Protein AF-A0A1Y2ADW0-F1 (afdb_monomer)

Sequence (781 aa):
MFQDDDEIIFNIFNNNKSLNLVKVFYVLSRLDDSLINTESDFWYNLDEFKSSTMIDDNGNFTFLQRYNKTIKNTIEYINEQNFIEIFPGYNFTELLPELPIQENGHPNIDFRNYLISEDEYYNIGMKYDKFECLLFDIFNKNEYLNLVKVLNTLSKLDDINIDNHDYSYFSGILKIFGDDYVSLNENNEYYQELSFNKITFSLGGQNSRSYSKPGFNLKIRGGKELFGRRQFKLRSDASEPSYMRTKLMCDIHNKLGLPSISANYIIFYINDEFMGLYILTDAYKESWIEYVYGEKDTTNLYKCEECNLLYGTRNGFKNENKEATDNQKLYGFLQAMTKAKSSVDVESIFDLDQFYKEIAIEYLSFSWDHINNQHNYYVYKNPINNKWIYLIHDFDLDMCSHFDQFSECTKYDFKNILYLPIVKKLIYNNIEHFKEILKEIVIKVFNPATLFPRIDEIKSFIRPYVQLDKTLNDNGEYPGRMNKNDDTFYTMEQWEASTEFEESLNGLKKFILLRYRYVCKEFSIECDPMYLDENMNMNLTITETESLYPTETETSSFLIPTSTFDFINIEATTTTIEDTILPIYASIFDSNIDKTITSSVLDFSNTEITTSIEDTILSTTISIIPTTNSILPTSISILPTTNSILPTSISVLPSTNSILPTSNSQFDEATGTLPPISQTTVTFKCLSEFLGYPCCSSELTTIYAKDEYGEWSYDFTKNEWCGLTKFEDSSNQDHSGECWSEILGYPCCKGCKIYETDSDGSWGYEFNQWCGIISSRCQKE

Solvent-accessible surface area (backbone atoms only — not comparable to full-atom values): 48250 Å² total; per-residue (Å²): 145,82,59,66,65,59,52,52,50,49,52,54,30,53,67,33,87,90,58,44,46,50,62,51,47,48,56,61,60,68,53,68,69,93,77,60,68,86,87,39,71,66,59,56,52,34,49,56,47,45,56,29,44,45,70,51,100,88,70,50,79,43,82,40,56,74,70,44,22,50,53,37,53,54,39,52,55,54,29,72,39,42,49,47,76,66,43,68,92,62,59,54,71,77,78,40,66,83,58,54,63,44,96,85,28,26,41,66,67,68,44,75,81,71,58,68,52,72,68,54,43,52,69,48,45,72,51,38,88,42,71,67,56,44,50,48,54,54,28,55,70,32,87,89,54,43,46,42,60,53,34,29,56,60,52,68,55,95,64,78,73,47,86,41,82,91,37,53,65,60,44,50,53,26,51,64,34,9,80,88,35,34,44,71,48,99,84,73,47,79,43,72,72,85,87,74,99,43,70,50,77,46,80,19,83,70,72,51,52,60,33,10,34,47,25,29,32,42,32,52,42,93,91,47,67,58,62,58,31,36,45,36,34,38,37,44,56,53,88,41,58,58,85,42,49,42,41,52,54,28,50,54,33,54,75,69,72,43,88,63,52,54,53,50,75,41,83,40,66,59,94,85,39,63,35,25,61,28,39,37,25,52,51,97,40,47,46,41,42,26,61,78,69,67,41,68,84,40,69,44,42,28,38,40,51,75,24,56,78,33,49,91,32,54,82,22,46,40,58,71,34,85,84,56,83,76,54,63,69,60,52,52,50,19,45,48,53,56,69,41,76,38,38,81,73,40,55,83,46,32,43,56,70,62,41,44,50,52,53,37,48,34,62,70,35,42,38,55,64,28,82,79,62,25,29,44,34,31,41,34,56,41,78,90,80,54,25,32,43,73,40,68,53,86,38,59,50,27,56,40,38,97,50,91,55,54,75,52,56,35,59,59,58,68,69,61,64,50,66,42,68,67,52,28,33,48,37,63,88,44,43,68,62,47,48,51,52,40,50,49,44,35,76,76,49,61,33,59,90,53,45,46,61,52,49,52,52,51,47,64,69,44,44,69,50,50,51,54,31,72,36,65,47,100,86,71,42,49,36,43,54,74,36,84,92,31,81,65,72,68,53,71,68,50,26,59,38,17,53,32,67,35,67,96,61,45,3,47,49,37,43,49,45,48,26,37,45,44,49,28,61,75,68,69,48,96,63,68,64,78,71,59,46,88,79,53,63,84,60,76,85,62,77,82,73,83,79,86,68,82,74,92,82,75,92,73,79,80,72,79,82,76,85,77,78,83,78,79,84,76,84,81,82,85,78,91,79,85,88,83,89,86,87,82,90,82,83,83,86,86,84,88,84,88,83,89,86,82,88,82,90,79,89,84,80,89,84,88,82,89,85,87,83,87,87,85,91,85,89,82,89,82,89,84,82,86,86,85,87,86,86,87,90,89,83,88,89,87,90,88,86,88,81,81,90,81,78,90,79,78,89,76,84,81,87,75,91,74,89,77,84,91,77,91,80,82,92,81,92,79,91,77,82,84,78,81,84,79,80,78,79,83,80,63,72,15,42,25,48,78,79,75,26,51,59,48,57,92,86,65,80,66,72,78,48,74,59,99,65,35,38,25,28,69,42,80,92,76,74,43,63,20,14,67,33,67,45,78,79,72,90,78,69,93,74,99,66,86,56,72,29,50,84,77,74,24,53,63,39,92,66,72,64,71,75,44,71,62,96,89,47,40,28,19,77,55,95,95,40,64,15,25,38,55,66,86,79,55,76,79,130

Structure (mmCIF, N/CA/C/O backbone):
data_AF-A0A1Y2ADW0-F1
#
_entry.id   AF-A0A1Y2ADW0-F1
#
loop_
_atom_site.group_PDB
_atom_site.id
_atom_site.type_symbol
_atom_site.label_atom_id
_atom_site.label_alt_id
_atom_site.label_comp_id
_atom_site.label_asym_id
_atom_site.label_entity_id
_atom_site.label_seq_id
_atom_site.pdbx_PDB_ins_code
_atom_site.Cartn_x
_atom_site.Cartn_y
_atom_site.Cartn_z
_atom_site.occupancy
_atom_site.B_iso_or_equiv
_atom_site.auth_seq_id
_atom_site.auth_comp_id
_atom_site.auth_asym_id
_atom_site.auth_atom_id
_atom_site.pdbx_PDB_model_num
ATOM 1 N N . MET A 1 1 ? -9.405 -22.760 -1.612 1.00 29.00 1 MET A N 1
ATOM 2 C CA . MET A 1 1 ? -10.190 -23.366 -0.510 1.00 29.00 1 MET A CA 1
ATOM 3 C C . MET A 1 1 ? -10.395 -24.887 -0.688 1.00 29.00 1 MET A C 1
ATOM 5 O O . MET A 1 1 ? -11.404 -25.407 -0.246 1.00 29.00 1 MET A O 1
ATOM 9 N N . PHE A 1 2 ? -9.432 -25.600 -1.291 1.00 34.53 2 PHE A N 1
ATOM 10 C CA . PHE A 1 2 ? -9.342 -27.075 -1.359 1.00 34.53 2 PHE A CA 1
ATOM 11 C C . PHE A 1 2 ? -7.853 -27.456 -1.531 1.00 34.53 2 PHE A C 1
ATOM 13 O O . PHE A 1 2 ? -7.486 -28.059 -2.526 1.00 34.53 2 PHE A O 1
ATOM 20 N N . GLN A 1 3 ? -6.970 -26.945 -0.666 1.00 50.94 3 GLN A N 1
ATOM 21 C CA . GLN A 1 3 ? -5.508 -27.065 -0.830 1.00 50.94 3 GLN A CA 1
ATOM 22 C C . GLN A 1 3 ? -4.888 -27.847 0.336 1.00 50.94 3 GLN A C 1
ATOM 24 O O . GLN A 1 3 ? -4.057 -28.723 0.118 1.00 50.94 3 GLN A O 1
ATOM 29 N N . ASP A 1 4 ? -5.408 -27.626 1.545 1.00 56.69 4 ASP A N 1
ATOM 30 C CA . ASP A 1 4 ? -4.958 -28.307 2.762 1.00 56.69 4 ASP A CA 1
ATOM 31 C C . ASP A 1 4 ? -5.140 -29.832 2.695 1.00 56.69 4 ASP A C 1
ATOM 33 O O . ASP A 1 4 ? -4.283 -30.575 3.165 1.00 56.69 4 ASP A O 1
ATOM 37 N N . ASP A 1 5 ? -6.216 -30.325 2.072 1.00 67.88 5 ASP A N 1
ATOM 38 C CA . ASP A 1 5 ? -6.510 -31.764 2.040 1.00 67.88 5 ASP A CA 1
ATOM 39 C C . ASP A 1 5 ? -5.477 -32.561 1.216 1.00 67.88 5 ASP A C 1
ATOM 41 O O . ASP A 1 5 ? -5.073 -33.649 1.632 1.00 67.88 5 ASP A O 1
ATOM 45 N N . ASP A 1 6 ? -4.993 -32.020 0.092 1.00 77.12 6 ASP A N 1
ATOM 46 C CA . ASP A 1 6 ? -4.047 -32.712 -0.798 1.00 77.12 6 ASP A CA 1
ATOM 47 C C . ASP A 1 6 ? -2.631 -32.759 -0.213 1.00 77.12 6 ASP A C 1
ATOM 49 O O . ASP A 1 6 ? -1.968 -33.798 -0.271 1.00 77.12 6 ASP A O 1
ATOM 53 N N . GLU A 1 7 ? -2.183 -31.668 0.414 1.00 82.44 7 GLU A N 1
ATOM 54 C CA . GLU A 1 7 ? -0.897 -31.626 1.113 1.00 82.44 7 GLU A CA 1
ATOM 55 C C . GLU A 1 7 ? -0.901 -32.548 2.342 1.00 82.44 7 GLU A C 1
ATOM 57 O O . GLU A 1 7 ? 0.060 -33.286 2.585 1.00 82.44 7 GLU A O 1
ATOM 62 N N . ILE A 1 8 ? -2.007 -32.580 3.095 1.00 82.38 8 ILE A N 1
ATOM 63 C CA . ILE A 1 8 ? -2.183 -33.512 4.215 1.00 82.38 8 ILE A CA 1
ATOM 64 C C . ILE A 1 8 ? -2.108 -34.958 3.715 1.00 82.38 8 ILE A C 1
ATOM 66 O O . ILE A 1 8 ? -1.370 -35.766 4.289 1.00 82.38 8 ILE A O 1
ATOM 70 N N . ILE A 1 9 ? -2.828 -35.301 2.642 1.00 82.00 9 ILE A N 1
ATOM 71 C CA . ILE A 1 9 ? -2.797 -36.648 2.052 1.00 82.00 9 ILE A CA 1
ATOM 72 C C . ILE A 1 9 ? -1.385 -36.994 1.567 1.00 82.00 9 ILE A C 1
ATOM 74 O O . ILE A 1 9 ? -0.892 -38.089 1.862 1.00 82.00 9 ILE A O 1
ATOM 78 N N . PHE A 1 10 ? -0.709 -36.066 0.888 1.00 86.62 10 PHE A N 1
ATOM 79 C CA . PHE A 1 10 ? 0.673 -36.234 0.447 1.00 86.62 10 PHE A CA 1
ATOM 80 C C . PHE A 1 10 ? 1.598 -36.548 1.627 1.00 86.62 10 PHE A C 1
ATOM 82 O O . PHE A 1 10 ? 2.331 -37.540 1.601 1.00 86.62 10 PHE A O 1
ATOM 89 N N . ASN A 1 11 ? 1.510 -35.764 2.703 1.00 85.38 11 ASN A N 1
ATOM 90 C CA . ASN A 1 11 ? 2.317 -35.950 3.904 1.00 85.38 11 ASN A CA 1
ATOM 91 C C . ASN A 1 11 ? 2.012 -37.279 4.611 1.00 85.38 11 ASN A C 1
ATOM 93 O O . ASN A 1 11 ? 2.937 -37.948 5.081 1.00 85.38 11 ASN A O 1
ATOM 97 N N . ILE A 1 12 ? 0.749 -37.716 4.641 1.00 85.56 12 ILE A N 1
ATOM 98 C CA . ILE A 1 12 ? 0.362 -39.040 5.155 1.00 85.56 12 ILE A CA 1
ATOM 99 C C . ILE A 1 12 ? 1.003 -40.155 4.314 1.00 85.56 12 ILE A C 1
ATOM 101 O O . ILE A 1 12 ? 1.546 -41.116 4.868 1.00 85.56 12 ILE A O 1
ATOM 105 N N . PHE A 1 13 ? 0.961 -40.040 2.986 1.00 87.50 13 PHE A N 1
ATOM 106 C CA . PHE A 1 13 ? 1.525 -41.026 2.062 1.00 87.50 13 PHE A CA 1
ATOM 107 C C . PHE A 1 13 ? 3.054 -41.068 2.087 1.00 87.50 13 PHE A C 1
ATOM 109 O O . PHE A 1 13 ? 3.629 -42.152 1.950 1.00 87.50 13 PHE A O 1
ATOM 116 N N . ASN A 1 14 ? 3.706 -39.923 2.288 1.00 85.88 14 ASN A N 1
ATOM 117 C CA . ASN A 1 14 ? 5.162 -39.812 2.309 1.00 85.88 14 ASN A CA 1
ATOM 118 C C . ASN A 1 14 ? 5.747 -40.381 3.612 1.00 85.88 14 ASN A C 1
ATOM 120 O O . ASN A 1 14 ? 6.751 -41.093 3.599 1.00 85.88 14 ASN A O 1
ATOM 124 N N . ASN A 1 15 ? 5.070 -40.138 4.740 1.00 84.56 15 ASN A N 1
ATOM 125 C CA . ASN A 1 15 ? 5.546 -40.516 6.074 1.00 84.56 15 ASN A CA 1
ATOM 126 C C . ASN A 1 15 ? 5.089 -41.911 6.539 1.00 84.56 15 ASN A C 1
ATOM 128 O O . ASN A 1 15 ? 5.372 -42.326 7.670 1.00 84.56 15 ASN A O 1
ATOM 132 N N . ASN A 1 16 ? 4.378 -42.667 5.697 1.00 83.19 16 ASN A N 1
ATOM 133 C CA . ASN A 1 16 ? 3.921 -44.003 6.060 1.00 83.19 16 ASN A CA 1
ATOM 134 C C . ASN A 1 16 ? 5.098 -44.992 6.141 1.00 83.19 16 ASN A C 1
ATOM 136 O O . ASN A 1 16 ? 5.690 -45.386 5.137 1.00 83.19 16 ASN A O 1
ATOM 140 N N . LYS A 1 17 ? 5.389 -45.461 7.361 1.00 79.94 17 LYS A N 1
ATOM 141 C CA . LYS A 1 17 ? 6.507 -46.374 7.662 1.00 79.94 17 LYS A CA 1
ATOM 142 C C . LYS A 1 17 ? 6.416 -47.749 6.989 1.00 79.94 17 LYS A C 1
ATOM 144 O O . LYS A 1 17 ? 7.425 -48.444 6.922 1.00 79.94 17 LYS A O 1
ATOM 149 N N . SER A 1 18 ? 5.230 -48.169 6.545 1.00 83.81 18 SER A N 1
ATOM 150 C CA . SER A 1 18 ? 5.031 -49.478 5.903 1.00 83.81 18 SER A CA 1
ATOM 151 C C . SER A 1 18 ? 5.247 -49.423 4.391 1.00 83.81 18 SER A C 1
ATOM 153 O O . SER A 1 18 ? 5.736 -50.389 3.810 1.00 83.81 18 SER A O 1
ATOM 155 N N . LEU A 1 19 ? 4.877 -48.308 3.753 1.00 81.50 19 LEU A N 1
ATOM 156 C CA . LEU A 1 19 ? 5.025 -48.085 2.317 1.00 81.50 19 LEU A CA 1
ATOM 157 C C . LEU A 1 19 ? 4.948 -46.585 2.022 1.00 81.50 19 LEU A C 1
ATOM 159 O O . LEU A 1 19 ? 3.892 -45.986 2.206 1.00 81.50 19 LEU A O 1
ATOM 163 N N . ASN A 1 20 ? 6.033 -46.001 1.509 1.00 85.44 20 ASN A N 1
ATOM 164 C CA . ASN A 1 20 ? 6.009 -44.635 0.995 1.00 85.44 20 ASN A CA 1
ATOM 165 C C . ASN A 1 20 ? 5.281 -44.635 -0.361 1.00 85.44 20 ASN A C 1
ATOM 167 O O . ASN A 1 20 ? 5.854 -45.001 -1.392 1.00 85.44 20 ASN A O 1
ATOM 171 N N . LEU A 1 21 ? 3.996 -44.281 -0.338 1.00 85.62 21 LEU A N 1
ATOM 172 C CA . LEU A 1 21 ? 3.138 -44.290 -1.524 1.00 85.62 21 LEU A CA 1
ATOM 173 C C . LEU A 1 21 ? 3.516 -43.184 -2.513 1.00 85.62 21 LEU A C 1
ATOM 175 O O . LEU A 1 21 ? 3.399 -43.404 -3.714 1.00 85.62 21 LEU A O 1
ATOM 179 N N . VAL A 1 22 ? 4.055 -42.057 -2.035 1.00 86.25 22 VAL A N 1
ATOM 180 C CA . VAL A 1 22 ? 4.573 -40.976 -2.892 1.00 86.25 22 VAL A CA 1
ATOM 181 C C . VAL A 1 22 ? 5.683 -41.499 -3.801 1.00 86.25 22 VAL A C 1
ATOM 183 O O . VAL A 1 22 ? 5.642 -41.305 -5.013 1.00 86.25 22 VAL A O 1
ATOM 186 N N . LYS A 1 23 ? 6.627 -42.260 -3.242 1.00 86.25 23 LYS A N 1
ATOM 187 C CA . LYS A 1 23 ? 7.707 -42.899 -3.998 1.00 86.25 23 LYS A CA 1
ATOM 188 C C . LYS A 1 23 ? 7.180 -43.920 -5.003 1.00 86.25 23 LYS A C 1
ATOM 190 O O . LYS A 1 23 ? 7.703 -43.996 -6.112 1.00 86.25 23 LYS A O 1
ATOM 195 N N . VAL A 1 24 ? 6.160 -44.701 -4.637 1.00 86.38 24 VAL A N 1
ATOM 196 C CA . VAL A 1 24 ? 5.520 -45.654 -5.561 1.00 86.38 24 VAL A CA 1
ATOM 197 C C . VAL A 1 24 ? 4.885 -44.910 -6.731 1.00 86.38 24 VAL A C 1
ATOM 199 O O . VAL A 1 24 ? 5.187 -45.230 -7.877 1.00 86.38 24 VAL A O 1
ATOM 202 N N . PHE A 1 25 ? 4.060 -43.900 -6.457 1.00 85.31 25 PHE A N 1
ATOM 203 C CA . PHE A 1 25 ? 3.401 -43.104 -7.489 1.00 85.31 25 PHE A CA 1
ATOM 204 C C . PHE A 1 25 ? 4.407 -42.386 -8.382 1.00 85.31 25 PHE A C 1
ATOM 206 O O . PHE A 1 25 ? 4.292 -42.453 -9.600 1.00 85.31 25 PHE A O 1
ATOM 213 N N . TYR A 1 26 ? 5.460 -41.813 -7.807 1.00 82.62 26 TYR A N 1
ATOM 214 C CA . TYR A 1 26 ? 6.510 -41.180 -8.591 1.00 82.62 26 TYR A CA 1
ATOM 215 C C . TYR A 1 26 ? 7.221 -42.162 -9.533 1.00 82.62 26 TYR A C 1
ATOM 217 O O . TYR A 1 26 ? 7.408 -41.862 -10.710 1.00 82.62 26 TYR A O 1
ATOM 225 N N . VAL A 1 27 ? 7.581 -43.359 -9.056 1.00 84.25 27 VAL A N 1
ATOM 226 C CA . VAL A 1 27 ? 8.195 -44.389 -9.913 1.00 84.25 27 VAL A CA 1
ATOM 227 C C . VAL A 1 27 ? 7.231 -44.838 -11.011 1.00 84.25 27 VAL A C 1
ATOM 229 O O . VAL A 1 27 ? 7.646 -44.959 -12.160 1.00 84.25 27 VAL A O 1
ATOM 232 N N . LEU A 1 28 ? 5.954 -45.049 -10.681 1.00 82.31 28 LEU A N 1
ATOM 233 C CA . LEU A 1 28 ? 4.932 -45.417 -11.663 1.00 82.31 28 LEU A CA 1
ATOM 234 C C . LEU A 1 28 ? 4.729 -44.314 -12.713 1.00 82.31 28 LEU A C 1
ATOM 236 O O . LEU A 1 28 ? 4.566 -44.631 -13.885 1.00 82.31 28 LEU A O 1
ATOM 240 N N . SER A 1 29 ? 4.808 -43.040 -12.314 1.00 76.19 29 SER A N 1
ATOM 241 C CA . SER A 1 29 ? 4.667 -41.872 -13.202 1.00 76.19 29 SER A CA 1
ATOM 242 C C . SER A 1 29 ? 5.826 -41.694 -14.191 1.00 76.19 29 SER A C 1
ATOM 244 O O . SER A 1 29 ? 5.780 -40.829 -15.061 1.00 76.19 29 SER A O 1
ATOM 246 N N . ARG A 1 30 ? 6.899 -42.476 -14.023 1.00 74.44 30 ARG A N 1
ATOM 247 C CA . ARG A 1 30 ? 8.089 -42.486 -14.884 1.00 74.44 30 ARG A CA 1
ATOM 248 C C . ARG A 1 30 ? 8.184 -43.732 -15.763 1.00 74.44 30 ARG A C 1
ATOM 250 O O . ARG A 1 30 ? 9.197 -43.921 -16.434 1.00 74.44 30 ARG A O 1
ATOM 257 N N . LEU A 1 31 ? 7.189 -44.614 -15.708 1.00 75.81 31 LEU A N 1
ATOM 258 C CA . LEU A 1 31 ? 7.119 -45.749 -16.621 1.00 75.81 31 LEU A CA 1
ATOM 259 C C . LEU A 1 31 ? 6.769 -45.250 -18.028 1.00 75.81 31 LEU A C 1
ATOM 261 O O . LEU A 1 31 ? 6.008 -44.304 -18.167 1.00 75.81 31 LEU A O 1
ATOM 265 N N . ASP A 1 32 ? 7.358 -45.891 -19.037 1.00 58.97 32 ASP A N 1
ATOM 266 C CA . ASP A 1 32 ? 7.255 -45.528 -20.456 1.00 58.97 32 ASP A CA 1
ATOM 267 C C . ASP A 1 32 ? 5.796 -45.357 -20.922 1.00 58.97 32 ASP A C 1
ATOM 269 O O . ASP A 1 32 ? 4.957 -46.244 -20.713 1.00 58.97 32 ASP A O 1
ATOM 273 N N . ASP A 1 33 ? 5.527 -44.235 -21.596 1.00 61.31 33 ASP A N 1
ATOM 274 C CA . ASP A 1 33 ? 4.217 -43.829 -22.117 1.00 61.31 33 ASP A CA 1
ATOM 275 C C . ASP A 1 33 ? 3.606 -44.873 -23.062 1.00 61.31 33 ASP A C 1
ATOM 277 O O . ASP A 1 33 ? 2.385 -44.967 -23.205 1.00 61.31 33 ASP A O 1
ATOM 281 N N . SER A 1 34 ? 4.439 -45.739 -23.652 1.00 57.28 34 SER A N 1
ATOM 282 C CA . SER A 1 34 ? 4.010 -46.853 -24.507 1.00 57.28 34 SER A CA 1
ATOM 283 C C . SER A 1 34 ? 3.124 -47.903 -23.805 1.00 57.28 34 SER A C 1
ATOM 285 O O . SER A 1 34 ? 2.482 -48.717 -24.477 1.00 57.28 34 SER A O 1
ATOM 287 N N . LEU A 1 35 ? 3.052 -47.886 -22.466 1.00 54.69 35 LEU A N 1
ATOM 288 C CA . LEU A 1 35 ? 2.204 -48.758 -21.638 1.00 54.69 35 LEU A CA 1
ATOM 289 C C . LEU A 1 35 ? 0.923 -48.068 -21.128 1.00 54.69 35 LEU A C 1
ATOM 291 O O . LEU A 1 35 ? 0.101 -48.713 -20.465 1.00 54.69 35 LEU A O 1
ATOM 295 N N . ILE A 1 36 ? 0.747 -46.777 -21.416 1.00 57.84 36 ILE A N 1
ATOM 296 C CA . ILE A 1 36 ? -0.302 -45.930 -20.849 1.00 57.84 36 ILE A CA 1
ATOM 297 C C . ILE A 1 36 ? -1.536 -45.954 -21.755 1.00 57.84 36 ILE A C 1
ATOM 299 O O . ILE A 1 36 ? -1.521 -45.496 -22.893 1.00 57.84 36 ILE A O 1
ATOM 303 N N . ASN A 1 37 ? -2.648 -46.473 -21.232 1.00 57.75 37 ASN A N 1
ATOM 304 C CA . ASN A 1 37 ? -3.961 -46.241 -21.826 1.00 57.75 37 ASN A CA 1
ATOM 305 C C . ASN A 1 37 ? -4.495 -44.921 -21.249 1.00 57.75 37 ASN A C 1
ATOM 307 O O . ASN A 1 37 ? -4.972 -44.889 -20.112 1.00 57.75 37 ASN A O 1
ATOM 311 N N . THR A 1 38 ? -4.354 -43.832 -22.006 1.00 55.34 38 THR A N 1
ATOM 312 C CA . THR A 1 38 ? -4.605 -42.438 -21.589 1.00 55.34 38 THR A CA 1
ATOM 313 C C . THR A 1 38 ? -6.061 -42.131 -21.210 1.00 55.34 38 THR A C 1
ATOM 315 O O . THR A 1 38 ? -6.351 -41.035 -20.746 1.00 55.34 38 THR A O 1
ATOM 318 N N . GLU A 1 39 ? -6.983 -43.089 -21.351 1.00 57.16 39 GLU A N 1
ATOM 319 C CA . GLU A 1 39 ? -8.404 -42.933 -21.002 1.00 57.16 39 GLU A CA 1
ATOM 320 C C . GLU A 1 39 ? -8.757 -43.305 -19.546 1.00 57.16 39 GLU A C 1
ATOM 322 O O . GLU A 1 39 ? -9.929 -43.256 -19.175 1.00 57.16 39 GLU A O 1
ATOM 327 N N . SER A 1 40 ? -7.797 -43.706 -18.701 1.00 69.75 40 SER A N 1
ATOM 328 C CA . SER A 1 40 ? -8.101 -44.035 -17.297 1.00 69.75 40 SER A CA 1
ATOM 329 C C . SER A 1 40 ? -7.777 -42.884 -16.345 1.00 69.75 40 SER A C 1
ATOM 331 O O . SER A 1 40 ? -6.635 -42.419 -16.325 1.00 69.75 40 SER A O 1
ATOM 333 N N . ASP A 1 41 ? -8.726 -42.542 -15.466 1.00 74.31 41 ASP A N 1
ATOM 334 C CA . ASP A 1 41 ? -8.560 -41.566 -14.374 1.00 74.31 41 ASP A CA 1
ATOM 335 C C . ASP A 1 41 ? -7.283 -41.803 -13.550 1.00 74.31 41 ASP A C 1
ATOM 337 O O . ASP A 1 41 ? -6.708 -40.876 -12.991 1.00 74.31 41 ASP A O 1
ATOM 341 N N . PHE A 1 42 ? -6.807 -43.048 -13.473 1.00 79.19 42 PHE A N 1
ATOM 342 C CA . PHE A 1 42 ? -5.587 -43.401 -12.754 1.00 79.19 42 PHE A CA 1
ATOM 343 C C . PHE A 1 42 ? -4.335 -42.694 -13.298 1.00 79.19 42 PHE A C 1
ATOM 345 O O . PHE A 1 42 ? -3.581 -42.128 -12.514 1.00 79.19 42 PHE A O 1
ATOM 352 N N . TRP A 1 43 ? -4.118 -42.707 -14.616 1.00 75.50 43 TRP A N 1
ATOM 353 C CA . TRP A 1 43 ? -2.923 -42.113 -15.228 1.00 75.50 43 TRP A CA 1
ATOM 354 C C . TRP A 1 43 ? -2.958 -40.589 -15.184 1.00 75.50 43 TRP A C 1
ATOM 356 O O . TRP A 1 43 ? -1.944 -39.976 -14.867 1.00 75.50 43 TRP A O 1
ATOM 366 N N . TYR A 1 44 ? -4.136 -39.996 -15.394 1.00 74.38 44 TYR A N 1
ATOM 367 C CA . TYR A 1 44 ? -4.337 -38.561 -15.205 1.00 74.38 44 TYR A CA 1
ATOM 368 C C . TYR A 1 44 ? -3.993 -38.134 -13.770 1.00 74.38 44 TYR A C 1
ATOM 370 O O . TYR A 1 44 ? -3.178 -37.242 -13.565 1.00 74.38 44 TYR A O 1
ATOM 378 N N . ASN A 1 45 ? -4.527 -38.838 -12.765 1.00 77.75 45 ASN A N 1
ATOM 379 C CA . ASN A 1 45 ? -4.212 -38.552 -11.363 1.00 77.75 45 ASN A CA 1
ATOM 380 C C . ASN A 1 45 ? -2.726 -38.761 -11.036 1.00 77.75 45 ASN A C 1
ATOM 382 O O . ASN A 1 45 ? -2.181 -38.072 -10.177 1.00 77.75 45 ASN A O 1
ATOM 386 N N . LEU A 1 46 ? -2.061 -39.710 -11.698 1.00 80.31 46 LEU A N 1
ATOM 387 C CA . LEU A 1 46 ? -0.644 -39.984 -11.493 1.00 80.31 46 LEU A CA 1
ATOM 388 C C . LEU A 1 46 ? 0.254 -38.877 -12.065 1.00 80.31 46 LEU A C 1
ATOM 390 O O . LEU A 1 46 ? 1.250 -38.517 -11.438 1.00 80.31 46 LEU A O 1
ATOM 394 N N . ASP A 1 47 ? -0.109 -38.324 -13.220 1.00 77.12 47 ASP A N 1
ATOM 395 C CA . ASP A 1 47 ? 0.586 -37.188 -13.830 1.00 77.12 47 ASP A CA 1
ATOM 396 C C . ASP A 1 47 ? 0.317 -35.874 -13.071 1.00 77.12 47 ASP A C 1
ATOM 398 O O . ASP A 1 47 ? 1.238 -35.116 -12.747 1.00 77.12 47 ASP A O 1
ATOM 402 N N . GLU A 1 48 ? -0.927 -35.658 -12.636 1.00 79.56 48 GLU A N 1
ATOM 403 C CA . GLU A 1 48 ? -1.285 -34.570 -11.719 1.00 79.56 48 GLU A CA 1
ATOM 404 C C . GLU A 1 48 ? -0.501 -34.657 -10.400 1.00 79.56 48 GLU A C 1
ATOM 406 O O . GLU A 1 48 ? -0.046 -33.638 -9.872 1.00 79.56 48 GLU A O 1
ATOM 411 N N . PHE A 1 49 ? -0.284 -35.870 -9.886 1.00 81.19 49 PHE A N 1
ATOM 412 C CA . PHE A 1 49 ? 0.537 -36.106 -8.702 1.00 81.19 49 PHE A CA 1
ATOM 413 C C . PHE A 1 49 ? 2.021 -35.811 -8.966 1.00 81.19 49 PHE A C 1
ATOM 415 O O . PHE A 1 49 ? 2.667 -35.121 -8.174 1.00 81.19 49 PHE A O 1
ATOM 422 N N . LYS A 1 50 ? 2.567 -36.293 -10.089 1.00 83.00 50 LYS A N 1
ATOM 423 C CA . LYS A 1 50 ? 3.955 -36.042 -10.514 1.00 83.00 50 LYS A CA 1
ATOM 424 C C . LYS A 1 50 ? 4.233 -34.547 -10.658 1.00 83.00 50 LYS A C 1
ATOM 426 O O . LYS A 1 50 ? 5.262 -34.069 -10.178 1.00 83.00 50 LYS A O 1
ATOM 431 N N . SER A 1 51 ? 3.324 -33.800 -11.277 1.00 83.06 51 SER A N 1
ATOM 432 C CA . SER A 1 51 ? 3.455 -32.349 -11.436 1.00 83.06 51 SER A CA 1
ATOM 433 C C . SER A 1 51 ? 3.432 -31.620 -10.087 1.00 83.06 51 SER A C 1
ATOM 435 O O . SER A 1 51 ? 4.291 -30.770 -9.857 1.00 83.06 51 SER A O 1
ATOM 437 N N . SER A 1 52 ? 2.580 -32.036 -9.143 1.00 87.19 52 SER A N 1
ATOM 438 C CA . SER A 1 52 ? 2.536 -31.507 -7.765 1.00 87.19 52 SER A CA 1
ATOM 439 C C . SER A 1 52 ? 3.683 -31.973 -6.854 1.00 87.19 52 SER A C 1
ATOM 441 O O . SER A 1 52 ? 3.696 -31.628 -5.677 1.00 87.19 52 SER A O 1
ATOM 443 N N . THR A 1 53 ? 4.635 -32.769 -7.346 1.00 86.62 53 THR A N 1
ATOM 444 C CA . THR A 1 53 ? 5.702 -33.351 -6.519 1.00 86.62 53 THR A CA 1
ATOM 445 C C . THR A 1 53 ? 7.081 -32.895 -6.983 1.00 86.62 53 THR A C 1
ATOM 447 O O . THR A 1 53 ? 7.415 -32.970 -8.167 1.00 86.62 53 THR A O 1
ATOM 450 N N . MET A 1 54 ? 7.923 -32.473 -6.046 1.00 88.69 54 MET A N 1
ATOM 451 C CA . MET A 1 54 ? 9.342 -32.194 -6.265 1.00 88.69 54 MET A CA 1
ATOM 452 C C . MET A 1 54 ? 10.198 -33.211 -5.514 1.00 88.69 54 MET A C 1
ATOM 454 O O . MET A 1 54 ? 9.807 -33.684 -4.450 1.00 88.69 54 MET A O 1
ATOM 458 N N . ILE A 1 55 ? 11.364 -33.534 -6.074 1.00 85.75 55 ILE A N 1
ATOM 459 C CA . ILE A 1 55 ? 12.391 -34.333 -5.406 1.00 85.75 55 ILE A CA 1
ATOM 460 C C . ILE A 1 55 ? 13.662 -33.497 -5.290 1.00 85.75 55 ILE A C 1
ATOM 462 O O . ILE A 1 55 ? 14.117 -32.929 -6.290 1.00 85.75 55 ILE A O 1
ATOM 466 N N . ASP A 1 56 ? 14.200 -33.414 -4.076 1.00 82.19 56 ASP A N 1
ATOM 467 C CA . ASP A 1 56 ? 15.497 -32.789 -3.813 1.00 82.19 56 ASP A CA 1
ATOM 468 C C . ASP A 1 56 ? 16.664 -33.730 -4.172 1.00 82.19 56 ASP A C 1
ATOM 470 O O . ASP A 1 56 ? 16.482 -34.917 -4.455 1.00 82.19 56 ASP A O 1
ATOM 474 N N . ASP A 1 57 ? 17.893 -33.221 -4.137 1.00 80.75 57 ASP A N 1
ATOM 475 C CA . ASP A 1 57 ? 19.081 -34.011 -4.492 1.00 80.75 57 ASP A CA 1
ATOM 476 C C . ASP A 1 57 ? 19.339 -35.193 -3.537 1.00 80.75 57 ASP A C 1
ATOM 478 O O . ASP A 1 57 ? 20.040 -36.146 -3.884 1.00 80.75 57 ASP A O 1
ATOM 482 N N . ASN A 1 58 ? 18.726 -35.174 -2.349 1.00 84.19 58 ASN A N 1
ATOM 483 C CA . ASN A 1 58 ? 18.794 -36.246 -1.358 1.00 84.19 58 ASN A CA 1
ATOM 484 C C . ASN A 1 58 ? 17.707 -37.318 -1.567 1.00 84.19 58 ASN A C 1
ATOM 486 O O . ASN A 1 58 ? 17.690 -38.331 -0.861 1.00 84.19 58 ASN A O 1
ATOM 490 N N . GLY A 1 59 ? 16.810 -37.129 -2.539 1.00 81.81 59 GLY A N 1
ATOM 491 C CA . GLY A 1 59 ? 15.708 -38.039 -2.828 1.00 81.81 59 GLY A CA 1
ATOM 492 C C . GLY A 1 59 ? 14.480 -37.850 -1.931 1.00 81.81 59 GLY A C 1
ATOM 493 O O . GLY A 1 59 ? 13.628 -38.745 -1.897 1.00 81.81 59 GLY A O 1
ATOM 494 N N . ASN A 1 60 ? 14.379 -36.735 -1.202 1.00 85.62 60 ASN A N 1
ATOM 495 C CA . ASN A 1 60 ? 13.204 -36.390 -0.408 1.00 85.62 60 ASN A CA 1
ATOM 496 C C . ASN A 1 60 ? 12.124 -35.769 -1.290 1.00 85.62 60 ASN A C 1
ATOM 498 O O . ASN A 1 60 ? 12.410 -34.974 -2.182 1.00 85.62 60 ASN A O 1
ATOM 502 N N . PHE A 1 61 ? 10.874 -36.121 -1.003 1.00 86.50 61 PHE A N 1
ATOM 503 C CA . PHE A 1 61 ? 9.711 -35.650 -1.743 1.00 86.50 61 PHE A CA 1
ATOM 504 C C . PHE A 1 61 ? 9.047 -34.466 -1.040 1.00 86.50 61 PHE A C 1
ATOM 506 O O . PHE A 1 61 ? 8.718 -34.566 0.144 1.00 86.50 61 PHE A O 1
ATOM 513 N N . THR A 1 62 ? 8.764 -33.412 -1.803 1.00 88.50 62 THR A N 1
ATOM 514 C CA . THR A 1 62 ? 8.080 -32.195 -1.348 1.00 88.50 62 THR A CA 1
ATOM 515 C C . THR A 1 62 ? 6.835 -31.951 -2.195 1.00 88.50 62 THR A C 1
ATOM 517 O O . THR A 1 62 ? 6.875 -32.103 -3.419 1.00 88.50 62 THR A O 1
ATOM 520 N N . PHE A 1 63 ? 5.735 -31.565 -1.550 1.00 88.31 63 PHE A N 1
ATOM 521 C CA . PHE A 1 63 ? 4.516 -31.147 -2.236 1.00 88.31 63 PHE A CA 1
ATOM 522 C C . PHE A 1 63 ? 4.669 -29.711 -2.750 1.00 88.31 63 PHE A C 1
ATOM 524 O O . PHE A 1 63 ? 5.095 -28.822 -2.014 1.00 88.31 63 PHE A O 1
ATOM 531 N N . LEU A 1 64 ? 4.333 -29.478 -4.016 1.00 88.06 64 LEU A N 1
ATOM 532 C CA . LEU A 1 64 ? 4.319 -28.151 -4.618 1.00 88.06 64 LEU A CA 1
ATOM 533 C C . LEU A 1 64 ? 2.902 -27.590 -4.612 1.00 88.06 64 LEU A C 1
ATOM 535 O O . LEU A 1 64 ? 1.981 -28.171 -5.187 1.00 88.06 64 LEU A O 1
ATOM 539 N N . GLN A 1 65 ? 2.762 -26.398 -4.038 1.00 85.00 65 GLN A N 1
ATOM 540 C CA . GLN A 1 65 ? 1.534 -25.620 -4.139 1.00 85.00 65 GLN A CA 1
ATOM 541 C C . GLN A 1 65 ? 1.212 -25.269 -5.596 1.00 85.00 65 GLN A C 1
ATOM 543 O O . GLN A 1 65 ? 2.097 -25.223 -6.452 1.00 85.00 65 GLN A O 1
ATOM 548 N N . ARG A 1 66 ? -0.063 -24.967 -5.882 1.00 81.75 66 ARG A N 1
ATOM 549 C CA . ARG A 1 66 ? -0.575 -24.766 -7.250 1.00 81.75 66 ARG A CA 1
ATOM 550 C C . ARG A 1 66 ? 0.257 -23.791 -8.092 1.00 81.75 66 ARG A C 1
ATOM 552 O O . ARG A 1 66 ? 0.487 -24.061 -9.264 1.00 81.75 66 ARG A O 1
ATOM 559 N N . TYR A 1 67 ? 0.700 -22.673 -7.520 1.00 83.94 67 TYR A N 1
ATOM 560 C CA . TYR A 1 67 ? 1.498 -21.674 -8.238 1.00 83.94 67 TYR A CA 1
ATOM 561 C C . TYR A 1 67 ? 2.886 -22.215 -8.615 1.00 83.94 67 TYR A C 1
ATOM 563 O O . TYR A 1 67 ? 3.278 -22.136 -9.777 1.00 83.94 67 TYR A O 1
ATOM 571 N N . ASN A 1 68 ? 3.572 -22.862 -7.672 1.00 89.88 68 ASN A N 1
ATOM 572 C CA . ASN A 1 68 ? 4.874 -23.495 -7.883 1.00 89.88 68 ASN A CA 1
ATOM 573 C C . ASN A 1 68 ? 4.795 -24.695 -8.832 1.00 89.88 68 ASN A C 1
ATOM 575 O O . ASN A 1 68 ? 5.684 -24.886 -9.660 1.00 89.88 68 ASN A O 1
ATOM 579 N N . LYS A 1 69 ? 3.700 -25.459 -8.777 1.00 89.19 69 LYS A N 1
ATOM 580 C CA . LYS A 1 69 ? 3.386 -26.496 -9.763 1.00 89.19 69 LYS A CA 1
ATOM 581 C C . LYS A 1 69 ? 3.312 -25.915 -11.175 1.00 89.19 69 LYS A C 1
ATOM 583 O O . LYS A 1 69 ? 3.917 -26.470 -12.085 1.00 89.19 69 LYS A O 1
ATOM 588 N N . THR A 1 70 ? 2.610 -24.801 -11.380 1.00 87.12 70 THR A N 1
ATOM 589 C CA . THR A 1 70 ? 2.514 -24.205 -12.720 1.00 87.12 70 THR A CA 1
ATOM 590 C C . THR A 1 70 ? 3.851 -23.642 -13.203 1.00 87.12 70 THR A C 1
ATOM 592 O O . THR A 1 70 ? 4.169 -23.799 -14.380 1.00 87.12 70 THR A O 1
ATOM 595 N N . ILE A 1 71 ? 4.648 -23.025 -12.321 1.00 91.38 71 ILE A N 1
ATOM 596 C CA . ILE A 1 71 ? 6.009 -22.557 -12.645 1.00 91.38 71 ILE A CA 1
ATOM 597 C C . ILE A 1 71 ? 6.856 -23.730 -13.139 1.00 91.38 71 ILE A C 1
ATOM 599 O O . ILE A 1 71 ? 7.390 -23.677 -14.247 1.00 91.38 71 ILE A O 1
ATOM 603 N N . LYS A 1 72 ? 6.896 -24.815 -12.355 1.00 92.50 72 LYS A N 1
ATOM 604 C CA . LYS A 1 72 ? 7.577 -26.060 -12.715 1.00 92.50 72 LYS A CA 1
ATOM 605 C C . LYS A 1 72 ? 7.110 -26.575 -14.073 1.00 92.50 72 LYS A C 1
ATOM 607 O O . LYS A 1 72 ? 7.932 -26.715 -14.967 1.00 92.50 72 LYS A O 1
ATOM 612 N N . ASN A 1 73 ? 5.806 -26.792 -14.246 1.00 89.56 73 ASN A N 1
ATOM 613 C CA . ASN A 1 73 ? 5.256 -27.347 -15.482 1.00 89.56 73 ASN A CA 1
ATOM 614 C C . ASN A 1 73 ? 5.571 -26.469 -16.703 1.00 89.56 73 ASN A C 1
ATOM 616 O O . ASN A 1 73 ? 5.849 -26.989 -17.777 1.00 89.56 73 ASN A O 1
ATOM 620 N N . THR A 1 74 ? 5.542 -25.142 -16.550 1.00 90.69 74 THR A N 1
ATOM 621 C CA . THR A 1 74 ? 5.864 -24.209 -17.642 1.00 90.69 74 THR A CA 1
ATOM 622 C C . THR A 1 74 ? 7.325 -24.349 -18.064 1.00 90.69 74 THR A C 1
ATOM 624 O O . THR A 1 74 ? 7.609 -24.447 -19.253 1.00 90.69 74 THR A O 1
ATOM 627 N N . ILE A 1 75 ? 8.248 -24.400 -17.101 1.00 94.06 75 ILE A N 1
ATOM 628 C CA . ILE A 1 75 ? 9.687 -24.522 -17.369 1.00 94.06 75 ILE A CA 1
ATOM 629 C C . ILE A 1 75 ? 10.044 -25.916 -17.897 1.00 94.06 75 ILE A C 1
ATOM 631 O O . ILE A 1 75 ? 10.806 -26.025 -18.855 1.00 94.06 75 ILE A O 1
ATOM 635 N N . GLU A 1 76 ? 9.475 -26.979 -17.324 1.00 91.81 76 GLU A N 1
ATOM 636 C CA . GLU A 1 76 ? 9.661 -28.349 -17.817 1.00 91.81 76 GLU A CA 1
ATOM 637 C C . GLU A 1 76 ? 9.184 -28.470 -19.268 1.00 91.81 76 GLU A C 1
ATOM 639 O O . GLU A 1 76 ? 9.923 -28.972 -20.111 1.00 91.81 76 GLU A O 1
ATOM 644 N N . TYR A 1 77 ? 8.024 -27.898 -19.590 1.00 90.50 77 TYR A N 1
ATOM 645 C CA . TYR A 1 77 ? 7.513 -27.894 -20.955 1.00 90.50 77 TYR A CA 1
ATOM 646 C C . TYR A 1 77 ? 8.405 -27.101 -21.929 1.00 90.50 77 TYR A C 1
ATOM 648 O O . TYR A 1 77 ? 8.559 -27.500 -23.083 1.00 90.50 77 TYR A O 1
ATOM 656 N N . ILE A 1 78 ? 9.028 -26.002 -21.482 1.00 92.31 78 ILE A N 1
ATOM 657 C CA . ILE A 1 78 ? 10.038 -25.274 -22.271 1.00 92.31 78 ILE A CA 1
ATOM 658 C C . ILE A 1 78 ? 11.271 -26.160 -22.520 1.00 92.31 78 ILE A C 1
ATOM 660 O O . ILE A 1 78 ? 11.755 -26.215 -23.648 1.00 92.31 78 ILE A O 1
ATOM 664 N N . ASN A 1 79 ? 11.757 -26.879 -21.503 1.00 93.81 79 ASN A N 1
ATOM 665 C CA . ASN A 1 79 ? 12.907 -27.784 -21.627 1.00 93.81 79 ASN A CA 1
ATOM 666 C C . ASN A 1 79 ? 12.632 -28.980 -22.561 1.00 93.81 79 ASN A C 1
ATOM 668 O O . ASN A 1 79 ? 13.550 -29.494 -23.201 1.00 93.81 79 ASN A O 1
ATOM 672 N N . GLU A 1 80 ? 11.379 -29.426 -22.668 1.00 91.06 80 GLU A N 1
ATOM 673 C CA . GLU A 1 80 ? 10.972 -30.496 -23.591 1.00 91.06 80 GLU A CA 1
ATOM 674 C C . GLU A 1 80 ? 11.076 -30.089 -25.067 1.00 91.06 80 GLU A C 1
ATOM 676 O O . GLU A 1 80 ? 11.176 -30.955 -25.935 1.00 91.06 80 GLU A O 1
ATOM 681 N N . GLN A 1 81 ? 11.102 -28.791 -25.372 1.00 90.06 81 GLN A N 1
ATOM 682 C CA . GLN A 1 81 ? 11.172 -28.312 -26.746 1.00 90.06 81 GLN A CA 1
ATOM 683 C C . GLN A 1 81 ? 12.595 -28.382 -27.301 1.00 90.06 81 GLN A C 1
ATOM 685 O O . GLN A 1 81 ? 13.554 -27.970 -26.651 1.00 90.06 81 GLN A O 1
ATOM 690 N N . ASN A 1 82 ? 12.729 -28.843 -28.545 1.00 90.75 82 ASN A N 1
ATOM 691 C CA . ASN A 1 82 ? 13.995 -28.786 -29.266 1.00 90.75 82 ASN A CA 1
ATOM 692 C C . ASN A 1 82 ? 14.083 -27.480 -30.064 1.00 90.75 82 ASN A C 1
ATOM 694 O O . ASN A 1 82 ? 13.499 -27.353 -31.140 1.00 90.75 82 ASN A O 1
ATOM 698 N N . PHE A 1 83 ? 14.822 -26.498 -29.553 1.00 89.31 83 PHE A N 1
ATOM 699 C CA . PHE A 1 83 ? 14.892 -25.176 -30.176 1.00 89.31 83 PHE A CA 1
ATOM 700 C C . PHE A 1 83 ? 15.597 -25.201 -31.535 1.00 89.31 83 PHE A C 1
ATOM 702 O O . PHE A 1 83 ? 15.238 -24.417 -32.407 1.00 89.31 83 PHE A O 1
ATOM 709 N N . ILE A 1 84 ? 16.545 -26.118 -31.756 1.00 87.69 84 ILE A N 1
ATOM 710 C CA . ILE A 1 84 ? 17.241 -26.257 -33.047 1.00 87.69 84 ILE A CA 1
ATOM 711 C C . ILE A 1 84 ? 16.291 -26.800 -34.122 1.00 87.69 84 ILE A C 1
ATOM 713 O O . ILE A 1 84 ? 16.377 -26.395 -35.282 1.00 87.69 84 ILE A O 1
ATOM 717 N N . GLU A 1 85 ? 15.389 -27.709 -33.749 1.00 87.44 85 GLU A N 1
ATOM 718 C CA . GLU A 1 85 ? 14.383 -28.250 -34.669 1.00 87.44 85 GLU A CA 1
ATOM 719 C C . GLU A 1 85 ? 13.257 -27.250 -34.947 1.00 87.44 85 GLU A C 1
ATOM 721 O O . GLU A 1 85 ? 12.824 -27.129 -36.092 1.00 87.44 85 GLU A O 1
ATOM 726 N N . ILE A 1 86 ? 12.802 -26.527 -33.918 1.00 85.19 86 ILE A N 1
ATOM 727 C CA . ILE A 1 86 ? 11.702 -25.556 -34.032 1.00 85.19 86 ILE A CA 1
ATOM 728 C C . ILE A 1 86 ? 12.148 -24.293 -34.780 1.00 85.19 86 ILE A C 1
ATOM 730 O O . ILE A 1 86 ? 11.379 -23.751 -35.570 1.00 85.19 86 ILE A O 1
ATOM 734 N N . PHE A 1 87 ? 13.386 -23.842 -34.564 1.00 86.56 87 PHE A N 1
ATOM 735 C CA . PHE A 1 87 ? 13.947 -22.624 -35.154 1.00 86.56 87 PHE A CA 1
ATOM 736 C C . PHE A 1 87 ? 15.235 -22.949 -35.928 1.00 86.56 87 PHE A C 1
ATOM 738 O O . PHE A 1 87 ? 16.348 -22.607 -35.500 1.00 86.56 87 PHE A O 1
ATOM 745 N N . PRO A 1 88 ? 15.120 -23.643 -37.071 1.00 84.75 88 PRO A N 1
ATOM 746 C CA . PRO A 1 88 ? 16.282 -24.052 -37.839 1.00 84.75 88 PRO A CA 1
ATOM 747 C C . PRO A 1 88 ? 17.059 -22.833 -38.354 1.00 84.75 88 PRO A C 1
ATOM 749 O O . PRO A 1 88 ? 16.490 -21.877 -38.862 1.00 84.75 88 PRO A O 1
ATOM 752 N N . GLY A 1 89 ? 18.390 -22.884 -38.269 1.00 85.69 89 GLY A N 1
ATOM 753 C CA . GLY A 1 89 ? 19.267 -21.831 -38.800 1.00 85.69 89 GLY A CA 1
ATOM 754 C C . GLY A 1 89 ? 19.659 -20.735 -37.805 1.00 85.69 89 GLY A C 1
ATOM 755 O O . GLY A 1 89 ? 20.510 -19.911 -38.140 1.00 85.69 89 GLY A O 1
ATOM 756 N N . TYR A 1 90 ? 19.131 -20.759 -36.580 1.00 88.38 90 TYR A N 1
ATOM 757 C CA . TYR A 1 90 ? 19.562 -19.870 -35.501 1.00 88.38 90 TYR A CA 1
ATOM 758 C C . TYR A 1 90 ? 20.648 -20.514 -34.629 1.00 88.38 90 TYR A C 1
ATOM 760 O O . TYR A 1 90 ? 20.592 -21.699 -34.303 1.00 88.38 90 TYR A O 1
ATOM 768 N N . ASN A 1 91 ? 21.647 -19.720 -34.229 1.00 89.31 91 ASN A N 1
ATOM 769 C CA . ASN A 1 91 ? 22.661 -20.125 -33.255 1.00 89.31 91 ASN A CA 1
ATOM 770 C C . ASN A 1 91 ? 22.281 -19.596 -31.866 1.00 89.31 91 ASN A C 1
ATOM 772 O O . ASN A 1 91 ? 22.541 -18.438 -31.540 1.00 89.31 91 ASN A O 1
ATOM 776 N N . PHE A 1 92 ? 21.674 -20.447 -31.039 1.00 89.81 92 PHE A N 1
ATOM 777 C CA . PHE A 1 92 ? 21.186 -20.052 -29.715 1.00 89.81 92 PHE A CA 1
ATOM 778 C C . PHE A 1 92 ? 22.285 -19.663 -28.731 1.00 89.81 92 PHE A C 1
ATOM 780 O O . PHE A 1 92 ? 22.045 -18.816 -27.881 1.00 89.81 92 PHE A O 1
ATOM 787 N N . THR A 1 93 ? 23.498 -20.196 -28.879 1.00 87.38 93 THR A N 1
ATOM 788 C CA . THR A 1 93 ? 24.636 -19.800 -28.038 1.00 87.38 93 THR A CA 1
ATOM 789 C C . THR A 1 93 ? 25.086 -18.361 -28.315 1.00 87.38 93 THR A C 1
ATOM 791 O O . THR A 1 93 ? 25.638 -17.712 -27.432 1.00 87.38 93 THR A O 1
ATOM 794 N N . GLU A 1 94 ? 24.843 -17.842 -29.523 1.00 89.50 94 GLU A N 1
ATOM 795 C CA . GLU A 1 94 ? 25.100 -16.436 -29.867 1.00 89.50 94 GLU A CA 1
ATOM 796 C C . GLU A 1 94 ? 23.888 -15.540 -29.585 1.00 89.50 94 GLU A C 1
ATOM 798 O O . GLU A 1 94 ? 24.052 -14.422 -29.102 1.00 89.50 94 GLU A O 1
ATOM 803 N N . LEU A 1 95 ? 22.680 -16.025 -29.886 1.00 90.00 95 LEU A N 1
ATOM 804 C CA . LEU A 1 95 ? 21.440 -15.258 -29.753 1.00 90.00 95 LEU A CA 1
ATOM 805 C C . LEU A 1 95 ? 21.009 -15.075 -28.288 1.00 90.00 95 LEU A C 1
ATOM 807 O O . LEU A 1 95 ? 20.533 -14.005 -27.916 1.00 90.00 95 LEU A O 1
ATOM 811 N N . LEU A 1 96 ? 21.162 -16.120 -27.474 1.00 91.88 96 LEU A N 1
ATOM 812 C CA . LEU A 1 96 ? 20.771 -16.179 -26.064 1.00 91.88 96 LEU A CA 1
ATOM 813 C C . LEU A 1 96 ? 21.900 -16.842 -25.252 1.00 91.88 96 LEU A C 1
ATOM 815 O O . LEU A 1 96 ? 21.750 -17.980 -24.806 1.00 91.88 96 LEU A O 1
ATOM 819 N N . PRO A 1 97 ? 23.049 -16.167 -25.068 1.00 90.81 97 PRO A N 1
ATOM 820 C CA . PRO A 1 97 ? 24.217 -16.750 -24.401 1.00 90.81 97 PRO A CA 1
ATOM 821 C C . PRO A 1 97 ? 23.956 -17.154 -22.942 1.00 90.81 97 PRO A C 1
ATOM 823 O O . PRO A 1 97 ? 24.643 -18.025 -22.413 1.00 90.81 97 PRO A O 1
ATOM 826 N N . GLU A 1 98 ? 22.972 -16.537 -22.288 1.00 89.44 98 GLU A N 1
ATOM 827 C CA . GLU A 1 98 ? 22.533 -16.875 -20.934 1.00 89.44 98 GLU A CA 1
ATOM 828 C C . GLU A 1 98 ? 21.648 -18.131 -20.852 1.00 89.44 98 GLU A C 1
ATOM 830 O O . GLU A 1 98 ? 21.468 -18.673 -19.762 1.00 89.44 98 GLU A O 1
ATOM 835 N N . LEU A 1 99 ? 21.078 -18.600 -21.970 1.00 94.12 99 LEU A N 1
ATOM 836 C CA . LEU A 1 99 ? 20.185 -19.757 -21.984 1.00 94.12 99 LEU A CA 1
ATOM 837 C C . LEU A 1 99 ? 21.010 -21.049 -21.852 1.00 94.12 99 LEU A C 1
ATOM 839 O O . LEU A 1 99 ? 21.803 -21.359 -22.748 1.00 94.12 99 LEU A O 1
ATOM 843 N N . PRO A 1 100 ? 20.800 -21.868 -20.804 1.00 92.94 100 PRO A N 1
ATOM 844 C CA . PRO A 1 100 ? 21.430 -23.178 -20.721 1.00 92.94 100 PRO A CA 1
ATOM 845 C C . PRO A 1 100 ? 20.812 -24.113 -21.769 1.00 92.94 100 PRO A C 1
ATOM 847 O O . PRO A 1 100 ? 19.776 -24.724 -21.522 1.00 92.94 100 PRO A O 1
ATOM 850 N N . ILE A 1 101 ? 21.436 -24.228 -22.942 1.00 92.38 101 ILE A N 1
ATOM 851 C CA . ILE A 1 101 ? 21.012 -25.130 -24.021 1.00 92.38 101 ILE A CA 1
ATOM 852 C C . ILE A 1 101 ? 21.975 -26.313 -24.157 1.00 92.38 101 ILE A C 1
ATOM 854 O O . ILE A 1 101 ? 23.197 -26.162 -24.114 1.00 92.38 101 ILE A O 1
ATOM 858 N N . GLN A 1 102 ? 21.420 -27.511 -24.297 1.00 91.75 102 GLN A N 1
ATOM 859 C CA . GLN A 1 102 ? 22.171 -28.740 -24.529 1.00 91.75 102 GLN A CA 1
ATOM 860 C C . GLN A 1 102 ? 22.554 -28.871 -26.011 1.00 91.75 102 GLN A C 1
ATOM 862 O O . GLN A 1 102 ? 21.895 -28.320 -26.891 1.00 91.75 102 GLN A O 1
ATOM 867 N N . GLU A 1 103 ? 23.582 -29.672 -26.314 1.00 88.00 103 GLU A N 1
ATOM 868 C CA . GLU A 1 103 ? 24.034 -29.910 -27.699 1.00 88.00 103 GLU A CA 1
ATOM 869 C C . GLU A 1 103 ? 22.941 -30.495 -28.611 1.00 88.00 103 GLU A C 1
ATOM 871 O O . GLU A 1 103 ? 22.965 -30.289 -29.821 1.00 88.00 103 GLU A O 1
ATOM 876 N N . ASN A 1 104 ? 21.977 -31.222 -28.041 1.00 89.00 104 ASN A N 1
ATOM 877 C CA . ASN A 1 104 ? 20.841 -31.787 -28.771 1.00 89.00 104 ASN A CA 1
ATOM 878 C C . ASN A 1 104 ? 19.726 -30.761 -29.065 1.00 89.00 104 ASN A C 1
ATOM 880 O O . ASN A 1 104 ? 18.730 -31.141 -29.672 1.00 89.00 104 ASN A O 1
ATOM 884 N N . GLY A 1 105 ? 19.884 -29.500 -28.645 1.00 88.81 105 GLY A N 1
ATOM 885 C CA . GLY A 1 105 ? 18.944 -28.405 -28.889 1.00 88.81 105 GLY A CA 1
ATOM 886 C C . GLY A 1 105 ? 17.877 -28.199 -27.815 1.00 88.81 105 GLY A C 1
ATOM 887 O O . GLY A 1 105 ? 17.088 -27.264 -27.938 1.00 88.81 105 GLY A O 1
ATOM 888 N N . HIS A 1 106 ? 17.856 -29.018 -26.761 1.00 93.94 106 HIS A N 1
ATOM 889 C CA . HIS A 1 106 ? 16.923 -28.859 -25.645 1.00 93.94 106 HIS A CA 1
ATOM 890 C C . HIS A 1 106 ? 17.480 -27.918 -24.566 1.00 93.94 106 HIS A C 1
ATOM 892 O O . HIS A 1 106 ? 18.641 -28.069 -24.167 1.00 93.94 106 HIS A O 1
ATOM 898 N N . PRO A 1 107 ? 16.686 -26.973 -24.040 1.00 95.19 107 PRO A N 1
ATOM 899 C CA . PRO A 1 107 ? 17.062 -26.213 -22.854 1.00 95.19 107 PRO A CA 1
ATOM 900 C C . PRO A 1 107 ? 17.228 -27.103 -21.607 1.00 95.19 107 PRO A C 1
ATOM 902 O O . PRO A 1 107 ? 16.713 -28.218 -21.523 1.00 95.19 107 PRO A O 1
ATOM 905 N N . ASN A 1 108 ? 17.974 -26.612 -20.620 1.00 94.12 108 ASN A N 1
ATOM 906 C CA . ASN A 1 108 ? 18.170 -27.243 -19.314 1.00 94.12 108 ASN A CA 1
ATOM 907 C C . ASN A 1 108 ? 18.007 -26.211 -18.189 1.00 94.12 108 ASN A C 1
ATOM 909 O O . ASN A 1 108 ? 18.931 -25.943 -17.419 1.00 94.12 108 ASN A O 1
ATOM 913 N N . ILE A 1 109 ? 16.839 -25.578 -18.151 1.00 95.69 109 ILE A N 1
ATOM 914 C CA . ILE A 1 109 ? 16.486 -24.555 -17.168 1.00 95.69 109 ILE A CA 1
ATOM 915 C C . ILE A 1 109 ? 16.043 -25.257 -15.879 1.00 95.69 109 ILE A C 1
ATOM 917 O O . ILE A 1 109 ? 15.095 -26.045 -15.900 1.00 95.69 109 ILE A O 1
ATOM 921 N N . ASP A 1 110 ? 16.696 -24.968 -14.752 1.00 93.62 110 ASP A N 1
ATOM 922 C CA . ASP A 1 110 ? 16.268 -25.511 -13.458 1.00 93.62 110 ASP A CA 1
ATOM 923 C C . ASP A 1 110 ? 15.123 -24.673 -12.872 1.00 93.62 110 ASP A C 1
ATOM 925 O O . ASP A 1 110 ? 15.323 -23.546 -12.408 1.00 93.62 110 ASP A O 1
ATOM 929 N N . PHE A 1 111 ? 13.916 -25.246 -12.867 1.00 93.06 111 PHE A N 1
ATOM 930 C CA . PHE A 1 111 ? 12.715 -24.595 -12.344 1.00 93.06 111 PHE A CA 1
ATOM 931 C C . PHE A 1 111 ? 12.810 -24.246 -10.854 1.00 93.06 111 PHE A C 1
ATOM 933 O O . PHE A 1 111 ? 12.076 -23.370 -10.395 1.00 93.06 111 PHE A O 1
ATOM 940 N N . ARG A 1 112 ? 13.689 -24.909 -10.087 1.00 92.12 112 ARG A N 1
ATOM 941 C CA . ARG A 1 112 ? 13.817 -24.687 -8.639 1.00 92.12 112 ARG A CA 1
ATOM 942 C C . ARG A 1 112 ? 14.246 -23.262 -8.302 1.00 92.12 112 ARG A C 1
ATOM 944 O O . ARG A 1 112 ? 13.821 -22.747 -7.274 1.00 92.12 112 ARG A O 1
ATOM 951 N N . ASN A 1 113 ? 14.992 -22.608 -9.195 1.00 93.81 113 ASN A N 1
ATOM 952 C CA . ASN A 1 113 ? 15.399 -21.207 -9.039 1.00 93.81 113 ASN A CA 1
ATOM 953 C C . ASN A 1 113 ? 14.231 -20.214 -9.162 1.00 93.81 113 ASN A C 1
ATOM 955 O O . ASN A 1 113 ? 14.389 -19.047 -8.822 1.00 93.81 113 ASN A O 1
ATOM 959 N N . TYR A 1 114 ? 13.068 -20.659 -9.646 1.00 93.75 114 TYR A N 1
ATOM 960 C CA . TYR A 1 114 ? 11.877 -19.828 -9.839 1.00 93.75 114 TYR A CA 1
ATOM 961 C C . TYR A 1 114 ? 10.768 -20.113 -8.825 1.00 93.75 114 TYR A C 1
ATOM 963 O O . TYR A 1 114 ? 9.710 -19.487 -8.891 1.00 93.75 114 TYR A O 1
ATOM 971 N N . LEU A 1 115 ? 10.965 -21.076 -7.920 1.00 90.94 115 LEU A N 1
ATOM 972 C CA . LEU A 1 115 ? 9.976 -21.377 -6.893 1.00 90.94 115 LEU A CA 1
ATOM 973 C C . LEU A 1 115 ? 9.907 -20.225 -5.896 1.00 90.94 115 LEU A C 1
ATOM 975 O O . LEU A 1 115 ? 10.932 -19.723 -5.448 1.00 90.94 115 LEU A O 1
ATOM 979 N N . ILE A 1 116 ? 8.687 -19.851 -5.531 1.00 87.38 116 ILE A N 1
ATOM 980 C CA . ILE A 1 116 ? 8.429 -18.775 -4.577 1.00 87.38 116 ILE A CA 1
ATOM 981 C C . ILE A 1 116 ? 7.814 -19.333 -3.295 1.00 87.38 116 ILE A C 1
ATOM 983 O O . ILE A 1 116 ? 7.154 -20.382 -3.295 1.00 87.38 116 ILE A O 1
ATOM 987 N N . SER A 1 117 ? 8.030 -18.635 -2.189 1.00 85.81 117 SER A N 1
ATOM 988 C CA . SER A 1 117 ? 7.357 -18.906 -0.919 1.00 85.81 117 SER A CA 1
ATOM 989 C C . SER A 1 117 ? 5.866 -18.564 -0.991 1.00 85.81 117 SER A C 1
ATOM 991 O O . SER A 1 117 ? 5.399 -17.872 -1.897 1.00 85.81 117 SER A O 1
ATOM 993 N N . GLU A 1 118 ? 5.090 -19.062 -0.029 1.00 78.69 118 GLU A N 1
ATOM 994 C CA . GLU A 1 118 ? 3.676 -18.698 0.088 1.00 78.69 118 GLU A CA 1
ATOM 995 C C . GLU A 1 118 ? 3.503 -17.194 0.372 1.00 78.69 118 GLU A C 1
ATOM 997 O O . GLU A 1 118 ? 2.648 -16.551 -0.234 1.00 78.69 118 GLU A O 1
ATOM 1002 N N . ASP A 1 119 ? 4.374 -16.605 1.196 1.00 72.31 119 ASP A N 1
ATOM 1003 C CA . ASP A 1 119 ? 4.373 -15.165 1.474 1.00 72.31 119 ASP A CA 1
ATOM 1004 C C . ASP A 1 119 ? 4.671 -14.337 0.216 1.00 72.31 119 ASP A C 1
ATOM 1006 O O . ASP A 1 119 ? 3.972 -13.364 -0.073 1.00 72.31 119 ASP A O 1
ATOM 1010 N N . GLU A 1 120 ? 5.671 -14.727 -0.581 1.00 74.25 120 GLU A N 1
ATOM 1011 C CA . GLU A 1 120 ? 5.938 -14.100 -1.881 1.00 74.25 120 GLU A CA 1
ATOM 1012 C C . GLU A 1 120 ? 4.762 -14.272 -2.838 1.00 74.25 120 GLU A C 1
ATOM 1014 O O . GLU A 1 120 ? 4.370 -13.311 -3.500 1.00 74.25 120 GLU A O 1
ATOM 1019 N N . TYR A 1 121 ? 4.146 -15.454 -2.878 1.00 76.62 121 TYR A N 1
ATOM 1020 C CA . TYR A 1 121 ? 2.947 -15.675 -3.674 1.00 76.62 121 TYR A CA 1
ATOM 1021 C C . TYR A 1 121 ? 1.788 -14.783 -3.228 1.00 76.62 121 TYR A C 1
ATOM 1023 O O . TYR A 1 121 ? 1.108 -14.241 -4.088 1.00 76.62 121 TYR A O 1
ATOM 1031 N N . TYR A 1 122 ? 1.552 -14.556 -1.937 1.00 65.75 122 TYR A N 1
ATOM 1032 C CA . TYR A 1 122 ? 0.526 -13.598 -1.517 1.00 65.75 122 TYR A CA 1
ATOM 1033 C C . TYR A 1 122 ? 0.924 -12.159 -1.854 1.00 65.75 122 TYR A C 1
ATOM 1035 O O . TYR A 1 122 ? 0.099 -11.396 -2.355 1.00 65.75 122 TYR A O 1
ATOM 1043 N N . ASN A 1 123 ? 2.193 -11.794 -1.682 1.00 64.75 123 ASN A N 1
ATOM 1044 C CA . ASN A 1 123 ? 2.691 -10.456 -2.005 1.00 64.75 123 ASN A CA 1
ATOM 1045 C C . ASN A 1 123 ? 2.621 -10.130 -3.508 1.00 64.75 123 ASN A C 1
ATOM 1047 O O . ASN A 1 123 ? 2.380 -8.977 -3.881 1.00 64.75 123 ASN A O 1
ATOM 1051 N N . ILE A 1 124 ? 2.846 -11.122 -4.373 1.00 64.38 124 ILE A N 1
ATOM 1052 C CA . ILE A 1 124 ? 2.826 -10.977 -5.834 1.00 64.38 124 ILE A CA 1
ATOM 1053 C C . ILE A 1 124 ? 1.430 -11.295 -6.385 1.00 64.38 124 ILE A C 1
ATOM 1055 O O . ILE A 1 124 ? 0.877 -10.530 -7.165 1.00 64.38 124 ILE A O 1
ATOM 1059 N N . GLY A 1 125 ? 0.821 -12.393 -5.956 1.00 54.59 125 GLY A N 1
ATOM 1060 C CA . GLY A 1 125 ? -0.502 -12.863 -6.367 1.00 54.59 125 GLY A CA 1
ATOM 1061 C C . GLY A 1 125 ? -1.631 -11.914 -5.975 1.00 54.59 125 GLY A C 1
ATOM 1062 O O . GLY A 1 125 ? -2.542 -11.723 -6.773 1.00 54.59 125 GLY A O 1
ATOM 1063 N N . MET A 1 126 ? -1.538 -11.203 -4.841 1.00 45.91 126 MET A N 1
ATOM 1064 C CA . MET A 1 126 ? -2.476 -10.108 -4.547 1.00 45.91 126 MET A CA 1
ATOM 1065 C C . MET A 1 126 ? -2.302 -8.875 -5.456 1.00 45.91 126 MET A C 1
ATOM 1067 O O . MET A 1 126 ? -3.053 -7.906 -5.320 1.00 45.91 126 MET A O 1
ATOM 1071 N N . LYS A 1 127 ? -1.321 -8.854 -6.363 1.00 51.75 127 LYS A N 1
ATOM 1072 C CA . LYS A 1 127 ? -1.214 -7.812 -7.391 1.00 51.75 127 LYS A CA 1
ATOM 1073 C C . LYS A 1 127 ? -1.891 -8.221 -8.691 1.00 51.75 127 LYS A C 1
ATOM 1075 O O . LYS A 1 127 ? -2.204 -7.340 -9.477 1.00 51.75 127 LYS A O 1
ATOM 1080 N N . TYR A 1 128 ? -2.149 -9.504 -8.937 1.00 54.88 128 TYR A N 1
ATOM 1081 C CA . TYR A 1 128 ? -2.553 -9.974 -10.260 1.00 54.88 128 TYR A CA 1
ATOM 1082 C C . TYR A 1 128 ? -3.792 -10.867 -10.215 1.00 54.88 128 TYR A C 1
ATOM 1084 O O . TYR A 1 128 ? -3.756 -11.970 -9.688 1.00 54.88 128 TYR A O 1
ATOM 1092 N N . ASP A 1 129 ? -4.863 -10.448 -10.896 1.00 52.78 129 ASP A N 1
ATOM 1093 C CA . ASP A 1 129 ? -6.029 -11.317 -11.141 1.00 52.78 129 ASP A CA 1
ATOM 1094 C C . ASP A 1 129 ? -5.736 -12.418 -12.175 1.00 52.78 129 ASP A C 1
ATOM 1096 O O . ASP A 1 129 ? -6.519 -13.353 -12.354 1.00 52.78 129 ASP A O 1
ATOM 1100 N N . LYS A 1 130 ? -4.626 -12.275 -12.909 1.00 64.75 130 LYS A N 1
ATOM 1101 C CA . LYS A 1 130 ? -4.219 -13.131 -14.020 1.00 64.75 130 LYS A CA 1
ATOM 1102 C C . LYS A 1 130 ? -2.906 -13.829 -13.708 1.00 64.75 130 LYS A C 1
ATOM 1104 O O . LYS A 1 130 ? -1.910 -13.183 -13.383 1.00 64.75 130 LYS A O 1
ATOM 1109 N N . PHE A 1 131 ? -2.905 -15.148 -13.858 1.00 71.06 131 PHE A N 1
ATOM 1110 C CA . PHE A 1 131 ? -1.747 -15.990 -13.574 1.00 71.06 131 PHE A CA 1
ATOM 1111 C C . PHE A 1 131 ? -0.553 -15.671 -14.491 1.00 71.06 131 PHE A C 1
ATOM 1113 O O . PHE A 1 131 ? 0.598 -15.779 -14.083 1.00 71.06 131 PHE A O 1
ATOM 1120 N N . GLU A 1 132 ? -0.818 -15.208 -15.710 1.00 76.50 132 GLU A N 1
ATOM 1121 C CA . GLU A 1 132 ? 0.197 -14.788 -16.675 1.00 76.50 132 GLU A CA 1
ATOM 1122 C C . GLU A 1 132 ? 1.025 -13.608 -16.152 1.00 76.50 132 GLU A C 1
ATOM 1124 O O . GLU A 1 132 ? 2.237 -13.568 -16.346 1.00 76.50 132 GLU A O 1
ATOM 1129 N N . CYS A 1 133 ? 0.398 -12.675 -15.430 1.00 74.31 133 CYS A N 1
ATOM 1130 C CA . CYS A 1 133 ? 1.112 -11.542 -14.855 1.00 74.31 133 CYS A CA 1
ATOM 1131 C C . CYS A 1 133 ? 1.990 -11.963 -13.667 1.00 74.31 133 CYS A C 1
ATOM 1133 O O . CYS A 1 133 ? 3.083 -11.426 -13.511 1.00 74.31 133 CYS A O 1
ATOM 1135 N N . LEU A 1 134 ? 1.551 -12.955 -12.881 1.00 78.94 134 LEU A N 1
ATOM 1136 C CA . LEU A 1 134 ? 2.377 -13.583 -11.845 1.00 78.94 134 LEU A CA 1
ATOM 1137 C C . LEU A 1 134 ? 3.613 -14.245 -12.467 1.00 78.94 134 LEU A C 1
ATOM 1139 O O . LEU A 1 134 ? 4.726 -13.985 -12.018 1.00 78.94 134 LEU A O 1
ATOM 1143 N N . LEU A 1 135 ? 3.432 -15.055 -13.517 1.00 85.75 135 LEU A N 1
ATOM 1144 C CA . LEU A 1 135 ? 4.553 -15.681 -14.224 1.00 85.75 135 LEU A CA 1
ATOM 1145 C C . LEU A 1 135 ? 5.506 -14.642 -14.805 1.00 85.75 135 LEU A C 1
ATOM 1147 O O . LEU A 1 135 ? 6.711 -14.786 -14.648 1.00 85.75 135 LEU A O 1
ATOM 1151 N N . PHE A 1 136 ? 4.983 -13.587 -15.432 1.00 86.25 136 PHE A N 1
ATOM 1152 C CA . PHE A 1 136 ? 5.805 -12.494 -15.941 1.00 86.25 136 PHE A CA 1
ATOM 1153 C C . PHE A 1 136 ? 6.669 -11.874 -14.850 1.00 86.25 136 PHE A C 1
ATOM 1155 O O . PHE A 1 136 ? 7.865 -11.700 -15.053 1.00 86.25 136 PHE A O 1
ATOM 1162 N N . ASP A 1 137 ? 6.093 -11.573 -13.688 1.00 84.06 137 ASP A N 1
ATOM 1163 C CA . ASP A 1 137 ? 6.840 -10.957 -12.594 1.00 84.06 137 ASP A CA 1
ATOM 1164 C C . ASP A 1 137 ? 7.953 -11.870 -12.072 1.00 84.06 137 ASP A C 1
ATOM 1166 O O . ASP A 1 137 ? 9.080 -11.412 -11.878 1.00 84.06 137 ASP A O 1
ATOM 1170 N N . ILE A 1 138 ? 7.651 -13.160 -11.901 1.00 88.44 138 ILE A N 1
ATOM 1171 C CA . ILE A 1 138 ? 8.620 -14.169 -11.456 1.00 88.44 138 ILE A CA 1
ATOM 1172 C C . ILE A 1 138 ? 9.729 -14.334 -12.498 1.00 88.44 138 ILE A C 1
ATOM 1174 O O . ILE A 1 138 ? 10.905 -14.325 -12.153 1.00 88.44 138 ILE A O 1
ATOM 1178 N N . PHE A 1 139 ? 9.376 -14.462 -13.776 1.00 92.25 139 PHE A N 1
ATOM 1179 C CA . PHE A 1 139 ? 10.314 -14.734 -14.864 1.00 92.25 139 PHE A CA 1
ATOM 1180 C C . PHE A 1 139 ? 11.165 -13.529 -15.260 1.00 92.25 139 PHE A C 1
ATOM 1182 O O . PHE A 1 139 ? 12.300 -13.719 -15.691 1.00 92.25 139 PHE A O 1
ATOM 1189 N N . ASN A 1 140 ? 10.649 -12.306 -15.124 1.00 88.88 140 ASN A N 1
ATOM 1190 C CA . ASN A 1 140 ? 11.365 -11.089 -15.507 1.00 88.88 140 ASN A CA 1
ATOM 1191 C C . ASN A 1 140 ? 12.405 -10.666 -14.457 1.00 88.88 140 ASN A C 1
ATOM 1193 O O . ASN A 1 140 ? 13.436 -10.099 -14.804 1.00 88.88 140 ASN A O 1
ATOM 1197 N N . LYS A 1 141 ? 12.137 -10.932 -13.171 1.00 83.38 141 LYS A N 1
ATOM 1198 C CA . LYS A 1 141 ? 12.969 -10.470 -12.043 1.00 83.38 141 LYS A CA 1
ATOM 1199 C C . LYS A 1 141 ? 13.925 -11.529 -11.498 1.00 83.38 141 LYS A C 1
ATOM 1201 O O . LYS A 1 141 ? 14.642 -11.255 -10.543 1.00 83.38 141 LYS A O 1
ATOM 1206 N N . ASN A 1 142 ? 13.916 -12.737 -12.058 1.00 88.94 142 ASN A N 1
ATOM 1207 C CA . ASN A 1 142 ? 14.732 -13.824 -11.541 1.00 88.94 142 ASN A CA 1
ATOM 1208 C C . ASN A 1 142 ? 16.220 -13.627 -11.877 1.00 88.94 142 ASN A C 1
ATOM 1210 O O . ASN A 1 142 ? 16.573 -13.475 -13.046 1.00 88.94 142 ASN A O 1
ATOM 1214 N N . GLU A 1 143 ? 17.085 -13.680 -10.862 1.00 87.75 143 GLU A N 1
ATOM 1215 C CA . GLU A 1 143 ? 18.536 -13.500 -11.018 1.00 87.75 143 GLU A CA 1
ATOM 1216 C C . GLU A 1 143 ? 19.222 -14.661 -11.752 1.00 87.75 143 GLU A C 1
ATOM 1218 O O . GLU A 1 143 ? 20.275 -14.460 -12.355 1.00 87.75 143 GLU A O 1
ATOM 1223 N N . TYR A 1 144 ? 18.639 -15.867 -11.735 1.00 92.19 144 TYR A N 1
ATOM 1224 C CA . TYR A 1 144 ? 19.203 -17.029 -12.429 1.00 92.19 144 TYR A CA 1
ATOM 1225 C C . TYR A 1 144 ? 19.141 -16.862 -13.950 1.00 92.19 144 TYR A C 1
ATOM 1227 O O . TYR A 1 144 ? 20.139 -17.070 -14.639 1.00 92.19 144 TYR A O 1
ATOM 1235 N N . LEU A 1 145 ? 17.971 -16.495 -14.477 1.00 92.00 145 LEU A N 1
ATOM 1236 C CA . LEU A 1 145 ? 17.750 -16.269 -15.903 1.00 92.00 145 LEU A CA 1
ATOM 1237 C C . LEU A 1 145 ? 16.449 -15.479 -16.105 1.00 92.00 145 LEU A C 1
ATOM 1239 O O . LEU A 1 145 ? 15.375 -15.922 -15.686 1.00 92.00 145 LEU A O 1
ATOM 1243 N N . ASN A 1 146 ? 16.525 -14.348 -16.815 1.00 91.88 146 ASN A N 1
ATOM 1244 C CA . ASN A 1 146 ? 15.337 -13.600 -17.228 1.00 91.88 146 ASN A CA 1
ATOM 1245 C C . ASN A 1 146 ? 14.611 -14.368 -18.345 1.00 91.88 146 ASN A C 1
ATOM 1247 O O . ASN A 1 146 ? 14.943 -14.266 -19.529 1.00 91.88 146 ASN A O 1
ATOM 1251 N N . LEU A 1 147 ? 13.614 -15.160 -17.960 1.00 93.50 147 LEU A N 1
ATOM 1252 C CA . LEU A 1 147 ? 12.902 -16.033 -18.887 1.00 93.50 147 LEU A CA 1
ATOM 1253 C C . LEU A 1 147 ? 11.928 -15.246 -19.782 1.00 93.50 147 LEU A C 1
ATOM 1255 O O . LEU A 1 147 ? 11.632 -15.690 -20.888 1.00 93.50 147 LEU A O 1
ATOM 1259 N N . VAL A 1 148 ? 11.504 -14.041 -19.374 1.00 92.12 148 VAL A N 1
ATOM 1260 C CA . VAL A 1 148 ? 10.737 -13.131 -20.246 1.00 92.12 148 VAL A CA 1
ATOM 1261 C C . VAL A 1 148 ? 11.580 -12.695 -21.442 1.00 92.12 148 VAL A C 1
ATOM 1263 O O . VAL A 1 148 ? 11.095 -12.763 -22.569 1.00 92.12 148 VAL A O 1
ATOM 1266 N N . LYS A 1 149 ? 12.854 -12.336 -21.233 1.00 90.81 149 LYS A N 1
ATOM 1267 C CA . LYS A 1 149 ? 13.792 -12.006 -22.319 1.00 90.81 149 LYS A CA 1
ATOM 1268 C C . LYS A 1 149 ? 13.930 -13.156 -23.313 1.00 90.81 149 LYS A C 1
ATOM 1270 O O . LYS A 1 149 ? 13.840 -12.933 -24.521 1.00 90.81 149 LYS A O 1
ATOM 1275 N N . VAL A 1 150 ? 14.128 -14.377 -22.813 1.00 91.94 150 VAL A N 1
ATOM 1276 C CA . VAL A 1 150 ? 14.243 -15.587 -23.644 1.00 91.94 150 VAL A CA 1
ATOM 1277 C C . VAL A 1 150 ? 12.977 -15.785 -24.474 1.00 91.94 150 VAL A C 1
ATOM 1279 O O . VAL A 1 150 ? 13.053 -15.845 -25.699 1.00 91.94 150 VAL A O 1
ATOM 1282 N N . LEU A 1 151 ? 11.808 -15.837 -23.831 1.00 91.38 151 LEU A N 1
ATOM 1283 C CA . LEU A 1 151 ? 10.539 -16.118 -24.504 1.00 91.38 151 LEU A CA 1
ATOM 1284 C C . LEU A 1 151 ? 10.144 -15.005 -25.486 1.00 91.38 151 LEU A C 1
ATOM 1286 O O . LEU A 1 151 ? 9.702 -15.308 -26.593 1.00 91.38 151 LEU A O 1
ATOM 1290 N N . ASN A 1 152 ? 10.376 -13.736 -25.137 1.00 89.75 152 ASN A N 1
ATOM 1291 C CA . ASN A 1 152 ? 10.146 -12.613 -26.043 1.00 89.75 152 ASN A CA 1
ATOM 1292 C C . ASN A 1 152 ? 11.080 -12.672 -27.264 1.00 89.75 152 ASN A C 1
ATOM 1294 O O . ASN A 1 152 ? 10.622 -12.483 -28.389 1.00 89.75 152 ASN A O 1
ATOM 1298 N N . THR A 1 153 ? 12.361 -13.009 -27.077 1.00 89.94 153 THR A N 1
ATOM 1299 C CA . THR A 1 153 ? 13.313 -13.176 -28.191 1.00 89.94 153 THR A CA 1
ATOM 1300 C C . THR A 1 153 ? 12.881 -14.302 -29.128 1.00 89.94 153 THR A C 1
ATOM 1302 O O . THR A 1 153 ? 12.857 -14.116 -30.341 1.00 89.94 153 THR A O 1
ATOM 1305 N N . LEU A 1 154 ? 12.485 -15.453 -28.574 1.00 89.19 154 LEU A N 1
ATOM 1306 C CA . LEU A 1 154 ? 11.991 -16.588 -29.358 1.00 89.19 154 LEU A CA 1
ATOM 1307 C C . LEU A 1 154 ? 10.708 -16.248 -30.126 1.00 89.19 154 LEU A C 1
ATOM 1309 O O . LEU A 1 154 ? 10.543 -16.686 -31.261 1.00 89.19 154 LEU A O 1
ATOM 1313 N N . SER A 1 155 ? 9.822 -15.431 -29.544 1.00 87.62 155 SER A N 1
ATOM 1314 C CA . SER A 1 155 ? 8.570 -15.014 -30.192 1.00 87.62 155 SER A CA 1
ATOM 1315 C C . SER A 1 155 ? 8.774 -14.184 -31.471 1.00 87.62 155 SER A C 1
ATOM 1317 O O . SER A 1 155 ? 7.862 -14.103 -32.290 1.00 87.62 155 SER A O 1
ATOM 1319 N N . LYS A 1 156 ? 9.966 -13.595 -31.651 1.00 86.12 156 LYS A N 1
ATOM 1320 C CA . LYS A 1 156 ? 10.336 -12.718 -32.775 1.00 86.12 156 LYS A CA 1
ATOM 1321 C C . LYS A 1 156 ? 11.017 -13.438 -33.936 1.00 86.12 156 LYS A C 1
ATOM 1323 O O . LYS A 1 156 ? 11.361 -12.796 -34.925 1.00 86.12 156 LYS A O 1
ATOM 1328 N N . LEU A 1 157 ? 11.293 -14.734 -33.809 1.00 86.62 157 LEU A N 1
ATOM 1329 C CA . LEU A 1 157 ? 11.998 -15.473 -34.851 1.00 86.62 157 LEU A CA 1
ATOM 1330 C C . LEU A 1 157 ? 11.034 -15.809 -36.001 1.00 86.62 157 LEU A C 1
ATOM 1332 O O . LEU A 1 157 ? 10.029 -16.494 -35.812 1.00 86.62 157 LEU A O 1
ATOM 1336 N N . ASP A 1 158 ? 11.356 -15.309 -37.196 1.00 63.94 158 ASP A N 1
ATOM 1337 C CA . ASP A 1 158 ? 10.587 -15.478 -38.433 1.00 63.94 158 ASP A CA 1
ATOM 1338 C C . ASP A 1 158 ? 10.745 -16.902 -38.996 1.00 63.94 158 ASP A C 1
ATOM 1340 O O . ASP A 1 158 ? 11.458 -17.087 -39.971 1.00 63.94 158 ASP A O 1
ATOM 1344 N N . ASP A 1 159 ? 10.116 -17.924 -38.402 1.00 61.00 159 ASP A N 1
ATOM 1345 C CA . ASP A 1 159 ? 9.984 -19.250 -39.057 1.00 61.00 159 ASP A CA 1
ATOM 1346 C C . ASP A 1 159 ? 8.876 -20.142 -38.465 1.00 61.00 159 ASP A C 1
ATOM 1348 O O . ASP A 1 159 ? 8.912 -21.374 -38.439 1.00 61.00 159 ASP A O 1
ATOM 1352 N N . ILE A 1 160 ? 7.822 -19.501 -37.981 1.00 55.31 160 ILE A N 1
ATOM 1353 C CA . ILE A 1 160 ? 6.801 -20.154 -37.179 1.00 55.31 160 ILE A CA 1
ATOM 1354 C C . ILE A 1 160 ? 5.729 -20.807 -38.072 1.00 55.31 160 ILE A C 1
ATOM 1356 O O . ILE A 1 160 ? 4.743 -20.187 -38.457 1.00 55.31 160 ILE A O 1
ATOM 1360 N N . ASN A 1 161 ? 5.865 -22.115 -38.319 1.00 52.53 161 ASN A N 1
ATOM 1361 C CA . ASN A 1 161 ? 4.719 -23.002 -38.584 1.00 52.53 161 ASN A CA 1
ATOM 1362 C C . ASN A 1 161 ? 4.259 -23.669 -37.269 1.00 52.53 161 ASN A C 1
ATOM 1364 O O . ASN A 1 161 ? 4.096 -24.884 -37.172 1.00 52.53 161 ASN A O 1
ATOM 1368 N N . ILE A 1 162 ? 4.113 -22.851 -36.223 1.00 57.00 162 ILE A N 1
ATOM 1369 C CA . ILE A 1 162 ? 3.741 -23.264 -34.860 1.00 57.00 162 ILE A CA 1
ATOM 1370 C C . ILE A 1 162 ? 2.255 -23.683 -34.779 1.00 57.00 162 ILE A C 1
ATOM 1372 O O . ILE A 1 162 ? 1.828 -24.301 -33.809 1.00 57.00 162 ILE A O 1
ATOM 1376 N N . ASP A 1 163 ? 1.472 -23.470 -35.840 1.00 52.50 163 ASP A N 1
ATOM 1377 C CA . ASP A 1 163 ? 0.117 -24.026 -35.966 1.00 52.50 163 ASP A CA 1
ATOM 1378 C C . ASP A 1 163 ? 0.097 -25.564 -36.142 1.00 52.50 163 ASP A C 1
ATOM 1380 O O . ASP A 1 163 ? -0.976 -26.159 -36.281 1.00 52.50 163 ASP A O 1
ATOM 1384 N N . ASN A 1 164 ? 1.256 -26.242 -36.116 1.00 58.53 164 ASN A N 1
ATOM 1385 C CA . ASN A 1 164 ? 1.287 -27.691 -35.948 1.00 58.53 164 ASN A CA 1
ATOM 1386 C C . ASN A 1 164 ? 0.709 -28.076 -34.571 1.00 58.53 164 ASN A C 1
ATOM 1388 O O . ASN A 1 164 ? 1.098 -27.530 -33.538 1.00 58.53 164 ASN A O 1
ATOM 1392 N N . HIS A 1 165 ? -0.195 -29.058 -34.554 1.00 55.50 165 HIS A N 1
ATOM 1393 C CA . HIS A 1 165 ? -0.904 -29.515 -33.354 1.00 55.50 165 HIS A CA 1
ATOM 1394 C C . HIS A 1 165 ? 0.052 -29.981 -32.234 1.00 55.50 165 HIS A C 1
ATOM 1396 O O . HIS A 1 165 ? -0.327 -29.967 -31.066 1.00 55.50 165 HIS A O 1
ATOM 1402 N N . ASP A 1 166 ? 1.292 -30.347 -32.572 1.00 61.91 166 ASP A N 1
ATOM 1403 C CA . ASP A 1 166 ? 2.311 -30.790 -31.612 1.00 61.91 166 ASP A CA 1
AT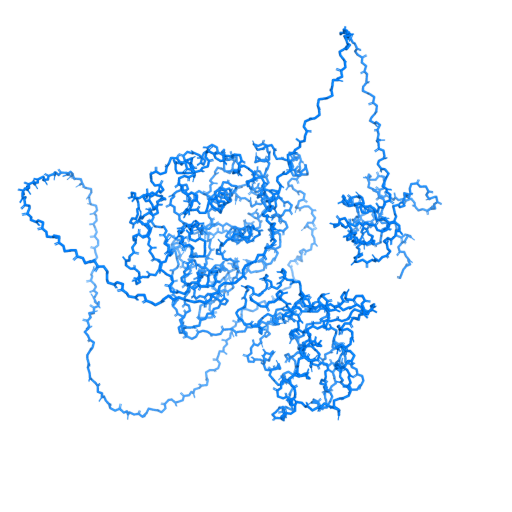OM 1404 C C . ASP A 1 166 ? 2.882 -29.650 -30.738 1.00 61.91 166 ASP A C 1
ATOM 1406 O O . ASP A 1 166 ? 3.314 -29.905 -29.617 1.00 61.91 166 ASP A O 1
ATOM 1410 N N . TYR A 1 167 ? 2.831 -28.388 -31.193 1.00 66.00 167 TYR A N 1
ATOM 1411 C CA . TYR A 1 167 ? 3.436 -27.235 -30.495 1.00 66.00 167 TYR A CA 1
ATOM 1412 C C . TYR A 1 167 ? 2.414 -26.211 -29.981 1.00 66.00 167 TYR A C 1
ATOM 1414 O O . TYR A 1 167 ? 2.778 -25.106 -29.572 1.00 66.00 167 TYR A O 1
ATOM 1422 N N . SER A 1 168 ? 1.123 -26.557 -29.968 1.00 70.62 168 SER A N 1
ATOM 1423 C CA . SER A 1 168 ? 0.039 -25.610 -29.673 1.00 70.62 168 SER A CA 1
ATOM 1424 C C . SER A 1 168 ? 0.086 -25.000 -28.266 1.00 70.62 168 SER A C 1
ATOM 1426 O O . SER A 1 168 ? -0.489 -23.940 -28.042 1.00 70.62 168 SER A O 1
ATOM 1428 N N . TYR A 1 169 ? 0.722 -25.661 -27.294 1.00 78.38 169 TYR A N 1
ATOM 1429 C CA . TYR A 1 169 ? 0.890 -25.106 -25.946 1.00 78.38 169 TYR A CA 1
ATOM 1430 C C . TYR A 1 169 ? 2.137 -24.210 -25.859 1.00 78.38 169 TYR A C 1
ATOM 1432 O O . TYR A 1 169 ? 2.061 -23.121 -25.289 1.00 78.38 169 TYR A O 1
ATOM 1440 N N . PHE A 1 170 ? 3.242 -24.589 -26.516 1.00 83.50 170 PHE A N 1
ATOM 1441 C CA .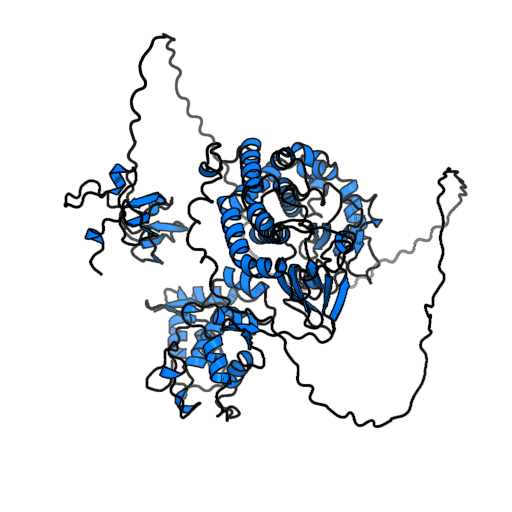 PHE A 1 170 ? 4.444 -23.746 -26.623 1.00 83.50 170 PHE A CA 1
ATOM 1442 C C . PHE A 1 170 ? 4.144 -22.417 -27.314 1.00 83.50 170 PHE A C 1
ATOM 1444 O O . PHE A 1 170 ? 4.570 -21.358 -26.858 1.00 83.50 170 PHE A O 1
ATOM 1451 N N . SER A 1 171 ? 3.328 -22.469 -28.367 1.00 80.06 171 SER A N 1
ATOM 1452 C CA . SER A 1 171 ? 2.811 -21.294 -29.070 1.00 80.06 171 SER A CA 1
ATOM 1453 C C . SER A 1 171 ? 2.071 -20.335 -28.148 1.00 80.06 171 SER A C 1
ATOM 1455 O O . SER A 1 171 ? 2.279 -19.124 -28.206 1.00 80.06 171 SER A O 1
ATOM 1457 N N . GLY A 1 172 ? 1.236 -20.888 -27.263 1.00 82.19 172 GLY A N 1
ATOM 1458 C CA . GLY A 1 172 ? 0.491 -20.134 -26.268 1.00 82.19 172 GLY A CA 1
ATOM 1459 C C . GLY A 1 172 ? 1.427 -19.405 -25.312 1.00 82.19 172 GLY A C 1
ATOM 1460 O O . GLY A 1 172 ? 1.232 -18.217 -25.070 1.00 82.19 172 GLY A O 1
ATOM 1461 N N . ILE A 1 173 ? 2.476 -20.084 -24.835 1.00 86.19 173 ILE A N 1
ATOM 1462 C CA . ILE A 1 173 ? 3.502 -19.480 -23.972 1.00 86.19 173 ILE A CA 1
ATOM 1463 C C . ILE A 1 173 ? 4.218 -18.343 -24.711 1.00 86.19 173 ILE A C 1
ATOM 1465 O O . ILE A 1 173 ? 4.238 -17.220 -24.211 1.00 86.19 173 ILE A O 1
ATOM 1469 N N . LEU A 1 174 ? 4.755 -18.592 -25.912 1.00 86.81 174 LEU A N 1
ATOM 1470 C CA . LEU A 1 174 ? 5.458 -17.563 -26.691 1.00 86.81 174 LEU A CA 1
ATOM 1471 C C . LEU A 1 174 ? 4.571 -16.352 -26.979 1.00 86.81 174 LEU A C 1
ATOM 1473 O O . LEU A 1 174 ? 5.048 -15.225 -26.928 1.00 86.81 174 LEU A O 1
ATOM 1477 N N . LYS A 1 175 ? 3.275 -16.565 -27.221 1.00 83.12 175 LYS A N 1
ATOM 1478 C CA . LYS A 1 175 ? 2.322 -15.476 -27.437 1.00 83.12 175 LYS A CA 1
ATOM 1479 C C . LYS A 1 175 ? 2.100 -14.633 -26.183 1.00 83.12 175 LYS A C 1
ATOM 1481 O O . LYS A 1 175 ? 2.037 -13.416 -26.293 1.00 83.12 175 LYS A O 1
ATOM 1486 N N . ILE A 1 176 ? 1.989 -15.254 -25.007 1.00 82.00 176 ILE A N 1
ATOM 1487 C CA . ILE A 1 176 ? 1.816 -14.539 -23.728 1.00 82.00 176 ILE A CA 1
ATOM 1488 C C . ILE A 1 176 ? 3.022 -13.637 -23.425 1.00 82.00 176 ILE A C 1
ATOM 1490 O O . ILE A 1 176 ? 2.848 -12.569 -22.845 1.00 82.00 176 ILE A O 1
ATOM 1494 N N . PHE A 1 177 ? 4.227 -14.054 -23.820 1.00 86.25 177 PHE A N 1
ATOM 1495 C CA . PHE A 1 177 ? 5.472 -13.317 -23.573 1.00 86.25 177 PHE A CA 1
ATOM 1496 C C . PHE A 1 177 ? 6.020 -12.580 -24.808 1.00 86.25 177 PHE A C 1
ATOM 1498 O O . PHE A 1 177 ? 7.121 -12.027 -24.766 1.00 86.25 177 PHE A O 1
ATOM 1505 N N . GLY A 1 178 ? 5.265 -12.569 -25.904 1.00 81.50 178 GLY A N 1
ATOM 1506 C CA . GLY A 1 178 ? 5.620 -11.896 -27.149 1.00 81.50 178 GLY A CA 1
ATOM 1507 C C . GLY A 1 178 ? 5.134 -10.451 -27.205 1.00 81.50 178 GLY A C 1
ATOM 1508 O O . GLY A 1 178 ? 4.507 -9.953 -26.268 1.00 81.50 178 GLY A O 1
ATOM 1509 N N . ASP A 1 179 ? 5.396 -9.786 -28.330 1.00 75.06 179 ASP A N 1
ATOM 1510 C CA . ASP A 1 179 ? 5.161 -8.342 -28.509 1.00 75.06 179 ASP A CA 1
ATOM 1511 C C . ASP A 1 179 ? 3.686 -7.912 -28.403 1.00 75.06 179 ASP A C 1
ATOM 1513 O O . ASP A 1 179 ? 3.396 -6.738 -28.202 1.00 75.06 179 ASP A O 1
ATOM 1517 N N . ASP A 1 180 ? 2.744 -8.857 -28.475 1.00 72.56 180 ASP A N 1
ATOM 1518 C CA . ASP A 1 180 ? 1.321 -8.596 -28.222 1.00 72.56 180 ASP A CA 1
ATOM 1519 C C . ASP A 1 180 ? 1.037 -8.187 -26.759 1.00 72.56 180 ASP A C 1
ATOM 1521 O O . ASP A 1 180 ? 0.001 -7.580 -26.477 1.00 72.56 180 ASP A O 1
ATOM 1525 N N . TYR A 1 181 ? 1.911 -8.565 -25.819 1.00 71.06 181 TYR A N 1
ATOM 1526 C CA . TYR A 1 181 ? 1.692 -8.402 -24.374 1.00 71.06 181 TYR A CA 1
ATOM 1527 C C . TYR A 1 181 ? 2.908 -7.878 -23.614 1.00 71.06 181 TYR A C 1
ATOM 1529 O O . TYR A 1 181 ? 2.749 -7.358 -22.507 1.00 71.06 181 TYR A O 1
ATOM 1537 N N . VAL A 1 182 ? 4.105 -8.029 -24.176 1.00 80.81 182 VAL A N 1
ATOM 1538 C CA . VAL A 1 182 ? 5.369 -7.654 -23.553 1.00 80.81 182 VAL A CA 1
ATOM 1539 C C . VAL A 1 182 ? 6.098 -6.665 -24.447 1.00 80.81 182 VAL A C 1
ATOM 1541 O O . VAL A 1 182 ? 6.434 -6.969 -25.585 1.00 80.81 182 VAL A O 1
ATOM 1544 N N . SER A 1 183 ? 6.411 -5.509 -23.882 1.00 81.12 183 SER A N 1
ATOM 1545 C CA . SER A 1 183 ? 7.148 -4.437 -24.535 1.00 81.12 183 SER A CA 1
ATOM 1546 C C . SER A 1 183 ? 8.501 -4.245 -23.856 1.00 81.12 183 SER A C 1
ATOM 1548 O O . SER A 1 183 ? 8.666 -4.531 -22.670 1.00 81.12 183 SER A O 1
ATOM 1550 N N . LEU A 1 184 ? 9.481 -3.755 -24.610 1.00 81.94 184 LEU A N 1
ATOM 1551 C CA . LEU A 1 184 ? 10.810 -3.409 -24.110 1.00 81.94 184 LEU A CA 1
ATOM 1552 C C . LEU A 1 184 ? 10.921 -1.884 -24.045 1.00 81.94 184 LEU A C 1
ATOM 1554 O O . LEU A 1 184 ? 10.617 -1.211 -25.032 1.00 81.94 184 LEU A O 1
ATOM 1558 N N . ASN A 1 185 ? 11.304 -1.328 -22.896 1.00 75.81 185 ASN A N 1
ATOM 1559 C CA . ASN A 1 185 ? 11.557 0.109 -22.788 1.00 75.81 185 ASN A CA 1
ATOM 1560 C C . ASN A 1 185 ? 12.981 0.460 -23.263 1.00 75.81 185 ASN A C 1
ATOM 1562 O O . ASN A 1 185 ? 13.802 -0.415 -23.534 1.00 75.81 185 ASN A O 1
ATOM 1566 N N . GLU A 1 186 ? 13.289 1.754 -23.349 1.00 71.81 186 GLU A N 1
ATOM 1567 C CA . GLU A 1 186 ? 14.597 2.255 -23.807 1.00 71.81 186 GLU A CA 1
ATOM 1568 C C . GLU A 1 186 ? 15.775 1.812 -22.914 1.00 71.81 186 GLU A C 1
ATOM 1570 O O . GLU A 1 186 ? 16.919 1.794 -23.364 1.00 71.81 186 GLU A O 1
ATOM 1575 N N . ASN A 1 187 ? 15.497 1.391 -21.675 1.00 71.06 187 ASN A N 1
ATOM 1576 C CA . ASN A 1 187 ? 16.480 0.875 -20.721 1.00 71.06 187 ASN A CA 1
ATOM 1577 C C . ASN A 1 187 ? 16.675 -0.651 -20.822 1.00 71.06 187 ASN A C 1
ATOM 1579 O O . ASN A 1 187 ? 17.358 -1.235 -19.983 1.00 71.06 187 ASN A O 1
ATOM 1583 N N . ASN A 1 188 ? 16.099 -1.305 -21.838 1.00 74.44 188 ASN A N 1
ATOM 1584 C CA . ASN A 1 188 ? 16.057 -2.763 -21.994 1.00 74.44 188 ASN A CA 1
ATOM 1585 C C . ASN A 1 188 ? 15.312 -3.500 -20.867 1.00 74.44 188 ASN A C 1
ATOM 1587 O O . ASN A 1 188 ? 15.594 -4.669 -20.593 1.00 74.44 188 ASN A O 1
ATOM 1591 N N . GLU A 1 189 ? 14.341 -2.846 -20.231 1.00 76.88 189 GLU A N 1
ATOM 1592 C CA . GLU A 1 189 ? 13.469 -3.480 -19.245 1.00 76.88 189 GLU A CA 1
ATOM 1593 C C . GLU A 1 189 ? 12.152 -3.907 -19.897 1.00 76.88 189 GLU A C 1
ATOM 1595 O O . GLU A 1 189 ? 11.490 -3.130 -20.594 1.00 76.88 189 GLU A O 1
ATOM 1600 N N . TYR A 1 190 ? 11.763 -5.158 -19.655 1.00 79.69 190 TYR A N 1
ATOM 1601 C CA . TYR A 1 190 ? 10.508 -5.711 -20.149 1.00 79.69 190 TYR A CA 1
ATOM 1602 C C . TYR A 1 190 ? 9.343 -5.267 -19.264 1.00 79.69 190 TYR A C 1
ATOM 1604 O O . TYR A 1 190 ? 9.401 -5.391 -18.036 1.00 79.69 190 TYR A O 1
ATOM 1612 N N . TYR A 1 191 ? 8.254 -4.817 -19.882 1.00 76.75 191 TYR A N 1
ATOM 1613 C CA . TYR A 1 191 ? 7.016 -4.424 -19.213 1.00 76.75 191 TYR A CA 1
ATOM 1614 C C . TYR A 1 191 ? 5.786 -4.951 -19.956 1.00 76.75 191 TYR A C 1
ATOM 1616 O O . TYR A 1 191 ? 5.858 -5.304 -21.128 1.00 76.75 191 TYR A O 1
ATOM 1624 N N . GLN A 1 192 ? 4.645 -5.004 -19.268 1.00 75.50 192 GLN A N 1
ATOM 1625 C CA . GLN A 1 192 ? 3.363 -5.327 -19.895 1.00 75.50 192 GLN A CA 1
ATOM 1626 C C . GLN A 1 192 ? 2.611 -4.056 -20.264 1.00 75.50 192 GLN A C 1
ATOM 1628 O O . GLN A 1 192 ? 2.437 -3.169 -19.422 1.00 75.50 192 GLN A O 1
ATOM 1633 N N . GLU A 1 193 ? 2.103 -3.998 -21.491 1.00 76.88 193 GLU A N 1
ATOM 1634 C CA . GLU A 1 193 ? 1.203 -2.932 -21.913 1.00 76.88 193 GLU A CA 1
ATOM 1635 C C . GLU A 1 193 ? -0.257 -3.339 -21.676 1.00 76.88 193 GLU A C 1
ATOM 1637 O O . GLU A 1 193 ? -0.739 -4.369 -22.150 1.00 76.88 193 GLU A O 1
ATOM 1642 N N . LEU A 1 194 ? -0.988 -2.513 -20.926 1.00 79.38 194 LEU A N 1
ATOM 1643 C CA . LEU A 1 194 ? -2.412 -2.708 -20.669 1.00 79.38 194 LEU A CA 1
ATOM 1644 C C . LEU A 1 194 ? -3.200 -1.519 -21.211 1.00 79.38 194 LEU A C 1
ATOM 1646 O O . LEU A 1 194 ? -3.065 -0.397 -20.727 1.00 79.38 194 LEU A O 1
ATOM 1650 N N . SER A 1 195 ? -4.075 -1.785 -22.182 1.00 84.69 195 SER A N 1
ATOM 1651 C CA . SER A 1 195 ? -4.892 -0.755 -22.825 1.00 84.69 195 SER A CA 1
ATOM 1652 C C . SER A 1 195 ? -6.357 -0.799 -22.382 1.00 84.69 195 SER A C 1
ATOM 1654 O O . SER A 1 195 ? -7.005 -1.851 -22.343 1.00 84.69 195 SER A O 1
ATOM 1656 N N . PHE A 1 196 ? -6.904 0.377 -22.060 1.00 89.19 196 PHE A N 1
ATOM 1657 C CA . PHE A 1 196 ? -8.280 0.552 -21.599 1.00 89.19 196 PHE A CA 1
ATOM 1658 C C . PHE A 1 196 ? -9.021 1.591 -22.450 1.00 89.19 196 PHE A C 1
ATOM 1660 O O . PHE A 1 196 ? -8.903 2.795 -22.251 1.00 89.19 196 PHE A O 1
ATOM 1667 N N . ASN A 1 197 ? -9.898 1.122 -23.340 1.00 89.75 197 ASN A N 1
ATOM 1668 C CA . ASN A 1 197 ? -10.588 1.983 -24.316 1.00 89.75 197 ASN A CA 1
ATOM 1669 C C . ASN A 1 197 ? -11.743 2.825 -23.737 1.00 89.75 197 ASN A C 1
ATOM 1671 O O . ASN A 1 197 ? -12.357 3.618 -24.449 1.00 89.75 197 ASN A O 1
ATOM 1675 N N . LYS A 1 198 ? -12.117 2.617 -22.468 1.00 93.62 198 LYS A N 1
ATOM 1676 C CA . LYS A 1 198 ? -13.200 3.360 -21.805 1.00 93.62 198 LYS A CA 1
ATOM 1677 C C . LYS A 1 198 ? -12.759 3.804 -20.415 1.00 93.62 198 LYS A C 1
ATOM 1679 O O . LYS A 1 198 ? -12.885 3.048 -19.453 1.00 93.62 198 LYS A O 1
ATOM 1684 N N . ILE A 1 199 ? -12.306 5.049 -20.312 1.00 94.56 199 ILE A N 1
ATOM 1685 C CA . ILE A 1 199 ? -11.882 5.680 -19.059 1.00 94.56 199 ILE A CA 1
ATOM 1686 C C . ILE A 1 199 ? -12.773 6.888 -18.754 1.00 94.56 199 ILE A C 1
ATOM 1688 O O . ILE A 1 199 ? -13.136 7.659 -19.638 1.00 94.56 199 ILE A O 1
ATOM 1692 N N . THR A 1 200 ? -13.144 7.063 -17.486 1.00 96.25 200 THR A N 1
ATOM 1693 C CA . THR A 1 200 ? -13.581 8.363 -16.962 1.00 96.25 200 THR A CA 1
ATOM 1694 C C . THR A 1 200 ? -12.388 9.016 -16.276 1.00 96.25 200 THR A C 1
ATOM 1696 O O . THR A 1 200 ? -11.843 8.444 -15.334 1.00 96.25 200 THR A O 1
ATOM 1699 N N . PHE A 1 201 ? -12.014 10.206 -16.733 1.00 95.75 201 PHE A N 1
ATOM 1700 C CA . PHE A 1 201 ? -10.896 10.987 -16.214 1.00 95.75 201 PHE A CA 1
ATOM 1701 C C . PHE A 1 201 ? -11.401 12.349 -15.726 1.00 95.75 201 PHE A C 1
ATOM 1703 O O . PHE A 1 201 ? -12.264 12.953 -16.364 1.00 95.75 201 PHE A O 1
ATOM 1710 N N . SER A 1 202 ? -10.938 12.808 -14.562 1.00 95.88 202 SER A N 1
ATOM 1711 C CA . SER A 1 202 ? -11.396 14.068 -13.953 1.00 95.88 202 SER A CA 1
ATOM 1712 C C . SER A 1 202 ? -10.388 14.611 -12.943 1.00 95.88 202 SER A C 1
ATOM 1714 O O . SER A 1 202 ? -9.569 13.854 -12.431 1.00 95.88 202 SER A O 1
ATOM 1716 N N . LEU A 1 203 ? -10.476 15.903 -12.608 1.00 95.38 203 LEU A N 1
ATOM 1717 C CA . LEU A 1 203 ? -9.683 16.485 -11.520 1.00 95.38 203 LEU A CA 1
ATOM 1718 C C . LEU A 1 203 ? -10.005 15.819 -10.172 1.00 95.38 203 LEU A C 1
ATOM 1720 O O . LEU A 1 203 ? -11.168 15.579 -9.829 1.00 95.38 203 LEU A O 1
ATOM 1724 N N . GLY A 1 204 ? -8.949 15.526 -9.419 1.00 92.56 204 GLY A N 1
ATOM 1725 C CA . GLY A 1 204 ? -8.974 14.891 -8.108 1.00 92.56 204 GLY A CA 1
ATOM 1726 C C . GLY A 1 204 ? -9.048 15.896 -6.962 1.00 92.56 204 GLY A C 1
ATOM 1727 O O . GLY A 1 204 ? -8.690 17.057 -7.114 1.00 92.56 204 GLY A O 1
ATOM 1728 N N . GLY A 1 205 ? -9.528 15.444 -5.803 1.00 89.50 205 GLY A N 1
ATOM 1729 C CA . GLY A 1 205 ? -9.571 16.250 -4.578 1.00 89.50 205 GLY A CA 1
ATOM 1730 C C . GLY A 1 205 ? -10.601 17.383 -4.577 1.00 89.50 205 GLY A C 1
ATOM 1731 O O . GLY A 1 205 ? -11.501 17.426 -5.424 1.00 89.50 205 GLY A O 1
ATOM 1732 N N . GLN A 1 206 ? -10.467 18.277 -3.595 1.00 89.12 206 GLN A N 1
ATOM 1733 C CA . GLN A 1 206 ? -11.267 19.496 -3.422 1.00 89.12 206 GLN A CA 1
ATOM 1734 C C . GLN A 1 206 ? -10.342 20.716 -3.402 1.00 89.12 206 GLN A C 1
ATOM 1736 O O . GLN A 1 206 ? -10.244 21.405 -4.415 1.00 89.12 206 GLN A O 1
ATOM 1741 N N . ASN A 1 207 ? -9.605 20.919 -2.304 1.00 88.00 207 ASN A N 1
ATOM 1742 C CA . ASN A 1 207 ? -8.623 22.001 -2.184 1.00 88.00 207 ASN A CA 1
ATOM 1743 C C . ASN A 1 207 ? -7.399 21.745 -3.069 1.00 88.00 207 ASN A C 1
ATOM 1745 O O . ASN A 1 207 ? -6.939 22.643 -3.756 1.00 88.00 207 ASN A O 1
ATOM 1749 N N . SER A 1 208 ? -6.937 20.497 -3.166 1.00 89.44 208 SER A N 1
ATOM 1750 C CA . SER A 1 208 ? -5.768 20.137 -3.982 1.00 89.44 208 SER A CA 1
ATOM 1751 C C . SER A 1 208 ? -5.932 20.370 -5.490 1.00 89.44 208 SER A C 1
ATOM 1753 O O . SER A 1 208 ? -4.956 20.311 -6.233 1.00 89.44 208 SER A O 1
ATOM 1755 N N . ARG A 1 209 ? -7.142 20.704 -5.962 1.00 91.88 209 ARG A N 1
ATOM 1756 C CA . ARG A 1 209 ? -7.373 21.174 -7.339 1.00 91.88 209 ARG A CA 1
ATOM 1757 C C . ARG A 1 209 ? -6.740 22.530 -7.618 1.00 91.88 209 ARG A C 1
ATOM 1759 O O . ARG A 1 209 ? -6.521 22.848 -8.783 1.00 91.88 209 ARG A O 1
ATOM 1766 N N . SER A 1 210 ? -6.520 23.335 -6.580 1.00 91.62 210 SER A N 1
ATOM 1767 C CA . SER A 1 210 ? -5.905 24.651 -6.708 1.00 91.62 210 SER A CA 1
ATOM 1768 C C . SER A 1 210 ? -4.390 24.623 -6.550 1.00 91.62 210 SER A C 1
ATOM 1770 O O . SER A 1 210 ? -3.786 25.676 -6.684 1.00 91.62 210 SER A O 1
ATOM 1772 N N . TYR A 1 211 ? -3.755 23.477 -6.296 1.00 92.94 211 TYR A N 1
ATOM 1773 C CA . TYR A 1 211 ? -2.293 23.419 -6.282 1.00 92.94 211 TYR A CA 1
ATOM 1774 C C . TYR A 1 211 ? -1.715 23.573 -7.684 1.00 92.94 211 TYR A C 1
ATOM 1776 O O . TYR A 1 211 ? -2.370 23.238 -8.677 1.00 92.94 211 TYR A O 1
ATOM 1784 N N . SER A 1 212 ? -0.466 24.038 -7.749 1.00 93.81 212 SER A N 1
ATOM 1785 C CA . SER A 1 212 ? 0.309 24.183 -8.981 1.00 93.81 212 SER A CA 1
ATOM 1786 C C . SER A 1 212 ? 0.243 22.894 -9.806 1.00 93.81 212 SER A C 1
ATOM 1788 O O . SER A 1 212 ? -0.060 22.933 -11.002 1.00 93.81 212 SER A O 1
ATOM 1790 N N . LYS A 1 213 ? 0.407 21.748 -9.126 1.00 95.38 213 LYS A N 1
ATOM 1791 C CA . LYS A 1 213 ? 0.177 20.392 -9.625 1.00 95.38 213 LYS A CA 1
ATOM 1792 C C . LYS A 1 213 ? -1.115 19.802 -9.045 1.00 95.38 213 LYS A C 1
ATOM 1794 O O . LYS A 1 213 ? -1.095 19.282 -7.926 1.00 95.38 213 LYS A O 1
ATOM 1799 N N . PRO A 1 214 ? -2.238 19.808 -9.772 1.00 95.00 214 PRO A N 1
ATOM 1800 C CA . PRO A 1 214 ? -3.441 19.124 -9.324 1.00 95.00 214 PRO A CA 1
ATOM 1801 C C . PRO A 1 214 ? -3.318 17.602 -9.492 1.00 95.00 214 PRO A C 1
ATOM 1803 O O . PRO A 1 214 ? -2.602 17.103 -10.365 1.00 95.00 214 PRO A O 1
ATOM 1806 N N . GLY A 1 215 ? -4.052 16.867 -8.655 1.00 95.56 215 GLY A N 1
ATOM 1807 C CA . GLY A 1 215 ? -4.269 15.428 -8.806 1.00 95.56 215 GLY A CA 1
ATOM 1808 C C . GLY A 1 215 ? -5.451 15.096 -9.722 1.00 95.56 215 GLY A C 1
ATOM 1809 O O . GLY A 1 215 ? -6.254 15.964 -10.078 1.00 95.56 215 GLY A O 1
ATOM 1810 N N . PHE A 1 216 ? -5.612 13.815 -10.049 1.00 97.06 216 PHE A N 1
ATOM 1811 C CA . PHE A 1 216 ? -6.675 13.309 -10.918 1.00 97.06 216 PHE A CA 1
ATOM 1812 C C . PHE A 1 216 ? -7.354 12.061 -10.349 1.00 97.06 216 PHE A C 1
ATOM 1814 O O . PHE A 1 216 ? -6.766 11.303 -9.585 1.00 97.06 216 PHE A O 1
ATOM 1821 N N . ASN A 1 217 ? -8.601 11.824 -10.751 1.00 97.00 217 ASN A N 1
ATOM 1822 C CA . ASN A 1 217 ? -9.302 10.562 -10.541 1.00 97.00 217 ASN A CA 1
ATOM 1823 C C . ASN A 1 217 ? -9.433 9.828 -11.877 1.00 97.00 217 ASN A C 1
ATOM 1825 O O . ASN A 1 217 ? -9.893 10.412 -12.866 1.00 97.00 217 ASN A O 1
ATOM 1829 N N . LEU A 1 218 ? -9.117 8.535 -11.869 1.00 95.75 218 LEU A N 1
ATOM 1830 C CA . LEU A 1 218 ? -9.244 7.641 -13.012 1.00 95.75 218 LEU A CA 1
ATOM 1831 C C . LEU A 1 218 ? -10.222 6.514 -12.674 1.00 95.75 218 LEU A C 1
ATOM 1833 O O . LEU A 1 218 ? -10.095 5.844 -11.649 1.00 95.75 218 LEU A O 1
ATOM 1837 N N . LYS A 1 219 ? -11.213 6.294 -13.542 1.00 95.50 219 LYS A N 1
ATOM 1838 C CA . LYS A 1 219 ? -12.141 5.164 -13.434 1.00 95.50 219 LYS A CA 1
ATOM 1839 C C . LYS A 1 219 ? -12.190 4.363 -14.727 1.00 95.50 219 LYS A C 1
ATOM 1841 O O . LYS A 1 219 ? -12.640 4.870 -15.755 1.00 95.50 219 LYS A O 1
ATOM 1846 N N . ILE A 1 220 ? -11.812 3.095 -14.634 1.00 94.06 220 ILE A N 1
ATOM 1847 C CA . ILE A 1 220 ? -11.903 2.111 -15.709 1.00 94.06 220 ILE A CA 1
ATOM 1848 C C . ILE A 1 220 ? -13.372 1.701 -15.889 1.00 94.06 220 ILE A C 1
ATOM 1850 O O . ILE A 1 220 ? -14.109 1.469 -14.923 1.00 94.06 220 ILE A O 1
ATOM 1854 N N . ARG A 1 221 ? -13.837 1.676 -17.140 1.00 90.62 221 ARG A N 1
ATOM 1855 C CA . ARG A 1 221 ? -15.211 1.324 -17.529 1.00 90.62 221 ARG A CA 1
ATOM 1856 C C . ARG A 1 221 ? -15.220 0.100 -18.444 1.00 90.62 221 ARG A C 1
ATOM 1858 O O . ARG A 1 221 ? -14.189 -0.422 -18.843 1.00 90.62 221 ARG A O 1
ATOM 1865 N N . GLY A 1 222 ? -16.424 -0.361 -18.786 1.00 88.00 222 GLY A N 1
ATOM 1866 C CA . GLY A 1 222 ? -16.606 -1.508 -19.681 1.00 88.00 222 GLY A CA 1
ATOM 1867 C C . GLY A 1 222 ? -16.346 -2.864 -19.023 1.00 88.00 222 GLY A C 1
ATOM 1868 O O . GLY A 1 222 ? -16.031 -3.812 -19.731 1.00 88.00 222 GLY A O 1
ATOM 1869 N N . GLY A 1 223 ? -16.454 -2.950 -17.691 1.00 83.88 223 GLY A N 1
ATOM 1870 C CA . GLY A 1 223 ? -16.251 -4.195 -16.940 1.00 83.88 223 GLY A CA 1
ATOM 1871 C C . GLY A 1 223 ? -14.800 -4.683 -16.913 1.00 83.88 223 GLY A C 1
ATOM 1872 O O . GLY A 1 223 ? -14.566 -5.855 -16.650 1.00 83.88 223 GLY A O 1
ATOM 1873 N N . LYS A 1 224 ? -13.839 -3.809 -17.231 1.00 85.94 224 LYS A N 1
ATOM 1874 C CA . LYS A 1 224 ? -12.401 -4.078 -17.130 1.00 85.94 224 LYS A CA 1
ATOM 1875 C C . LYS A 1 224 ? -11.853 -3.559 -15.807 1.00 85.94 224 LYS A C 1
ATOM 1877 O O . LYS A 1 224 ? -12.417 -2.632 -15.224 1.00 85.94 224 LYS A O 1
ATOM 1882 N N . GLU A 1 225 ? -10.750 -4.153 -15.377 1.00 85.94 225 GLU A N 1
ATOM 1883 C CA . GLU A 1 225 ? -10.092 -3.883 -14.101 1.00 85.94 225 GLU A CA 1
ATOM 1884 C C . GLU A 1 225 ? -8.580 -3.886 -14.302 1.00 85.94 225 GLU A C 1
ATOM 1886 O O . GLU A 1 225 ? -8.074 -4.516 -15.234 1.00 85.94 225 GLU A O 1
ATOM 1891 N N . LEU A 1 226 ? -7.884 -3.166 -13.432 1.00 84.56 226 LEU A N 1
ATOM 1892 C CA . LEU A 1 226 ? -6.440 -3.210 -13.280 1.00 84.56 226 LEU A CA 1
ATOM 1893 C C . LEU A 1 226 ? -6.179 -3.702 -11.855 1.00 84.56 226 LEU A C 1
ATOM 1895 O O . LEU A 1 226 ? -6.581 -3.028 -10.909 1.00 84.56 226 LEU A O 1
ATOM 1899 N N . PHE A 1 227 ? -5.569 -4.879 -11.707 1.00 78.75 227 PHE A N 1
ATOM 1900 C CA . PHE A 1 227 ? -5.226 -5.467 -10.401 1.00 78.75 227 PHE A CA 1
ATOM 1901 C C . PHE A 1 227 ? -6.426 -5.540 -9.428 1.00 78.75 227 PHE A C 1
ATOM 1903 O O . PHE A 1 227 ? -6.359 -5.072 -8.292 1.00 78.75 227 PHE A O 1
ATOM 1910 N N . GLY A 1 228 ? -7.578 -6.016 -9.908 1.00 82.38 228 GLY A N 1
ATOM 1911 C CA . GLY A 1 228 ? -8.813 -6.125 -9.128 1.00 82.38 228 GLY A CA 1
ATOM 1912 C C . GLY A 1 228 ? -9.439 -4.783 -8.746 1.00 82.38 228 GLY A C 1
ATOM 1913 O O . GLY A 1 228 ? -10.243 -4.696 -7.815 1.00 82.38 228 GLY A O 1
ATOM 1914 N N . ARG A 1 229 ? -9.027 -3.679 -9.381 1.00 88.12 229 ARG A N 1
ATOM 1915 C CA . ARG A 1 229 ? -9.520 -2.325 -9.097 1.00 88.12 229 ARG A CA 1
ATOM 1916 C C . ARG A 1 229 ? -10.027 -1.648 -10.359 1.00 88.12 229 ARG A C 1
ATOM 1918 O O . ARG A 1 229 ? -9.505 -1.806 -11.461 1.00 88.12 229 ARG A O 1
ATOM 1925 N N . ARG A 1 230 ? -11.059 -0.820 -10.181 1.00 92.00 230 ARG A N 1
ATOM 1926 C CA . ARG A 1 230 ? -11.629 0.013 -11.254 1.00 92.00 230 ARG A CA 1
ATOM 1927 C C . ARG A 1 230 ? -11.419 1.503 -11.042 1.00 92.00 230 ARG A C 1
ATOM 1929 O O . ARG A 1 230 ? -11.690 2.273 -11.957 1.00 92.00 230 ARG A O 1
ATOM 1936 N N . GLN A 1 231 ? -11.052 1.929 -9.838 1.00 94.94 231 GLN A N 1
ATOM 1937 C CA . GLN A 1 231 ? -11.002 3.339 -9.457 1.00 94.94 231 GLN A CA 1
ATOM 1938 C C . GLN A 1 231 ? -9.679 3.640 -8.771 1.00 94.94 231 GLN A C 1
ATOM 1940 O O . GLN A 1 231 ? -9.319 2.972 -7.806 1.00 94.94 231 GLN A O 1
ATOM 1945 N N . PHE A 1 232 ? -9.009 4.670 -9.272 1.00 96.44 232 PHE A N 1
ATOM 1946 C CA . PHE A 1 232 ? -7.693 5.094 -8.832 1.00 96.44 232 PHE A CA 1
ATOM 1947 C C . PHE A 1 232 ? -7.648 6.608 -8.662 1.00 96.44 232 PHE A C 1
ATOM 1949 O O . PHE A 1 232 ? -8.372 7.353 -9.337 1.00 96.44 232 PHE A O 1
ATOM 1956 N N . LYS A 1 233 ? -6.759 7.059 -7.785 1.00 96.94 233 LYS A N 1
ATOM 1957 C CA . LYS A 1 233 ? -6.363 8.457 -7.662 1.00 96.94 233 LYS A CA 1
ATOM 1958 C C . LYS A 1 233 ? -4.914 8.593 -8.116 1.00 96.94 233 LYS A C 1
ATOM 1960 O O . LYS A 1 233 ? -4.058 7.820 -7.706 1.00 96.94 233 LYS A O 1
ATOM 1965 N N . LEU A 1 234 ? -4.658 9.596 -8.944 1.00 97.00 234 LEU A N 1
ATOM 1966 C CA . LEU A 1 234 ? -3.329 10.085 -9.285 1.00 97.00 234 LEU A CA 1
ATOM 1967 C C . LEU A 1 234 ? -3.083 11.309 -8.417 1.00 97.00 234 LEU A C 1
ATOM 1969 O O . LEU A 1 234 ? -3.563 12.407 -8.711 1.00 97.00 234 LEU A O 1
ATOM 1973 N N . ARG A 1 235 ? -2.414 11.107 -7.293 1.00 95.25 235 ARG A N 1
ATOM 1974 C CA . ARG A 1 235 ? -2.153 12.155 -6.320 1.00 95.25 235 ARG A CA 1
ATOM 1975 C C . ARG A 1 235 ? -0.846 12.851 -6.653 1.00 95.25 235 ARG A C 1
ATOM 1977 O O . ARG A 1 235 ? 0.164 12.199 -6.894 1.00 95.25 235 ARG A O 1
ATOM 1984 N N . SER A 1 236 ? -0.882 14.177 -6.700 1.00 93.44 236 SER A N 1
ATOM 1985 C CA . SER A 1 236 ? 0.339 14.969 -6.811 1.00 93.44 236 SER A CA 1
ATOM 1986 C C . SER A 1 236 ? 1.058 15.097 -5.474 1.00 93.44 236 SER A C 1
ATOM 1988 O O . SER A 1 236 ? 2.252 15.366 -5.493 1.00 93.44 236 SER A O 1
ATOM 1990 N N . ASP A 1 237 ? 0.313 14.982 -4.361 1.00 92.38 237 ASP A N 1
ATOM 1991 C CA . ASP A 1 237 ? 0.725 15.335 -2.994 1.00 92.38 237 ASP A CA 1
ATOM 1992 C C . ASP A 1 237 ? 1.617 16.588 -2.984 1.00 92.38 237 ASP A C 1
ATOM 1994 O O . ASP A 1 237 ? 2.628 16.666 -2.304 1.00 92.38 237 ASP A O 1
ATOM 1998 N N . ALA A 1 238 ? 1.242 17.582 -3.803 1.00 90.06 238 ALA A N 1
ATOM 1999 C CA . ALA A 1 238 ? 2.110 18.708 -4.161 1.00 90.06 238 ALA A CA 1
ATOM 2000 C C . ALA A 1 238 ? 2.551 19.542 -2.955 1.00 90.06 238 ALA A C 1
ATOM 2002 O O . ALA A 1 238 ? 3.545 20.259 -3.023 1.00 90.06 238 ALA A O 1
ATOM 2003 N N . SER A 1 239 ? 1.773 19.459 -1.887 1.00 86.88 239 SER A N 1
ATOM 2004 C CA . SER A 1 239 ? 1.921 20.217 -0.668 1.00 86.88 239 SER A CA 1
ATOM 2005 C C . SER A 1 239 ? 2.957 19.597 0.284 1.00 86.88 239 SER A C 1
ATOM 2007 O O . SER A 1 239 ? 3.447 20.293 1.165 1.00 86.88 239 SER A O 1
ATOM 2009 N N . GLU A 1 240 ? 3.346 18.328 0.114 1.00 91.12 240 GLU A N 1
ATOM 2010 C CA . GLU A 1 240 ? 4.376 17.681 0.936 1.00 91.12 240 GLU A CA 1
ATOM 2011 C C . GLU A 1 240 ? 5.658 17.408 0.119 1.00 91.12 240 GLU A C 1
ATOM 2013 O O . GLU A 1 240 ? 5.587 17.004 -1.044 1.00 91.12 240 GLU A O 1
ATOM 2018 N N . PRO A 1 241 ? 6.856 17.654 0.681 1.00 93.44 241 PRO A N 1
ATOM 2019 C CA . PRO A 1 241 ? 8.091 17.698 -0.102 1.00 93.44 241 PRO A CA 1
ATOM 2020 C C . PRO A 1 241 ? 8.680 16.340 -0.502 1.00 93.44 241 PRO A C 1
ATOM 2022 O O . PRO A 1 241 ? 9.587 16.340 -1.329 1.00 93.44 241 PRO A O 1
ATOM 2025 N N . SER A 1 242 ? 8.221 15.211 0.053 1.00 95.69 242 SER A N 1
ATOM 2026 C CA . SER A 1 242 ? 8.905 13.907 -0.037 1.00 95.69 242 SER A CA 1
ATOM 2027 C C . SER A 1 242 ? 8.359 12.957 -1.111 1.00 95.69 242 SER A C 1
ATOM 2029 O O . SER A 1 242 ? 9.109 12.118 -1.612 1.00 95.69 242 SER A O 1
ATOM 2031 N N . TYR A 1 243 ? 7.073 13.064 -1.461 1.00 95.88 243 TYR A N 1
ATOM 2032 C CA . TYR A 1 243 ? 6.299 12.068 -2.221 1.00 95.88 243 TYR A CA 1
ATOM 2033 C C . TYR A 1 243 ? 6.191 10.683 -1.553 1.00 95.88 243 TYR A C 1
ATOM 2035 O O . TYR A 1 243 ? 5.853 9.695 -2.212 1.00 95.88 243 TYR A O 1
ATOM 2043 N N . MET A 1 244 ? 6.509 10.558 -0.262 1.00 97.31 244 MET A N 1
ATOM 2044 C CA . MET A 1 244 ? 6.639 9.257 0.411 1.00 97.31 244 MET A CA 1
ATOM 2045 C C . MET A 1 244 ? 5.639 9.036 1.539 1.00 97.31 244 MET A C 1
ATOM 2047 O O . MET A 1 244 ? 5.426 7.887 1.914 1.00 97.31 244 MET A O 1
ATOM 2051 N N . ARG A 1 245 ? 4.984 10.073 2.069 1.00 96.75 245 ARG A N 1
ATOM 2052 C CA . ARG A 1 245 ? 4.100 9.930 3.245 1.00 96.75 245 ARG A CA 1
ATOM 2053 C C . ARG A 1 245 ? 2.942 8.985 2.987 1.00 96.75 245 ARG A C 1
ATOM 2055 O O . ARG A 1 245 ? 2.773 8.001 3.707 1.00 96.75 245 ARG A O 1
ATOM 2062 N N . THR A 1 246 ? 2.234 9.208 1.883 1.00 96.56 246 THR A N 1
ATOM 2063 C CA . THR A 1 246 ? 1.156 8.322 1.445 1.00 96.56 246 THR A CA 1
ATOM 2064 C C . THR A 1 246 ? 1.636 6.889 1.243 1.00 96.56 246 THR A C 1
ATOM 2066 O O . THR A 1 246 ? 0.977 5.948 1.690 1.00 96.56 246 THR A O 1
ATOM 2069 N N . LYS A 1 247 ? 2.813 6.710 0.634 1.00 97.38 247 LYS A N 1
ATOM 2070 C CA . LYS A 1 247 ? 3.394 5.388 0.390 1.00 97.38 247 LYS A CA 1
ATOM 2071 C C . LYS A 1 247 ? 3.760 4.663 1.685 1.00 97.38 247 LYS A C 1
ATOM 2073 O O . LYS A 1 247 ? 3.387 3.504 1.851 1.00 97.38 247 LYS A O 1
ATOM 2078 N N . LEU A 1 248 ? 4.451 5.344 2.596 1.00 97.94 248 LEU A N 1
ATOM 2079 C CA . LEU A 1 248 ? 4.889 4.797 3.877 1.00 97.94 248 LEU A CA 1
ATOM 2080 C C . LEU A 1 248 ? 3.702 4.422 4.757 1.00 97.94 248 LEU A C 1
ATOM 2082 O O . LEU A 1 248 ? 3.706 3.341 5.335 1.00 97.94 248 LEU A O 1
ATOM 2086 N N . MET A 1 249 ? 2.669 5.263 4.823 1.00 97.50 249 MET A N 1
ATOM 2087 C CA . MET A 1 249 ? 1.475 4.938 5.599 1.00 97.50 249 MET A CA 1
ATOM 2088 C C . MET A 1 249 ? 0.765 3.706 5.037 1.00 97.50 249 MET A C 1
ATOM 2090 O O . MET A 1 249 ? 0.456 2.802 5.810 1.00 97.50 249 MET A O 1
ATOM 2094 N N . CYS A 1 250 ? 0.589 3.587 3.717 1.00 96.56 250 CYS A N 1
ATOM 2095 C CA . CYS A 1 250 ? 0.029 2.363 3.124 1.00 96.56 250 CYS A CA 1
ATOM 2096 C C . CYS A 1 250 ? 0.901 1.126 3.427 1.00 96.56 250 CYS A C 1
ATOM 2098 O O . CYS A 1 250 ? 0.380 0.076 3.799 1.00 96.56 250 CYS A O 1
ATOM 2100 N N . ASP A 1 251 ? 2.229 1.251 3.340 1.00 95.38 251 ASP A N 1
ATOM 2101 C CA . ASP A 1 251 ? 3.160 0.154 3.637 1.00 95.38 251 ASP A CA 1
ATOM 2102 C C . ASP A 1 251 ? 3.135 -0.271 5.111 1.00 95.38 251 ASP A C 1
ATOM 2104 O O . ASP A 1 251 ? 3.217 -1.465 5.400 1.00 95.38 251 ASP A O 1
ATOM 2108 N N . ILE A 1 252 ? 2.977 0.677 6.040 1.00 96.69 252 ILE A N 1
ATOM 2109 C CA . ILE A 1 252 ? 2.812 0.396 7.473 1.00 96.69 252 ILE A CA 1
ATOM 2110 C C . ILE A 1 252 ? 1.556 -0.451 7.700 1.00 96.69 252 ILE A C 1
ATOM 2112 O O . ILE A 1 252 ? 1.631 -1.463 8.397 1.00 96.69 252 ILE A O 1
ATOM 2116 N N . HIS A 1 253 ? 0.424 -0.091 7.085 1.00 95.50 253 HIS A N 1
ATOM 2117 C CA . HIS A 1 253 ? -0.807 -0.881 7.198 1.00 95.50 253 HIS A CA 1
ATOM 2118 C C . HIS A 1 253 ? -0.624 -2.289 6.623 1.00 95.50 253 HIS A C 1
ATOM 2120 O O . HIS A 1 253 ? -0.953 -3.270 7.293 1.00 95.50 253 HIS A O 1
ATOM 2126 N N . ASN A 1 254 ? -0.031 -2.395 5.431 1.00 86.25 254 ASN A N 1
ATOM 2127 C CA . ASN A 1 254 ? 0.224 -3.677 4.776 1.00 86.25 254 ASN A CA 1
ATOM 2128 C C . ASN A 1 254 ? 1.129 -4.580 5.630 1.00 86.25 254 ASN A C 1
ATOM 2130 O O . ASN A 1 254 ? 0.804 -5.747 5.843 1.00 86.25 254 ASN A O 1
ATOM 2134 N N . LYS A 1 255 ? 2.217 -4.038 6.199 1.00 88.50 255 LYS A N 1
ATOM 2135 C CA . LYS A 1 255 ? 3.131 -4.790 7.078 1.00 88.50 255 LYS A CA 1
ATOM 2136 C C . LYS A 1 255 ? 2.462 -5.254 8.378 1.00 88.50 255 LYS A C 1
ATOM 2138 O O . LYS A 1 255 ? 2.878 -6.252 8.959 1.00 88.50 255 LYS A O 1
ATOM 2143 N N . LEU A 1 256 ? 1.421 -4.556 8.833 1.00 89.69 256 LEU A N 1
ATOM 2144 C CA . LEU A 1 256 ? 0.618 -4.930 10.003 1.00 89.69 256 LEU A CA 1
ATOM 2145 C C . LEU A 1 256 ? -0.549 -5.878 9.670 1.00 89.69 256 LEU A C 1
ATOM 2147 O O . LEU A 1 256 ? -1.291 -6.262 10.581 1.00 89.69 256 LEU A O 1
ATOM 2151 N N . GLY A 1 257 ? -0.729 -6.243 8.395 1.00 87.25 257 GLY A N 1
ATOM 2152 C CA . GLY A 1 257 ? -1.854 -7.053 7.925 1.00 87.25 257 GLY A CA 1
ATOM 2153 C C . GLY A 1 257 ? -3.205 -6.343 8.050 1.00 87.25 257 GLY A C 1
ATOM 2154 O O . GLY A 1 257 ? -4.235 -7.002 8.199 1.00 87.25 257 GLY A O 1
ATOM 2155 N N . LEU A 1 258 ? -3.215 -5.006 8.058 1.00 91.31 258 LEU A N 1
ATOM 2156 C CA . LEU A 1 258 ? -4.438 -4.213 8.136 1.00 91.31 258 LEU A CA 1
ATOM 2157 C C . LEU A 1 258 ? -5.043 -4.007 6.743 1.00 91.31 258 LEU A C 1
ATOM 2159 O O . LEU A 1 258 ? -4.312 -3.677 5.808 1.00 91.31 258 LEU A O 1
ATOM 2163 N N . PRO A 1 259 ? -6.375 -4.132 6.588 1.00 90.44 259 PRO A N 1
ATOM 2164 C CA . PRO A 1 259 ? -7.040 -3.759 5.348 1.00 90.44 259 PRO A CA 1
ATOM 2165 C C . PRO A 1 259 ? -6.854 -2.263 5.079 1.00 90.44 259 PRO A C 1
ATOM 2167 O O . PRO A 1 259 ? -7.396 -1.436 5.808 1.00 90.44 259 PRO A O 1
ATOM 2170 N N . SER A 1 260 ? -6.118 -1.918 4.023 1.00 93.25 260 SER A N 1
ATOM 2171 C CA . SER A 1 260 ? -5.878 -0.528 3.635 1.00 93.25 260 SER A CA 1
ATOM 2172 C C . SER A 1 260 ? -5.900 -0.338 2.120 1.00 93.25 260 SER A C 1
ATOM 2174 O O . SER A 1 260 ? -5.869 -1.300 1.344 1.00 93.25 260 SER A O 1
ATOM 2176 N N . ILE A 1 261 ? -5.982 0.918 1.687 1.00 94.31 261 ILE A N 1
ATOM 2177 C CA . ILE A 1 261 ? -5.647 1.276 0.309 1.00 94.31 261 ILE A CA 1
ATOM 2178 C C . ILE A 1 261 ? -4.158 1.026 0.045 1.00 94.31 261 ILE A C 1
ATOM 2180 O O . ILE A 1 261 ? -3.322 1.049 0.946 1.00 94.31 261 ILE A O 1
ATOM 2184 N N . SER A 1 262 ? -3.824 0.791 -1.217 1.00 92.31 262 SER A N 1
ATOM 2185 C CA . SER A 1 262 ? -2.448 0.651 -1.683 1.00 92.31 262 SER A CA 1
ATOM 2186 C C . SER A 1 262 ? -1.982 1.918 -2.388 1.00 92.31 262 SER A C 1
ATOM 2188 O O . SER A 1 262 ? -2.766 2.600 -3.051 1.00 92.31 262 SER A O 1
ATOM 2190 N N . ALA A 1 263 ? -0.683 2.195 -2.285 1.00 95.69 263 ALA A N 1
ATOM 2191 C CA . ALA A 1 263 ? -0.022 3.290 -2.980 1.00 95.69 263 ALA A CA 1
ATOM 2192 C C . ALA A 1 263 ? 1.203 2.784 -3.749 1.00 95.69 263 ALA A C 1
ATOM 2194 O O . ALA A 1 263 ? 1.956 1.937 -3.264 1.00 95.69 263 ALA A O 1
ATOM 2195 N N . ASN A 1 264 ? 1.409 3.325 -4.943 1.00 94.56 264 ASN A N 1
ATOM 2196 C CA . ASN A 1 264 ? 2.599 3.141 -5.765 1.00 94.56 264 ASN A CA 1
ATOM 2197 C C . ASN A 1 264 ? 2.852 4.419 -6.584 1.00 94.56 264 ASN A C 1
ATOM 2199 O O . ASN A 1 264 ? 2.168 5.421 -6.392 1.00 94.56 264 ASN A O 1
ATOM 2203 N N . TYR A 1 265 ? 3.823 4.401 -7.486 1.00 96.19 265 TYR A N 1
ATOM 2204 C CA . TYR A 1 265 ? 4.206 5.548 -8.302 1.00 96.19 265 TYR A CA 1
ATOM 2205 C C . TYR A 1 265 ? 3.851 5.335 -9.771 1.00 96.19 265 TYR A C 1
ATOM 2207 O O . TYR A 1 265 ? 3.773 4.202 -10.244 1.00 96.19 265 TYR A O 1
ATOM 2215 N N . ILE A 1 266 ? 3.630 6.431 -10.493 1.00 95.12 266 ILE A N 1
ATOM 2216 C CA . ILE A 1 266 ? 3.377 6.414 -11.932 1.00 95.12 266 ILE A CA 1
ATOM 2217 C C . ILE A 1 266 ? 3.979 7.643 -12.610 1.00 95.12 266 ILE A C 1
ATOM 2219 O O . ILE A 1 266 ? 3.898 8.763 -12.101 1.00 95.12 266 ILE A O 1
ATOM 2223 N N . ILE A 1 267 ? 4.560 7.416 -13.785 1.00 94.25 267 ILE A N 1
ATOM 2224 C CA . ILE A 1 267 ? 4.957 8.453 -14.737 1.00 94.25 267 ILE A CA 1
ATOM 2225 C C . ILE A 1 267 ? 3.756 8.715 -15.625 1.00 94.25 267 ILE A C 1
ATOM 2227 O O . ILE A 1 267 ? 3.241 7.804 -16.274 1.00 94.25 267 ILE A O 1
ATOM 2231 N N . PHE A 1 268 ? 3.257 9.943 -15.582 1.00 95.44 268 PHE A N 1
ATOM 2232 C CA . PHE A 1 268 ? 1.963 10.262 -16.158 1.00 95.44 268 PHE A CA 1
ATOM 2233 C C . PHE A 1 268 ? 2.103 11.138 -17.397 1.00 95.44 268 PHE A C 1
ATOM 2235 O O . PHE A 1 268 ? 2.855 12.110 -17.391 1.00 95.44 268 PHE A O 1
ATOM 2242 N N . TYR A 1 269 ? 1.334 10.809 -18.434 1.00 94.56 269 TYR A N 1
ATOM 2243 C CA . TYR A 1 269 ? 1.252 11.569 -19.675 1.00 94.56 269 TYR A CA 1
ATOM 2244 C C . TYR A 1 269 ? -0.208 11.885 -20.004 1.00 94.56 269 TYR A C 1
ATOM 2246 O O . TYR A 1 269 ? -1.097 11.060 -19.774 1.00 94.56 269 TYR A O 1
ATOM 2254 N N . ILE A 1 270 ? -0.462 13.067 -20.566 1.00 94.38 270 ILE A N 1
ATOM 2255 C CA . ILE A 1 270 ? -1.753 13.433 -21.163 1.00 94.38 270 ILE A CA 1
ATOM 2256 C C . ILE A 1 270 ? -1.480 13.931 -22.578 1.00 94.38 270 ILE A C 1
ATOM 2258 O O . ILE A 1 270 ? -0.805 14.936 -22.739 1.00 94.38 270 ILE A O 1
ATOM 2262 N N . ASN A 1 271 ? -2.042 13.272 -23.597 1.00 92.75 271 ASN A N 1
ATOM 2263 C CA . ASN A 1 271 ? -1.822 13.628 -25.008 1.00 92.75 271 ASN A CA 1
ATOM 2264 C C . ASN A 1 271 ? -0.323 13.761 -25.347 1.00 92.75 271 ASN A C 1
ATOM 2266 O O . ASN A 1 271 ? 0.101 14.782 -25.880 1.00 92.75 271 ASN A O 1
ATOM 2270 N N . ASP A 1 272 ? 0.466 12.757 -24.955 1.00 90.06 272 ASP A N 1
ATOM 2271 C CA . ASP A 1 272 ? 1.929 12.700 -25.114 1.00 90.06 272 ASP A CA 1
ATOM 2272 C C . ASP A 1 272 ? 2.719 13.788 -24.355 1.00 90.06 272 ASP A C 1
ATOM 2274 O O . ASP A 1 272 ? 3.947 13.820 -24.399 1.00 90.06 272 ASP A O 1
ATOM 2278 N N . GLU A 1 273 ? 2.050 14.648 -23.582 1.00 92.81 273 GLU A N 1
ATOM 2279 C CA . GLU A 1 273 ? 2.696 15.617 -22.701 1.00 92.81 273 GLU A CA 1
ATOM 2280 C C . GLU A 1 273 ? 3.053 14.966 -21.364 1.00 92.81 273 GLU A C 1
ATOM 2282 O O . GLU A 1 273 ? 2.184 14.439 -20.664 1.00 92.81 273 GLU A O 1
ATOM 2287 N N . PHE A 1 274 ? 4.332 15.022 -20.990 1.00 94.25 274 PHE A N 1
ATOM 2288 C CA . PHE A 1 274 ? 4.808 14.520 -19.706 1.00 94.25 274 PHE A CA 1
ATOM 2289 C C . PHE A 1 274 ? 4.297 15.389 -18.548 1.00 94.25 274 PHE A C 1
ATOM 2291 O O . PHE A 1 274 ? 4.703 16.537 -18.368 1.00 94.25 274 PHE A O 1
ATOM 2298 N N . MET A 1 275 ? 3.435 14.809 -17.715 1.00 95.81 275 MET A N 1
ATOM 2299 C CA . MET A 1 275 ? 2.829 15.470 -16.556 1.00 95.81 275 MET A CA 1
ATOM 2300 C C . MET A 1 275 ? 3.629 15.275 -15.268 1.00 95.81 275 MET A C 1
ATOM 2302 O O . MET A 1 275 ? 3.305 15.881 -14.242 1.00 95.81 275 MET A O 1
ATOM 2306 N N . GLY A 1 276 ? 4.677 14.454 -15.300 1.00 95.31 276 GLY A N 1
ATOM 2307 C CA . GLY A 1 276 ? 5.541 14.229 -14.151 1.00 95.31 276 GLY A CA 1
ATOM 2308 C C . GLY A 1 276 ? 5.222 12.965 -13.356 1.00 95.31 276 GLY A C 1
ATOM 2309 O O . GLY A 1 276 ? 4.418 12.120 -13.759 1.00 95.31 276 GLY A O 1
ATOM 2310 N N . LEU A 1 277 ? 5.853 12.867 -12.187 1.00 97.06 277 LEU A N 1
ATOM 2311 C CA . LEU A 1 277 ? 5.652 11.785 -11.223 1.00 97.06 277 LEU A CA 1
ATOM 2312 C C . LEU A 1 277 ? 4.368 12.012 -10.410 1.00 97.06 277 LEU A C 1
ATOM 2314 O O . LEU A 1 277 ? 4.145 13.102 -9.878 1.00 97.06 277 LEU A O 1
ATOM 2318 N N . TYR A 1 278 ? 3.539 10.983 -10.281 1.00 97.69 278 TYR A N 1
ATOM 2319 C CA . TYR A 1 278 ? 2.358 10.973 -9.417 1.00 97.69 278 TYR A CA 1
ATOM 2320 C C . TYR A 1 278 ? 2.369 9.747 -8.504 1.00 97.69 278 TYR A C 1
ATOM 2322 O O . TYR A 1 278 ? 2.931 8.703 -8.841 1.00 97.69 278 TYR A O 1
ATOM 2330 N N . ILE A 1 279 ? 1.697 9.858 -7.361 1.00 97.69 279 ILE A N 1
ATOM 2331 C CA . ILE A 1 279 ? 1.400 8.728 -6.483 1.00 97.69 279 ILE A CA 1
ATOM 2332 C C . ILE A 1 279 ? 0.070 8.129 -6.945 1.00 97.69 279 ILE A C 1
ATOM 2334 O O . ILE A 1 279 ? -0.981 8.770 -6.888 1.00 97.69 279 ILE A O 1
ATOM 2338 N N . LEU A 1 280 ? 0.110 6.896 -7.431 1.00 97.00 280 LEU A N 1
ATOM 2339 C CA . LEU A 1 280 ? -1.059 6.104 -7.778 1.00 97.00 280 LEU A CA 1
ATOM 2340 C C . LEU A 1 280 ? -1.598 5.430 -6.516 1.00 97.00 280 LEU A C 1
ATOM 2342 O O . LEU A 1 280 ? -0.917 4.591 -5.932 1.00 97.00 280 LEU A O 1
ATOM 2346 N N . THR A 1 281 ? -2.833 5.737 -6.130 1.00 96.75 281 THR A N 1
ATOM 2347 C CA . THR A 1 281 ? -3.538 4.993 -5.078 1.00 96.75 281 THR A CA 1
ATOM 2348 C C . THR A 1 281 ? -4.792 4.340 -5.629 1.00 96.75 281 THR A C 1
ATOM 2350 O O . THR A 1 281 ? -5.454 4.895 -6.513 1.00 96.75 281 THR A O 1
ATOM 2353 N N . ASP A 1 282 ? -5.175 3.190 -5.081 1.00 94.19 282 ASP A N 1
ATOM 2354 C CA . ASP A 1 282 ? -6.558 2.736 -5.216 1.00 94.19 282 ASP A CA 1
ATOM 2355 C C . ASP A 1 282 ? -7.477 3.545 -4.273 1.00 94.19 282 ASP A C 1
ATOM 2357 O O . ASP A 1 282 ? -7.098 4.588 -3.718 1.00 94.19 282 ASP A O 1
ATOM 2361 N N . ALA A 1 283 ? -8.746 3.150 -4.181 1.00 94.81 283 ALA A N 1
ATOM 2362 C CA . ALA A 1 283 ? -9.725 3.809 -3.329 1.00 94.81 283 ALA A CA 1
ATOM 2363 C C . ALA A 1 283 ? -10.748 2.803 -2.801 1.00 94.81 283 ALA A C 1
ATOM 2365 O O . ALA A 1 283 ? -11.191 1.923 -3.546 1.00 94.81 283 ALA A O 1
ATOM 2366 N N . TYR A 1 284 ? -11.200 2.998 -1.559 1.00 96.38 284 TYR A N 1
ATOM 2367 C CA . TYR A 1 284 ? -12.324 2.245 -1.006 1.00 96.38 284 TYR A CA 1
ATOM 2368 C C . TYR A 1 284 ? -13.590 2.515 -1.823 1.00 96.38 284 TYR A C 1
ATOM 2370 O O . TYR A 1 284 ? -14.207 3.578 -1.744 1.00 96.38 284 TYR A O 1
ATOM 2378 N N . LYS A 1 285 ? -13.937 1.541 -2.658 1.00 95.56 285 LYS A N 1
ATOM 2379 C CA . LYS A 1 285 ? -15.079 1.513 -3.576 1.00 95.56 285 LYS A CA 1
ATOM 2380 C C . LYS A 1 285 ? -15.575 0.074 -3.674 1.00 95.56 285 LYS A C 1
ATOM 2382 O O . LYS A 1 285 ? -14.917 -0.841 -3.187 1.00 95.56 285 LYS A O 1
ATOM 2387 N N . GLU A 1 286 ? -16.686 -0.138 -4.371 1.00 93.50 286 GLU A N 1
ATOM 2388 C CA . GLU A 1 286 ? -17.283 -1.470 -4.553 1.00 93.50 286 GLU A CA 1
ATOM 2389 C C . GLU A 1 286 ? -16.276 -2.514 -5.055 1.00 93.50 286 GLU A C 1
ATOM 2391 O O . GLU A 1 286 ? -16.180 -3.582 -4.469 1.00 93.50 286 GLU A O 1
ATOM 2396 N N . SER A 1 287 ? -15.444 -2.181 -6.053 1.00 92.19 287 SER A N 1
ATOM 2397 C CA . SER A 1 287 ? -14.421 -3.112 -6.562 1.00 92.19 287 SER A CA 1
ATOM 2398 C C . SER A 1 287 ? -13.351 -3.462 -5.524 1.00 92.19 287 SER A C 1
ATOM 2400 O O . SER A 1 287 ? -12.834 -4.569 -5.525 1.00 92.19 287 SER A O 1
ATOM 2402 N N . TRP A 1 288 ? -13.003 -2.527 -4.633 1.00 94.31 288 TRP A N 1
ATOM 2403 C CA . TRP A 1 288 ? -12.045 -2.804 -3.559 1.00 94.31 288 TRP A CA 1
ATOM 2404 C C . TRP A 1 288 ? -12.653 -3.767 -2.533 1.00 94.31 288 TRP A C 1
ATOM 2406 O O . TRP A 1 288 ? -11.993 -4.702 -2.097 1.00 94.31 288 TRP A O 1
ATOM 2416 N N . ILE A 1 289 ? -13.931 -3.580 -2.191 1.00 94.81 289 ILE A N 1
ATOM 2417 C CA . ILE A 1 289 ? -14.647 -4.462 -1.261 1.00 94.81 289 ILE A CA 1
ATOM 2418 C C . ILE A 1 289 ? -14.853 -5.857 -1.861 1.00 94.81 289 ILE A C 1
ATOM 2420 O O . ILE A 1 289 ? -14.635 -6.848 -1.166 1.00 94.81 289 ILE A O 1
ATOM 2424 N N . GLU A 1 290 ? -15.206 -5.945 -3.145 1.00 91.06 290 GLU A N 1
ATOM 2425 C CA . GLU A 1 290 ? -15.282 -7.217 -3.870 1.00 91.06 290 GLU A CA 1
ATOM 2426 C C . GLU A 1 290 ? -13.942 -7.952 -3.824 1.00 91.06 290 GLU A C 1
ATOM 2428 O O . GLU A 1 290 ? -13.908 -9.145 -3.546 1.00 91.06 290 GLU A O 1
ATOM 2433 N N . TYR A 1 291 ? -12.839 -7.236 -4.026 1.00 85.94 291 TYR A N 1
ATOM 2434 C CA . TYR A 1 291 ? -11.516 -7.839 -3.998 1.00 85.94 291 TYR A CA 1
ATOM 2435 C C . TYR A 1 291 ? -11.097 -8.323 -2.605 1.00 85.94 291 TYR A C 1
ATOM 2437 O O . TYR A 1 291 ? -10.653 -9.455 -2.450 1.00 85.94 291 TYR A O 1
ATOM 2445 N N . VAL A 1 292 ? -11.233 -7.473 -1.583 1.00 85.69 292 VAL A N 1
ATOM 2446 C CA . VAL A 1 292 ? -10.722 -7.770 -0.233 1.00 85.69 292 VAL A CA 1
ATOM 2447 C C . VAL A 1 292 ? -11.650 -8.708 0.542 1.00 85.69 292 VAL A C 1
ATOM 2449 O O . VAL A 1 292 ? -11.181 -9.538 1.315 1.00 85.69 292 VAL A O 1
ATOM 2452 N N . TYR A 1 293 ? -12.966 -8.595 0.345 1.00 86.44 293 TYR A N 1
ATOM 2453 C CA . TYR A 1 293 ? -13.972 -9.319 1.132 1.00 86.44 293 TYR A CA 1
ATOM 2454 C C . TYR A 1 293 ? -14.871 -10.247 0.305 1.00 86.44 293 TYR A C 1
ATOM 2456 O O . TYR A 1 293 ? -15.713 -10.935 0.883 1.00 86.44 293 TYR A O 1
ATOM 2464 N N . GLY A 1 294 ? -14.749 -10.266 -1.025 1.00 87.31 294 GLY A N 1
ATOM 2465 C CA . GLY A 1 294 ? -15.613 -11.069 -1.897 1.00 87.31 294 GLY A CA 1
ATOM 2466 C C . GLY A 1 294 ? -17.049 -10.544 -2.028 1.00 87.31 294 GLY A C 1
ATOM 2467 O O . GLY A 1 294 ? -17.888 -11.220 -2.626 1.00 87.31 294 GLY A O 1
ATOM 2468 N N . GLU A 1 295 ? -17.370 -9.369 -1.470 1.00 90.94 295 GLU A N 1
ATOM 2469 C CA . GLU A 1 295 ? -18.725 -8.801 -1.500 1.00 90.94 295 GLU A CA 1
ATOM 2470 C C . GLU A 1 295 ? -18.919 -7.911 -2.739 1.00 90.94 295 GLU A C 1
ATOM 2472 O O . GLU A 1 295 ? -18.517 -6.747 -2.765 1.00 90.94 295 GLU A O 1
ATOM 2477 N N . LYS A 1 296 ? -19.569 -8.464 -3.769 1.00 90.88 296 LYS A N 1
ATOM 2478 C CA . LYS A 1 296 ? -19.961 -7.717 -4.975 1.00 90.88 296 LYS A CA 1
ATOM 2479 C C . LYS A 1 296 ? -21.066 -6.709 -4.673 1.00 90.88 296 LYS A C 1
ATOM 2481 O O . LYS A 1 296 ? -21.932 -6.976 -3.842 1.00 90.88 296 LYS A O 1
ATOM 2486 N N . ASP A 1 297 ? -21.052 -5.587 -5.394 1.00 90.88 297 ASP A N 1
ATOM 2487 C CA . ASP A 1 297 ? -22.097 -4.549 -5.361 1.00 90.88 297 ASP A CA 1
ATOM 2488 C C . ASP A 1 297 ? -22.471 -4.104 -3.934 1.00 90.88 297 ASP A C 1
ATOM 2490 O O . ASP A 1 297 ? -23.639 -3.872 -3.611 1.00 90.88 297 ASP A O 1
ATOM 2494 N N . THR A 1 298 ? -21.470 -4.026 -3.049 1.00 94.69 298 THR A N 1
ATOM 2495 C CA . THR A 1 298 ? -21.692 -3.767 -1.625 1.00 94.69 298 THR A CA 1
ATOM 2496 C C . THR A 1 298 ? -22.529 -2.510 -1.387 1.00 94.69 298 THR A C 1
ATOM 2498 O O . THR A 1 298 ? -22.291 -1.446 -1.954 1.00 94.69 298 THR A O 1
ATOM 2501 N N . THR A 1 299 ? -23.497 -2.610 -0.479 1.00 96.00 299 THR A N 1
ATOM 2502 C CA . THR A 1 299 ? -24.259 -1.461 0.039 1.00 96.00 299 THR A CA 1
ATOM 2503 C C . THR A 1 299 ? -23.831 -1.104 1.464 1.00 96.00 299 THR A C 1
ATOM 2505 O O . THR A 1 299 ? -24.538 -0.385 2.174 1.00 96.00 299 THR A O 1
ATOM 2508 N N . ASN A 1 300 ? -22.719 -1.671 1.937 1.00 96.12 300 ASN A N 1
ATOM 2509 C CA . ASN A 1 300 ? -22.302 -1.649 3.337 1.00 96.12 300 ASN A CA 1
ATOM 2510 C C . ASN A 1 300 ? -21.084 -0.744 3.593 1.00 96.12 300 ASN A C 1
ATOM 2512 O O . ASN A 1 300 ? -20.611 -0.696 4.730 1.00 96.12 300 ASN A O 1
ATOM 2516 N N . LEU A 1 301 ? -20.588 -0.035 2.571 1.00 97.88 301 LEU A N 1
ATOM 2517 C CA . LEU A 1 301 ? -19.436 0.868 2.642 1.00 97.88 301 LEU A CA 1
ATOM 2518 C C . LEU A 1 301 ? -19.881 2.336 2.671 1.00 97.88 301 LEU A C 1
ATOM 2520 O O . LEU A 1 301 ? -20.546 2.814 1.750 1.00 97.88 301 LEU A O 1
ATOM 2524 N N . TYR A 1 302 ? -19.460 3.063 3.705 1.00 97.88 302 TYR A N 1
ATOM 2525 C CA . TYR A 1 302 ? -19.847 4.452 3.928 1.00 97.88 302 TYR A CA 1
ATOM 2526 C C . TYR A 1 302 ? -18.624 5.331 4.136 1.00 97.88 302 TYR A C 1
ATOM 2528 O O . TYR A 1 302 ? -17.868 5.129 5.084 1.00 97.88 302 TYR A O 1
ATOM 2536 N N . LYS A 1 303 ? -18.467 6.341 3.287 1.00 96.50 303 LYS A N 1
ATOM 2537 C CA . LYS A 1 303 ? -17.469 7.395 3.440 1.00 96.50 303 LYS A CA 1
ATOM 2538 C C . LYS A 1 303 ? -17.937 8.422 4.457 1.00 96.50 303 LYS A C 1
ATOM 2540 O O . LYS A 1 303 ? -19.096 8.834 4.409 1.00 96.50 303 LYS A O 1
ATOM 2545 N N . CYS A 1 304 ? -17.045 8.884 5.319 1.00 95.00 304 CYS A N 1
ATOM 2546 C CA . CYS A 1 304 ? -17.309 10.047 6.143 1.00 95.00 304 CYS A CA 1
ATOM 2547 C C . CYS A 1 304 ? -17.088 11.359 5.374 1.00 95.00 304 CYS A C 1
ATOM 2549 O O . CYS A 1 304 ? -15.997 11.605 4.863 1.00 95.00 304 CYS A O 1
ATOM 2551 N N . GLU A 1 305 ? -18.108 12.215 5.319 1.00 91.69 305 GLU A N 1
ATOM 2552 C CA . GLU A 1 305 ? -18.011 13.604 4.860 1.00 91.69 305 GLU A CA 1
ATOM 2553 C C . GLU A 1 305 ? -18.578 14.505 5.966 1.00 91.69 305 GLU A C 1
ATOM 2555 O O . GLU A 1 305 ? -19.794 14.604 6.122 1.00 91.69 305 GLU A O 1
ATOM 2560 N N . GLU A 1 306 ? -17.695 15.103 6.773 1.00 85.62 306 GLU A N 1
ATOM 2561 C CA . GLU A 1 306 ? -18.049 15.915 7.955 1.00 85.62 306 GLU A CA 1
ATOM 2562 C C . GLU A 1 306 ? -18.843 15.127 9.015 1.00 85.62 306 GLU A C 1
ATOM 2564 O O . GLU A 1 306 ? -19.993 15.437 9.349 1.00 85.62 306 GLU A O 1
ATOM 2569 N N . CYS A 1 307 ? -18.255 14.050 9.537 1.00 91.38 307 CYS A N 1
ATOM 2570 C CA . CYS A 1 307 ? -18.981 13.129 10.404 1.00 91.38 307 CYS A CA 1
ATOM 2571 C C . CYS A 1 307 ? -18.113 12.471 11.481 1.00 91.38 307 CYS A C 1
ATOM 2573 O O . CYS A 1 307 ? -16.902 12.343 11.363 1.00 91.38 307 CYS A O 1
ATOM 2575 N N . ASN A 1 308 ? -18.746 11.980 12.541 1.00 92.19 308 ASN A N 1
ATOM 2576 C CA . ASN A 1 308 ? -18.094 11.174 13.573 1.00 92.19 308 ASN A CA 1
ATOM 2577 C C 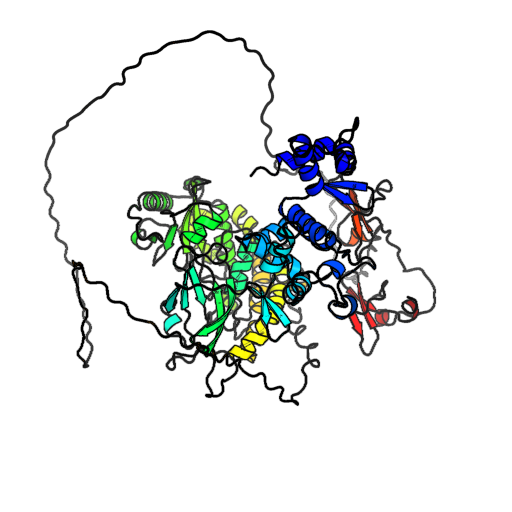. ASN A 1 308 ? -18.830 9.852 13.774 1.00 92.19 308 ASN A C 1
ATOM 2579 O O . ASN A 1 308 ? -19.940 9.655 13.291 1.00 92.19 308 ASN A O 1
ATOM 2583 N N . LEU A 1 309 ? -18.251 8.957 14.571 1.00 94.75 309 LEU A N 1
ATOM 2584 C CA . LEU A 1 309 ? -18.844 7.660 14.912 1.00 94.75 309 LEU A CA 1
ATOM 2585 C C . LEU A 1 309 ? -20.071 7.759 15.853 1.00 94.75 309 LEU A C 1
ATOM 2587 O O . LEU A 1 309 ? -20.366 6.821 16.591 1.00 94.75 309 LEU A O 1
ATOM 2591 N N . LEU A 1 310 ? -20.798 8.884 15.859 1.00 95.12 310 LEU A N 1
ATOM 2592 C CA . LEU A 1 310 ? -22.005 9.108 16.659 1.00 95.12 310 LEU A CA 1
ATOM 2593 C C . LEU A 1 310 ? -23.218 9.401 15.766 1.00 95.12 310 LEU A C 1
ATOM 2595 O O . LEU A 1 310 ? -23.138 9.978 14.687 1.00 95.12 310 LEU A O 1
ATOM 2599 N N . TYR A 1 311 ? -24.406 9.074 16.264 1.00 96.69 311 TYR A N 1
ATOM 2600 C CA . TYR A 1 311 ? -25.661 9.162 15.513 1.00 96.69 311 TYR A CA 1
ATOM 2601 C C . TYR A 1 311 ? -26.056 10.591 15.109 1.00 96.69 311 TYR A C 1
ATOM 2603 O O . TYR A 1 311 ? -26.781 10.794 14.129 1.00 96.69 311 TYR A O 1
ATOM 2611 N N . GLY A 1 312 ? -25.598 11.592 15.866 1.00 96.12 312 GLY A N 1
ATOM 2612 C CA . GLY A 1 312 ? -25.884 13.001 15.591 1.00 96.12 312 GLY A CA 1
ATOM 2613 C C . GLY A 1 312 ? -25.384 13.454 14.218 1.00 96.12 312 GLY A C 1
ATOM 2614 O O . GLY A 1 312 ? -26.050 14.257 13.572 1.00 96.12 312 GLY A O 1
ATOM 2615 N N . THR A 1 313 ? -24.282 12.874 13.738 1.00 94.75 313 THR A N 1
ATOM 2616 C CA . THR A 1 313 ? -23.627 13.231 12.469 1.00 94.75 313 THR A CA 1
ATOM 2617 C C . THR A 1 313 ? -23.899 12.224 11.347 1.00 94.75 313 THR A C 1
ATOM 2619 O O . THR A 1 313 ? -23.302 12.301 10.279 1.00 94.75 313 THR A O 1
ATOM 2622 N N . ARG A 1 314 ? -24.862 11.305 11.534 1.00 95.56 314 ARG A N 1
ATOM 2623 C CA . ARG A 1 314 ? -25.169 10.205 10.596 1.00 95.56 314 ARG A CA 1
ATOM 2624 C C . ARG A 1 314 ? -25.393 10.620 9.135 1.00 95.56 314 ARG A C 1
ATOM 2626 O O . ARG A 1 314 ? -25.224 9.798 8.248 1.00 95.56 314 ARG A O 1
ATOM 2633 N N . ASN A 1 315 ? -25.816 11.862 8.887 1.00 94.81 315 ASN A N 1
ATOM 2634 C CA . ASN A 1 315 ? -26.083 12.378 7.540 1.00 94.81 315 ASN A CA 1
ATOM 2635 C C . ASN A 1 315 ? -24.799 12.732 6.765 1.00 94.81 315 ASN A C 1
ATOM 2637 O O . ASN A 1 315 ? -24.861 12.886 5.542 1.00 94.81 315 ASN A O 1
ATOM 2641 N N . GLY A 1 316 ? -23.669 12.878 7.464 1.00 95.06 316 GLY A N 1
ATOM 2642 C CA . GLY A 1 316 ? -22.354 13.078 6.857 1.00 95.06 316 GLY A CA 1
ATOM 2643 C C . GLY A 1 316 ? -21.779 11.793 6.256 1.00 95.06 316 GLY A C 1
ATOM 2644 O O . GLY A 1 316 ? -20.994 11.849 5.320 1.00 95.06 316 GLY A O 1
ATOM 2645 N N . PHE A 1 317 ? -22.237 10.617 6.692 1.00 96.00 317 PHE A N 1
ATOM 2646 C CA . PHE A 1 317 ? -21.872 9.366 6.029 1.00 96.00 317 PHE A CA 1
ATOM 2647 C C . PHE A 1 317 ? -22.570 9.234 4.671 1.00 96.00 317 PHE A C 1
ATOM 2649 O O . PHE A 1 317 ? -23.801 9.298 4.585 1.00 96.00 317 PHE A O 1
ATOM 2656 N N . LYS A 1 318 ? -21.791 9.009 3.612 1.00 95.81 318 LYS A N 1
ATOM 2657 C CA . LYS A 1 318 ? -22.274 8.769 2.246 1.00 95.81 318 LYS A CA 1
ATOM 2658 C C . LYS A 1 318 ? -21.988 7.335 1.838 1.00 95.81 318 LYS A C 1
ATOM 2660 O O . LYS A 1 318 ? -20.853 6.884 1.939 1.00 95.81 318 LYS A O 1
ATOM 2665 N N . ASN A 1 319 ? -23.010 6.625 1.369 1.00 96.88 319 ASN A N 1
ATOM 2666 C CA . ASN A 1 319 ? -22.813 5.292 0.814 1.00 96.88 319 ASN A CA 1
ATOM 2667 C C . ASN A 1 319 ? -22.034 5.394 -0.504 1.00 96.88 319 ASN A C 1
ATOM 2669 O O . ASN A 1 319 ? -22.346 6.241 -1.346 1.00 96.88 319 ASN A O 1
ATOM 2673 N N . GLU A 1 320 ? -21.019 4.552 -0.669 1.00 95.75 320 GLU A N 1
ATOM 2674 C CA . GLU A 1 320 ? -20.222 4.516 -1.898 1.00 95.75 320 GLU A CA 1
ATOM 2675 C C . GLU A 1 320 ? -20.960 3.876 -3.076 1.00 95.75 320 GLU A C 1
ATOM 2677 O O . GLU A 1 320 ? -20.693 4.210 -4.236 1.00 95.75 320 GLU A O 1
ATOM 2682 N N . ASN A 1 321 ? -21.953 3.035 -2.789 1.00 94.81 321 ASN A N 1
ATOM 2683 C CA . ASN A 1 321 ? -22.933 2.613 -3.771 1.00 94.81 321 ASN A CA 1
ATOM 2684 C C . ASN A 1 321 ? -24.058 3.656 -3.838 1.00 94.81 321 ASN A C 1
ATOM 2686 O O . ASN A 1 321 ? -24.867 3.807 -2.921 1.00 94.81 321 ASN A O 1
ATOM 2690 N N . LYS A 1 322 ? -24.123 4.384 -4.958 1.00 90.81 322 LYS A N 1
ATOM 2691 C CA . LYS A 1 322 ? -25.106 5.461 -5.173 1.00 90.81 322 LYS A CA 1
ATOM 2692 C C . LYS A 1 322 ? -26.545 4.964 -5.331 1.00 90.81 322 LYS A C 1
ATOM 2694 O O . LYS A 1 322 ? -27.465 5.775 -5.248 1.00 90.81 322 LYS A O 1
ATOM 2699 N N . GLU A 1 323 ? -26.739 3.674 -5.585 1.00 92.81 323 GLU A N 1
ATOM 2700 C CA . GLU A 1 323 ? -28.056 3.041 -5.686 1.00 92.81 323 GLU A CA 1
ATOM 2701 C C . GLU A 1 323 ? -28.571 2.578 -4.314 1.00 92.81 323 GLU A C 1
ATOM 2703 O O . GLU A 1 323 ? -29.769 2.345 -4.145 1.00 92.81 323 GLU A O 1
ATOM 2708 N N . ALA A 1 324 ? -27.696 2.498 -3.304 1.00 93.19 324 ALA A N 1
ATOM 2709 C CA . ALA A 1 324 ? -28.078 2.137 -1.949 1.00 93.19 324 ALA A CA 1
ATOM 2710 C C . ALA A 1 324 ? -28.856 3.276 -1.269 1.00 93.19 324 ALA A C 1
ATOM 2712 O O . ALA A 1 324 ? -28.319 4.340 -0.957 1.00 93.19 324 ALA A O 1
ATOM 2713 N N . THR A 1 325 ? -30.139 3.036 -0.996 1.00 89.94 325 THR A N 1
ATOM 2714 C CA . THR A 1 325 ? -31.019 4.009 -0.323 1.00 89.94 325 THR A CA 1
ATOM 2715 C C . THR A 1 325 ? -31.255 3.707 1.157 1.00 89.94 325 THR A C 1
ATOM 2717 O O . THR A 1 325 ? -31.761 4.565 1.881 1.00 89.94 325 THR A O 1
ATOM 2720 N N . ASP A 1 326 ? -30.940 2.492 1.615 1.00 92.69 326 ASP A N 1
ATOM 2721 C CA . ASP A 1 326 ? -31.187 2.057 2.991 1.00 92.69 326 ASP A CA 1
ATOM 2722 C C . ASP A 1 326 ? -29.944 2.210 3.876 1.00 92.69 326 ASP A C 1
ATOM 2724 O O . ASP A 1 326 ? -28.937 1.531 3.693 1.00 92.69 326 ASP A O 1
ATOM 2728 N N . ASN A 1 327 ? -30.061 3.066 4.892 1.00 95.44 327 ASN A N 1
ATOM 2729 C CA . ASN A 1 327 ? -29.015 3.336 5.877 1.00 95.44 327 ASN A CA 1
ATOM 2730 C C . ASN A 1 327 ? -29.348 2.776 7.273 1.00 95.44 327 ASN A C 1
ATOM 2732 O O . ASN A 1 327 ? -28.677 3.122 8.248 1.00 95.44 327 ASN A O 1
ATOM 2736 N N . GLN A 1 328 ? -30.374 1.926 7.420 1.00 96.00 328 GLN A N 1
ATOM 2737 C CA . GLN A 1 328 ? -30.817 1.427 8.730 1.00 96.00 328 GLN A CA 1
ATOM 2738 C C . GLN A 1 328 ? -29.705 0.713 9.505 1.00 96.00 328 GLN A C 1
ATOM 2740 O O . GLN A 1 328 ? -29.568 0.930 10.711 1.00 96.00 328 GLN A O 1
ATOM 2745 N N . LYS A 1 329 ? -28.875 -0.093 8.827 1.00 96.00 329 LYS A N 1
ATOM 2746 C CA . LYS A 1 329 ? -27.738 -0.785 9.460 1.00 96.00 329 LYS A CA 1
ATOM 2747 C C . LYS A 1 329 ? -26.727 0.205 10.042 1.00 96.00 329 LYS A C 1
ATOM 2749 O O . LYS A 1 329 ? -26.338 0.064 11.201 1.00 96.00 329 LYS A O 1
ATOM 2754 N N . LEU A 1 330 ? -26.336 1.213 9.257 1.00 97.94 330 LEU A N 1
ATOM 2755 C CA . LEU A 1 330 ? -25.438 2.281 9.700 1.00 97.94 330 LEU A CA 1
ATOM 2756 C C . LEU A 1 330 ? -26.048 3.036 10.885 1.00 97.94 330 LEU A C 1
ATOM 2758 O O . LEU A 1 330 ? -25.392 3.267 11.896 1.00 97.94 330 LEU A O 1
ATOM 2762 N N . TYR A 1 331 ? -27.325 3.396 10.790 1.00 97.94 331 TYR A N 1
ATOM 2763 C CA . TYR A 1 331 ? -28.023 4.132 11.840 1.00 97.94 331 TYR A CA 1
ATOM 2764 C C . TYR A 1 331 ? -28.094 3.335 13.142 1.00 97.94 331 TYR A C 1
ATOM 2766 O O . TYR A 1 331 ? -27.825 3.898 14.202 1.00 97.94 331 TYR A O 1
ATOM 2774 N N . GLY A 1 332 ? -28.377 2.033 13.073 1.00 98.12 332 GLY A N 1
ATOM 2775 C CA . GLY A 1 332 ? -28.338 1.140 14.231 1.00 98.12 332 GLY A CA 1
ATOM 2776 C C . GLY A 1 332 ? -26.948 1.073 14.871 1.00 98.12 332 GLY A C 1
ATOM 2777 O O . GLY A 1 332 ? -26.830 1.193 16.091 1.00 98.12 332 GLY A O 1
ATOM 2778 N N . PHE A 1 333 ? -25.895 0.971 14.056 1.00 98.25 333 PHE A N 1
ATOM 2779 C CA . PHE A 1 333 ? -24.509 1.017 14.528 1.00 98.25 333 PHE A CA 1
ATOM 2780 C C . PHE A 1 333 ? -24.181 2.330 15.239 1.00 98.25 333 PHE A C 1
ATOM 2782 O O . PHE A 1 333 ? -23.782 2.315 16.401 1.00 98.25 333 PHE A O 1
ATOM 2789 N N . LEU A 1 334 ? -24.436 3.474 14.603 1.00 98.00 334 LEU A N 1
ATOM 2790 C CA . LEU A 1 334 ? -24.152 4.781 15.194 1.00 98.00 334 LEU A CA 1
ATOM 2791 C C . LEU A 1 334 ? -24.984 5.039 16.462 1.00 98.00 334 LEU A C 1
ATOM 2793 O O . LEU A 1 334 ? -24.507 5.688 17.396 1.00 98.00 334 LEU A O 1
ATOM 2797 N N . GLN A 1 335 ? -26.215 4.518 16.546 1.00 98.31 335 GLN A N 1
ATOM 2798 C CA . GLN A 1 335 ? -27.010 4.556 17.780 1.00 98.31 335 GLN A CA 1
ATOM 2799 C C . GLN A 1 335 ? -26.370 3.735 18.899 1.00 98.31 335 GLN A C 1
ATOM 2801 O O . GLN A 1 335 ? -26.348 4.202 20.040 1.00 98.31 335 GLN A O 1
ATOM 2806 N N . ALA A 1 336 ? -25.858 2.541 18.592 1.00 97.75 336 ALA A N 1
ATOM 2807 C CA . ALA A 1 336 ? -25.135 1.720 19.556 1.00 97.75 336 ALA A CA 1
ATOM 2808 C C . ALA A 1 336 ? -23.867 2.440 20.040 1.00 97.75 336 ALA A C 1
ATOM 2810 O O . ALA A 1 336 ? -23.712 2.625 21.245 1.00 97.75 336 ALA A O 1
ATOM 2811 N N . MET A 1 337 ? -23.056 2.981 19.124 1.00 96.94 337 MET A N 1
ATOM 2812 C CA . MET A 1 337 ? -21.863 3.780 19.451 1.00 96.94 337 MET A CA 1
ATOM 2813 C C . MET A 1 337 ? -22.194 5.006 20.316 1.00 96.94 337 MET A C 1
ATOM 2815 O O . MET A 1 337 ? -21.480 5.329 21.263 1.00 96.94 337 MET A O 1
ATOM 2819 N N . THR A 1 338 ? -23.320 5.673 20.048 1.00 96.75 338 THR A N 1
ATOM 2820 C CA . THR A 1 338 ? -23.773 6.830 20.841 1.00 96.75 338 THR A CA 1
ATOM 2821 C C . THR A 1 338 ? -24.164 6.439 22.266 1.00 96.75 338 THR A C 1
ATOM 2823 O O . THR A 1 338 ? -23.879 7.178 23.212 1.00 96.75 338 THR A O 1
ATOM 2826 N N . LYS A 1 339 ? -24.832 5.289 22.425 1.00 96.31 339 LYS A N 1
ATOM 2827 C CA . LYS A 1 339 ? -25.292 4.766 23.722 1.00 96.31 339 LYS A CA 1
ATOM 2828 C C . LYS A 1 339 ? -24.177 4.093 24.522 1.00 96.31 339 LYS A C 1
ATOM 2830 O O . LYS A 1 339 ? -24.311 3.999 25.743 1.00 96.31 339 LYS A O 1
ATOM 2835 N N . ALA A 1 340 ? -23.118 3.646 23.851 1.00 95.62 340 ALA A N 1
ATOM 2836 C CA . ALA A 1 340 ? -21.987 2.973 24.461 1.00 95.62 340 ALA A CA 1
ATOM 2837 C C . ALA A 1 340 ? -21.365 3.824 25.578 1.00 95.62 340 ALA A C 1
ATOM 2839 O O . ALA A 1 340 ? -21.102 5.031 25.437 1.00 95.62 340 ALA A O 1
ATOM 2840 N N . LYS A 1 341 ? -21.141 3.165 26.709 1.00 93.81 341 LYS A N 1
ATOM 2841 C CA . LYS A 1 341 ? -20.405 3.673 27.865 1.00 93.81 341 LYS A CA 1
ATOM 2842 C C . LYS A 1 341 ? -18.971 3.153 27.858 1.00 93.81 341 LYS A C 1
ATOM 2844 O O . LYS A 1 341 ? -18.105 3.827 28.411 1.00 93.81 341 LYS A O 1
ATOM 2849 N N . SER A 1 342 ? -18.733 2.001 27.233 1.00 94.12 342 SER A N 1
ATOM 2850 C CA . SER A 1 342 ? -17.418 1.380 27.085 1.00 94.12 342 SER A CA 1
ATOM 2851 C C . SER A 1 342 ? -17.288 0.582 25.783 1.00 94.12 342 SER A C 1
ATOM 2853 O O . SER A 1 342 ? -18.258 0.406 25.048 1.00 94.12 342 SER A O 1
ATOM 2855 N N . SER A 1 343 ? -16.085 0.066 25.522 1.00 94.56 343 SER A N 1
ATOM 2856 C CA . SER A 1 343 ? -15.802 -0.915 24.465 1.00 94.56 343 SER A CA 1
ATOM 2857 C C . SER A 1 343 ? -16.694 -2.160 24.521 1.00 94.56 343 SER A C 1
ATOM 2859 O O . SER A 1 343 ? -17.184 -2.600 23.485 1.00 94.56 343 SER A O 1
ATOM 2861 N N . VAL A 1 344 ? -16.964 -2.691 25.719 1.00 94.88 344 VAL A N 1
ATOM 2862 C CA . VAL A 1 344 ? -17.775 -3.910 25.927 1.00 94.88 344 VAL A CA 1
ATOM 2863 C C . VAL A 1 344 ? -19.175 -3.779 25.315 1.00 94.88 344 VAL A C 1
ATOM 2865 O O . VAL A 1 344 ? -19.733 -4.745 24.805 1.00 94.88 344 VAL A O 1
ATOM 2868 N N . ASP A 1 345 ? -19.740 -2.569 25.296 1.00 96.31 345 ASP A N 1
ATOM 2869 C CA . ASP A 1 345 ? -21.076 -2.337 24.737 1.00 96.31 345 ASP A CA 1
ATOM 2870 C C . ASP A 1 345 ? -21.135 -2.520 23.207 1.00 96.31 345 ASP A C 1
ATOM 2872 O O . ASP A 1 345 ? -22.223 -2.670 22.646 1.00 96.31 345 ASP A O 1
ATOM 2876 N N . VAL A 1 346 ? -19.987 -2.477 22.519 1.00 96.75 346 VAL A N 1
ATOM 2877 C CA . VAL A 1 346 ? -19.905 -2.477 21.048 1.00 96.75 346 VAL A CA 1
ATOM 2878 C C . VAL A 1 346 ? -18.999 -3.564 20.471 1.00 96.75 346 VAL A C 1
ATOM 2880 O O . VAL A 1 346 ? -19.019 -3.768 19.261 1.00 96.75 346 VAL A O 1
ATOM 2883 N N . GLU A 1 347 ? -18.268 -4.318 21.294 1.00 95.81 347 GLU A N 1
ATOM 2884 C CA . GLU A 1 347 ? -17.314 -5.353 20.851 1.00 95.81 347 GLU A CA 1
ATOM 2885 C C . GLU A 1 347 ? -17.935 -6.450 19.966 1.00 95.81 347 GLU A C 1
ATOM 2887 O O . GLU A 1 347 ? -17.266 -7.046 19.117 1.00 95.81 347 GLU A O 1
ATOM 2892 N N . SER A 1 348 ? -19.237 -6.703 20.137 1.00 96.81 348 SER A N 1
ATOM 2893 C CA . SER A 1 348 ? -19.998 -7.675 19.343 1.00 96.81 348 SER A CA 1
ATOM 2894 C C . SER A 1 348 ? -20.347 -7.176 17.938 1.00 96.81 348 SER A C 1
ATOM 2896 O O . SER A 1 348 ? -20.674 -7.982 17.070 1.00 96.81 348 SER A O 1
ATOM 2898 N N . ILE A 1 349 ? -20.280 -5.863 17.699 1.00 97.75 349 ILE A N 1
ATOM 2899 C CA . ILE A 1 349 ? -20.686 -5.235 16.436 1.00 97.75 349 ILE A CA 1
ATOM 2900 C C . ILE A 1 349 ? -19.588 -4.399 15.783 1.00 97.75 349 ILE A C 1
ATOM 2902 O O . ILE A 1 349 ? -19.757 -4.057 14.615 1.00 97.75 349 ILE A O 1
ATOM 2906 N N . PHE A 1 350 ? -18.512 -4.065 16.493 1.00 98.12 350 PHE A N 1
ATOM 2907 C CA . PHE A 1 350 ? -17.395 -3.244 16.033 1.00 98.12 350 PHE A CA 1
ATOM 2908 C C . PHE A 1 350 ? -16.079 -3.977 16.289 1.00 98.12 350 PHE A C 1
ATOM 2910 O O . PHE A 1 350 ? -15.890 -4.570 17.354 1.00 98.12 350 PHE A O 1
ATOM 2917 N N . ASP A 1 351 ? -15.197 -3.981 15.298 1.00 97.38 351 ASP A N 1
ATOM 2918 C CA . ASP A 1 351 ? -13.892 -4.620 15.398 1.00 97.38 351 ASP A CA 1
ATOM 2919 C C . ASP A 1 351 ? -12.928 -3.730 16.190 1.00 97.38 351 ASP A C 1
ATOM 2921 O O . ASP A 1 351 ? -12.285 -2.826 15.658 1.00 97.38 351 ASP A O 1
ATOM 2925 N N . LEU A 1 352 ? -12.902 -3.940 17.508 1.00 96.50 352 LEU A N 1
ATOM 2926 C CA . LEU A 1 352 ? -12.134 -3.102 18.422 1.00 96.50 352 LEU A CA 1
ATOM 2927 C C . LEU A 1 352 ? -10.625 -3.276 18.270 1.00 96.50 352 LEU A C 1
ATOM 2929 O O . LEU A 1 352 ? -9.919 -2.286 18.400 1.00 96.50 352 LEU A O 1
ATOM 2933 N N . ASP A 1 353 ? -10.133 -4.481 17.981 1.00 95.38 353 ASP A N 1
ATOM 2934 C CA . ASP A 1 353 ? -8.693 -4.707 17.815 1.00 95.38 353 ASP A CA 1
ATOM 2935 C C . ASP A 1 353 ? -8.180 -4.031 16.544 1.00 95.38 353 ASP A C 1
ATOM 2937 O O . ASP A 1 353 ? -7.137 -3.374 16.576 1.00 95.38 353 ASP A O 1
ATOM 2941 N N . GLN A 1 354 ? -8.940 -4.124 15.445 1.00 96.56 354 GLN A N 1
ATOM 2942 C CA . GLN A 1 354 ? -8.636 -3.369 14.232 1.00 96.56 354 GLN A CA 1
ATOM 2943 C C . GLN A 1 354 ? -8.665 -1.864 14.517 1.00 96.56 354 GLN A C 1
ATOM 2945 O O . GLN A 1 354 ? -7.685 -1.179 14.243 1.00 96.56 354 GLN A O 1
ATOM 2950 N N . PHE A 1 355 ? -9.716 -1.363 15.170 1.00 97.12 355 PHE A N 1
ATOM 2951 C CA . PHE A 1 355 ? -9.811 0.049 15.541 1.00 97.12 355 PHE A CA 1
ATOM 2952 C C . PHE A 1 355 ? -8.652 0.517 16.437 1.00 97.12 355 PHE A C 1
ATOM 2954 O O . PHE A 1 355 ? -8.106 1.593 16.221 1.00 97.12 355 PHE A O 1
ATOM 2961 N N . TYR A 1 356 ? -8.236 -0.270 17.430 1.00 97.62 356 TYR A N 1
ATOM 2962 C CA . TYR A 1 356 ? -7.108 0.079 18.296 1.00 97.62 356 TYR A CA 1
ATOM 2963 C C . TYR A 1 356 ? -5.796 0.191 17.520 1.00 97.62 356 TYR A C 1
ATOM 2965 O O . TYR A 1 356 ? -5.018 1.102 17.804 1.00 97.62 356 TYR A O 1
ATOM 2973 N N . LYS A 1 357 ? -5.568 -0.672 16.524 1.00 97.75 357 LYS A N 1
ATOM 2974 C CA . LYS A 1 357 ? -4.405 -0.555 15.636 1.00 97.75 357 LYS A CA 1
ATOM 2975 C C . LYS A 1 357 ? -4.448 0.738 14.821 1.00 97.75 357 LYS A C 1
ATOM 2977 O O . LYS A 1 357 ? -3.450 1.451 14.816 1.00 97.75 357 LYS A O 1
ATOM 2982 N N . GLU A 1 358 ? -5.593 1.087 14.234 1.00 97.19 358 GLU A N 1
ATOM 2983 C CA . GLU A 1 358 ? -5.759 2.346 13.485 1.00 97.19 358 GLU A CA 1
ATOM 2984 C C . GLU A 1 358 ? -5.478 3.570 14.369 1.00 97.19 358 GLU A C 1
ATOM 2986 O O . GLU A 1 358 ? -4.680 4.433 14.017 1.00 97.19 358 GLU A O 1
ATOM 2991 N N . ILE A 1 359 ? -6.037 3.612 15.584 1.00 96.50 359 ILE A N 1
ATOM 2992 C CA . ILE A 1 359 ? -5.806 4.727 16.516 1.00 96.50 359 ILE A CA 1
ATOM 2993 C C . ILE A 1 359 ? -4.352 4.787 16.999 1.00 96.50 359 ILE A C 1
ATOM 2995 O O . ILE A 1 359 ? -3.812 5.876 17.207 1.00 96.50 359 ILE A O 1
ATOM 2999 N N . ALA A 1 360 ? -3.698 3.639 17.187 1.00 97.00 360 ALA A N 1
ATOM 3000 C CA . ALA A 1 360 ? -2.278 3.600 17.511 1.00 97.00 360 ALA A CA 1
ATOM 3001 C C . ALA A 1 360 ? -1.426 4.130 16.347 1.00 97.00 360 ALA A C 1
ATOM 3003 O O . ALA A 1 360 ? -0.512 4.915 16.591 1.00 97.00 360 ALA A O 1
ATOM 3004 N N . ILE A 1 361 ? -1.749 3.772 15.100 1.00 97.19 361 ILE A N 1
ATOM 3005 C CA . ILE A 1 361 ? -1.086 4.296 13.897 1.00 97.19 361 ILE A CA 1
ATOM 3006 C C . ILE A 1 361 ? -1.286 5.810 13.791 1.00 97.19 361 ILE A C 1
ATOM 3008 O O . ILE A 1 361 ? -0.291 6.527 13.670 1.00 97.19 361 ILE A O 1
ATOM 3012 N N . GLU A 1 362 ? -2.521 6.304 13.922 1.00 95.31 362 GLU A N 1
ATOM 3013 C CA . GLU A 1 362 ? -2.823 7.742 13.892 1.00 95.31 362 GLU A CA 1
ATOM 3014 C C . GLU A 1 362 ? -2.053 8.501 14.990 1.00 95.31 362 GLU A C 1
ATOM 3016 O O . GLU A 1 362 ? -1.480 9.567 14.756 1.00 95.31 362 GLU A O 1
ATOM 3021 N N . TYR A 1 363 ? -1.966 7.935 16.200 1.00 95.56 363 TYR A N 1
ATOM 3022 C CA . TYR A 1 363 ? -1.172 8.514 17.285 1.00 95.56 363 TYR A CA 1
ATOM 3023 C C . TYR A 1 363 ? 0.329 8.540 16.966 1.00 95.56 363 TYR A C 1
ATOM 3025 O O . TYR A 1 363 ? 0.999 9.548 17.216 1.00 95.56 363 TYR A O 1
ATOM 3033 N N . LEU A 1 364 ? 0.884 7.435 16.463 1.00 97.06 364 LEU A N 1
ATOM 3034 C CA . LEU A 1 364 ? 2.314 7.311 16.179 1.00 97.06 364 LEU A CA 1
ATOM 3035 C C . LEU A 1 364 ? 2.731 8.250 15.050 1.00 97.06 364 LEU A C 1
ATOM 3037 O O . LEU A 1 364 ? 3.714 8.970 15.195 1.00 97.06 364 LEU A O 1
ATOM 3041 N N . SER A 1 365 ? 1.951 8.303 13.977 1.00 95.50 365 SER A N 1
ATOM 3042 C CA . SER A 1 365 ? 2.239 9.117 12.796 1.00 95.50 365 SER A CA 1
ATOM 3043 C C . SER A 1 365 ? 1.736 10.561 12.892 1.00 95.50 365 SER A C 1
ATOM 3045 O O . SER A 1 365 ? 1.994 11.344 11.984 1.00 95.50 365 SER A O 1
ATOM 3047 N N . PHE A 1 366 ? 1.126 10.960 14.015 1.00 94.06 366 PHE A N 1
ATOM 3048 C CA . PHE A 1 366 ? 0.576 12.308 14.210 1.00 94.06 366 PHE A CA 1
ATOM 3049 C C . PHE A 1 366 ? -0.451 12.670 13.118 1.00 94.06 366 PHE A C 1
ATOM 3051 O O . PHE A 1 366 ? -0.436 13.750 12.529 1.00 94.06 366 PHE A O 1
ATOM 3058 N N . SER A 1 367 ? -1.359 11.742 12.840 1.00 90.50 367 SER A N 1
ATOM 3059 C CA . SER A 1 367 ? -2.404 11.888 11.830 1.00 90.50 367 SER A CA 1
ATOM 3060 C C . SER A 1 367 ? -3.544 12.742 12.386 1.00 90.50 367 SER A C 1
ATOM 3062 O O . SER A 1 367 ? -4.428 12.279 13.111 1.00 90.50 367 SER A O 1
ATOM 3064 N N . TRP A 1 368 ? -3.503 14.043 12.115 1.00 85.00 368 TRP A N 1
ATOM 3065 C CA . TRP A 1 368 ? -4.454 14.993 12.698 1.00 85.00 368 TRP A CA 1
ATOM 3066 C C . TRP A 1 368 ? -5.777 15.080 11.918 1.00 85.00 368 TRP A C 1
ATOM 3068 O O . TRP A 1 368 ? -6.809 15.379 12.521 1.00 85.00 368 TRP A O 1
ATOM 3078 N N . ASP A 1 369 ? -5.781 14.753 10.619 1.00 88.38 369 ASP A N 1
ATOM 3079 C CA . ASP A 1 369 ? -6.944 14.931 9.732 1.00 88.38 369 ASP A CA 1
ATOM 3080 C C . ASP A 1 369 ? -7.857 13.698 9.588 1.00 88.38 369 ASP A C 1
ATOM 3082 O O . ASP A 1 369 ? -8.636 13.595 8.642 1.00 88.38 369 ASP A O 1
ATOM 3086 N N . HIS A 1 370 ? -7.770 12.755 10.532 1.00 92.56 370 HIS A N 1
ATOM 3087 C CA . HIS A 1 370 ? -8.568 11.522 10.533 1.00 92.56 370 HIS A CA 1
ATOM 3088 C C . HIS A 1 370 ? -9.602 11.542 11.661 1.00 92.56 370 HIS A C 1
ATOM 3090 O O . HIS A 1 370 ? -10.546 12.337 11.619 1.00 92.56 370 HIS A O 1
ATOM 3096 N N . ILE A 1 371 ? -9.435 10.753 12.732 1.00 89.94 371 ILE A N 1
ATOM 3097 C CA . ILE A 1 371 ? -10.429 10.727 13.816 1.00 89.94 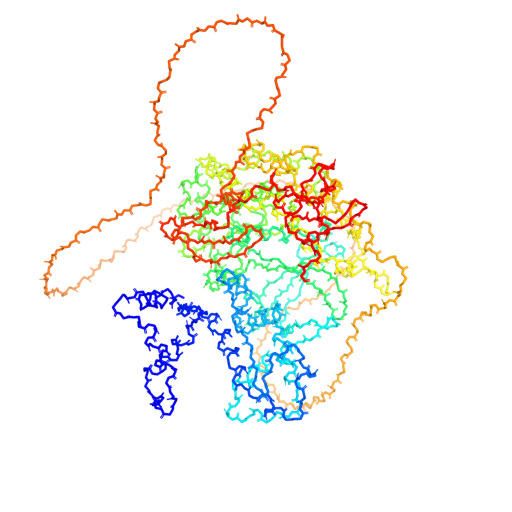371 ILE A CA 1
ATOM 3098 C C . ILE A 1 371 ? -10.450 12.021 14.644 1.00 89.94 371 ILE A C 1
ATOM 3100 O O . ILE A 1 371 ? -11.505 12.409 15.153 1.00 89.94 371 ILE A O 1
ATOM 3104 N N . ASN A 1 372 ? -9.303 12.701 14.757 1.00 84.19 372 ASN A N 1
ATOM 3105 C CA . ASN A 1 372 ? -9.154 13.965 15.486 1.00 84.19 372 ASN A CA 1
ATOM 3106 C C . ASN A 1 372 ? -9.994 15.085 14.859 1.00 84.19 372 ASN A C 1
ATOM 3108 O O . ASN A 1 372 ? -10.748 15.751 15.575 1.00 84.19 372 ASN A O 1
ATOM 3112 N N . ASN A 1 373 ? -9.946 15.223 13.533 1.00 86.38 373 ASN A N 1
ATOM 3113 C CA . ASN A 1 373 ? -10.754 16.188 12.784 1.00 86.38 373 ASN A CA 1
ATOM 3114 C C . ASN A 1 373 ? -12.047 15.627 12.201 1.00 86.38 373 ASN A C 1
ATOM 3116 O O . ASN A 1 373 ? -12.798 16.380 11.584 1.00 86.38 373 ASN A O 1
ATOM 3120 N N . GLN A 1 374 ? -12.347 14.347 12.428 1.00 87.75 374 GLN A N 1
ATOM 3121 C CA . GLN A 1 374 ? -13.589 13.722 11.976 1.00 87.75 374 GLN A CA 1
ATOM 3122 C C . GLN A 1 374 ? -13.702 13.701 10.434 1.00 87.75 374 GLN A C 1
ATOM 3124 O O . GLN A 1 374 ? -14.763 13.982 9.869 1.00 87.75 374 GLN A O 1
ATOM 3129 N N . HIS A 1 375 ? -12.597 13.372 9.759 1.00 89.12 375 HIS A N 1
ATOM 3130 C CA . HIS A 1 375 ? -12.468 13.385 8.300 1.00 89.12 375 HIS A CA 1
ATOM 3131 C C . HIS A 1 375 ? -11.629 12.192 7.786 1.00 89.12 375 HIS A C 1
ATOM 3133 O O . HIS A 1 375 ? -11.127 11.415 8.582 1.00 89.12 375 HIS A O 1
ATOM 3139 N N . ASN A 1 376 ? -11.545 11.985 6.467 1.00 93.88 376 ASN A N 1
ATOM 3140 C CA . ASN A 1 376 ? -10.673 10.992 5.806 1.00 93.88 376 ASN A CA 1
ATOM 3141 C C . ASN A 1 376 ? -10.780 9.515 6.251 1.00 93.88 376 ASN A C 1
ATOM 3143 O O . ASN A 1 376 ? -9.823 8.747 6.162 1.00 93.88 376 ASN A O 1
ATOM 3147 N N . TYR A 1 377 ? -11.969 9.061 6.649 1.00 96.75 377 TYR A N 1
ATOM 3148 C CA . TYR A 1 377 ? -12.203 7.642 6.927 1.00 96.75 377 TYR A CA 1
ATOM 3149 C C . TYR A 1 377 ? -13.533 7.129 6.374 1.00 96.75 377 TYR A C 1
ATOM 3151 O O . TYR A 1 377 ? -14.456 7.880 6.043 1.00 96.75 377 TYR A O 1
ATOM 3159 N N . TYR A 1 378 ? -13.634 5.807 6.307 1.00 97.88 378 TYR A N 1
ATOM 3160 C CA . TYR A 1 378 ? -14.836 5.060 5.977 1.00 97.88 378 TYR A CA 1
ATOM 3161 C C . TYR A 1 378 ? -15.214 4.153 7.144 1.00 97.88 378 TYR A C 1
ATOM 3163 O O . TYR A 1 378 ? -14.384 3.777 7.974 1.00 97.88 378 TYR A O 1
ATOM 3171 N N . VAL A 1 379 ? -16.479 3.751 7.168 1.00 98.00 379 VAL A N 1
ATOM 3172 C CA . VAL A 1 379 ? -16.927 2.593 7.936 1.00 98.00 379 VAL A CA 1
ATOM 3173 C C . VAL A 1 379 ? -17.521 1.562 6.993 1.00 98.00 379 VAL A C 1
ATOM 3175 O O . VAL A 1 379 ? -18.274 1.892 6.073 1.00 98.00 379 VAL A O 1
ATOM 3178 N N . TYR A 1 380 ? -17.185 0.301 7.229 1.00 98.31 380 TYR A N 1
ATOM 3179 C CA . TYR A 1 380 ? -17.671 -0.818 6.433 1.00 98.31 380 TYR A CA 1
ATOM 3180 C C . TYR A 1 380 ? -18.224 -1.911 7.338 1.00 98.31 380 TYR A C 1
ATOM 3182 O O . TYR A 1 380 ? -17.613 -2.244 8.353 1.00 98.31 380 TYR A O 1
ATOM 3190 N N . LYS A 1 381 ? -19.385 -2.469 6.985 1.00 97.69 381 LYS A N 1
ATOM 3191 C CA . LYS A 1 381 ? -19.957 -3.622 7.686 1.00 97.69 381 LYS A CA 1
ATOM 3192 C C . LYS A 1 381 ? -19.499 -4.914 7.020 1.00 97.69 381 LYS A C 1
ATOM 3194 O O . LYS A 1 381 ? -20.106 -5.343 6.046 1.00 97.69 381 LYS A O 1
ATOM 3199 N N . ASN A 1 382 ? -18.481 -5.546 7.594 1.00 93.50 382 ASN A N 1
ATOM 3200 C CA . ASN A 1 382 ? -17.948 -6.814 7.114 1.00 93.50 382 ASN A CA 1
ATOM 3201 C C . ASN A 1 382 ? -18.986 -7.943 7.309 1.00 93.50 382 ASN A C 1
ATOM 3203 O O . ASN A 1 382 ? -19.371 -8.218 8.452 1.00 93.50 382 ASN A O 1
ATOM 3207 N N . PRO A 1 383 ? -19.451 -8.611 6.234 1.00 88.88 383 PRO A N 1
ATOM 3208 C CA . PRO A 1 383 ? -20.452 -9.671 6.327 1.00 88.88 383 PRO A CA 1
ATOM 3209 C C . PRO A 1 383 ? -19.895 -10.991 6.883 1.00 88.88 383 PRO A C 1
ATOM 3211 O O . PRO A 1 383 ? -20.675 -11.792 7.393 1.00 88.88 383 PRO A O 1
ATOM 3214 N N . ILE A 1 384 ? -18.575 -11.211 6.831 1.00 87.69 384 ILE A N 1
ATOM 3215 C CA . ILE A 1 384 ? -17.924 -12.463 7.252 1.00 87.69 384 ILE A CA 1
ATOM 3216 C C . ILE A 1 384 ? -17.991 -12.617 8.773 1.00 87.69 384 ILE A C 1
ATOM 3218 O O . ILE A 1 384 ? -18.461 -13.630 9.285 1.00 87.69 384 ILE A O 1
ATOM 3222 N N . ASN A 1 385 ? -17.547 -11.594 9.507 1.00 89.81 385 ASN A N 1
ATOM 3223 C CA . ASN A 1 385 ? -17.563 -11.585 10.973 1.00 89.81 385 ASN A CA 1
ATOM 3224 C C . ASN A 1 385 ? -18.747 -10.791 11.552 1.00 89.81 385 ASN A C 1
ATOM 3226 O O . ASN A 1 385 ? -18.907 -10.712 12.770 1.00 89.81 385 ASN A O 1
ATOM 3230 N N . ASN A 1 386 ? -19.573 -10.194 10.686 1.00 94.25 386 ASN A N 1
ATOM 3231 C CA . ASN A 1 386 ? -20.681 -9.321 11.048 1.00 94.25 386 ASN A CA 1
ATOM 3232 C C . ASN A 1 386 ? -20.256 -8.190 12.005 1.00 94.25 386 ASN A C 1
ATOM 3234 O O . ASN A 1 386 ? -21.023 -7.810 12.895 1.00 94.25 386 ASN A O 1
ATOM 3238 N N . LYS A 1 387 ? -19.071 -7.596 11.816 1.00 97.88 387 LYS A N 1
ATOM 3239 C CA . LYS A 1 387 ? -18.581 -6.416 12.554 1.00 97.88 387 LYS A CA 1
ATOM 3240 C C . LYS A 1 387 ? -18.342 -5.224 11.628 1.00 97.88 387 LYS A C 1
ATOM 3242 O O . LYS A 1 387 ? -18.135 -5.368 10.430 1.00 97.88 387 LYS A O 1
ATOM 3247 N N . TRP A 1 388 ? -18.459 -4.028 12.187 1.00 98.56 388 TRP A N 1
ATOM 3248 C CA . TRP A 1 388 ? -18.045 -2.791 11.539 1.00 98.56 388 TRP A CA 1
ATOM 3249 C C . TRP A 1 388 ? -16.536 -2.616 11.696 1.00 98.56 388 TRP A C 1
ATOM 3251 O O . TRP A 1 388 ? -16.004 -2.945 12.754 1.00 98.56 388 TRP A O 1
ATOM 3261 N N . ILE A 1 389 ? -15.881 -2.085 10.671 1.00 97.56 389 ILE A N 1
ATOM 3262 C CA . ILE A 1 389 ? -14.457 -1.734 10.680 1.00 97.56 389 ILE A CA 1
ATOM 3263 C C . ILE A 1 389 ? -14.276 -0.263 10.301 1.00 97.56 389 ILE A C 1
ATOM 3265 O O . ILE A 1 389 ? -15.166 0.329 9.676 1.00 97.56 389 ILE A O 1
ATOM 3269 N N . TYR A 1 390 ? -13.143 0.310 10.693 1.00 97.31 390 TYR A N 1
ATOM 3270 C CA . TYR A 1 390 ? -12.774 1.708 10.469 1.00 97.31 390 TYR A CA 1
ATOM 3271 C C . TYR A 1 390 ? -11.607 1.769 9.478 1.00 97.31 390 TYR A C 1
ATOM 3273 O O . TYR A 1 390 ? -10.576 1.166 9.730 1.00 97.31 390 TYR A O 1
ATOM 3281 N N . LEU A 1 391 ? -11.779 2.440 8.338 1.00 97.38 391 LEU A N 1
ATOM 3282 C CA . LEU A 1 391 ? -10.817 2.413 7.228 1.00 97.38 391 LEU A CA 1
ATOM 3283 C C . LEU A 1 391 ? -10.333 3.831 6.903 1.00 97.38 391 LEU A C 1
ATOM 3285 O O . LEU A 1 391 ? -11.107 4.623 6.358 1.00 97.38 391 LEU A O 1
ATOM 3289 N N . ILE A 1 392 ? -9.075 4.148 7.207 1.00 96.19 392 ILE A N 1
ATOM 3290 C CA . ILE A 1 392 ? -8.480 5.476 6.970 1.00 96.19 392 ILE A CA 1
ATOM 3291 C C . ILE A 1 392 ? -7.840 5.597 5.580 1.00 96.19 392 ILE A C 1
ATOM 3293 O O . ILE A 1 392 ? -7.482 4.595 4.952 1.00 96.19 392 ILE A O 1
ATOM 3297 N N . HIS A 1 393 ? -7.754 6.825 5.065 1.00 94.69 393 HIS A N 1
ATOM 3298 C CA . HIS A 1 393 ? -7.114 7.171 3.787 1.00 94.69 393 HIS A CA 1
ATOM 3299 C C . HIS A 1 393 ? -6.614 8.625 3.804 1.00 94.69 393 HIS A C 1
ATOM 3301 O O . HIS A 1 393 ? -6.886 9.322 4.758 1.00 94.69 393 HIS A O 1
ATOM 3307 N N . ASP A 1 394 ? -5.992 9.128 2.725 1.00 93.38 394 ASP A N 1
ATOM 3308 C CA . ASP A 1 394 ? -5.500 10.530 2.658 1.00 93.38 394 ASP A CA 1
ATOM 3309 C C . ASP A 1 394 ? -4.394 10.818 3.691 1.00 93.38 394 ASP A C 1
ATOM 3311 O O . ASP A 1 394 ? -4.596 11.456 4.716 1.00 93.38 394 ASP A O 1
ATOM 3315 N N . PHE A 1 395 ? -3.203 10.286 3.421 1.00 94.69 395 PHE A N 1
ATOM 3316 C CA . PHE A 1 395 ? -2.080 10.266 4.363 1.00 94.69 395 PHE A CA 1
ATOM 3317 C C . PHE A 1 395 ? -1.007 11.331 4.073 1.00 94.69 395 PHE A C 1
ATOM 3319 O O . PHE A 1 395 ? 0.089 11.279 4.629 1.00 94.69 395 PHE A O 1
ATOM 3326 N N . ASP A 1 396 ? -1.268 12.285 3.179 1.00 91.50 396 ASP A N 1
ATOM 3327 C CA . ASP A 1 396 ? -0.314 13.343 2.816 1.00 91.50 396 ASP A CA 1
ATOM 3328 C C . ASP A 1 396 ? -0.027 14.306 3.979 1.00 91.50 396 ASP A C 1
ATOM 3330 O O . ASP A 1 396 ? 1.050 14.907 4.045 1.00 91.50 396 ASP A O 1
ATOM 3334 N N . LEU A 1 397 ? -0.966 14.405 4.924 1.00 92.00 397 LEU A N 1
ATOM 3335 C CA . LEU A 1 397 ? -0.866 15.217 6.138 1.00 92.00 397 LEU A CA 1
ATOM 3336 C C . LEU A 1 397 ? -0.281 14.465 7.346 1.00 92.00 397 LEU A C 1
ATOM 3338 O O . LEU A 1 397 ? -0.113 15.048 8.420 1.00 92.00 397 LEU A O 1
ATOM 3342 N N . ASP A 1 398 ? 0.060 13.191 7.178 1.00 93.94 398 ASP A N 1
ATOM 3343 C CA . ASP A 1 398 ? 0.638 12.368 8.232 1.00 93.94 398 ASP A CA 1
ATOM 3344 C C . ASP A 1 398 ? 2.145 12.650 8.380 1.00 93.94 398 ASP A C 1
ATOM 3346 O O . ASP A 1 398 ? 2.779 13.373 7.600 1.00 93.94 398 ASP A O 1
ATOM 3350 N N . MET A 1 399 ? 2.747 12.099 9.433 1.00 94.56 399 MET A N 1
ATOM 3351 C CA . MET A 1 399 ? 4.159 12.283 9.775 1.00 94.56 399 MET A CA 1
ATOM 3352 C C . MET A 1 399 ? 4.558 13.763 9.846 1.00 94.56 399 MET A C 1
ATOM 3354 O O . MET A 1 399 ? 5.570 14.189 9.281 1.00 94.56 399 MET A O 1
ATOM 3358 N N . CYS A 1 400 ? 3.722 14.552 10.529 1.00 90.06 400 CYS A N 1
ATOM 3359 C CA . CYS A 1 400 ? 3.929 15.979 10.782 1.00 90.06 400 CYS A CA 1
ATOM 3360 C C . CYS A 1 400 ? 3.984 16.865 9.522 1.00 90.06 400 CYS A C 1
ATOM 3362 O O . CYS A 1 400 ? 4.481 17.988 9.570 1.00 90.06 400 CYS A O 1
ATOM 3364 N N . SER A 1 401 ? 3.476 16.404 8.378 1.00 86.00 401 SER A N 1
ATOM 3365 C CA . SER A 1 401 ? 3.340 17.264 7.198 1.00 86.00 401 SER A CA 1
ATOM 3366 C C . SER A 1 401 ? 2.503 18.512 7.525 1.00 86.00 401 SER A C 1
ATOM 3368 O O . SER A 1 401 ? 1.507 18.419 8.240 1.00 86.00 401 SER A O 1
ATOM 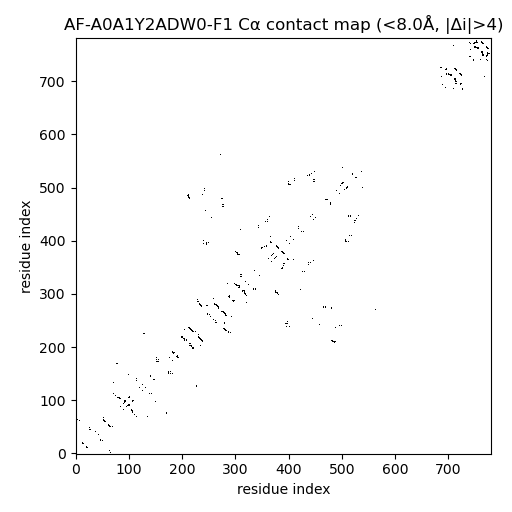3370 N N . HIS A 1 402 ? 2.923 19.684 7.032 1.00 75.75 402 HIS A N 1
ATOM 3371 C CA . HIS A 1 402 ? 2.259 20.989 7.239 1.00 75.75 402 HIS A CA 1
ATOM 3372 C C . HIS A 1 402 ? 2.139 21.497 8.679 1.00 75.75 402 HIS A C 1
ATOM 3374 O O . HIS A 1 402 ? 1.401 22.449 8.936 1.00 75.75 402 HIS A O 1
ATOM 3380 N N . PHE A 1 403 ? 2.850 20.898 9.631 1.00 79.12 403 PHE A N 1
ATOM 3381 C CA . PHE A 1 403 ? 2.866 21.400 10.996 1.00 79.12 403 PHE A CA 1
ATOM 3382 C C . PHE A 1 403 ? 4.127 22.237 11.234 1.00 79.12 403 PHE A C 1
ATOM 3384 O O . PHE A 1 403 ? 5.234 21.702 11.221 1.00 79.12 403 PHE A O 1
ATOM 3391 N N . ASP A 1 404 ? 3.963 23.542 11.472 1.00 77.62 404 ASP A N 1
ATOM 3392 C CA . ASP A 1 404 ? 5.083 24.485 11.665 1.00 77.62 404 ASP A CA 1
ATOM 3393 C C . ASP A 1 404 ? 5.909 24.185 12.928 1.00 77.62 404 ASP A C 1
ATOM 3395 O O . ASP A 1 404 ? 7.076 24.557 13.045 1.00 77.62 404 ASP A O 1
ATOM 3399 N N . GLN A 1 405 ? 5.297 23.531 13.918 1.00 85.25 405 GLN A N 1
ATOM 3400 C CA . GLN A 1 405 ? 5.905 23.260 15.219 1.00 85.25 405 GLN A CA 1
ATOM 3401 C C . GLN A 1 405 ? 6.366 21.805 15.305 1.00 85.25 405 GLN A C 1
ATOM 3403 O O . GLN A 1 405 ? 5.783 20.974 16.005 1.00 85.25 405 GLN A O 1
ATOM 3408 N N . PHE A 1 406 ? 7.456 21.501 14.607 1.00 87.94 406 PHE A N 1
ATOM 3409 C CA . PHE A 1 406 ? 7.998 20.148 14.502 1.00 87.94 406 PHE A CA 1
ATOM 3410 C C . PHE A 1 406 ? 8.313 19.483 15.863 1.00 87.94 406 PHE A C 1
ATOM 3412 O O . PHE A 1 406 ? 8.073 18.290 16.081 1.00 87.94 406 PHE A O 1
ATOM 3419 N N . SER A 1 407 ? 8.782 20.248 16.857 1.00 87.81 407 SER A N 1
ATOM 3420 C CA . SER A 1 407 ? 8.977 19.702 18.211 1.00 87.81 407 SER A CA 1
ATOM 3421 C C . SER A 1 407 ? 7.662 19.311 18.905 1.00 87.81 407 SER A C 1
ATOM 3423 O O . SER A 1 407 ? 7.702 18.482 19.816 1.00 87.81 407 SER A O 1
ATOM 3425 N N . GLU A 1 408 ? 6.525 19.917 18.566 1.00 89.06 408 GLU A N 1
ATOM 3426 C CA . GLU A 1 408 ? 5.243 19.584 19.199 1.00 89.06 408 GLU A CA 1
ATOM 3427 C C . GLU A 1 408 ? 4.660 18.296 18.622 1.00 89.06 408 GLU A C 1
ATOM 3429 O O . GLU A 1 408 ? 4.259 17.415 19.384 1.00 89.06 408 GLU A O 1
ATOM 3434 N N . CYS A 1 409 ? 4.696 18.127 17.297 1.00 89.62 409 CYS A N 1
ATOM 3435 C CA . CYS A 1 409 ? 4.186 16.914 16.656 1.00 89.62 409 CYS A CA 1
ATOM 3436 C C . CYS A 1 409 ? 4.988 15.661 17.056 1.00 89.62 409 CYS A C 1
ATOM 3438 O O . CYS A 1 409 ? 4.417 14.603 17.324 1.00 89.62 409 CYS A O 1
ATOM 3440 N N . THR A 1 410 ? 6.313 15.778 17.191 1.00 93.50 410 THR A N 1
ATOM 3441 C CA . THR A 1 410 ? 7.184 14.656 17.590 1.00 93.50 410 THR A CA 1
ATOM 3442 C C . THR A 1 410 ? 6.996 14.254 19.057 1.00 93.50 410 THR A C 1
ATOM 3444 O O . THR A 1 410 ? 7.151 13.081 19.407 1.00 93.50 410 THR A O 1
ATOM 3447 N N . LYS A 1 411 ? 6.579 15.195 19.913 1.00 93.88 411 LYS A N 1
ATOM 3448 C CA . LYS A 1 411 ? 6.340 14.999 21.356 1.00 93.88 411 LYS A CA 1
ATOM 3449 C C . LYS A 1 411 ? 4.853 15.001 21.721 1.00 93.88 411 LYS A C 1
ATOM 3451 O O . LYS A 1 411 ? 4.502 15.286 22.865 1.00 93.88 411 LYS A O 1
ATOM 3456 N N . TYR A 1 412 ? 3.977 14.698 20.764 1.00 91.62 412 TYR A N 1
ATOM 3457 C CA . TYR A 1 412 ? 2.536 14.698 20.986 1.00 91.62 412 TYR A CA 1
ATOM 3458 C C . TYR A 1 412 ? 2.137 13.693 22.077 1.00 91.62 412 TYR A C 1
ATOM 3460 O O . TYR A 1 412 ? 2.319 12.484 21.896 1.00 91.62 412 TYR A O 1
ATOM 3468 N N . ASP A 1 413 ? 1.613 14.206 23.197 1.00 91.38 413 ASP A N 1
ATOM 3469 C CA . ASP A 1 413 ? 1.222 13.426 24.380 1.00 91.38 413 ASP A CA 1
ATOM 3470 C C . ASP A 1 413 ? -0.005 12.561 24.073 1.00 91.38 413 ASP A C 1
ATOM 3472 O O . ASP A 1 413 ? -1.020 13.033 23.555 1.00 91.38 413 ASP A O 1
ATOM 3476 N N . PHE A 1 414 ? 0.067 11.286 24.443 1.00 89.44 414 PHE A N 1
ATOM 3477 C CA . PHE A 1 414 ? -1.023 10.328 24.301 1.00 89.44 414 PHE A CA 1
ATOM 3478 C C . PHE A 1 414 ? -2.319 10.762 24.999 1.00 89.44 414 PHE A C 1
ATOM 3480 O O . PHE A 1 414 ? -3.414 10.453 24.532 1.00 89.44 414 PHE A O 1
ATOM 3487 N N . LYS A 1 415 ? -2.252 11.551 26.074 1.00 89.19 415 LYS A N 1
ATOM 3488 C CA . LYS A 1 415 ? -3.450 12.123 26.711 1.00 89.19 415 LYS A CA 1
ATOM 3489 C C . LYS A 1 415 ? -4.294 12.942 25.736 1.00 89.19 415 LYS A C 1
ATOM 3491 O O . LYS A 1 415 ? -5.507 13.012 25.929 1.00 89.19 415 LYS A O 1
ATOM 3496 N N . ASN A 1 416 ? -3.680 13.508 24.695 1.00 87.31 416 ASN A N 1
ATOM 3497 C CA . ASN A 1 416 ? -4.382 14.329 23.723 1.00 87.31 416 ASN A CA 1
ATOM 3498 C C . ASN A 1 416 ? -5.368 13.516 22.874 1.00 87.31 416 ASN A C 1
ATOM 3500 O O . ASN A 1 416 ? -6.504 13.952 22.694 1.00 87.31 416 ASN A O 1
ATOM 3504 N N . ILE A 1 417 ? -5.002 12.299 22.451 1.00 83.31 417 ILE A N 1
ATOM 3505 C CA . ILE A 1 417 ? -5.920 11.440 21.682 1.00 83.31 417 ILE A CA 1
ATOM 3506 C C . ILE A 1 417 ? -7.109 10.974 22.536 1.00 83.31 417 ILE A C 1
ATOM 3508 O O . ILE A 1 417 ? -8.223 10.786 22.048 1.00 83.31 417 ILE A O 1
ATOM 3512 N N . LEU A 1 418 ? -6.907 10.873 23.855 1.00 86.31 418 LEU A N 1
ATOM 3513 C CA . LEU A 1 418 ? -7.955 10.548 24.822 1.00 86.31 418 LEU A CA 1
ATOM 3514 C C . LEU A 1 418 ? -8.890 11.727 25.145 1.00 86.31 418 LEU A C 1
ATOM 3516 O O . LEU A 1 418 ? -9.842 11.542 25.912 1.00 86.31 418 LEU A O 1
ATOM 3520 N N . TYR A 1 419 ? -8.672 12.928 24.596 1.00 87.12 419 TYR A N 1
ATOM 3521 C CA . TYR A 1 419 ? -9.654 14.011 24.717 1.00 87.12 419 TYR A CA 1
ATOM 3522 C C . TYR A 1 419 ? -10.874 13.798 23.825 1.00 87.12 419 TYR A C 1
ATOM 3524 O O . TYR A 1 419 ? -11.955 14.288 24.160 1.00 87.12 419 TYR A O 1
ATOM 3532 N N . LEU A 1 420 ? -10.745 13.017 22.750 1.00 86.94 420 LEU A N 1
ATOM 3533 C CA . LEU A 1 420 ? -11.876 12.646 21.912 1.00 86.94 420 LEU A CA 1
ATOM 3534 C C . LEU A 1 420 ? -12.837 11.740 22.699 1.00 86.94 420 LEU A C 1
ATOM 3536 O O . LEU A 1 420 ? -12.462 10.625 23.074 1.00 86.94 420 LEU A O 1
ATOM 3540 N N . PRO A 1 421 ? -14.098 12.154 22.939 1.00 88.56 421 PRO A N 1
ATOM 3541 C CA . PRO A 1 421 ? -14.995 11.414 23.824 1.00 88.56 421 PRO A CA 1
ATOM 3542 C C . PRO A 1 421 ? -15.247 9.968 23.394 1.00 88.56 421 PRO A C 1
ATOM 3544 O O . PRO A 1 421 ? -15.398 9.101 24.253 1.00 88.56 421 PRO A O 1
ATOM 3547 N N . ILE A 1 422 ? -15.305 9.698 22.085 1.00 89.38 422 ILE A N 1
ATOM 3548 C CA . ILE A 1 422 ? -15.520 8.341 21.573 1.00 89.38 422 ILE A CA 1
ATOM 3549 C C . ILE A 1 422 ? -14.277 7.468 21.759 1.00 89.38 422 ILE A C 1
ATOM 3551 O O . ILE A 1 422 ? -14.387 6.383 22.323 1.00 89.38 422 ILE A O 1
ATOM 3555 N N . VAL A 1 423 ? -13.094 7.977 21.405 1.00 91.25 423 VAL A N 1
ATOM 3556 C CA . VAL A 1 423 ? -11.813 7.283 21.601 1.00 91.25 423 VAL A CA 1
ATOM 3557 C C . VAL A 1 423 ? -11.605 6.982 23.079 1.00 91.25 423 VAL A C 1
ATOM 3559 O O . VAL A 1 423 ? -11.353 5.839 23.449 1.00 91.25 423 VAL A O 1
ATOM 3562 N N . LYS A 1 424 ? -11.839 7.971 23.948 1.00 91.75 424 LYS A N 1
ATOM 3563 C CA . LYS A 1 424 ? -11.778 7.791 25.398 1.00 91.75 424 LYS A CA 1
ATOM 3564 C C . LYS A 1 424 ? -12.677 6.652 25.871 1.00 91.75 424 LYS A C 1
ATOM 3566 O O . LYS A 1 424 ? -12.210 5.786 26.596 1.00 91.75 424 LYS A O 1
ATOM 3571 N N . LYS A 1 425 ? -13.952 6.627 25.475 1.00 92.19 425 LYS A N 1
ATOM 3572 C CA . LYS A 1 425 ? -14.892 5.572 25.901 1.00 92.19 425 LYS A CA 1
ATOM 3573 C C . LYS A 1 425 ? -14.455 4.178 25.450 1.00 92.19 425 LYS A C 1
ATOM 3575 O O . LYS A 1 425 ? -14.605 3.227 26.213 1.00 92.19 425 LYS A O 1
ATOM 3580 N N . LEU A 1 426 ? -13.946 4.061 24.225 1.00 93.75 426 LEU A N 1
ATOM 3581 C CA . LEU A 1 426 ? -13.584 2.774 23.634 1.00 93.75 426 LEU A CA 1
ATOM 3582 C C . LEU A 1 426 ? -12.220 2.267 24.109 1.00 93.75 426 LEU A C 1
ATOM 3584 O O . LEU A 1 426 ? -12.045 1.061 24.235 1.00 93.75 426 LEU A O 1
ATOM 3588 N N . ILE A 1 427 ? -11.268 3.156 24.396 1.00 93.25 427 ILE A N 1
ATOM 3589 C CA . ILE A 1 427 ? -9.905 2.774 24.786 1.00 93.25 427 ILE A CA 1
ATOM 3590 C C . ILE A 1 427 ? -9.738 2.714 26.303 1.00 93.25 427 ILE A C 1
ATOM 3592 O O . ILE A 1 427 ? -9.087 1.804 26.798 1.00 93.25 427 ILE A O 1
ATOM 3596 N N . TYR A 1 428 ? -10.320 3.641 27.071 1.00 87.50 428 TYR A N 1
ATOM 3597 C CA . TYR A 1 428 ? -9.963 3.835 28.485 1.00 87.50 428 TYR A CA 1
ATOM 3598 C C . TYR A 1 428 ? -10.140 2.581 29.352 1.00 87.50 428 TYR A C 1
ATOM 3600 O O . TYR A 1 428 ? -9.305 2.309 30.210 1.00 87.50 428 TYR A O 1
ATOM 3608 N N . ASN A 1 429 ? -11.186 1.788 29.105 1.00 86.31 429 ASN A N 1
ATOM 3609 C CA . ASN A 1 429 ? -11.429 0.555 29.860 1.00 86.31 429 ASN A CA 1
ATOM 3610 C C . ASN A 1 429 ? -10.509 -0.610 29.452 1.00 86.31 429 ASN A C 1
ATOM 3612 O O . ASN A 1 429 ? -10.365 -1.546 30.229 1.00 86.31 429 ASN A O 1
ATOM 3616 N N . ASN A 1 430 ? -9.876 -0.528 28.279 1.00 91.12 430 ASN A N 1
ATOM 3617 C CA . ASN A 1 430 ? -8.944 -1.516 27.725 1.00 91.12 430 ASN A CA 1
ATOM 3618 C C . ASN A 1 430 ? -7.575 -0.875 27.438 1.00 91.12 430 ASN A C 1
ATOM 3620 O O . ASN A 1 430 ? -6.890 -1.242 26.485 1.00 91.12 430 ASN A O 1
ATOM 3624 N N . ILE A 1 431 ? -7.181 0.120 28.239 1.00 93.25 431 ILE A N 1
ATOM 3625 C CA . ILE A 1 431 ? -6.018 0.952 27.924 1.00 93.25 431 ILE A CA 1
ATOM 3626 C C . ILE A 1 431 ? -4.711 0.155 27.913 1.00 93.25 431 ILE A C 1
ATOM 3628 O O . ILE A 1 431 ? -3.824 0.459 27.124 1.00 93.25 431 ILE A O 1
ATOM 3632 N N . GLU A 1 432 ? -4.591 -0.873 28.754 1.00 94.88 432 GLU A N 1
ATOM 3633 C CA . GLU A 1 432 ? -3.397 -1.721 28.782 1.00 94.88 432 GLU A CA 1
ATOM 3634 C C . GLU A 1 432 ? -3.281 -2.572 27.510 1.00 94.88 432 GLU A C 1
ATOM 3636 O O . GLU A 1 432 ? -2.219 -2.581 26.900 1.00 94.88 432 GLU A O 1
ATOM 3641 N N . HIS A 1 433 ? -4.385 -3.145 27.019 1.00 95.00 433 HIS A N 1
ATOM 3642 C CA . HIS A 1 433 ? -4.413 -3.845 25.725 1.00 95.00 433 HIS A CA 1
ATOM 3643 C C . HIS A 1 433 ? -4.081 -2.907 24.556 1.00 95.00 433 HIS A C 1
ATOM 3645 O O . HIS A 1 433 ? -3.271 -3.228 23.692 1.00 95.00 433 HIS A O 1
ATOM 3651 N N . PHE A 1 434 ? -4.631 -1.688 24.557 1.00 96.12 434 PHE A N 1
ATOM 3652 C CA . PHE A 1 434 ? -4.264 -0.680 23.558 1.00 96.12 434 PHE A CA 1
ATOM 3653 C C . PHE A 1 434 ? -2.763 -0.344 23.602 1.00 96.12 434 PHE A C 1
ATOM 3655 O O . PHE A 1 434 ? -2.123 -0.218 22.559 1.00 96.12 434 PHE A O 1
ATOM 3662 N N . LYS A 1 435 ? -2.181 -0.208 24.800 1.00 95.88 435 LYS A N 1
ATOM 3663 C CA . LYS A 1 435 ? -0.739 0.025 24.961 1.00 95.88 435 LYS A CA 1
ATOM 3664 C C . LYS A 1 435 ? 0.086 -1.154 24.455 1.00 95.88 435 LYS A C 1
ATOM 3666 O O . LYS A 1 435 ? 1.143 -0.916 23.884 1.00 95.88 435 LYS A O 1
ATOM 3671 N N . GLU A 1 436 ? -0.360 -2.390 24.658 1.00 96.94 436 GLU A N 1
ATOM 3672 C CA . GLU A 1 436 ? 0.295 -3.585 24.110 1.00 96.94 436 GLU A CA 1
ATOM 3673 C C . GLU A 1 436 ? 0.299 -3.559 22.577 1.00 96.94 436 GLU A C 1
ATOM 3675 O O . GLU A 1 436 ? 1.365 -3.703 21.980 1.00 96.94 436 GLU A O 1
ATOM 3680 N N . ILE A 1 437 ? -0.839 -3.242 21.949 1.00 97.31 437 ILE A N 1
ATOM 3681 C CA . ILE A 1 437 ? -0.938 -3.046 20.492 1.00 97.31 437 ILE A CA 1
ATOM 3682 C C . ILE A 1 437 ? 0.015 -1.940 20.015 1.00 97.31 437 ILE A C 1
ATOM 3684 O O . ILE A 1 437 ? 0.758 -2.123 19.053 1.00 97.31 437 ILE A O 1
ATOM 3688 N N . LEU A 1 438 ? 0.032 -0.791 20.695 1.00 97.81 438 LEU A N 1
ATOM 3689 C CA . LEU A 1 438 ? 0.921 0.321 20.352 1.00 97.81 438 LEU A CA 1
ATOM 3690 C C . LEU A 1 438 ? 2.396 -0.092 20.444 1.00 97.81 438 LEU A C 1
ATOM 3692 O O . LEU A 1 438 ? 3.175 0.216 19.542 1.00 97.81 438 LEU A O 1
ATOM 3696 N N . LYS A 1 439 ? 2.778 -0.811 21.506 1.00 97.94 439 LYS A N 1
ATOM 3697 C CA . LYS A 1 439 ? 4.136 -1.347 21.686 1.00 97.94 439 LYS A CA 1
ATOM 3698 C C . LYS A 1 439 ? 4.511 -2.310 20.570 1.00 97.94 439 LYS A C 1
ATOM 3700 O O . LYS A 1 439 ? 5.607 -2.204 20.026 1.00 97.94 439 LYS A O 1
ATOM 3705 N N . GLU A 1 440 ? 3.602 -3.209 20.209 1.00 97.00 440 GLU A N 1
ATOM 3706 C CA . GLU A 1 440 ? 3.801 -4.150 19.111 1.00 97.00 440 GLU A CA 1
ATOM 3707 C C . GLU A 1 440 ? 4.062 -3.416 17.789 1.00 97.00 440 GLU A C 1
ATOM 3709 O O . GLU A 1 440 ? 5.023 -3.741 17.092 1.00 97.00 440 GLU A O 1
ATOM 3714 N N . ILE A 1 441 ? 3.263 -2.392 17.468 1.00 98.25 441 ILE A N 1
ATOM 3715 C CA . ILE A 1 441 ? 3.432 -1.601 16.240 1.00 98.25 441 ILE A CA 1
ATOM 3716 C C . ILE A 1 441 ? 4.791 -0.892 16.228 1.00 98.25 441 ILE A C 1
ATOM 3718 O O . ILE A 1 441 ? 5.480 -0.919 15.206 1.00 98.25 441 ILE A O 1
ATOM 3722 N N . VAL A 1 442 ? 5.208 -0.297 17.350 1.00 98.38 442 VAL A N 1
ATOM 3723 C CA . VAL A 1 442 ? 6.522 0.357 17.479 1.00 98.38 442 VAL A CA 1
ATOM 3724 C C . VAL A 1 442 ? 7.657 -0.640 17.241 1.00 98.38 442 VAL A C 1
ATOM 3726 O O . VAL A 1 442 ? 8.545 -0.375 16.434 1.00 98.38 442 VAL A O 1
ATOM 3729 N N . ILE A 1 443 ? 7.614 -1.806 17.889 1.00 95.62 443 ILE A N 1
ATOM 3730 C CA . ILE A 1 443 ? 8.673 -2.822 17.787 1.00 95.62 443 ILE A CA 1
ATOM 3731 C C . ILE A 1 443 ? 8.730 -3.434 16.382 1.00 95.62 443 ILE A C 1
ATOM 3733 O O . ILE A 1 443 ? 9.817 -3.614 15.840 1.00 95.62 443 ILE A O 1
ATOM 3737 N N . LYS A 1 444 ? 7.582 -3.740 15.767 1.00 92.00 444 LYS A N 1
ATOM 3738 C CA . LYS A 1 444 ? 7.541 -4.450 14.478 1.00 92.00 444 LYS A CA 1
ATOM 3739 C C . LYS A 1 444 ? 7.706 -3.548 13.258 1.00 92.00 444 LYS A C 1
ATOM 3741 O O . LYS A 1 444 ? 8.204 -4.011 12.232 1.00 92.00 444 LYS A O 1
ATOM 3746 N N . VAL A 1 445 ? 7.211 -2.309 13.323 1.00 95.12 445 VAL A N 1
ATOM 3747 C CA . VAL A 1 445 ? 7.037 -1.475 12.123 1.00 95.12 445 VAL A CA 1
ATOM 3748 C C . VAL A 1 445 ? 7.467 -0.026 12.325 1.00 95.12 445 VAL A C 1
ATOM 3750 O O . VAL A 1 445 ? 8.268 0.469 11.541 1.00 95.12 445 VAL A O 1
ATOM 3753 N N . PHE A 1 446 ? 6.963 0.670 13.346 1.00 97.88 446 PHE A N 1
ATOM 3754 C CA . PHE A 1 446 ? 7.217 2.102 13.542 1.00 97.88 446 PHE A CA 1
ATOM 3755 C C . PHE A 1 446 ? 8.520 2.347 14.323 1.00 97.88 446 PHE A C 1
ATOM 3757 O O . PHE A 1 446 ? 8.520 2.889 15.429 1.00 97.88 446 PHE A O 1
ATOM 3764 N N . ASN A 1 447 ? 9.644 1.916 13.753 1.00 97.25 447 ASN A N 1
ATOM 3765 C CA . ASN A 1 447 ? 10.982 2.109 14.312 1.00 97.25 447 ASN A CA 1
ATOM 3766 C C . ASN A 1 447 ? 12.009 2.451 13.218 1.00 97.25 447 ASN A C 1
ATOM 3768 O O . ASN A 1 447 ? 11.810 2.079 12.058 1.00 97.25 447 ASN A O 1
ATOM 3772 N N . PRO A 1 448 ? 13.116 3.130 13.573 1.00 97.12 448 PRO A N 1
ATOM 3773 C CA . PRO A 1 448 ? 14.164 3.497 12.623 1.00 97.12 448 PRO A CA 1
ATOM 3774 C C . PRO A 1 448 ? 14.767 2.318 11.848 1.00 97.12 448 PRO A C 1
ATOM 3776 O O . PRO A 1 448 ? 14.896 2.419 10.632 1.00 97.12 448 PRO A O 1
ATOM 3779 N N . ALA A 1 449 ? 15.058 1.191 12.510 1.00 93.62 449 ALA A N 1
ATOM 3780 C CA . ALA A 1 449 ? 15.631 0.003 11.866 1.00 93.62 449 ALA A CA 1
ATOM 3781 C C . ALA A 1 449 ? 14.747 -0.551 10.735 1.00 93.62 449 ALA A C 1
ATOM 3783 O O . ALA A 1 449 ? 15.245 -1.140 9.782 1.00 93.62 449 ALA A O 1
ATOM 3784 N N . THR A 1 450 ? 13.432 -0.342 10.821 1.00 93.31 450 THR A N 1
ATOM 3785 C CA . THR A 1 450 ? 12.474 -0.758 9.793 1.00 93.31 450 THR A CA 1
ATOM 3786 C C . THR A 1 450 ? 12.205 0.337 8.765 1.00 93.31 450 THR A C 1
ATOM 3788 O O . THR A 1 450 ? 12.196 0.069 7.565 1.00 93.31 450 THR A O 1
ATOM 3791 N N . LEU A 1 451 ? 11.935 1.566 9.213 1.00 97.50 451 LEU A N 1
ATOM 3792 C CA . LEU A 1 451 ? 11.462 2.626 8.322 1.00 97.50 451 LEU A CA 1
ATOM 3793 C C . LEU A 1 451 ? 12.592 3.346 7.585 1.00 97.50 451 LEU A C 1
ATOM 3795 O O . LEU A 1 451 ? 12.345 3.825 6.484 1.00 97.50 451 LEU A O 1
ATOM 3799 N N . PHE A 1 452 ? 13.810 3.422 8.131 1.00 97.00 452 PHE A N 1
ATOM 3800 C CA . PHE A 1 452 ? 14.914 4.095 7.435 1.00 97.00 452 PHE A CA 1
ATOM 3801 C C . PHE A 1 452 ? 15.333 3.340 6.171 1.00 97.00 452 PHE A C 1
ATOM 3803 O O . PHE A 1 452 ? 15.289 3.969 5.115 1.00 97.00 452 PHE A O 1
ATOM 3810 N N . PRO A 1 453 ? 15.602 2.015 6.209 1.00 93.94 453 PRO A N 1
ATOM 3811 C CA . PRO A 1 453 ? 15.917 1.276 4.987 1.00 93.94 453 PRO A CA 1
ATOM 3812 C C . PRO A 1 453 ? 14.797 1.365 3.950 1.00 93.94 453 PRO A C 1
ATOM 3814 O O . PRO A 1 453 ? 15.060 1.488 2.759 1.00 93.94 453 PRO A O 1
ATOM 3817 N N . ARG A 1 454 ? 13.532 1.374 4.397 1.00 96.38 454 ARG A N 1
ATOM 3818 C CA . ARG A 1 454 ? 12.388 1.526 3.495 1.00 96.38 454 ARG A CA 1
ATOM 3819 C C . ARG A 1 454 ? 12.329 2.909 2.842 1.00 96.38 454 ARG A C 1
ATOM 3821 O O . ARG A 1 454 ? 12.003 3.005 1.662 1.00 96.38 454 ARG A O 1
ATOM 3828 N N . ILE A 1 455 ? 12.623 3.973 3.591 1.00 97.75 455 ILE A N 1
ATOM 3829 C CA . ILE A 1 455 ? 12.740 5.330 3.041 1.00 97.75 455 ILE A CA 1
ATOM 3830 C C . ILE A 1 455 ? 13.862 5.373 2.006 1.00 97.75 455 ILE A C 1
ATOM 3832 O O . ILE A 1 455 ? 13.639 5.896 0.921 1.00 97.75 455 ILE A O 1
ATOM 3836 N N . ASP A 1 456 ? 15.022 4.789 2.306 1.00 93.44 456 ASP A N 1
ATOM 3837 C CA . ASP A 1 456 ? 16.180 4.781 1.405 1.00 93.44 456 ASP A CA 1
ATOM 3838 C C . ASP A 1 456 ? 15.910 3.997 0.116 1.00 93.44 456 ASP A C 1
ATOM 3840 O O . ASP A 1 456 ? 16.234 4.466 -0.976 1.00 93.44 456 ASP A O 1
ATOM 3844 N N . GLU A 1 457 ? 15.233 2.854 0.221 1.00 91.31 457 GLU A N 1
ATOM 3845 C CA . GLU A 1 457 ? 14.783 2.063 -0.925 1.00 91.31 457 GLU A CA 1
ATOM 3846 C C . GLU A 1 457 ? 13.823 2.865 -1.818 1.00 91.31 457 GLU A C 1
ATOM 3848 O O . GLU A 1 457 ? 14.047 2.976 -3.025 1.00 91.31 457 GLU A O 1
ATOM 3853 N N . ILE A 1 458 ? 12.779 3.473 -1.235 1.00 96.00 458 ILE A N 1
ATOM 3854 C CA . ILE A 1 458 ? 11.817 4.288 -1.993 1.00 96.00 458 ILE A CA 1
ATOM 3855 C C . ILE A 1 458 ? 12.523 5.497 -2.607 1.00 96.00 458 ILE A C 1
ATOM 3857 O O . ILE A 1 458 ? 12.301 5.795 -3.779 1.00 96.00 458 ILE A O 1
ATOM 3861 N N . LYS A 1 459 ? 13.378 6.180 -1.840 1.00 95.88 459 LYS A N 1
ATOM 3862 C CA . LYS A 1 459 ? 14.160 7.335 -2.285 1.00 95.88 459 LYS A CA 1
ATOM 3863 C C . LYS A 1 459 ? 14.998 6.983 -3.497 1.00 95.88 459 LYS A C 1
ATOM 3865 O O . LYS A 1 459 ? 14.850 7.648 -4.517 1.00 95.88 459 LYS A O 1
ATOM 3870 N N . SER A 1 460 ? 15.805 5.930 -3.408 1.00 90.00 460 SER A N 1
ATOM 3871 C CA . SER A 1 460 ? 16.631 5.440 -4.512 1.00 90.00 460 SER A CA 1
ATOM 3872 C C . SER A 1 460 ? 15.781 5.119 -5.745 1.00 90.00 460 SER A C 1
ATOM 3874 O O . SER A 1 460 ? 16.072 5.600 -6.841 1.00 90.00 460 SER A O 1
ATOM 3876 N N . PHE A 1 461 ? 14.665 4.409 -5.548 1.00 89.19 461 PHE A N 1
ATOM 3877 C CA . PHE A 1 461 ? 13.754 4.025 -6.622 1.00 89.19 461 PHE A CA 1
ATOM 3878 C C . PHE A 1 461 ? 13.115 5.227 -7.335 1.00 89.19 461 PHE A C 1
ATOM 3880 O O . PHE A 1 461 ? 13.088 5.264 -8.565 1.00 89.19 461 PHE A O 1
ATOM 3887 N N . ILE A 1 462 ? 12.602 6.222 -6.597 1.00 95.00 462 ILE A N 1
ATOM 3888 C CA . ILE A 1 462 ? 11.862 7.337 -7.210 1.00 95.00 462 ILE A CA 1
ATOM 3889 C C . ILE A 1 462 ? 12.742 8.511 -7.643 1.00 95.00 462 ILE A C 1
ATOM 3891 O O . ILE A 1 462 ? 12.302 9.325 -8.456 1.00 95.00 462 ILE A O 1
ATOM 3895 N N . ARG A 1 463 ? 13.974 8.609 -7.131 1.00 95.00 463 ARG A N 1
ATOM 3896 C CA . ARG A 1 463 ? 14.910 9.711 -7.397 1.00 95.00 463 ARG A CA 1
ATOM 3897 C C . ARG A 1 463 ? 15.029 10.113 -8.873 1.00 95.00 463 ARG A C 1
ATOM 3899 O O . ARG A 1 463 ? 14.854 11.304 -9.144 1.0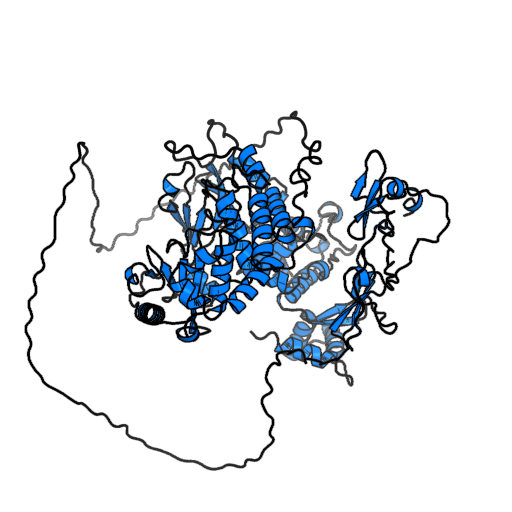0 95.00 463 ARG A O 1
ATOM 3906 N N . PRO A 1 464 ? 15.300 9.200 -9.833 1.00 90.38 464 PRO A N 1
ATOM 3907 C CA . PRO A 1 464 ? 15.437 9.589 -11.241 1.00 90.38 464 PRO A CA 1
ATOM 3908 C C . PRO A 1 464 ? 14.153 10.223 -11.796 1.00 90.38 464 PRO A C 1
ATOM 3910 O O . PRO A 1 464 ? 14.205 11.184 -12.559 1.00 90.38 464 PRO A O 1
ATOM 3913 N N . TYR A 1 465 ? 12.987 9.755 -11.358 1.00 94.31 465 TYR A N 1
ATOM 3914 C CA . TYR A 1 465 ? 11.698 10.281 -11.802 1.00 94.31 465 TYR A CA 1
ATOM 3915 C C . TYR A 1 465 ? 11.334 11.610 -11.140 1.00 94.31 465 TYR A C 1
ATOM 3917 O O . TYR A 1 465 ? 10.721 12.474 -11.768 1.00 94.31 465 TYR A O 1
ATOM 3925 N N . VAL A 1 466 ? 11.734 11.800 -9.881 1.00 96.12 466 VAL A N 1
ATOM 3926 C CA . VAL A 1 466 ? 11.615 13.090 -9.197 1.00 96.12 466 VAL A CA 1
ATOM 3927 C C . VAL A 1 466 ? 12.499 14.136 -9.875 1.00 96.12 466 VAL A C 1
ATOM 3929 O O . VAL A 1 466 ? 12.063 15.270 -10.061 1.00 96.12 466 VAL A O 1
ATOM 3932 N N . GLN A 1 467 ? 13.706 13.760 -10.303 1.00 94.88 467 GLN A N 1
ATOM 3933 C CA . GLN A 1 467 ? 14.579 14.647 -11.069 1.00 94.88 467 GLN A CA 1
ATOM 3934 C C . GLN A 1 467 ? 13.906 15.100 -12.373 1.00 94.88 467 GLN A C 1
ATOM 3936 O O . GLN A 1 467 ? 13.920 16.294 -12.675 1.00 94.88 467 GLN A O 1
ATOM 3941 N N . LEU A 1 468 ? 13.246 14.189 -13.097 1.00 93.00 468 LEU A N 1
ATOM 3942 C CA . LEU A 1 468 ? 12.450 14.545 -14.278 1.00 93.00 468 LEU A CA 1
ATOM 3943 C C . LEU A 1 468 ? 11.277 15.478 -13.928 1.00 93.00 468 LEU A C 1
ATOM 3945 O O . LEU A 1 468 ? 11.066 16.466 -14.626 1.00 93.00 468 LEU A O 1
ATOM 3949 N N . ASP A 1 469 ? 10.555 15.235 -12.826 1.00 94.88 469 ASP A N 1
ATOM 3950 C CA . ASP A 1 469 ? 9.458 16.109 -12.357 1.00 94.88 469 ASP A CA 1
ATOM 3951 C C . ASP A 1 469 ? 9.909 17.541 -12.033 1.00 94.88 469 ASP A C 1
ATOM 3953 O O . ASP A 1 469 ? 9.118 18.485 -12.100 1.00 94.88 469 ASP A O 1
ATOM 3957 N N . LYS A 1 470 ? 11.179 17.693 -11.649 1.00 94.06 470 LYS A N 1
ATOM 3958 C CA . LYS A 1 470 ? 11.801 18.953 -11.229 1.00 94.06 470 LYS A CA 1
ATOM 3959 C C . LYS A 1 470 ? 12.741 19.539 -12.285 1.00 94.06 470 L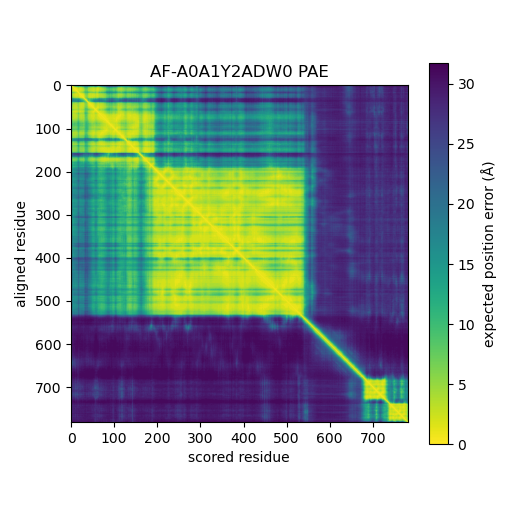YS A C 1
ATOM 3961 O O . LYS A 1 470 ? 13.494 20.459 -11.976 1.00 94.06 470 LYS A O 1
ATOM 3966 N N . THR A 1 471 ? 12.693 19.036 -13.517 1.00 94.00 471 THR A N 1
ATOM 3967 C CA . THR A 1 471 ? 13.442 19.578 -14.656 1.00 94.00 471 THR A CA 1
ATOM 3968 C C . THR A 1 471 ? 12.491 20.350 -15.565 1.00 94.00 471 THR A C 1
ATOM 3970 O O . THR A 1 471 ? 11.366 19.919 -15.806 1.00 94.00 471 THR A O 1
ATOM 3973 N N . LEU A 1 472 ? 12.921 21.519 -16.044 1.00 94.19 472 LEU A N 1
ATOM 3974 C CA . LEU A 1 472 ? 12.142 22.300 -17.004 1.00 94.19 472 LEU A CA 1
ATOM 3975 C C . LEU A 1 472 ? 12.116 21.586 -18.358 1.00 94.19 472 LEU A C 1
ATOM 3977 O O . LEU A 1 472 ? 13.144 21.096 -18.821 1.00 94.19 472 LEU A O 1
ATOM 3981 N N . ASN A 1 473 ? 10.956 21.570 -19.005 1.00 89.12 473 ASN A N 1
ATOM 3982 C CA . ASN A 1 473 ? 10.839 21.160 -20.400 1.00 89.12 473 ASN A CA 1
ATOM 3983 C C . ASN A 1 473 ? 11.392 22.242 -21.354 1.00 89.12 473 ASN A C 1
ATOM 3985 O O . ASN A 1 473 ? 11.770 23.338 -20.930 1.00 89.12 473 ASN A O 1
ATOM 3989 N N . ASP A 1 474 ? 11.372 21.963 -22.659 1.00 90.12 474 ASP A N 1
ATOM 3990 C CA . ASP A 1 474 ? 11.844 22.885 -23.707 1.00 90.12 474 ASP A CA 1
ATOM 3991 C C . ASP A 1 474 ? 11.123 24.248 -23.712 1.00 90.12 474 ASP A C 1
ATOM 3993 O O . ASP A 1 474 ? 11.668 25.245 -24.191 1.00 90.12 474 ASP A O 1
ATOM 3997 N N . ASN A 1 475 ? 9.914 24.317 -23.146 1.00 89.19 475 ASN A N 1
ATOM 3998 C CA . ASN A 1 475 ? 9.133 25.548 -23.011 1.00 89.19 475 ASN A CA 1
ATOM 3999 C C . ASN A 1 475 ? 9.460 26.331 -21.725 1.00 89.19 475 ASN A C 1
ATOM 4001 O O . ASN A 1 475 ? 8.867 27.384 -21.482 1.00 89.19 475 ASN A O 1
ATOM 4005 N N . GLY A 1 476 ? 10.395 25.849 -20.901 1.00 92.06 476 GLY A N 1
ATOM 4006 C CA . GLY A 1 476 ? 10.745 26.464 -19.624 1.00 92.06 476 GLY A CA 1
ATOM 4007 C C . GLY A 1 476 ? 9.692 26.244 -18.536 1.00 92.06 476 GLY A C 1
ATOM 4008 O O . GLY A 1 476 ? 9.556 27.085 -17.646 1.00 92.06 476 GLY A O 1
ATOM 4009 N N . GLU A 1 477 ? 8.942 25.139 -18.591 1.00 92.31 477 GLU A N 1
ATOM 4010 C CA . GLU A 1 477 ? 7.893 24.798 -17.625 1.00 92.31 477 GLU A CA 1
ATOM 4011 C C . GLU A 1 477 ? 8.180 23.476 -16.901 1.00 92.31 477 GLU A C 1
ATOM 4013 O O . GLU A 1 477 ? 8.721 22.539 -17.484 1.00 92.31 477 GLU A O 1
ATOM 4018 N N . TYR A 1 478 ? 7.782 23.379 -15.629 1.00 94.75 478 TYR A N 1
ATOM 4019 C CA . TYR A 1 478 ? 7.839 22.119 -14.883 1.00 94.75 478 TYR A CA 1
ATOM 4020 C C . TYR A 1 478 ? 6.653 21.199 -15.245 1.00 94.75 478 TYR A C 1
ATOM 4022 O O . TYR A 1 478 ? 5.517 21.689 -15.320 1.00 94.75 478 TYR A O 1
ATOM 4030 N N . PRO A 1 479 ? 6.870 19.876 -15.381 1.00 95.50 479 PRO A N 1
ATOM 4031 C CA . PRO A 1 479 ? 5.831 18.890 -15.689 1.00 95.50 479 PRO A CA 1
ATOM 4032 C C . PRO A 1 479 ? 4.577 18.992 -14.808 1.00 95.50 479 PRO A C 1
ATOM 4034 O O . PRO A 1 479 ? 4.649 19.110 -13.579 1.00 95.50 479 PRO A O 1
ATOM 4037 N N . GLY A 1 480 ? 3.399 18.960 -15.436 1.00 93.75 480 GLY A N 1
ATOM 4038 C CA . GLY A 1 480 ? 2.098 18.924 -14.753 1.00 93.75 480 GLY A CA 1
ATOM 4039 C C . GLY A 1 480 ? 1.737 20.169 -13.929 1.00 93.75 480 GLY A C 1
ATOM 4040 O O . GLY A 1 480 ? 0.714 20.158 -13.236 1.00 93.75 480 GLY A O 1
ATOM 4041 N N . ARG A 1 481 ? 2.535 21.250 -13.977 1.00 93.56 481 ARG A N 1
ATOM 4042 C CA . ARG A 1 481 ? 2.284 22.497 -13.227 1.00 93.56 481 ARG A CA 1
ATOM 4043 C C . ARG A 1 481 ? 1.328 23.425 -13.980 1.00 93.56 481 ARG A C 1
ATOM 4045 O O . ARG A 1 481 ? 1.708 24.451 -14.555 1.00 93.56 481 ARG A O 1
ATOM 4052 N N . MET A 1 482 ? 0.068 22.999 -13.991 1.00 90.44 482 MET A N 1
ATOM 4053 C CA . MET A 1 482 ? -1.022 23.591 -14.767 1.00 90.44 482 MET A CA 1
ATOM 4054 C C . MET A 1 482 ? -1.627 24.844 -14.123 1.00 90.44 482 MET A C 1
ATOM 4056 O O . MET A 1 482 ? -2.029 25.758 -14.845 1.00 90.44 482 MET A O 1
ATOM 4060 N N . ASN A 1 483 ? -1.713 24.921 -12.789 1.00 90.81 483 ASN A N 1
ATOM 4061 C CA . ASN A 1 483 ? -2.280 26.104 -12.139 1.00 90.81 483 ASN A CA 1
ATOM 4062 C C . ASN A 1 483 ? -1.200 27.161 -11.886 1.00 90.81 483 ASN A C 1
ATOM 4064 O O . ASN A 1 483 ? -0.415 27.042 -10.955 1.00 90.81 483 ASN A O 1
ATOM 4068 N N . LYS A 1 484 ? -1.200 28.235 -12.681 1.00 89.81 484 LYS A N 1
ATOM 4069 C CA . LYS A 1 484 ? -0.221 29.330 -12.562 1.00 89.81 484 LYS A CA 1
ATOM 4070 C C . LYS A 1 484 ? -0.504 30.311 -11.412 1.00 89.81 484 LYS A C 1
ATOM 4072 O O . LYS A 1 484 ? 0.291 31.217 -11.192 1.00 89.81 484 LYS A O 1
ATOM 4077 N N . ASN A 1 485 ? -1.631 30.164 -10.711 1.00 90.88 485 ASN A N 1
ATOM 4078 C CA . ASN A 1 485 ? -1.989 31.016 -9.569 1.00 90.88 485 ASN A CA 1
ATOM 4079 C C . ASN A 1 485 ? -1.482 30.475 -8.223 1.00 90.88 485 ASN A C 1
ATOM 4081 O O . ASN A 1 485 ? -1.751 31.088 -7.194 1.00 90.88 485 ASN A O 1
ATOM 4085 N N . ASP A 1 486 ? -0.812 29.326 -8.230 1.00 91.81 486 ASP A N 1
ATOM 4086 C CA . ASP A 1 486 ? -0.252 28.675 -7.053 1.00 91.81 486 ASP A CA 1
ATOM 4087 C C . ASP A 1 486 ? 1.229 28.388 -7.306 1.00 91.81 486 ASP A C 1
ATOM 4089 O O . ASP A 1 486 ? 1.607 27.945 -8.394 1.00 91.81 486 ASP A O 1
ATOM 4093 N N . ASP A 1 487 ? 2.064 28.674 -6.315 1.00 88.50 487 ASP A N 1
ATOM 4094 C CA . ASP A 1 487 ? 3.519 28.557 -6.377 1.00 88.50 487 ASP A CA 1
ATOM 4095 C C . ASP A 1 487 ? 4.053 27.391 -5.535 1.00 88.50 487 ASP A C 1
ATOM 4097 O O . ASP A 1 487 ? 5.262 27.296 -5.325 1.00 88.50 487 ASP A O 1
ATOM 4101 N N . THR A 1 488 ? 3.179 26.469 -5.103 1.00 88.62 488 THR A N 1
ATOM 4102 C CA . THR A 1 488 ? 3.580 25.290 -4.328 1.00 88.62 488 THR A CA 1
ATOM 4103 C C . THR A 1 488 ? 4.579 24.465 -5.136 1.00 88.62 488 THR A C 1
ATOM 4105 O O . THR A 1 488 ? 4.230 23.822 -6.135 1.00 88.62 488 THR A O 1
ATOM 4108 N N . PHE A 1 489 ? 5.841 24.497 -4.719 1.00 92.50 489 PHE A N 1
ATOM 4109 C CA . PHE A 1 489 ? 6.935 23.801 -5.376 1.00 92.50 489 PHE A CA 1
ATOM 4110 C C . PHE A 1 489 ? 8.094 23.604 -4.401 1.00 92.50 489 PHE A C 1
ATOM 4112 O O . PHE A 1 489 ? 8.538 24.547 -3.751 1.00 92.50 489 PHE A O 1
ATOM 4119 N N . TYR A 1 490 ? 8.621 22.382 -4.363 1.00 94.25 490 TYR A N 1
ATOM 4120 C CA . TYR A 1 490 ? 9.836 22.045 -3.629 1.00 94.25 490 TYR A CA 1
ATOM 4121 C C . TYR A 1 490 ? 10.956 21.718 -4.611 1.00 94.25 490 TYR A C 1
ATOM 4123 O O . TYR A 1 490 ? 10.748 20.948 -5.556 1.00 94.25 490 TYR A O 1
ATOM 4131 N N . THR A 1 491 ? 12.142 22.275 -4.388 1.00 95.50 491 THR A N 1
ATOM 4132 C CA . THR A 1 491 ? 13.330 22.007 -5.209 1.00 95.50 491 THR A CA 1
ATOM 4133 C C . THR A 1 491 ? 13.808 20.561 -5.049 1.00 95.50 491 THR A C 1
ATOM 4135 O O . THR A 1 491 ? 13.331 19.816 -4.190 1.00 95.50 491 THR A O 1
ATOM 4138 N N . MET A 1 492 ? 14.753 20.136 -5.896 1.00 95.75 492 MET A N 1
ATOM 4139 C CA . MET A 1 492 ? 15.379 18.817 -5.753 1.00 95.75 492 MET A CA 1
ATOM 4140 C C . MET A 1 492 ? 16.108 18.701 -4.410 1.00 95.75 492 MET A C 1
ATOM 4142 O O . MET A 1 492 ? 15.941 17.709 -3.715 1.00 95.75 492 MET A O 1
ATOM 4146 N N . GLU A 1 493 ? 16.825 19.749 -4.001 1.00 95.94 493 GLU A N 1
ATOM 4147 C CA . GLU A 1 493 ? 17.506 19.828 -2.702 1.00 95.94 493 GLU A CA 1
ATOM 4148 C C . GLU A 1 493 ? 16.527 19.717 -1.524 1.00 95.94 493 GLU A C 1
ATOM 4150 O O . GLU A 1 493 ? 16.770 18.963 -0.586 1.00 95.94 493 GLU A O 1
ATOM 4155 N N . GLN A 1 494 ? 15.382 20.406 -1.589 1.00 96.56 494 GLN A N 1
ATOM 4156 C CA . GLN A 1 494 ? 14.352 20.300 -0.554 1.00 96.56 494 GLN A CA 1
ATOM 4157 C C . GLN A 1 494 ? 13.735 18.897 -0.504 1.00 96.56 494 GLN A C 1
ATOM 4159 O O . GLN A 1 494 ? 13.500 18.378 0.584 1.00 96.56 494 GLN A O 1
ATOM 4164 N N . TRP A 1 495 ? 13.500 18.259 -1.655 1.00 96.81 495 TRP A N 1
ATOM 4165 C CA . TRP A 1 495 ? 13.040 16.868 -1.688 1.00 96.81 495 TRP A CA 1
ATOM 4166 C C . TRP A 1 495 ? 14.064 15.932 -1.028 1.00 96.81 495 TRP A C 1
ATOM 4168 O O . TRP A 1 495 ? 13.699 15.221 -0.090 1.00 96.81 495 TRP A O 1
ATOM 4178 N N . GLU A 1 496 ? 15.341 16.007 -1.424 1.00 96.00 496 GLU A N 1
ATOM 4179 C CA . GLU A 1 496 ? 16.435 15.222 -0.830 1.00 96.00 496 GLU A CA 1
ATOM 4180 C C . GLU A 1 496 ? 16.476 15.400 0.694 1.00 96.00 496 GLU A C 1
ATOM 4182 O O . GLU A 1 496 ? 16.421 14.419 1.436 1.00 96.00 496 GLU A O 1
ATOM 4187 N N . ALA A 1 497 ? 16.479 16.647 1.172 1.00 95.50 497 ALA A N 1
ATOM 4188 C CA . ALA A 1 497 ? 16.543 16.972 2.593 1.00 95.50 497 ALA A CA 1
ATOM 4189 C C . ALA A 1 497 ? 15.298 16.511 3.375 1.00 95.50 497 ALA A C 1
ATOM 4191 O O . ALA A 1 497 ? 15.418 16.011 4.496 1.00 95.50 497 ALA A O 1
ATOM 4192 N N . SER A 1 498 ? 14.103 16.607 2.782 1.00 95.44 498 SER A N 1
ATOM 4193 C CA . SER A 1 498 ? 12.838 16.222 3.430 1.00 95.44 498 SER A CA 1
ATOM 4194 C C . SER A 1 498 ? 12.683 14.720 3.693 1.00 95.44 498 SER A C 1
ATOM 4196 O O . SER A 1 498 ? 11.842 14.297 4.490 1.00 95.44 498 SER A O 1
ATOM 4198 N N . THR A 1 499 ? 13.490 13.893 3.035 1.00 96.19 499 THR A N 1
ATOM 4199 C CA . THR A 1 499 ? 13.549 12.451 3.312 1.00 96.19 499 THR A CA 1
ATOM 4200 C C . THR A 1 499 ? 14.487 12.125 4.477 1.00 96.19 499 THR A C 1
ATOM 4202 O O . THR A 1 499 ? 14.354 11.070 5.090 1.00 96.19 499 THR A O 1
ATOM 4205 N N . GLU A 1 500 ? 15.376 13.053 4.837 1.00 95.44 500 GLU A N 1
ATOM 4206 C CA . GLU A 1 500 ? 16.443 12.869 5.820 1.00 95.44 500 GLU A CA 1
ATOM 4207 C C . GLU A 1 500 ? 16.101 13.528 7.172 1.00 95.44 500 GLU A C 1
ATOM 4209 O O . GLU A 1 500 ? 14.966 13.468 7.664 1.00 95.44 500 GLU A O 1
ATOM 4214 N N . PHE A 1 501 ? 17.109 14.122 7.819 1.00 93.38 501 PHE A N 1
ATOM 4215 C CA . PHE A 1 501 ? 17.034 14.675 9.165 1.00 93.38 501 PHE A CA 1
ATOM 4216 C C . PHE A 1 501 ? 16.714 16.186 9.215 1.00 93.38 501 PHE A C 1
ATOM 4218 O O . PHE A 1 501 ? 16.868 16.800 10.274 1.00 93.38 501 PHE A O 1
ATOM 4225 N N . GLU A 1 502 ? 16.272 16.785 8.102 1.00 92.44 502 GLU A N 1
ATOM 4226 C CA . GLU A 1 502 ? 16.022 18.229 7.996 1.00 92.44 502 GLU A CA 1
ATOM 4227 C C . GLU A 1 502 ? 14.722 18.644 8.700 1.00 92.44 502 GLU A C 1
ATOM 4229 O O . GLU A 1 502 ? 13.617 18.325 8.264 1.00 92.44 502 GLU A O 1
ATOM 4234 N N . GLU A 1 503 ? 14.845 19.382 9.801 1.00 90.44 503 GLU A N 1
ATOM 4235 C CA . GLU A 1 503 ? 13.709 19.782 10.637 1.00 90.44 503 GLU A CA 1
ATOM 4236 C C . GLU A 1 503 ? 12.820 20.834 9.964 1.00 90.44 503 GLU A C 1
ATOM 4238 O O . GLU A 1 503 ? 11.601 20.755 10.092 1.00 90.44 503 GLU A O 1
ATOM 4243 N N . SER A 1 504 ? 13.390 21.769 9.196 1.00 89.94 504 SER A N 1
ATOM 4244 C CA . SER A 1 504 ? 12.611 22.840 8.549 1.00 89.94 504 SER A CA 1
ATOM 4245 C C . SER A 1 504 ? 11.652 22.347 7.460 1.00 89.94 504 SER A C 1
ATOM 4247 O O . SER A 1 504 ? 10.741 23.073 7.065 1.00 89.94 504 SER A O 1
ATOM 4249 N N . LEU A 1 505 ? 11.844 21.113 6.990 1.00 91.31 505 LEU A N 1
ATOM 4250 C CA . LEU A 1 505 ? 11.018 20.450 5.980 1.00 91.31 505 LEU A CA 1
ATOM 4251 C C . LEU A 1 505 ? 10.232 19.269 6.556 1.00 91.31 505 LEU A C 1
ATOM 4253 O O . LEU A 1 505 ? 9.703 18.452 5.801 1.00 91.31 505 LEU A O 1
ATOM 4257 N N . ASN A 1 506 ? 10.176 19.157 7.886 1.00 92.94 506 ASN A N 1
ATOM 4258 C CA . ASN A 1 506 ? 9.560 18.042 8.595 1.00 92.94 506 ASN A CA 1
ATOM 4259 C C . ASN A 1 506 ? 10.109 16.689 8.104 1.00 92.94 506 ASN A C 1
ATOM 4261 O O . ASN A 1 506 ? 9.354 15.786 7.735 1.00 92.94 506 ASN A O 1
ATOM 4265 N N . GLY A 1 507 ? 11.439 16.567 8.073 1.00 94.94 507 GLY A N 1
ATOM 4266 C CA . GLY A 1 507 ? 12.168 15.426 7.528 1.00 94.94 507 GLY A CA 1
ATOM 4267 C C . GLY A 1 507 ? 11.668 14.078 8.053 1.00 94.94 507 GLY A C 1
ATOM 4268 O O . GLY A 1 507 ? 11.486 13.906 9.262 1.00 94.94 507 GLY A O 1
ATOM 4269 N N . LEU A 1 508 ? 11.436 13.113 7.158 1.00 96.94 508 LEU A N 1
ATOM 4270 C CA . LEU A 1 508 ? 10.839 11.815 7.505 1.00 96.94 508 LEU A CA 1
ATOM 4271 C C . LEU A 1 508 ? 11.660 11.055 8.550 1.00 96.94 508 LEU A C 1
ATOM 4273 O O . LEU A 1 508 ? 11.124 10.678 9.599 1.00 96.94 508 LEU A O 1
ATOM 4277 N N . LYS A 1 509 ? 12.966 10.871 8.311 1.00 96.62 509 LYS A N 1
ATOM 4278 C CA . LYS A 1 509 ? 13.843 10.175 9.265 1.00 96.62 509 LYS A CA 1
ATOM 4279 C C . LYS A 1 509 ? 13.948 10.933 10.585 1.00 96.62 509 LYS A C 1
ATOM 4281 O O . LYS A 1 509 ? 13.916 10.309 11.650 1.00 96.62 509 LYS A O 1
ATOM 4286 N N . LYS A 1 510 ? 13.982 12.274 10.543 1.00 94.94 510 LYS A N 1
ATOM 4287 C CA . LYS A 1 510 ? 13.940 13.100 11.761 1.00 94.94 510 LYS A CA 1
ATOM 4288 C C . LYS A 1 510 ? 12.680 12.836 12.577 1.00 94.94 510 LYS A C 1
ATOM 4290 O O . LYS A 1 510 ? 12.776 12.607 13.785 1.00 94.94 510 LYS A O 1
ATOM 4295 N N . PHE A 1 511 ? 11.517 12.883 11.929 1.00 96.31 511 PHE A N 1
ATOM 4296 C CA . PHE A 1 511 ? 10.224 12.722 12.583 1.00 96.31 511 PHE A CA 1
ATOM 4297 C C . PHE A 1 511 ? 10.147 11.354 13.256 1.00 96.31 511 PHE A C 1
ATOM 4299 O O . PHE A 1 511 ? 9.892 11.278 14.458 1.00 96.31 511 PHE A O 1
ATOM 4306 N N . ILE A 1 512 ? 10.459 10.294 12.506 1.00 97.56 512 ILE A N 1
ATOM 4307 C CA . ILE A 1 512 ? 10.431 8.913 12.995 1.00 97.56 512 ILE A CA 1
ATOM 4308 C C . ILE A 1 512 ? 11.378 8.740 14.185 1.00 97.56 512 ILE A C 1
ATOM 4310 O O . ILE A 1 512 ? 10.957 8.197 15.202 1.00 97.56 512 ILE A O 1
ATOM 4314 N N . LEU A 1 513 ? 12.618 9.241 14.113 1.00 96.12 513 LEU A N 1
ATOM 4315 C CA . LEU A 1 513 ? 13.589 9.114 15.205 1.00 96.12 513 LEU A CA 1
ATOM 4316 C C . LEU A 1 513 ? 13.101 9.780 16.493 1.00 96.12 513 LEU A C 1
ATOM 4318 O O . LEU A 1 513 ? 13.103 9.166 17.562 1.00 96.12 513 LEU A O 1
ATOM 4322 N N . LEU A 1 514 ? 12.688 11.047 16.402 1.00 95.38 514 LEU A N 1
ATOM 4323 C CA . LEU A 1 514 ? 12.247 11.800 17.574 1.00 95.38 514 LEU A CA 1
ATOM 4324 C C . LEU A 1 514 ? 10.962 11.214 18.157 1.00 95.38 514 LEU A C 1
ATOM 4326 O O . LEU A 1 514 ? 10.832 11.112 19.380 1.00 95.38 514 LEU A O 1
ATOM 4330 N N . ARG A 1 515 ? 10.039 10.788 17.291 1.00 96.75 515 ARG A N 1
ATOM 4331 C CA . ARG A 1 515 ? 8.785 10.167 17.705 1.00 96.75 515 ARG A CA 1
ATOM 4332 C C . ARG A 1 515 ? 9.018 8.812 18.364 1.00 96.75 515 ARG A C 1
ATOM 4334 O O . ARG A 1 515 ? 8.461 8.568 19.431 1.00 96.75 515 ARG A O 1
ATOM 4341 N N . TYR A 1 516 ? 9.885 7.980 17.789 1.00 97.19 516 TYR A N 1
ATOM 4342 C CA . TYR A 1 516 ? 10.307 6.699 18.353 1.00 97.19 516 TYR A CA 1
ATOM 4343 C C . TYR A 1 516 ? 10.887 6.887 19.758 1.00 97.19 516 TYR A C 1
ATOM 4345 O O . TYR A 1 516 ? 10.345 6.340 20.715 1.00 97.19 516 TYR A O 1
ATOM 4353 N N . ARG A 1 517 ? 11.889 7.764 19.923 1.00 95.75 517 ARG A N 1
ATOM 4354 C CA . ARG A 1 517 ? 12.487 8.087 21.236 1.00 95.75 517 ARG A CA 1
ATOM 4355 C C . ARG A 1 517 ? 11.444 8.526 22.261 1.00 95.75 517 ARG A C 1
ATOM 4357 O O . ARG A 1 517 ? 11.446 8.046 23.397 1.00 95.75 517 ARG A O 1
ATOM 4364 N N . TYR A 1 518 ? 10.556 9.437 21.863 1.00 96.19 518 TYR A N 1
ATOM 4365 C CA . TYR A 1 518 ? 9.504 9.948 22.736 1.00 96.19 518 TYR A CA 1
ATOM 4366 C C . TYR A 1 518 ? 8.572 8.826 23.209 1.00 96.19 518 TYR A C 1
ATOM 4368 O O . TYR A 1 518 ? 8.338 8.683 24.409 1.00 96.19 518 TYR A O 1
ATOM 4376 N N . VAL A 1 519 ? 8.086 7.998 22.283 1.00 97.06 519 VAL A N 1
ATOM 4377 C CA . VAL A 1 519 ? 7.151 6.906 22.578 1.00 97.06 519 VAL A CA 1
ATOM 4378 C C . VAL A 1 519 ? 7.817 5.802 23.404 1.00 97.06 519 VAL A C 1
ATOM 4380 O O . VAL A 1 519 ? 7.212 5.324 24.365 1.00 97.06 519 VAL A O 1
ATOM 4383 N N . CYS A 1 520 ? 9.072 5.447 23.111 1.00 96.62 520 CYS A N 1
ATOM 4384 C CA . CYS A 1 520 ? 9.835 4.477 23.900 1.00 96.62 520 CYS A CA 1
ATOM 4385 C C . CYS A 1 520 ? 9.926 4.897 25.370 1.00 96.62 520 CYS A C 1
ATOM 4387 O O . CYS A 1 520 ? 9.677 4.093 26.270 1.00 96.62 520 CYS A O 1
ATOM 4389 N N . LYS A 1 521 ? 10.204 6.182 25.616 1.00 95.19 521 LYS A N 1
ATOM 4390 C CA . LYS A 1 521 ? 10.246 6.748 26.965 1.00 95.19 521 LYS A CA 1
ATOM 4391 C C . LYS A 1 521 ? 8.865 6.781 27.622 1.00 95.19 521 LYS A C 1
ATOM 4393 O O . LYS A 1 521 ? 8.727 6.309 28.748 1.00 95.19 521 LYS A O 1
ATOM 4398 N N . GLU A 1 522 ? 7.858 7.318 26.935 1.00 95.19 522 GLU A N 1
ATOM 4399 C CA . GLU A 1 522 ? 6.503 7.500 27.479 1.00 95.19 522 GLU A CA 1
ATOM 4400 C C . GLU A 1 522 ? 5.858 6.167 27.888 1.00 95.19 522 GLU A C 1
ATOM 4402 O O . GLU A 1 522 ? 5.230 6.072 28.942 1.00 95.19 522 GLU A O 1
ATOM 4407 N N . PHE A 1 523 ? 6.054 5.110 27.095 1.00 95.12 523 PHE A N 1
ATOM 4408 C CA . PHE A 1 523 ? 5.429 3.804 27.329 1.00 95.12 523 PHE A CA 1
ATOM 4409 C C . PHE A 1 523 ? 6.366 2.762 27.950 1.00 95.12 523 PHE A C 1
ATOM 4411 O O . PHE A 1 523 ? 5.958 1.605 28.115 1.00 95.12 523 PHE A O 1
ATOM 4418 N N . SER A 1 524 ? 7.589 3.164 28.324 1.00 95.00 524 SER A N 1
ATOM 4419 C CA . SER A 1 524 ? 8.626 2.273 28.868 1.00 95.00 524 SER A CA 1
ATOM 4420 C C . SER A 1 524 ? 8.820 1.034 27.984 1.00 95.00 524 SER A C 1
ATOM 4422 O O . SER A 1 524 ? 8.674 -0.103 28.435 1.00 95.00 524 SER A O 1
ATOM 4424 N N . ILE A 1 525 ? 9.039 1.274 26.691 1.00 95.69 525 ILE A N 1
ATOM 4425 C CA . ILE A 1 525 ? 9.315 0.240 25.691 1.00 95.69 525 ILE A CA 1
ATOM 4426 C C . ILE A 1 525 ? 10.822 -0.004 25.679 1.00 95.69 525 ILE A C 1
ATOM 4428 O O . ILE A 1 525 ? 11.597 0.952 25.633 1.00 95.69 525 ILE A O 1
ATOM 4432 N N . GLU A 1 526 ? 11.233 -1.269 25.713 1.00 94.31 526 GLU A N 1
ATOM 4433 C CA . GLU A 1 526 ? 12.621 -1.643 25.455 1.00 94.31 526 GLU A CA 1
ATOM 4434 C C . GLU A 1 526 ? 12.901 -1.451 23.962 1.00 94.31 526 GLU A C 1
ATOM 4436 O O . GLU A 1 526 ? 12.442 -2.216 23.117 1.00 94.31 526 GLU A O 1
ATOM 4441 N N . CYS A 1 527 ? 13.568 -0.347 23.650 1.00 94.19 527 CYS A N 1
ATOM 4442 C CA . CYS A 1 527 ? 13.866 0.089 22.295 1.00 94.19 527 CYS A CA 1
ATOM 4443 C C . CYS A 1 527 ? 15.360 -0.029 22.015 1.00 94.19 527 CYS A C 1
ATOM 4445 O O . CYS A 1 527 ? 16.169 -0.020 22.943 1.00 94.19 527 CYS A O 1
ATOM 4447 N N . ASP A 1 528 ? 15.710 -0.101 20.734 1.00 92.50 528 ASP A N 1
ATOM 4448 C CA . ASP A 1 528 ? 17.090 -0.265 20.290 1.00 92.50 528 ASP A CA 1
ATOM 4449 C C . ASP A 1 528 ? 17.971 0.893 20.814 1.00 92.50 528 ASP A C 1
ATOM 4451 O O . ASP A 1 528 ? 17.748 2.053 20.435 1.00 92.50 528 ASP A O 1
ATOM 4455 N N . PRO A 1 529 ? 18.969 0.601 21.677 1.00 90.31 529 PRO A N 1
ATOM 4456 C CA . PRO A 1 529 ? 19.834 1.608 22.281 1.00 90.31 529 PRO A CA 1
ATOM 4457 C C . PRO A 1 529 ? 20.557 2.495 21.267 1.00 90.31 529 PRO A C 1
ATOM 4459 O O . PRO A 1 529 ? 20.788 3.669 21.564 1.00 90.31 529 PRO A O 1
ATOM 4462 N N . MET A 1 530 ? 20.864 1.977 20.071 1.00 89.25 530 MET A N 1
ATOM 4463 C CA . MET A 1 530 ? 21.535 2.732 19.011 1.00 89.25 530 MET A CA 1
ATOM 4464 C C . MET A 1 530 ? 20.734 3.979 18.630 1.00 89.25 530 MET A C 1
ATOM 4466 O O . MET A 1 530 ? 21.290 5.065 18.471 1.00 89.25 530 MET A O 1
ATOM 4470 N N . TYR A 1 531 ? 19.409 3.849 18.549 1.00 90.94 531 TYR A N 1
ATOM 4471 C CA . TYR A 1 531 ? 18.527 4.956 18.196 1.00 90.94 531 TYR A CA 1
ATOM 4472 C C . TYR A 1 531 ? 18.079 5.782 19.403 1.00 90.94 531 TYR A C 1
ATOM 4474 O O . TYR A 1 531 ? 17.423 6.805 19.205 1.00 90.94 531 TYR A O 1
ATOM 4482 N N . LEU A 1 532 ? 18.424 5.396 20.635 1.00 90.00 532 LEU A N 1
ATOM 4483 C CA . LEU A 1 532 ? 18.119 6.164 21.848 1.00 90.00 532 LEU A CA 1
ATOM 4484 C C . LEU A 1 532 ? 19.233 7.141 22.244 1.00 90.00 532 LEU A C 1
ATOM 4486 O O . LEU A 1 532 ? 18.952 8.080 22.989 1.00 90.00 532 LEU A O 1
ATOM 4490 N N . ASP A 1 533 ? 20.458 6.964 21.743 1.00 80.94 533 ASP A N 1
ATOM 4491 C CA . ASP A 1 533 ? 21.577 7.851 22.068 1.00 80.94 533 ASP A CA 1
ATOM 4492 C C . ASP A 1 533 ? 21.330 9.280 21.552 1.00 80.94 533 ASP A C 1
ATOM 4494 O O . ASP A 1 533 ? 21.223 9.539 20.350 1.00 80.94 533 ASP A O 1
ATOM 4498 N N . GLU A 1 534 ? 21.244 10.243 22.470 1.00 73.12 534 GLU A N 1
ATOM 4499 C CA . GLU A 1 534 ? 21.099 11.662 22.133 1.00 73.12 534 GLU A CA 1
ATOM 4500 C C . GLU A 1 534 ? 22.333 12.215 21.398 1.00 73.12 534 GLU A C 1
ATOM 4502 O O . GLU A 1 534 ? 22.200 13.191 20.660 1.00 73.12 534 GLU A O 1
ATOM 4507 N N . ASN A 1 535 ? 23.493 11.560 21.537 1.00 66.00 535 ASN A N 1
ATOM 4508 C CA . ASN A 1 535 ? 24.731 11.874 20.822 1.00 66.00 535 ASN A CA 1
ATOM 4509 C C . ASN A 1 535 ? 24.870 11.124 19.494 1.00 66.00 535 ASN A C 1
ATOM 4511 O O . ASN A 1 535 ? 25.881 11.315 18.814 1.00 66.00 535 ASN A O 1
ATOM 4515 N N . MET A 1 536 ? 23.885 10.293 19.116 1.00 67.12 536 MET A N 1
ATOM 4516 C CA . MET A 1 536 ? 23.846 9.661 17.799 1.00 67.12 536 MET A CA 1
ATOM 4517 C C . MET A 1 536 ? 24.024 10.760 16.756 1.00 67.12 536 MET A C 1
ATOM 4519 O O . MET A 1 536 ? 23.192 11.666 16.636 1.00 67.12 536 MET A O 1
ATOM 4523 N N . ASN A 1 537 ? 25.148 10.710 16.046 1.00 55.78 537 ASN A N 1
ATOM 4524 C CA . ASN A 1 537 ? 25.494 11.748 15.099 1.00 55.78 537 ASN A CA 1
ATOM 4525 C C . ASN A 1 537 ? 24.515 11.667 13.921 1.00 55.78 537 ASN A C 1
ATOM 4527 O O . ASN A 1 537 ? 24.654 10.832 13.033 1.00 55.78 537 ASN A O 1
ATOM 4531 N N . MET A 1 538 ? 23.514 12.548 13.927 1.00 59.88 538 MET A N 1
ATOM 4532 C CA . MET A 1 538 ? 22.495 12.659 12.877 1.00 59.88 538 MET A CA 1
ATOM 4533 C C . MET A 1 538 ? 23.086 13.089 11.521 1.00 59.88 538 MET A C 1
ATOM 4535 O O . MET A 1 538 ? 22.368 13.084 10.529 1.00 59.88 538 MET A O 1
ATOM 4539 N N . ASN A 1 539 ? 24.384 13.430 11.475 1.00 45.84 539 ASN A N 1
ATOM 4540 C CA . ASN A 1 539 ? 25.130 13.732 10.254 1.00 45.84 539 ASN A CA 1
ATOM 4541 C C . ASN A 1 539 ? 25.945 12.541 9.711 1.00 45.84 539 ASN A C 1
ATOM 4543 O O . ASN A 1 539 ? 26.571 12.692 8.664 1.00 45.84 539 ASN A O 1
ATOM 4547 N N . LEU A 1 540 ? 25.952 11.365 10.361 1.00 43.81 540 LEU A N 1
ATOM 4548 C CA . LEU A 1 540 ? 26.692 10.184 9.866 1.00 43.81 540 LEU A CA 1
ATOM 4549 C C . LEU A 1 540 ? 26.164 9.632 8.528 1.00 43.81 540 LEU A C 1
ATOM 4551 O O . LEU A 1 540 ? 26.758 8.717 7.980 1.00 43.81 540 LEU A O 1
ATOM 4555 N N . THR A 1 541 ? 25.090 10.193 7.970 1.00 41.75 541 THR A N 1
ATOM 4556 C CA . THR A 1 541 ? 24.573 9.846 6.634 1.00 41.75 541 THR A CA 1
ATOM 4557 C C . THR A 1 541 ? 24.990 10.826 5.531 1.00 41.75 541 THR A C 1
ATOM 4559 O O . THR A 1 541 ? 24.571 10.651 4.395 1.00 41.75 541 THR A O 1
ATOM 4562 N N . ILE A 1 542 ? 25.803 11.853 5.831 1.00 36.94 542 ILE A N 1
ATOM 4563 C CA . ILE A 1 542 ? 26.191 12.886 4.845 1.00 36.94 542 ILE A CA 1
ATOM 4564 C C . ILE A 1 542 ? 27.675 12.800 4.435 1.00 36.94 542 ILE A C 1
ATOM 4566 O O . ILE A 1 542 ? 28.043 13.325 3.389 1.00 36.94 542 ILE A O 1
ATOM 4570 N N . THR A 1 543 ? 28.546 12.111 5.181 1.00 29.08 543 THR A N 1
ATOM 4571 C CA . THR A 1 543 ? 30.005 12.186 4.940 1.00 29.08 543 THR A CA 1
ATOM 4572 C C . THR A 1 543 ? 30.656 11.031 4.173 1.00 29.08 543 THR A C 1
ATOM 4574 O O . THR A 1 543 ? 31.866 11.075 3.996 1.00 29.08 543 THR A O 1
ATOM 4577 N N . GLU A 1 544 ? 29.900 10.072 3.630 1.00 34.47 544 GLU A N 1
ATOM 4578 C CA . GLU A 1 544 ? 30.442 9.059 2.691 1.00 34.47 544 GLU A CA 1
ATOM 4579 C C . GLU A 1 544 ? 29.783 9.074 1.300 1.00 34.47 544 GLU A C 1
ATOM 4581 O O . GLU A 1 544 ? 30.028 8.211 0.464 1.00 34.47 544 GLU A O 1
ATOM 4586 N N . THR A 1 545 ? 28.999 10.111 0.990 1.00 33.38 545 THR A N 1
ATOM 4587 C CA . THR A 1 545 ? 28.418 10.322 -0.351 1.00 33.38 545 THR A CA 1
ATOM 4588 C C . THR A 1 545 ? 29.034 11.498 -1.113 1.00 33.38 545 THR A C 1
ATOM 4590 O O . THR A 1 545 ? 28.436 11.993 -2.067 1.00 33.38 545 THR A O 1
ATOM 4593 N N . GLU A 1 546 ? 30.244 11.936 -0.759 1.00 35.25 546 GLU A N 1
ATOM 4594 C CA . GLU A 1 546 ? 31.078 12.747 -1.657 1.00 35.25 546 GLU A CA 1
ATOM 4595 C C . GLU A 1 546 ? 32.122 11.859 -2.349 1.00 35.25 546 GLU A C 1
ATOM 4597 O O . GLU A 1 546 ? 33.218 11.647 -1.840 1.00 35.25 546 GLU A O 1
ATOM 4602 N N . SER A 1 547 ? 31.752 11.320 -3.520 1.00 32.41 547 SER A N 1
ATOM 4603 C CA . SER A 1 547 ? 32.604 11.215 -4.735 1.00 32.41 547 SER A CA 1
ATOM 4604 C C . SER A 1 547 ? 32.160 10.159 -5.767 1.00 32.41 547 SER A C 1
ATOM 4606 O O . SER A 1 547 ? 32.948 9.784 -6.631 1.00 32.41 547 SER A O 1
ATOM 4608 N N . LEU A 1 548 ? 30.891 9.734 -5.782 1.00 29.55 548 LEU A N 1
ATOM 4609 C CA . LEU A 1 548 ? 30.322 8.982 -6.921 1.00 29.55 548 LEU A CA 1
ATOM 4610 C C . LEU A 1 548 ? 29.263 9.760 -7.713 1.00 29.55 548 LEU A C 1
ATOM 4612 O O . LEU A 1 548 ? 28.468 9.174 -8.442 1.00 29.55 548 LEU A O 1
ATOM 4616 N N . TYR A 1 549 ? 29.287 11.090 -7.637 1.00 35.34 549 TYR A N 1
ATOM 4617 C CA . TYR A 1 549 ? 28.607 11.924 -8.623 1.00 35.34 549 TYR A CA 1
ATOM 4618 C C . TYR A 1 549 ? 29.620 12.320 -9.698 1.00 35.34 549 TYR A C 1
ATOM 4620 O O . TYR A 1 549 ? 30.579 13.029 -9.379 1.00 35.34 549 TYR A O 1
ATOM 4628 N N . PRO A 1 550 ? 29.448 11.888 -10.961 1.00 28.31 550 PRO A N 1
ATOM 4629 C CA . PRO A 1 550 ? 30.213 12.451 -12.057 1.00 28.31 550 PRO A CA 1
ATOM 4630 C C . PRO A 1 550 ? 29.974 13.959 -12.065 1.00 28.31 550 PRO A C 1
ATOM 4632 O O . PRO A 1 550 ? 28.845 14.424 -12.222 1.00 28.31 550 PRO A O 1
ATOM 4635 N N . THR A 1 551 ? 31.044 14.726 -11.876 1.00 29.73 551 THR A N 1
ATOM 4636 C CA . THR A 1 551 ? 31.070 16.138 -12.246 1.00 29.73 551 THR A CA 1
ATOM 4637 C C . THR A 1 551 ? 30.606 16.265 -13.688 1.00 29.73 551 THR A C 1
ATOM 4639 O O . THR A 1 551 ? 31.102 15.541 -14.552 1.00 29.73 551 THR A O 1
ATOM 4642 N N . GLU A 1 552 ? 29.666 17.179 -13.929 1.00 42.62 552 GLU A N 1
ATOM 4643 C CA . GLU A 1 552 ? 29.178 17.554 -15.252 1.00 42.62 552 GLU A CA 1
ATOM 4644 C C . GLU A 1 552 ? 30.321 17.605 -16.272 1.00 42.62 552 GLU A C 1
ATOM 4646 O O . GLU A 1 552 ? 31.222 18.434 -16.169 1.00 42.62 552 GLU A O 1
ATOM 4651 N N . THR A 1 553 ? 30.300 16.689 -17.239 1.00 34.66 553 THR A N 1
ATOM 4652 C CA . THR A 1 553 ? 30.769 16.865 -18.622 1.00 34.66 553 THR A CA 1
ATOM 4653 C C . THR A 1 553 ? 30.547 15.557 -19.375 1.00 34.66 553 THR A C 1
ATOM 4655 O O . THR A 1 553 ? 31.433 14.728 -19.495 1.00 34.66 553 THR A O 1
ATOM 4658 N N . GLU A 1 554 ? 29.324 15.361 -19.854 1.00 29.86 554 GLU A N 1
ATOM 4659 C CA . GLU A 1 554 ? 29.039 15.089 -21.264 1.00 29.86 554 GLU A CA 1
ATOM 4660 C C . GLU A 1 554 ? 27.518 15.067 -21.418 1.00 29.86 554 GLU A C 1
ATOM 4662 O O . GLU A 1 554 ? 26.796 14.340 -20.740 1.00 29.86 554 GLU A O 1
ATOM 4667 N N . THR A 1 555 ? 27.019 15.950 -22.275 1.00 33.97 555 THR A N 1
ATOM 4668 C CA . THR A 1 555 ? 25.625 16.013 -22.696 1.00 33.97 555 THR A CA 1
ATOM 4669 C C . THR A 1 555 ? 25.253 14.709 -23.399 1.00 33.97 555 THR A C 1
ATOM 4671 O O . THR A 1 555 ? 25.360 14.610 -24.620 1.00 33.97 555 THR A O 1
ATOM 4674 N N . SER A 1 556 ? 24.814 13.708 -22.640 1.00 30.23 556 SER A N 1
ATOM 4675 C CA . SER A 1 556 ? 23.912 12.689 -23.160 1.00 30.23 556 SER A CA 1
ATOM 4676 C 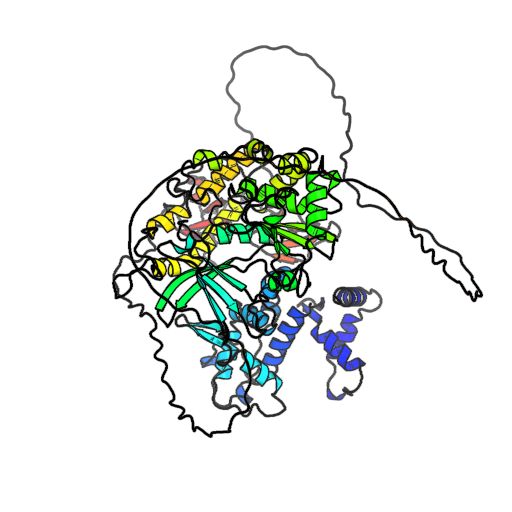C . SER A 1 556 ? 22.530 13.322 -23.186 1.00 30.23 556 SER A C 1
ATOM 4678 O O . SER A 1 556 ? 21.916 13.565 -22.147 1.00 30.23 556 SER A O 1
ATOM 4680 N N . SER A 1 557 ? 22.081 13.701 -24.377 1.00 28.84 557 SER A N 1
ATOM 4681 C CA . SER A 1 557 ? 20.710 14.132 -24.602 1.00 28.84 557 SER A CA 1
ATOM 4682 C C . SER A 1 557 ? 19.776 12.968 -24.272 1.00 28.84 557 SER A C 1
ATOM 4684 O O . SER A 1 557 ? 19.549 12.103 -25.116 1.00 28.84 557 SER A O 1
ATOM 4686 N N . PHE A 1 558 ? 19.235 12.954 -23.055 1.00 30.97 558 PHE A N 1
ATOM 4687 C CA . PHE A 1 558 ? 17.983 12.264 -22.775 1.00 30.97 558 PHE A CA 1
ATOM 4688 C C . PHE A 1 558 ? 16.915 12.961 -23.617 1.00 30.97 558 PHE A C 1
ATOM 4690 O O . PHE A 1 558 ? 16.492 14.077 -23.312 1.00 30.97 558 PHE A O 1
ATOM 4697 N N . LEU A 1 559 ? 16.573 12.357 -24.751 1.00 31.22 559 LEU A N 1
ATOM 4698 C CA . LEU A 1 559 ? 15.487 12.838 -25.586 1.00 31.22 559 LEU A CA 1
ATOM 4699 C C . LEU A 1 559 ? 14.177 12.398 -24.943 1.00 31.22 559 LEU A C 1
ATOM 4701 O O . LEU A 1 559 ? 13.989 11.233 -24.617 1.00 31.22 559 LEU A O 1
ATOM 4705 N N . ILE A 1 560 ? 13.274 13.356 -24.766 1.00 33.03 560 ILE A N 1
ATOM 4706 C CA . ILE A 1 560 ? 11.877 13.089 -24.442 1.00 33.03 560 ILE A CA 1
ATOM 4707 C C . ILE A 1 560 ? 11.306 12.263 -25.611 1.00 33.03 560 ILE A C 1
ATOM 4709 O O . ILE A 1 560 ? 11.418 12.712 -26.760 1.00 33.03 560 ILE A O 1
ATOM 4713 N N . PRO A 1 561 ? 10.715 11.078 -25.375 1.00 32.16 561 PRO A N 1
ATOM 4714 C CA . PRO A 1 561 ? 10.169 10.265 -26.450 1.00 32.16 561 PRO A CA 1
ATOM 4715 C C . PRO A 1 561 ? 9.009 11.014 -27.110 1.00 32.16 561 PRO A C 1
ATOM 4717 O O . PRO A 1 561 ? 7.977 11.278 -26.498 1.00 32.16 561 PRO A O 1
ATOM 4720 N N . THR A 1 562 ? 9.188 11.374 -28.380 1.00 29.02 562 THR A N 1
ATOM 4721 C CA . THR A 1 562 ? 8.101 11.813 -29.258 1.00 29.02 562 THR A CA 1
ATOM 4722 C C . THR A 1 562 ? 7.670 10.604 -30.075 1.00 29.02 562 THR A C 1
ATOM 4724 O O . THR A 1 562 ? 8.209 10.331 -31.147 1.00 29.02 562 THR A O 1
ATOM 4727 N N . SER A 1 563 ? 6.709 9.831 -29.566 1.00 30.80 563 SER A N 1
ATOM 4728 C CA . SER A 1 563 ? 6.065 8.793 -30.371 1.00 30.80 563 SER A CA 1
ATOM 4729 C C . SER A 1 563 ? 5.204 9.470 -31.435 1.00 30.80 563 SER A C 1
ATOM 4731 O O . SER A 1 563 ? 4.092 9.926 -31.176 1.00 30.80 563 SER A O 1
ATOM 4733 N N . THR A 1 564 ? 5.728 9.567 -32.651 1.00 26.33 564 THR A N 1
ATOM 4734 C CA . THR A 1 564 ? 4.923 9.904 -33.823 1.00 26.33 564 THR A CA 1
ATOM 4735 C C . THR A 1 564 ? 4.156 8.651 -34.233 1.00 26.33 564 THR A C 1
ATOM 4737 O O . THR A 1 564 ? 4.723 7.705 -34.769 1.00 26.33 564 THR A O 1
ATOM 4740 N N . PHE A 1 565 ? 2.856 8.612 -33.936 1.00 29.28 565 PHE A N 1
ATOM 4741 C CA . PHE A 1 565 ? 1.966 7.601 -34.499 1.00 29.28 565 PHE A CA 1
ATOM 4742 C C . PHE A 1 565 ? 1.758 7.894 -35.989 1.00 29.28 565 PHE A C 1
ATOM 4744 O O . PHE A 1 565 ? 1.115 8.883 -36.355 1.00 29.28 565 PHE A O 1
ATOM 4751 N N . ASP A 1 566 ? 2.269 7.018 -36.852 1.00 26.75 566 ASP A N 1
ATOM 4752 C CA . ASP A 1 566 ? 1.882 6.990 -38.259 1.00 26.75 566 ASP A CA 1
ATOM 4753 C C . ASP A 1 566 ? 0.417 6.542 -38.364 1.00 26.75 566 ASP A C 1
ATOM 4755 O O . ASP A 1 566 ? 0.064 5.375 -38.175 1.00 26.75 566 ASP A O 1
ATOM 4759 N N . PHE A 1 567 ? -0.470 7.492 -38.662 1.00 25.42 567 PHE A N 1
ATOM 4760 C CA . PHE A 1 567 ? -1.867 7.203 -38.958 1.00 25.42 567 PHE A CA 1
ATOM 4761 C C . PHE A 1 567 ? -1.974 6.421 -40.273 1.00 25.42 567 PHE A C 1
ATOM 4763 O O . PHE A 1 567 ? -1.825 6.973 -41.366 1.00 25.42 567 PHE A O 1
ATOM 4770 N N . ILE A 1 568 ? -2.339 5.140 -40.181 1.00 26.27 568 ILE A N 1
ATOM 4771 C CA . ILE A 1 568 ? -2.946 4.422 -41.302 1.00 26.27 568 ILE A CA 1
ATOM 4772 C C . ILE A 1 568 ? -4.326 5.049 -41.542 1.00 26.27 568 ILE A C 1
ATOM 4774 O O . ILE A 1 568 ? -5.263 4.859 -40.766 1.00 26.27 568 ILE A O 1
ATOM 4778 N N . ASN A 1 569 ? -4.447 5.815 -42.627 1.00 26.36 569 ASN A N 1
ATOM 4779 C CA . ASN A 1 569 ? -5.726 6.315 -43.125 1.00 26.36 569 ASN A CA 1
ATOM 4780 C C . ASN A 1 569 ? -6.615 5.134 -43.540 1.00 26.36 569 ASN A C 1
ATOM 4782 O O . ASN A 1 569 ? -6.455 4.576 -44.625 1.00 26.36 569 ASN A O 1
ATOM 4786 N N . ILE A 1 570 ? -7.579 4.777 -42.693 1.00 26.17 570 ILE A N 1
ATOM 4787 C CA . ILE A 1 570 ? -8.700 3.924 -43.085 1.00 26.17 570 ILE A CA 1
ATOM 4788 C C . ILE A 1 570 ? -9.814 4.848 -43.580 1.00 26.17 570 ILE A C 1
ATOM 4790 O O . ILE A 1 570 ? -10.485 5.519 -42.794 1.00 26.17 570 ILE A O 1
ATOM 4794 N N . GLU A 1 571 ? -10.006 4.895 -44.899 1.00 26.19 571 GLU A N 1
ATOM 4795 C CA . GLU A 1 571 ? -11.182 5.516 -45.509 1.00 26.19 571 GLU A CA 1
ATOM 4796 C C . GLU A 1 571 ? -12.444 4.768 -45.060 1.00 26.19 571 GLU A C 1
ATOM 4798 O O . GLU A 1 571 ? -12.694 3.623 -45.438 1.00 26.19 571 GLU A O 1
ATOM 4803 N N . ALA A 1 572 ? -13.259 5.427 -44.238 1.00 25.09 572 ALA A N 1
ATOM 4804 C CA . ALA A 1 572 ? -14.575 4.936 -43.871 1.00 25.09 572 ALA A CA 1
ATOM 4805 C C . ALA A 1 572 ? -15.537 5.091 -45.061 1.00 25.09 572 ALA A C 1
ATOM 4807 O O . ALA A 1 572 ? -16.011 6.187 -45.364 1.00 25.09 572 ALA A O 1
ATOM 4808 N N . THR A 1 573 ? -15.867 3.982 -45.722 1.00 25.77 573 THR A N 1
ATOM 4809 C CA . THR A 1 573 ? -17.021 3.906 -46.624 1.00 25.77 573 THR A CA 1
ATOM 4810 C C . THR A 1 573 ? -18.311 4.014 -45.818 1.00 25.77 573 THR A C 1
ATOM 4812 O O . THR A 1 573 ? -18.642 3.136 -45.021 1.00 25.77 573 THR A O 1
ATOM 4815 N N . THR A 1 574 ? -19.057 5.092 -46.039 1.00 25.67 574 THR A N 1
ATOM 4816 C CA . THR A 1 574 ? -20.400 5.299 -45.503 1.00 25.67 574 THR A CA 1
ATOM 4817 C C . THR A 1 574 ? -21.427 4.523 -46.329 1.00 25.67 574 THR A C 1
ATOM 4819 O O . THR A 1 574 ? -21.665 4.817 -47.498 1.00 25.67 574 THR A O 1
ATOM 4822 N N . THR A 1 575 ? -22.093 3.550 -45.709 1.00 26.33 575 THR A N 1
ATOM 4823 C CA . THR A 1 575 ? -23.379 3.025 -46.191 1.00 26.33 575 THR A CA 1
ATOM 4824 C C . THR A 1 575 ? -24.469 3.386 -45.194 1.00 26.33 575 THR A C 1
ATOM 4826 O O . THR A 1 575 ? -24.453 2.956 -44.044 1.00 26.33 575 THR A O 1
ATOM 4829 N N . THR A 1 576 ? -25.398 4.211 -45.662 1.00 26.52 576 THR A N 1
ATOM 4830 C CA . THR A 1 576 ? -26.608 4.675 -44.983 1.00 26.52 576 THR A CA 1
ATOM 4831 C C . THR A 1 576 ? -27.619 3.542 -44.813 1.00 26.52 576 THR A C 1
ATOM 4833 O O . THR A 1 576 ? -27.992 2.914 -45.804 1.00 26.52 576 THR A O 1
ATOM 4836 N N . ILE A 1 577 ? -28.128 3.341 -43.596 1.00 28.27 577 ILE A N 1
ATOM 4837 C CA . ILE A 1 577 ? -29.418 2.678 -43.360 1.00 28.27 577 ILE A CA 1
ATOM 4838 C C . ILE A 1 577 ? -30.257 3.597 -42.468 1.00 28.27 577 ILE A C 1
ATOM 4840 O O . ILE A 1 577 ? -29.760 4.145 -41.487 1.00 28.27 577 ILE A O 1
ATOM 4844 N N . GLU A 1 578 ? -31.496 3.800 -42.911 1.00 27.83 578 GLU A N 1
ATOM 4845 C CA . GLU A 1 578 ? -32.497 4.747 -42.424 1.00 27.83 578 GLU A CA 1
ATOM 4846 C C . GLU A 1 578 ? -33.002 4.485 -40.996 1.00 27.83 578 GLU A C 1
ATOM 4848 O O . GLU A 1 578 ? -33.002 3.368 -40.480 1.00 27.83 578 GLU A O 1
ATOM 4853 N N . ASP A 1 579 ? -33.479 5.587 -40.418 1.00 26.98 579 ASP A N 1
ATOM 4854 C CA . ASP A 1 579 ? -34.034 5.811 -39.089 1.00 26.98 579 ASP A CA 1
ATOM 4855 C C . ASP A 1 579 ? -35.166 4.881 -38.623 1.00 26.98 579 ASP A C 1
ATOM 4857 O O . ASP A 1 579 ? -36.068 4.495 -39.369 1.00 26.98 579 ASP A O 1
ATOM 4861 N N . THR A 1 580 ? -35.244 4.713 -37.296 1.00 27.14 580 THR A N 1
ATOM 4862 C CA . THR A 1 580 ? -36.530 4.696 -36.568 1.00 27.14 580 THR A CA 1
ATOM 4863 C C . THR A 1 580 ? -36.378 5.231 -35.120 1.00 27.14 580 THR A C 1
ATOM 4865 O O . THR A 1 580 ? -36.197 4.478 -34.173 1.00 27.14 580 THR A O 1
ATOM 4868 N N . ILE A 1 581 ? -36.346 6.568 -34.966 1.00 26.19 581 ILE A N 1
ATOM 4869 C CA . ILE A 1 581 ? -37.199 7.448 -34.101 1.00 26.19 581 ILE A CA 1
ATOM 4870 C C . ILE A 1 581 ? -38.048 6.698 -33.024 1.00 26.19 581 ILE A C 1
ATOM 4872 O O . ILE A 1 581 ? -38.792 5.803 -33.409 1.00 26.19 581 ILE A O 1
ATOM 4876 N N . LEU A 1 582 ? -38.117 6.969 -31.696 1.00 26.08 582 LEU A N 1
ATOM 4877 C CA . LEU A 1 582 ? -38.098 8.147 -30.765 1.00 26.08 582 LEU A CA 1
ATOM 4878 C C . LEU A 1 582 ? -38.176 7.610 -29.288 1.00 26.08 582 LEU A C 1
ATOM 4880 O O . LEU A 1 582 ? -38.412 6.411 -29.135 1.00 26.08 582 LEU A O 1
ATOM 4884 N N . PRO A 1 583 ? -38.247 8.420 -28.194 1.00 28.80 583 PRO A N 1
ATOM 4885 C CA . PRO A 1 583 ? -37.663 9.734 -27.883 1.00 28.80 583 PRO A CA 1
ATOM 4886 C C . PRO A 1 583 ? -36.826 9.741 -26.577 1.00 28.80 583 PRO A C 1
ATOM 4888 O O . PRO A 1 583 ? -37.152 9.079 -25.593 1.00 28.80 583 PRO A O 1
ATOM 4891 N N . ILE A 1 584 ? -35.831 10.630 -26.517 1.00 22.91 584 ILE A N 1
ATOM 4892 C CA . ILE A 1 584 ? -35.218 11.123 -25.273 1.00 22.91 584 ILE A CA 1
ATOM 4893 C C . ILE A 1 584 ? -35.775 12.528 -25.010 1.00 22.91 584 ILE A C 1
ATOM 4895 O O . ILE A 1 584 ? -35.753 13.379 -25.899 1.00 22.91 584 ILE A O 1
ATOM 4899 N N . TYR A 1 585 ? -36.274 12.773 -23.795 1.00 27.78 585 TYR A N 1
ATOM 4900 C CA . TYR A 1 585 ? -36.566 14.124 -23.318 1.00 27.78 585 TYR A CA 1
ATOM 4901 C C . TYR A 1 585 ? -35.257 14.836 -22.970 1.00 27.78 585 TYR A C 1
ATOM 4903 O O . TYR A 1 585 ? -34.469 14.362 -22.155 1.00 27.78 585 TYR A O 1
ATOM 4911 N N . ALA A 1 586 ? -35.051 15.978 -23.618 1.00 22.95 586 ALA A N 1
ATOM 4912 C CA . ALA A 1 586 ? -33.940 16.886 -23.406 1.00 22.95 586 ALA A CA 1
ATOM 4913 C C . ALA A 1 586 ? -34.136 17.749 -22.150 1.00 22.95 586 ALA A C 1
ATOM 4915 O O . ALA A 1 586 ? -35.241 18.216 -21.875 1.00 22.95 586 ALA A O 1
ATOM 4916 N N . SER A 1 587 ? -33.032 18.088 -21.484 1.00 23.66 587 SER A N 1
ATOM 4917 C CA . SER A 1 587 ? -32.884 19.407 -20.868 1.00 23.66 587 SER A CA 1
ATOM 4918 C C . SER A 1 587 ? -31.468 19.921 -21.108 1.00 23.66 587 SER A C 1
ATOM 4920 O O . SER A 1 587 ? -30.490 19.389 -20.586 1.00 23.66 587 SER A O 1
ATOM 4922 N N . ILE A 1 588 ? -31.420 20.937 -21.960 1.00 24.61 588 ILE A N 1
ATOM 4923 C CA . ILE A 1 588 ? -30.273 21.721 -22.400 1.00 24.61 588 ILE A CA 1
ATOM 4924 C C . ILE A 1 588 ? -29.858 22.675 -21.273 1.00 24.61 588 ILE A C 1
ATOM 4926 O O . ILE A 1 588 ? -30.699 23.361 -20.694 1.00 24.61 588 ILE A O 1
ATOM 4930 N N . PHE A 1 589 ? -28.555 22.718 -21.003 1.00 26.58 589 PHE A N 1
ATOM 4931 C CA . PHE A 1 589 ? -27.861 23.879 -20.452 1.00 26.58 589 PHE A CA 1
ATOM 4932 C C . PHE A 1 589 ? -27.637 24.876 -21.586 1.00 26.58 589 PHE A C 1
ATOM 4934 O O . PHE A 1 589 ? -27.134 24.470 -22.630 1.00 26.58 589 PHE A O 1
ATOM 4941 N N . ASP A 1 590 ? -27.915 26.159 -21.368 1.00 24.25 590 ASP A N 1
ATOM 4942 C CA . ASP A 1 590 ? -27.123 27.197 -22.019 1.00 24.25 590 ASP A CA 1
ATOM 4943 C C . ASP A 1 590 ? -27.167 28.518 -21.241 1.00 24.25 590 ASP A C 1
ATOM 4945 O O . ASP A 1 590 ? -27.876 28.676 -20.249 1.00 24.25 590 ASP A O 1
ATOM 4949 N N . SER A 1 591 ? -26.335 29.433 -21.702 1.00 26.50 591 SER A N 1
ATOM 4950 C CA . SER A 1 591 ? -25.331 30.180 -20.965 1.00 26.50 591 SER A CA 1
ATOM 4951 C C . SER A 1 591 ? -25.615 31.682 -20.835 1.00 26.50 591 SER A C 1
ATOM 4953 O O . SER A 1 591 ? -26.541 32.228 -21.429 1.00 26.50 591 SER A O 1
ATOM 4955 N N . ASN A 1 592 ? -24.685 32.337 -20.126 1.00 24.50 592 ASN A N 1
ATOM 4956 C CA . ASN A 1 592 ? -24.351 33.766 -20.138 1.00 24.50 592 ASN A CA 1
ATOM 4957 C C . ASN A 1 592 ? -25.155 34.685 -19.203 1.00 24.50 592 ASN A C 1
ATOM 4959 O O . ASN A 1 592 ? -26.346 34.904 -19.383 1.00 24.50 592 ASN A O 1
ATOM 4963 N N . ILE A 1 593 ? -24.452 35.366 -18.288 1.00 27.62 593 ILE A N 1
ATOM 4964 C CA . ILE A 1 593 ? -24.065 36.779 -18.458 1.00 27.62 593 ILE A CA 1
ATOM 4965 C C . ILE A 1 593 ? -23.206 37.245 -17.268 1.00 27.62 593 ILE A C 1
ATOM 4967 O O . ILE A 1 593 ? -23.384 36.855 -16.120 1.00 27.62 593 ILE A O 1
ATOM 4971 N N . ASP A 1 594 ? -22.253 38.081 -17.649 1.00 25.02 594 ASP A N 1
ATOM 4972 C CA . ASP A 1 594 ? -21.185 38.770 -16.939 1.00 25.02 594 ASP A CA 1
ATOM 4973 C C . ASP A 1 594 ? -21.658 39.868 -15.947 1.00 25.02 594 ASP A C 1
ATOM 4975 O O . ASP A 1 594 ? -22.780 40.367 -16.058 1.00 25.02 594 ASP A O 1
ATOM 4979 N N . LYS A 1 595 ? -20.713 40.334 -15.109 1.00 27.06 595 LYS A N 1
ATOM 4980 C CA . LYS A 1 595 ? -20.659 41.587 -14.305 1.00 27.06 595 LYS A CA 1
ATOM 4981 C C . LYS A 1 595 ? -21.015 41.606 -12.802 1.00 27.06 595 LYS A C 1
ATOM 4983 O O . LYS A 1 595 ? -22.163 41.723 -12.397 1.00 27.06 595 LYS A O 1
ATOM 4988 N N . THR A 1 596 ? -19.925 41.669 -12.025 1.00 22.45 596 THR A N 1
ATOM 4989 C CA . THR A 1 596 ? -19.531 42.707 -11.040 1.00 22.45 596 THR A CA 1
ATOM 4990 C C . THR A 1 596 ? -20.450 43.143 -9.878 1.00 22.45 596 THR A C 1
ATOM 4992 O O . THR A 1 596 ? -21.568 43.596 -10.073 1.00 22.45 596 THR A O 1
ATOM 4995 N N . ILE A 1 597 ? -19.786 43.257 -8.709 1.00 24.06 597 ILE A N 1
ATOM 4996 C CA . ILE A 1 597 ? -19.943 44.252 -7.618 1.00 24.06 597 ILE A CA 1
ATOM 4997 C C . ILE A 1 597 ? -20.690 43.819 -6.328 1.00 24.06 597 ILE A C 1
ATOM 4999 O O . ILE A 1 597 ? -21.908 43.780 -6.239 1.00 24.06 597 ILE A O 1
ATOM 5003 N N . THR A 1 598 ? -19.840 43.625 -5.304 1.00 23.02 598 THR A N 1
ATOM 5004 C CA . THR A 1 598 ? -19.917 44.005 -3.872 1.00 23.02 598 THR A CA 1
ATOM 5005 C C . THR A 1 598 ? -20.903 43.365 -2.894 1.00 23.02 598 THR A C 1
ATOM 5007 O O . THR A 1 598 ? -22.115 43.452 -3.026 1.00 23.02 598 THR A O 1
ATOM 5010 N N . SER A 1 599 ? -20.278 42.876 -1.813 1.00 24.81 599 SER A N 1
ATOM 5011 C CA . SER A 1 599 ? -20.644 42.921 -0.390 1.00 24.81 599 SER A CA 1
ATOM 5012 C C . SER A 1 599 ? -22.048 43.394 0.002 1.00 24.81 599 SER A C 1
ATOM 5014 O O . SER A 1 599 ? -22.396 44.546 -0.240 1.00 24.81 599 SER A O 1
ATOM 5016 N N . SER A 1 600 ? -22.697 42.625 0.877 1.00 25.75 600 SER A N 1
ATOM 5017 C CA . SER A 1 600 ? -22.867 43.060 2.273 1.00 25.75 600 SER A CA 1
ATOM 5018 C C . SER A 1 600 ? -23.491 41.972 3.144 1.00 25.75 600 SER A C 1
ATOM 5020 O O . SER A 1 600 ? -24.482 41.344 2.789 1.00 25.75 600 SER A O 1
ATOM 5022 N N . VAL A 1 601 ? -22.874 41.836 4.311 1.00 25.00 601 VAL A N 1
ATOM 5023 C CA . VAL A 1 601 ? -23.329 41.238 5.567 1.00 25.00 601 VAL A CA 1
ATOM 5024 C C . VAL A 1 601 ? -24.762 41.672 5.926 1.00 25.00 601 VAL A C 1
ATOM 5026 O O . VAL A 1 601 ? -25.083 42.844 5.746 1.00 25.00 601 VAL A O 1
ATOM 5029 N N . LEU A 1 602 ? -25.572 40.757 6.479 1.00 23.83 602 LEU A N 1
ATOM 5030 C CA . LEU A 1 602 ? -26.279 40.867 7.778 1.00 23.83 602 LEU A CA 1
ATOM 5031 C C . LEU A 1 602 ? -27.482 39.896 7.861 1.00 23.83 602 LEU A C 1
ATOM 5033 O O . LEU A 1 602 ? -28.504 40.092 7.215 1.00 23.83 602 LEU A O 1
ATOM 5037 N N . ASP A 1 603 ? -27.309 38.823 8.638 1.00 23.41 603 ASP A N 1
ATOM 5038 C CA . ASP A 1 603 ? -27.875 38.687 9.992 1.00 23.41 603 ASP A CA 1
ATOM 5039 C C . ASP A 1 603 ? -29.392 38.952 10.175 1.00 23.41 603 ASP A C 1
ATOM 5041 O O . ASP A 1 603 ? -29.843 40.082 10.022 1.00 23.41 603 ASP A O 1
ATOM 5045 N N . PHE A 1 604 ? -30.172 37.925 10.557 1.00 24.12 604 PHE A N 1
ATOM 5046 C CA . PHE A 1 604 ? -30.816 37.803 11.886 1.00 24.12 604 PHE A CA 1
ATOM 5047 C C . PHE A 1 604 ? -31.900 36.697 11.961 1.00 24.12 604 PHE A C 1
ATOM 5049 O O . PHE A 1 604 ? -32.865 36.671 11.203 1.00 24.12 604 PHE A O 1
ATOM 5056 N N . SER A 1 605 ? -31.734 35.857 12.989 1.00 23.81 605 SER A N 1
ATOM 5057 C CA . SER A 1 605 ? -32.729 35.312 13.938 1.00 23.81 605 SER A CA 1
ATOM 5058 C C . SER A 1 605 ? -33.992 34.550 13.499 1.00 23.81 605 SER A C 1
ATOM 5060 O O . SER A 1 605 ? -34.945 35.114 12.971 1.00 23.81 605 SER A O 1
ATOM 5062 N N . ASN A 1 606 ? -34.039 33.299 13.977 1.00 27.31 606 ASN A N 1
ATOM 5063 C CA . ASN A 1 606 ? -35.061 32.682 14.842 1.00 27.31 606 ASN A CA 1
ATOM 5064 C C . ASN A 1 606 ? -36.478 33.277 14.855 1.00 27.31 606 ASN A C 1
ATOM 5066 O O . ASN A 1 606 ? -36.680 34.379 15.362 1.00 27.31 606 ASN A O 1
ATOM 5070 N N . THR A 1 607 ? -37.482 32.433 14.593 1.00 24.30 607 THR A N 1
ATOM 5071 C CA . THR A 1 607 ? -38.560 32.195 15.575 1.00 24.30 607 THR A CA 1
ATOM 5072 C C . THR A 1 607 ? -39.347 30.914 15.292 1.00 24.30 607 THR A C 1
ATOM 5074 O O . THR A 1 607 ? -39.607 30.547 14.150 1.00 24.30 607 THR A O 1
ATOM 5077 N N . GLU A 1 608 ? -39.686 30.240 16.389 1.00 28.06 608 GLU A N 1
ATOM 5078 C CA . GLU A 1 608 ? -40.480 29.020 16.517 1.00 28.06 608 GLU A CA 1
ATOM 5079 C C . GLU A 1 608 ? -41.931 29.197 16.053 1.00 28.06 608 GLU A C 1
ATOM 5081 O O . GLU A 1 608 ? -42.533 30.245 16.286 1.00 28.06 608 GLU A O 1
ATOM 5086 N N . ILE A 1 609 ? -42.539 28.120 15.540 1.00 24.05 609 ILE A N 1
ATOM 5087 C CA . ILE A 1 609 ? -43.984 27.893 15.659 1.00 24.05 609 ILE A CA 1
ATOM 5088 C C . ILE A 1 609 ? -44.218 26.429 16.045 1.00 24.05 609 ILE A C 1
ATOM 5090 O O . ILE A 1 609 ? -43.943 25.501 15.288 1.00 24.05 609 ILE A O 1
ATOM 5094 N N . THR A 1 610 ? -44.750 26.252 17.249 1.00 24.80 610 THR A N 1
ATOM 5095 C CA . THR A 1 610 ? -45.416 25.050 17.747 1.00 24.80 610 THR A CA 1
ATOM 5096 C C . THR A 1 610 ? -46.840 24.978 17.194 1.00 24.80 610 THR A C 1
ATOM 5098 O O . THR A 1 610 ? -47.515 25.996 17.098 1.00 24.80 610 THR A O 1
ATOM 5101 N N . THR A 1 611 ? -47.345 23.781 16.884 1.00 25.14 611 THR A N 1
ATOM 5102 C CA . THR A 1 611 ? -48.767 23.439 17.084 1.00 25.14 611 THR A CA 1
ATOM 5103 C C . THR A 1 611 ? -48.946 21.925 17.197 1.00 25.14 611 THR A C 1
ATOM 5105 O O . THR A 1 611 ? -48.568 21.149 16.327 1.00 25.14 611 THR A O 1
ATOM 5108 N N . SER A 1 612 ? -49.526 21.539 18.326 1.00 23.72 612 SER A N 1
ATOM 5109 C CA . SER A 1 612 ? -50.046 20.231 18.711 1.00 23.72 612 SER A CA 1
ATOM 5110 C C . SER A 1 612 ? -51.502 20.072 18.273 1.00 23.72 612 SER A C 1
ATOM 5112 O O . SER A 1 612 ? -52.261 21.013 18.494 1.00 23.72 612 SER A O 1
ATOM 5114 N N . ILE A 1 613 ? -51.915 18.883 17.812 1.00 26.02 613 ILE A N 1
ATOM 5115 C CA . ILE A 1 613 ? -53.273 18.338 18.020 1.00 26.02 613 ILE A CA 1
ATOM 5116 C C . ILE A 1 613 ? -53.174 16.806 18.182 1.00 26.02 613 ILE A C 1
ATOM 5118 O O . ILE A 1 613 ? -52.717 16.109 17.277 1.00 26.02 613 ILE A O 1
ATOM 5122 N N . GLU A 1 614 ? -53.598 16.315 19.349 1.00 25.06 614 GLU A N 1
ATOM 5123 C CA . GLU A 1 614 ? -53.986 14.927 19.647 1.00 25.06 614 GLU A CA 1
ATOM 5124 C C . GLU A 1 614 ? -55.410 14.659 19.113 1.00 25.06 614 GLU A C 1
ATOM 5126 O O . GLU A 1 614 ? -56.237 15.567 19.148 1.00 25.06 614 GLU A O 1
ATOM 5131 N N . ASP A 1 615 ? -55.722 13.449 18.616 1.00 25.98 615 ASP A N 1
ATOM 5132 C CA . ASP A 1 615 ? -56.493 12.456 19.398 1.00 25.98 615 ASP A CA 1
ATOM 5133 C C . ASP A 1 615 ? -56.958 11.190 18.621 1.00 25.98 615 ASP A C 1
ATOM 5135 O O . ASP A 1 615 ? -57.589 11.247 17.569 1.00 25.98 615 ASP A O 1
ATOM 5139 N N . THR A 1 616 ? -56.742 10.042 19.282 1.00 23.58 616 THR A N 1
ATOM 5140 C CA . THR A 1 616 ? -57.543 8.788 19.384 1.00 23.58 616 THR A CA 1
ATOM 5141 C C . THR A 1 616 ? -57.813 7.764 18.241 1.00 23.58 616 THR A C 1
ATOM 5143 O O . THR A 1 616 ? -58.639 7.957 17.361 1.00 23.58 616 THR A O 1
ATOM 5146 N N . ILE A 1 617 ? -57.218 6.567 18.449 1.00 26.33 617 ILE A N 1
ATOM 5147 C CA . ILE A 1 617 ? -57.752 5.170 18.519 1.00 26.33 617 ILE A CA 1
ATOM 5148 C C . ILE A 1 617 ? -58.549 4.549 17.338 1.00 26.33 617 ILE A C 1
ATOM 5150 O O . ILE A 1 617 ? -59.718 4.859 17.148 1.00 26.33 617 ILE A O 1
ATOM 5154 N N . LEU A 1 618 ? -58.007 3.458 16.748 1.00 22.78 618 LEU A N 1
ATOM 5155 C CA . LEU A 1 618 ? -58.675 2.133 16.697 1.00 22.78 618 LEU A CA 1
ATOM 5156 C C . LEU A 1 618 ? -57.687 0.972 16.440 1.00 22.78 618 LEU A C 1
ATOM 5158 O O . LEU A 1 618 ? -56.919 0.976 15.483 1.00 22.78 618 LEU A O 1
ATOM 5162 N N . SER A 1 619 ? -57.745 -0.048 17.300 1.00 22.61 619 SER A N 1
ATOM 5163 C CA . SER A 1 619 ? -57.020 -1.317 17.195 1.00 22.61 619 SER A CA 1
ATOM 5164 C C . SER A 1 619 ? -57.638 -2.252 16.152 1.00 22.61 619 SER A C 1
ATOM 5166 O O . SER A 1 619 ? -58.847 -2.481 16.188 1.00 22.61 619 SER A O 1
ATOM 5168 N N . THR A 1 620 ? -56.817 -2.910 15.334 1.00 23.67 620 THR A N 1
ATOM 5169 C CA . THR A 1 620 ? -57.188 -4.184 14.697 1.00 23.67 620 THR A CA 1
ATOM 5170 C C . THR A 1 620 ? -56.059 -5.196 14.858 1.00 23.67 620 THR A C 1
ATOM 5172 O O . THR A 1 620 ? -54.974 -5.071 14.301 1.00 23.67 620 THR A O 1
ATOM 5175 N N . THR A 1 621 ? -56.325 -6.201 15.685 1.00 22.70 621 THR A N 1
ATOM 5176 C CA . THR A 1 621 ? -55.565 -7.440 15.819 1.00 22.70 621 THR A CA 1
ATOM 5177 C C . THR A 1 621 ? -55.990 -8.401 14.710 1.00 22.70 621 THR A C 1
ATOM 5179 O O . THR A 1 621 ? -57.166 -8.737 14.601 1.00 22.70 621 THR A O 1
ATOM 5182 N N . ILE A 1 622 ? -55.037 -8.899 13.920 1.00 24.39 622 ILE A N 1
ATOM 5183 C CA . ILE A 1 622 ? -55.224 -10.107 13.107 1.00 24.39 622 ILE A CA 1
ATOM 5184 C C . ILE A 1 622 ? -54.202 -11.133 13.586 1.00 24.39 622 ILE A C 1
ATOM 5186 O O . ILE A 1 622 ? -52.995 -10.942 13.477 1.00 24.39 622 ILE A O 1
ATOM 5190 N N . SER A 1 623 ? -54.725 -12.205 14.178 1.00 21.83 623 SER A N 1
ATOM 5191 C CA . SER A 1 623 ? -53.992 -13.409 14.563 1.00 21.83 623 SER A CA 1
ATOM 5192 C C . SER A 1 623 ? -53.983 -14.384 13.389 1.00 21.83 623 SER A C 1
ATOM 5194 O O . SER A 1 623 ? -55.041 -14.640 12.816 1.00 21.83 623 SER A O 1
ATOM 5196 N N . ILE A 1 624 ? -52.833 -14.982 13.075 1.00 23.91 624 ILE A N 1
ATOM 5197 C CA . ILE A 1 624 ? -52.762 -16.207 12.269 1.00 23.91 624 ILE A CA 1
ATOM 5198 C C . ILE A 1 624 ? -51.919 -17.221 13.049 1.00 23.91 624 ILE A C 1
ATOM 5200 O O . ILE A 1 624 ? -50.744 -16.996 13.324 1.00 23.91 624 ILE A O 1
ATOM 5204 N N . ILE A 1 625 ? -52.577 -18.309 13.451 1.00 23.75 625 ILE A N 1
ATOM 5205 C CA . ILE A 1 625 ? -52.022 -19.491 14.123 1.00 23.75 625 ILE A CA 1
ATOM 5206 C C . ILE A 1 625 ? -51.579 -20.499 13.043 1.00 23.75 625 ILE A C 1
ATOM 5208 O O . ILE A 1 625 ? -52.279 -20.630 12.035 1.00 23.75 625 ILE A O 1
ATOM 5212 N N . PRO A 1 626 ? -50.464 -21.231 13.236 1.00 25.34 626 PRO A N 1
ATOM 5213 C CA . PRO A 1 626 ? -49.958 -22.214 12.282 1.00 25.34 626 PRO A CA 1
ATOM 5214 C C . PRO A 1 626 ? -50.694 -23.558 12.392 1.00 25.34 626 PRO A C 1
ATOM 5216 O O . PRO A 1 626 ? -50.970 -24.043 13.488 1.00 25.34 626 PRO A O 1
ATOM 5219 N N . THR A 1 627 ? -50.955 -24.202 11.254 1.00 25.11 627 THR A N 1
ATOM 5220 C CA . THR A 1 627 ? -51.397 -25.602 11.199 1.00 25.11 627 THR A CA 1
ATOM 5221 C C . THR A 1 627 ? -50.219 -26.527 10.931 1.00 25.11 627 THR A C 1
ATOM 5223 O O . THR A 1 627 ? -49.551 -26.436 9.903 1.00 25.11 627 THR A O 1
ATOM 5226 N N . THR A 1 628 ? -50.004 -27.434 11.876 1.00 25.17 628 THR A N 1
ATOM 5227 C CA . THR A 1 628 ? -49.154 -28.619 11.804 1.00 25.17 628 THR A CA 1
ATOM 5228 C C . THR A 1 628 ? -49.812 -29.720 10.967 1.00 25.17 628 THR A C 1
ATOM 5230 O O . THR A 1 628 ? -51.032 -29.865 10.974 1.00 25.17 628 THR A O 1
ATOM 5233 N N . ASN A 1 629 ? -49.002 -30.555 10.310 1.00 25.28 629 ASN A N 1
ATOM 5234 C CA . ASN A 1 629 ? -49.263 -31.992 10.243 1.00 25.28 629 ASN A CA 1
ATOM 5235 C C . ASN A 1 629 ? -47.951 -32.772 10.100 1.00 25.28 629 ASN A C 1
ATOM 5237 O O . ASN A 1 629 ? -47.150 -32.561 9.195 1.00 25.28 629 ASN A O 1
ATOM 5241 N N . SER A 1 630 ? -47.771 -33.655 11.073 1.00 23.81 630 SER A N 1
ATOM 5242 C CA . SER A 1 630 ? -46.679 -34.585 11.317 1.00 23.81 630 SER A CA 1
ATOM 5243 C C . SER A 1 630 ? -46.842 -35.893 10.543 1.00 23.81 630 SER A C 1
ATOM 5245 O O . SER A 1 630 ? -47.950 -36.426 10.506 1.00 23.81 630 SER A O 1
ATOM 5247 N N . ILE A 1 631 ? -45.729 -36.503 10.122 1.00 25.28 631 ILE A N 1
ATOM 5248 C CA . ILE A 1 631 ? -45.554 -37.964 10.168 1.00 25.28 631 ILE A CA 1
ATOM 5249 C C . ILE A 1 631 ? -44.202 -38.255 10.844 1.00 25.28 631 ILE A C 1
ATOM 5251 O O . ILE A 1 631 ? -43.184 -37.657 10.507 1.00 25.28 631 ILE A O 1
ATOM 5255 N N . LEU A 1 632 ? -44.265 -39.118 11.863 1.00 24.06 632 LEU A N 1
ATOM 5256 C CA . LEU A 1 632 ? -43.229 -39.553 12.816 1.00 24.06 632 LEU A CA 1
ATOM 5257 C C . LEU A 1 632 ? -42.675 -40.959 12.392 1.00 24.06 632 LEU A C 1
ATOM 5259 O O . LEU A 1 632 ? -43.091 -41.456 11.347 1.00 24.06 632 LEU A O 1
ATOM 5263 N N . PRO A 1 633 ? -41.760 -41.631 13.135 1.00 35.66 633 PRO A N 1
ATOM 5264 C CA . PRO A 1 633 ? -40.519 -42.210 12.613 1.00 35.66 633 PRO A CA 1
ATOM 5265 C C . PRO A 1 633 ? -40.334 -43.699 13.008 1.00 35.66 633 PRO A C 1
ATOM 5267 O O . PRO A 1 633 ? -41.196 -44.296 13.641 1.00 35.66 633 PRO A O 1
ATOM 5270 N N . THR A 1 634 ? -39.168 -44.278 12.712 1.00 21.86 634 THR A N 1
ATOM 5271 C CA . THR A 1 634 ? -38.547 -45.433 13.413 1.00 21.86 634 THR A CA 1
ATOM 5272 C C . THR A 1 634 ? -37.137 -45.604 12.829 1.00 21.86 634 THR A C 1
ATOM 5274 O O . THR A 1 634 ? -36.989 -45.456 11.624 1.00 21.86 634 THR A O 1
ATOM 5277 N N . SER A 1 635 ? -36.054 -45.923 13.537 1.00 22.05 635 SER A N 1
ATOM 5278 C CA . SER A 1 635 ? -35.784 -46.102 14.965 1.00 22.05 635 SER A CA 1
ATOM 5279 C C . SER A 1 635 ? -34.261 -46.165 15.173 1.00 22.05 635 SER A C 1
ATOM 5281 O O . SER A 1 635 ? -33.511 -46.597 14.305 1.00 22.05 635 SER A O 1
ATOM 5283 N N . ILE A 1 636 ? -33.870 -45.729 16.362 1.00 24.28 636 ILE A N 1
ATOM 5284 C CA . ILE A 1 636 ? -32.547 -45.535 16.965 1.00 24.28 636 ILE A CA 1
ATOM 5285 C C . ILE A 1 636 ? -31.782 -46.842 17.269 1.00 24.28 636 ILE A C 1
ATOM 5287 O O . ILE A 1 636 ? -32.397 -47.810 17.705 1.00 24.28 636 ILE A O 1
ATOM 5291 N N . SER A 1 637 ? -30.438 -46.794 17.249 1.00 22.48 637 SER A N 1
ATOM 5292 C CA . SER A 1 637 ? -29.618 -47.322 18.363 1.00 22.48 637 SER A CA 1
ATOM 5293 C C . SER A 1 637 ? -28.291 -46.558 18.529 1.00 22.48 637 SER A C 1
ATOM 5295 O O . SER A 1 637 ? -27.457 -46.538 17.629 1.00 22.48 637 SER A O 1
ATOM 5297 N N . ILE A 1 638 ? -28.147 -45.940 19.704 1.00 23.72 638 ILE A N 1
ATOM 5298 C CA . ILE A 1 638 ? -27.048 -45.113 20.243 1.00 23.72 638 ILE A CA 1
ATOM 5299 C C . ILE A 1 638 ? -26.128 -45.995 21.120 1.00 23.72 638 ILE A C 1
ATOM 5301 O O . ILE A 1 638 ? -26.664 -46.928 21.715 1.00 23.72 638 ILE A O 1
ATOM 5305 N N . LEU A 1 639 ? -24.820 -45.682 21.260 1.00 24.12 639 LEU A N 1
ATOM 5306 C CA . LEU A 1 639 ? -24.070 -45.344 22.516 1.00 24.12 639 LEU A CA 1
ATOM 5307 C C . LEU A 1 639 ? -22.520 -45.309 22.299 1.00 24.12 639 LEU A C 1
ATOM 5309 O O . LEU A 1 639 ? -22.071 -45.730 21.239 1.00 24.12 639 LEU A O 1
ATOM 5313 N N . PRO A 1 640 ? -21.696 -44.732 23.213 1.00 30.25 640 PRO A N 1
ATOM 5314 C CA . PRO A 1 640 ? -21.012 -43.446 23.007 1.00 30.25 640 PRO A CA 1
ATOM 5315 C C . PRO A 1 640 ? -19.486 -43.509 23.262 1.00 30.25 640 PRO A C 1
ATOM 5317 O O . PRO A 1 640 ? -19.006 -44.431 23.912 1.00 30.25 640 PRO A O 1
ATOM 5320 N N . THR A 1 641 ? -18.737 -42.456 22.925 1.00 24.28 641 THR A N 1
ATOM 5321 C CA . THR A 1 641 ? -17.530 -42.099 23.697 1.00 24.28 641 THR A CA 1
ATOM 5322 C C . THR A 1 641 ? -17.310 -40.592 23.711 1.00 24.28 641 THR A C 1
ATOM 5324 O O . THR A 1 641 ? -17.415 -39.907 22.699 1.00 24.28 641 THR A O 1
ATOM 5327 N N . THR A 1 642 ? -17.049 -40.108 24.915 1.00 25.27 642 THR A N 1
ATOM 5328 C CA . THR A 1 642 ? -16.714 -38.752 25.344 1.00 25.27 642 THR A CA 1
ATOM 5329 C C . THR A 1 642 ? -15.371 -38.266 24.798 1.00 25.27 642 THR A C 1
ATOM 5331 O O . THR A 1 642 ? -14.482 -39.087 24.590 1.00 25.27 642 THR A O 1
ATOM 5334 N N . ASN A 1 643 ? -15.222 -36.943 24.642 1.00 26.17 643 ASN A N 1
ATOM 5335 C CA . ASN A 1 643 ? -14.118 -36.089 25.143 1.00 26.17 643 ASN A CA 1
ATOM 5336 C C . ASN A 1 643 ? -14.231 -34.719 24.444 1.00 26.17 643 ASN A C 1
ATOM 5338 O O . ASN A 1 643 ? -14.056 -34.606 23.240 1.00 26.17 643 ASN A O 1
ATOM 5342 N N . SER A 1 644 ? -14.851 -33.732 25.091 1.00 24.23 644 SER A N 1
ATOM 5343 C CA . SER A 1 644 ? -14.189 -32.700 25.907 1.00 24.23 644 SER A CA 1
ATOM 5344 C C . SER A 1 644 ? -13.285 -31.768 25.095 1.00 24.23 644 SER A C 1
ATOM 5346 O O . SER A 1 644 ? -12.163 -32.107 24.734 1.00 24.23 644 SER A O 1
ATOM 5348 N N . ILE A 1 645 ? -13.815 -30.564 24.900 1.00 29.17 645 ILE A N 1
ATOM 5349 C CA . ILE A 1 645 ? -13.120 -29.306 24.627 1.00 29.17 645 ILE A CA 1
ATOM 5350 C C . ILE A 1 645 ? -11.892 -29.174 25.547 1.00 29.17 645 ILE A C 1
ATOM 5352 O O . ILE A 1 645 ? -12.016 -29.415 26.750 1.00 29.17 645 ILE A O 1
ATOM 5356 N N . LEU A 1 646 ? -10.755 -28.717 25.011 1.00 23.84 646 LEU A N 1
ATOM 5357 C CA . LEU A 1 646 ? -9.717 -28.054 25.805 1.00 23.84 646 LEU A CA 1
ATOM 5358 C C . LEU A 1 646 ? -9.403 -26.671 25.195 1.00 23.84 646 LEU A C 1
ATOM 5360 O O . LEU A 1 646 ? -9.336 -26.569 23.970 1.00 23.84 646 LEU A O 1
ATOM 5364 N N . PRO A 1 647 ? -9.250 -25.619 26.023 1.00 26.14 647 PRO A N 1
ATOM 5365 C CA . PRO A 1 647 ? -9.015 -24.249 25.595 1.00 26.14 647 PRO A CA 1
ATOM 5366 C C . PRO A 1 647 ? -7.520 -23.945 25.429 1.00 26.14 647 PRO A C 1
ATOM 5368 O O . PRO A 1 647 ? -6.659 -24.590 26.027 1.00 26.14 647 PRO A O 1
ATOM 5371 N N . THR A 1 648 ? -7.230 -22.905 24.654 1.00 26.16 648 THR A N 1
ATOM 5372 C CA . THR A 1 648 ? -5.926 -22.244 24.561 1.00 26.16 648 THR A CA 1
ATOM 5373 C C . THR A 1 648 ? -5.500 -21.714 25.933 1.00 26.16 648 THR A C 1
ATOM 5375 O O . THR A 1 648 ? -6.185 -20.901 26.555 1.00 26.16 648 THR A O 1
ATOM 5378 N N . SER A 1 649 ? -4.374 -22.217 26.439 1.00 25.66 649 SER A N 1
ATOM 5379 C CA . SER A 1 649 ? -3.798 -21.840 27.726 1.00 25.66 649 SER A CA 1
ATOM 5380 C C . SER A 1 649 ? -2.980 -20.554 27.626 1.00 25.66 649 SER A C 1
ATOM 5382 O O . SER A 1 649 ? -1.980 -20.496 26.916 1.00 25.66 649 SER A O 1
ATOM 5384 N N . ILE A 1 650 ? -3.391 -19.573 28.425 1.00 25.97 650 ILE A N 1
ATOM 5385 C CA . ILE A 1 650 ? -2.609 -18.430 28.900 1.00 25.97 650 ILE A CA 1
ATOM 5386 C C . ILE A 1 650 ? -1.489 -18.952 29.814 1.00 25.97 650 ILE A C 1
ATOM 5388 O O . ILE A 1 650 ? -1.761 -19.672 30.778 1.00 25.97 650 ILE A O 1
ATOM 5392 N N . SER A 1 651 ? -0.239 -18.570 29.556 1.00 23.95 651 SER A N 1
ATOM 5393 C CA . SER A 1 651 ? 0.880 -18.790 30.476 1.00 23.95 651 SER A CA 1
ATOM 5394 C C . SER A 1 651 ? 0.878 -17.721 31.574 1.00 23.95 651 SER A C 1
ATOM 5396 O O . SER A 1 651 ? 1.385 -16.616 31.389 1.00 23.95 651 SER A O 1
ATOM 5398 N N . VAL A 1 652 ? 0.306 -18.054 32.732 1.00 24.95 652 VAL A N 1
ATOM 5399 C CA . VAL A 1 652 ? 0.505 -17.310 33.984 1.00 24.95 652 VAL A CA 1
ATOM 5400 C C . VAL A 1 652 ? 1.775 -17.835 34.659 1.00 24.95 652 VAL A C 1
ATOM 5402 O O . VAL A 1 652 ? 1.880 -19.027 34.947 1.00 24.95 652 VAL A O 1
ATOM 5405 N N . LEU A 1 653 ? 2.732 -16.944 34.924 1.00 26.23 653 LEU A N 1
ATOM 5406 C CA . LEU A 1 653 ? 3.929 -17.217 35.724 1.00 26.23 653 LEU A CA 1
ATOM 5407 C C . LEU A 1 653 ? 3.531 -17.595 37.170 1.00 26.23 653 LEU A C 1
ATOM 5409 O O . LEU A 1 653 ? 2.778 -16.842 37.795 1.00 26.23 653 LEU A O 1
ATOM 5413 N N . PRO A 1 654 ? 4.036 -18.693 37.764 1.00 24.52 654 PRO A N 1
ATOM 5414 C CA . PRO A 1 654 ? 3.822 -18.956 39.179 1.00 24.52 654 PRO A CA 1
ATOM 5415 C C . PRO A 1 654 ? 4.797 -18.140 40.036 1.00 24.52 654 PRO A C 1
ATOM 5417 O O . PRO A 1 654 ? 6.015 -18.209 39.893 1.00 24.52 654 PRO A O 1
ATOM 5420 N N . SER A 1 655 ? 4.232 -17.401 40.988 1.00 26.45 655 SER A N 1
ATOM 5421 C CA . SER A 1 655 ? 4.934 -16.770 42.101 1.00 26.45 655 SER A CA 1
ATOM 5422 C C . SER A 1 655 ? 5.648 -17.814 42.968 1.00 26.45 655 SER A C 1
ATOM 5424 O O . SER A 1 655 ? 4.990 -18.618 43.636 1.00 26.45 655 SER A O 1
ATOM 5426 N N . THR A 1 656 ? 6.976 -17.765 43.039 1.00 25.34 656 THR A N 1
ATOM 5427 C CA . THR A 1 656 ? 7.742 -18.459 44.081 1.00 25.34 656 THR A CA 1
ATOM 5428 C C . THR A 1 656 ? 8.144 -17.474 45.172 1.00 25.34 656 THR A C 1
ATOM 5430 O O . THR A 1 656 ? 9.023 -16.637 44.986 1.00 25.34 656 THR A O 1
ATOM 5433 N N . ASN A 1 657 ? 7.508 -17.612 46.336 1.00 26.67 657 ASN A N 1
ATOM 5434 C CA . ASN A 1 657 ? 8.004 -17.080 47.600 1.00 26.67 657 ASN A CA 1
ATOM 5435 C C . ASN A 1 657 ? 9.330 -17.773 47.946 1.00 26.67 657 ASN A C 1
ATOM 5437 O O . ASN A 1 657 ? 9.325 -18.896 48.451 1.00 26.67 657 ASN A O 1
ATOM 5441 N N . SER A 1 658 ? 10.457 -17.100 47.725 1.00 25.66 658 SER A N 1
ATOM 5442 C CA . SER A 1 658 ? 11.717 -17.423 48.395 1.00 25.66 658 SER A CA 1
ATOM 5443 C C . SER A 1 658 ? 12.024 -16.338 49.420 1.00 25.66 658 SER A C 1
ATOM 5445 O O . SER A 1 658 ? 12.379 -15.210 49.085 1.00 25.66 658 SER A O 1
ATOM 5447 N N . ILE A 1 659 ? 11.866 -16.707 50.687 1.00 27.02 659 ILE A N 1
ATOM 5448 C CA . ILE A 1 659 ? 12.382 -15.978 51.841 1.00 27.02 659 ILE A CA 1
ATOM 5449 C C . ILE A 1 659 ? 13.915 -16.006 51.752 1.00 27.02 659 ILE A C 1
ATOM 5451 O O . ILE A 1 659 ? 14.498 -17.090 51.753 1.00 27.02 659 ILE A O 1
ATOM 5455 N N . LEU A 1 660 ? 14.565 -14.840 51.721 1.00 23.53 660 LEU A N 1
ATOM 5456 C CA . LEU A 1 660 ? 15.986 -14.695 52.059 1.00 23.53 660 LEU A CA 1
ATOM 5457 C C . LEU A 1 660 ? 16.101 -13.848 53.343 1.00 23.53 660 LEU A C 1
ATOM 5459 O O . LEU A 1 660 ? 15.319 -12.911 53.520 1.00 23.53 660 LEU A O 1
ATOM 5463 N N . PRO A 1 661 ? 17.015 -14.184 54.271 1.00 23.89 661 PRO A N 1
ATOM 5464 C CA . PRO A 1 661 ? 17.021 -13.632 55.614 1.00 23.89 661 PRO A CA 1
ATOM 5465 C C . PRO A 1 661 ? 17.640 -12.233 55.660 1.00 23.89 661 PRO A C 1
ATOM 5467 O O . PRO A 1 661 ? 18.633 -11.932 55.004 1.00 23.89 661 PRO A O 1
ATOM 5470 N N . THR A 1 662 ? 17.069 -11.403 56.526 1.00 25.45 662 THR A N 1
ATOM 5471 C CA . THR A 1 662 ? 17.646 -10.155 57.022 1.00 25.45 662 THR A CA 1
ATOM 5472 C C . THR A 1 662 ? 18.934 -10.410 57.803 1.00 25.45 662 THR A C 1
ATOM 5474 O O . THR A 1 662 ? 18.911 -11.119 58.811 1.00 25.45 662 THR A O 1
ATOM 5477 N N . SER A 1 663 ? 20.017 -9.729 57.429 1.00 25.92 663 SER A N 1
ATOM 5478 C CA . SER A 1 663 ? 21.113 -9.400 58.343 1.00 25.92 663 SER A CA 1
ATOM 5479 C C . SER A 1 663 ? 21.443 -7.913 58.238 1.00 25.92 663 SER A C 1
ATOM 5481 O O . SER A 1 663 ? 21.827 -7.426 57.178 1.00 25.92 663 SER A O 1
ATOM 5483 N N . ASN A 1 664 ? 21.271 -7.213 59.359 1.00 26.95 664 ASN A N 1
ATOM 5484 C CA . ASN A 1 664 ? 21.718 -5.844 59.592 1.00 26.95 664 ASN A CA 1
ATOM 5485 C C . ASN A 1 664 ? 23.248 -5.744 59.525 1.00 26.95 664 ASN A C 1
ATOM 5487 O O . ASN A 1 664 ? 23.924 -6.502 60.219 1.00 26.95 664 ASN A O 1
ATOM 5491 N N . SER A 1 665 ? 23.770 -4.704 58.875 1.00 27.08 665 SER A N 1
ATOM 5492 C CA . SER A 1 665 ? 24.932 -3.965 59.387 1.00 27.08 665 SER A CA 1
ATOM 5493 C C . SER A 1 665 ? 25.008 -2.567 58.775 1.00 27.08 665 SER A C 1
ATOM 5495 O O . SER A 1 665 ? 24.574 -2.337 57.652 1.00 27.08 665 SER A O 1
ATOM 5497 N N . GLN A 1 666 ? 25.494 -1.647 59.601 1.00 27.00 666 GLN A N 1
ATOM 5498 C CA . GLN A 1 666 ? 25.429 -0.193 59.514 1.00 27.00 666 GLN A CA 1
ATOM 5499 C C . GLN A 1 666 ? 26.290 0.429 58.407 1.00 27.00 666 GLN A C 1
ATOM 5501 O O . GLN A 1 666 ? 27.240 -0.173 57.920 1.00 27.00 666 GLN A O 1
ATOM 5506 N N . PHE A 1 667 ? 25.942 1.681 58.099 1.00 26.50 667 PHE A N 1
ATOM 5507 C CA . PHE A 1 667 ? 26.751 2.677 57.401 1.00 26.50 667 PHE A CA 1
ATOM 5508 C C . PHE A 1 667 ? 28.132 2.876 58.037 1.00 26.50 667 PHE A C 1
ATOM 5510 O O . PHE A 1 667 ? 28.204 3.048 59.250 1.00 26.50 667 PHE A O 1
ATOM 5517 N N . ASP A 1 668 ? 29.150 3.008 57.184 1.00 25.77 668 ASP A N 1
ATOM 5518 C CA . ASP A 1 668 ? 30.304 3.892 57.376 1.00 25.77 668 ASP A CA 1
ATOM 5519 C C . ASP A 1 668 ? 30.703 4.484 56.004 1.00 25.77 668 ASP A C 1
ATOM 5521 O O . ASP A 1 668 ? 30.802 3.767 55.006 1.00 25.77 668 ASP A O 1
ATOM 5525 N N . GLU A 1 669 ? 30.891 5.806 55.942 1.00 29.09 669 GLU A N 1
ATOM 5526 C CA . GLU A 1 669 ? 31.475 6.528 54.801 1.00 29.09 669 GLU A CA 1
ATOM 5527 C C . GLU A 1 669 ? 33.011 6.456 54.852 1.00 29.09 669 GLU A C 1
ATOM 5529 O O . GLU A 1 669 ? 33.585 6.742 55.899 1.00 29.09 669 GLU A O 1
ATOM 5534 N N . ALA A 1 670 ? 33.674 6.181 53.717 1.00 25.75 670 ALA A N 1
ATOM 5535 C CA . ALA A 1 670 ? 34.862 6.916 53.243 1.00 25.75 670 ALA A CA 1
ATOM 5536 C C . ALA A 1 670 ? 35.440 6.338 51.931 1.00 25.75 670 ALA A C 1
ATOM 5538 O O . ALA A 1 670 ? 35.821 5.176 51.854 1.00 25.75 670 ALA A O 1
ATOM 5539 N N . THR A 1 671 ? 35.550 7.222 50.932 1.00 34.47 671 THR A N 1
ATOM 5540 C CA . THR A 1 671 ? 36.607 7.346 49.902 1.00 34.47 671 THR A CA 1
ATOM 5541 C C . THR A 1 671 ? 37.346 6.082 49.432 1.00 34.47 671 THR A C 1
ATOM 5543 O O . THR A 1 671 ? 38.259 5.600 50.101 1.00 34.47 671 THR A O 1
ATOM 5546 N N . GLY A 1 672 ? 37.079 5.654 48.195 1.00 27.92 672 GLY A N 1
ATOM 5547 C CA . GLY A 1 672 ? 37.894 4.670 47.481 1.00 27.92 672 GLY A CA 1
ATOM 5548 C C . GLY A 1 672 ? 37.560 4.638 45.990 1.00 27.92 672 GLY A C 1
ATOM 5549 O O . GLY A 1 672 ? 36.398 4.608 45.607 1.00 27.92 672 GLY A O 1
ATOM 5550 N N . THR A 1 673 ? 38.598 4.707 45.167 1.00 28.34 673 THR A N 1
ATOM 5551 C CA . THR A 1 673 ? 38.628 4.631 43.701 1.00 28.34 673 THR A CA 1
ATOM 5552 C C . THR A 1 673 ? 37.802 3.463 43.141 1.00 28.34 673 THR A C 1
ATOM 5554 O O . THR A 1 673 ? 37.850 2.360 43.683 1.00 28.34 673 THR A O 1
ATOM 5557 N N . LEU A 1 674 ? 37.080 3.697 42.035 1.00 28.19 674 LEU A N 1
ATOM 5558 C CA . LEU A 1 674 ? 36.349 2.662 41.287 1.00 28.19 674 LEU A CA 1
ATOM 5559 C C . LEU A 1 674 ? 37.295 1.512 40.878 1.00 28.19 674 LEU A C 1
ATOM 5561 O O . LEU A 1 674 ? 38.368 1.792 40.334 1.00 28.19 674 LEU A O 1
ATOM 5565 N N . PRO A 1 675 ? 36.929 0.235 41.104 1.00 28.42 675 PRO A N 1
ATOM 5566 C CA . PRO A 1 675 ? 37.684 -0.894 40.580 1.00 28.42 675 PRO A CA 1
ATOM 5567 C C . PRO A 1 675 ? 37.434 -1.047 39.067 1.00 28.42 675 PRO A C 1
ATOM 5569 O O . PRO A 1 675 ? 36.390 -0.618 38.568 1.00 28.42 675 PRO A O 1
ATOM 5572 N N . PRO A 1 676 ? 38.375 -1.655 38.323 1.00 30.09 676 PRO A N 1
ATOM 5573 C CA . PRO A 1 676 ? 38.219 -1.876 36.893 1.00 30.09 676 PRO A CA 1
ATOM 5574 C C . PRO A 1 676 ? 37.090 -2.875 36.616 1.00 30.09 676 PRO A C 1
ATOM 5576 O O . PRO A 1 676 ? 36.903 -3.851 37.346 1.00 30.09 676 PRO A O 1
ATOM 5579 N N . ILE A 1 677 ? 36.352 -2.612 35.537 1.00 27.30 677 ILE A N 1
ATOM 5580 C CA . ILE A 1 677 ? 35.305 -3.477 34.993 1.00 27.30 677 ILE A CA 1
ATOM 5581 C C . ILE A 1 677 ? 35.935 -4.835 34.670 1.00 27.30 677 ILE A C 1
ATOM 5583 O O . ILE A 1 677 ? 36.762 -4.952 33.769 1.00 27.30 677 ILE A O 1
ATOM 5587 N N . SER A 1 678 ? 35.548 -5.865 35.418 1.00 30.27 678 SER A N 1
ATOM 5588 C CA . SER A 1 678 ? 35.823 -7.253 35.059 1.00 30.27 678 SER A CA 1
ATOM 5589 C C . SER A 1 678 ? 34.960 -7.601 33.847 1.00 30.27 678 SER A C 1
ATOM 5591 O O . SER A 1 678 ? 33.771 -7.877 34.003 1.00 30.27 678 SER A O 1
ATOM 5593 N N . GLN A 1 679 ? 35.547 -7.581 32.648 1.00 32.28 679 GLN A N 1
ATOM 5594 C CA . GLN A 1 679 ? 34.947 -8.183 31.458 1.00 32.28 679 GLN A CA 1
ATOM 5595 C C . GLN A 1 679 ? 34.636 -9.651 31.764 1.00 32.28 679 GLN A C 1
ATOM 5597 O O . GLN A 1 679 ? 35.531 -10.468 31.974 1.00 32.28 679 GLN A O 1
ATOM 5602 N N . THR A 1 680 ? 33.352 -9.983 31.837 1.00 30.77 680 THR A N 1
ATOM 5603 C CA . THR A 1 680 ? 32.903 -11.369 31.749 1.00 30.77 680 THR A CA 1
ATOM 5604 C C . THR A 1 680 ? 32.982 -11.737 30.276 1.00 30.77 680 THR A C 1
ATOM 5606 O O . THR A 1 680 ? 32.169 -11.297 29.472 1.00 30.77 680 THR A O 1
ATOM 5609 N N . THR A 1 681 ? 34.016 -12.483 29.896 1.00 38.69 681 THR A N 1
ATOM 5610 C CA . THR A 1 681 ? 34.137 -13.038 28.549 1.00 38.69 681 THR A CA 1
ATOM 5611 C C . THR A 1 681 ? 33.069 -14.116 28.378 1.00 38.69 681 THR A C 1
ATOM 5613 O O . THR A 1 681 ? 33.198 -15.240 28.867 1.00 38.69 681 THR A O 1
ATOM 5616 N N . VAL A 1 682 ? 31.961 -13.754 27.729 1.00 47.78 682 VAL A N 1
ATOM 5617 C CA . VAL A 1 682 ? 30.951 -14.719 27.287 1.00 47.78 682 VAL A CA 1
ATOM 5618 C C . VAL A 1 682 ? 31.611 -15.589 26.221 1.00 47.78 682 VAL A C 1
ATOM 5620 O O . VAL A 1 682 ? 31.994 -15.106 25.161 1.00 47.78 682 VAL A O 1
ATOM 5623 N N . THR A 1 683 ? 31.817 -16.863 26.539 1.00 58.72 683 THR A N 1
ATOM 5624 C CA . THR A 1 683 ? 32.398 -17.853 25.628 1.00 58.72 683 THR A CA 1
ATOM 5625 C C . THR A 1 683 ? 31.262 -18.612 24.953 1.00 58.72 683 THR A C 1
ATOM 5627 O O . THR A 1 683 ? 30.573 -19.404 25.597 1.00 58.72 683 THR A O 1
ATOM 5630 N N . PHE A 1 684 ? 31.052 -18.343 23.665 1.00 75.50 684 PHE A N 1
ATOM 5631 C CA . PHE A 1 684 ? 30.064 -19.036 22.837 1.00 75.50 684 PHE A CA 1
ATOM 5632 C C . PHE A 1 684 ? 30.565 -20.433 22.452 1.00 75.50 684 PHE A C 1
ATOM 5634 O O . PHE A 1 684 ? 31.766 -20.657 22.293 1.00 75.50 684 PHE A O 1
ATOM 5641 N N . LYS A 1 685 ? 29.651 -21.391 22.305 1.00 82.69 685 LYS A N 1
ATOM 5642 C CA . LYS A 1 685 ? 29.962 -22.780 21.917 1.00 82.69 685 LYS A CA 1
ATOM 5643 C C . LYS A 1 685 ? 29.829 -23.008 20.410 1.00 82.69 685 LYS A C 1
ATOM 5645 O O . LYS A 1 685 ? 30.532 -23.846 19.844 1.00 82.69 685 LYS A O 1
ATOM 5650 N N . CYS A 1 686 ? 28.950 -22.260 19.761 1.00 84.06 686 CYS A N 1
ATOM 5651 C CA . CYS A 1 686 ? 28.708 -22.252 18.321 1.00 84.06 686 CYS A CA 1
ATOM 5652 C C . CYS A 1 686 ? 28.385 -20.824 17.880 1.00 84.06 686 CYS A C 1
ATOM 5654 O O . CYS A 1 686 ? 28.028 -19.983 18.705 1.00 84.06 686 CYS A O 1
ATOM 5656 N N . LEU A 1 687 ? 28.519 -20.545 16.586 1.00 79.88 687 LEU A N 1
ATOM 5657 C CA . LEU A 1 687 ? 28.327 -19.189 16.069 1.00 79.88 687 LEU A CA 1
ATOM 5658 C C . LEU A 1 687 ? 26.876 -18.698 16.214 1.00 79.88 687 LEU A C 1
ATOM 5660 O O . LEU A 1 687 ? 26.663 -17.511 16.441 1.00 79.88 687 LEU A O 1
ATOM 5664 N N . SER A 1 688 ? 25.888 -19.599 16.170 1.00 82.69 688 SER A N 1
ATOM 5665 C CA . SER A 1 688 ? 24.466 -19.240 16.260 1.00 82.69 688 SER A CA 1
ATOM 5666 C C . SER A 1 688 ? 24.054 -18.633 17.605 1.00 82.69 688 SER A C 1
ATOM 5668 O O . SER A 1 688 ? 23.093 -17.866 17.649 1.00 82.69 688 SER A O 1
ATOM 5670 N N . GLU A 1 689 ? 24.780 -18.925 18.696 1.00 81.44 689 GLU A N 1
ATOM 5671 C CA . GLU A 1 689 ? 24.478 -18.367 20.027 1.00 81.44 689 GLU A CA 1
ATOM 5672 C C . GLU A 1 689 ? 24.601 -16.835 20.045 1.00 81.44 689 GLU A C 1
ATOM 5674 O O . GLU A 1 689 ? 23.956 -16.180 20.862 1.00 81.44 689 GLU A O 1
ATOM 5679 N N . PHE A 1 690 ? 25.356 -16.252 19.107 1.00 67.94 690 PHE A N 1
ATOM 5680 C CA . PHE A 1 690 ? 25.463 -14.803 18.934 1.00 67.94 690 PHE A CA 1
ATOM 5681 C C . PHE A 1 690 ? 24.161 -14.159 18.436 1.00 67.94 690 PHE A C 1
ATOM 5683 O O . PHE A 1 690 ? 23.840 -13.034 18.802 1.00 67.94 690 PHE A O 1
ATOM 5690 N N . LEU A 1 691 ? 23.388 -14.892 17.636 1.00 69.81 691 LEU A N 1
ATOM 5691 C CA . LEU A 1 691 ? 22.098 -14.455 17.100 1.00 69.81 691 LEU A CA 1
ATOM 5692 C C . LEU A 1 691 ? 20.927 -14.834 18.021 1.00 69.81 691 LEU A C 1
ATOM 5694 O O . LEU A 1 691 ? 19.767 -14.682 17.648 1.00 69.81 691 LEU A O 1
ATOM 5698 N N . GLY A 1 692 ? 21.224 -15.355 19.216 1.00 74.19 692 GLY A N 1
ATOM 5699 C CA . GLY A 1 692 ? 20.225 -15.820 20.176 1.00 74.19 692 GLY A CA 1
ATOM 5700 C C . GLY A 1 692 ? 19.711 -17.241 19.925 1.00 74.19 692 GLY A C 1
ATOM 5701 O O . GLY A 1 692 ? 18.762 -17.652 20.590 1.00 74.19 692 GLY A O 1
ATOM 5702 N N . TYR A 1 693 ? 20.332 -18.006 19.020 1.00 84.31 693 TYR A N 1
ATOM 5703 C CA . TYR A 1 693 ? 19.924 -19.377 18.695 1.00 84.31 693 TYR A CA 1
ATOM 5704 C C . TYR A 1 693 ? 20.852 -20.426 19.329 1.00 84.31 693 TYR A C 1
ATOM 5706 O O . TYR A 1 693 ? 22.077 -20.286 19.279 1.00 84.31 693 TYR A O 1
ATOM 5714 N N . PRO A 1 694 ? 20.315 -21.517 19.898 1.00 91.50 694 PRO A N 1
ATOM 5715 C CA . PRO A 1 694 ? 21.122 -22.526 20.577 1.00 91.50 694 PRO A CA 1
ATOM 5716 C C . PRO A 1 694 ? 22.046 -23.282 19.613 1.00 91.50 694 PRO A C 1
ATOM 5718 O O . PRO A 1 694 ? 21.794 -23.376 18.415 1.00 91.50 694 PRO A O 1
ATOM 5721 N N . CYS A 1 695 ? 23.098 -23.903 20.142 1.00 92.12 695 CYS A N 1
ATOM 5722 C CA . CYS A 1 695 ? 23.858 -24.889 19.374 1.00 92.12 695 CYS A CA 1
ATOM 5723 C C . CYS A 1 695 ? 23.044 -26.156 19.156 1.00 92.12 695 CYS A C 1
ATOM 5725 O O . CYS A 1 695 ? 22.351 -26.630 20.062 1.00 92.12 695 CYS A O 1
ATOM 5727 N N . CYS A 1 696 ? 23.186 -26.754 17.980 1.00 91.75 696 CYS A N 1
ATOM 5728 C CA . CYS A 1 696 ? 22.534 -28.015 17.691 1.00 91.75 696 CYS A CA 1
ATOM 5729 C C . CYS A 1 696 ? 23.047 -29.142 18.586 1.00 91.75 696 CYS A C 1
ATOM 5731 O O . CYS A 1 696 ? 24.225 -29.213 18.950 1.00 91.75 696 CYS A O 1
ATOM 5733 N N . SER A 1 697 ? 22.140 -30.068 18.906 1.00 88.69 697 SER A N 1
ATOM 5734 C CA . SER A 1 697 ? 22.515 -31.364 19.471 1.00 88.69 697 SER A CA 1
ATOM 5735 C C . SER A 1 697 ? 23.475 -32.081 18.522 1.00 88.69 697 SER A C 1
ATOM 5737 O O . SER A 1 697 ? 23.303 -32.019 17.309 1.00 88.69 697 SER A O 1
ATOM 5739 N N . SER A 1 698 ? 24.436 -32.835 19.060 1.00 81.94 698 SER A N 1
ATOM 5740 C CA . SER A 1 698 ? 25.386 -33.623 18.260 1.00 81.94 698 SER A CA 1
ATOM 5741 C C . SER A 1 698 ? 24.733 -34.707 17.389 1.00 81.94 698 SER A C 1
ATOM 5743 O O . SER A 1 698 ? 25.407 -35.302 16.554 1.00 81.94 698 SER A O 1
ATOM 5745 N N . GLU A 1 699 ? 23.451 -35.004 17.616 1.00 83.25 699 GLU A N 1
ATOM 5746 C CA . GLU A 1 699 ? 22.652 -35.944 16.817 1.00 83.25 699 GLU A CA 1
ATOM 5747 C C . GLU A 1 699 ? 22.051 -35.300 15.555 1.00 83.25 699 GLU A C 1
ATOM 5749 O O . GLU A 1 699 ? 21.661 -36.015 14.634 1.00 83.25 699 GLU A O 1
ATOM 5754 N N . LEU A 1 700 ? 21.991 -33.966 15.496 1.00 82.88 700 LEU A N 1
ATOM 5755 C CA . LEU A 1 700 ? 21.551 -33.216 14.324 1.00 82.88 700 LEU A CA 1
ATOM 5756 C C . LEU A 1 700 ? 22.775 -32.913 13.460 1.00 82.88 700 LEU A C 1
ATOM 5758 O O . LEU A 1 700 ? 23.674 -32.193 13.881 1.00 82.88 700 LEU A O 1
ATOM 5762 N N . THR A 1 701 ? 22.823 -33.488 12.261 1.00 80.69 701 THR A N 1
ATOM 5763 C CA . THR A 1 701 ? 23.928 -33.291 11.305 1.00 80.69 701 THR A CA 1
ATOM 5764 C C . THR A 1 701 ? 23.463 -32.759 9.952 1.00 80.69 701 THR A C 1
ATOM 5766 O O . THR A 1 701 ? 24.291 -32.388 9.125 1.00 80.69 701 THR A O 1
ATOM 5769 N N . THR A 1 702 ? 22.150 -32.713 9.713 1.00 79.56 702 THR A N 1
ATOM 5770 C CA . THR A 1 702 ? 21.563 -32.202 8.472 1.00 79.56 702 THR A CA 1
ATOM 5771 C C . THR A 1 702 ? 21.607 -30.679 8.456 1.00 79.56 702 THR A C 1
ATOM 5773 O O . THR A 1 702 ? 21.061 -30.033 9.350 1.00 79.56 702 THR A O 1
ATOM 5776 N N . ILE A 1 703 ? 22.236 -30.115 7.428 1.00 90.12 703 ILE A N 1
ATOM 5777 C CA . ILE A 1 703 ? 22.315 -28.671 7.202 1.00 90.12 703 ILE A CA 1
ATOM 5778 C C . ILE A 1 703 ? 21.076 -28.256 6.404 1.00 90.12 703 ILE A C 1
ATOM 5780 O O . ILE A 1 703 ? 20.872 -28.745 5.295 1.00 90.12 703 ILE A O 1
ATOM 5784 N N . TYR A 1 704 ? 20.250 -27.382 6.973 1.00 79.62 704 TYR A N 1
ATOM 5785 C CA . TYR A 1 704 ? 19.050 -26.836 6.323 1.00 79.62 704 TYR A CA 1
ATOM 5786 C C . TYR A 1 704 ? 19.284 -25.445 5.734 1.00 79.62 704 TYR A C 1
ATOM 5788 O O . TYR A 1 704 ? 18.601 -25.057 4.792 1.00 79.62 704 TYR A O 1
ATOM 5796 N N . ALA A 1 705 ? 20.249 -24.704 6.275 1.00 71.19 705 ALA A N 1
ATOM 5797 C CA . ALA A 1 705 ? 20.661 -23.407 5.761 1.00 71.19 705 ALA A CA 1
ATOM 5798 C C . ALA A 1 705 ? 22.148 -23.181 6.051 1.00 71.19 705 ALA A C 1
ATOM 5800 O O . ALA A 1 705 ? 22.707 -23.750 6.993 1.00 71.19 705 ALA A O 1
ATOM 5801 N N . LYS A 1 706 ? 22.791 -22.354 5.232 1.00 84.00 706 LYS A N 1
ATOM 5802 C CA . LYS A 1 706 ? 24.165 -21.905 5.440 1.00 84.00 706 LYS A CA 1
ATOM 5803 C C . LYS A 1 706 ? 24.241 -20.424 5.124 1.00 84.00 706 LYS A C 1
ATOM 5805 O O . LYS A 1 706 ? 23.819 -20.010 4.048 1.00 84.00 706 LYS A O 1
ATOM 5810 N N . ASP A 1 707 ? 24.791 -19.662 6.050 1.00 75.88 707 ASP A N 1
ATOM 5811 C CA . ASP A 1 707 ? 25.014 -18.230 5.906 1.00 75.88 707 ASP A CA 1
ATOM 5812 C C . ASP A 1 707 ? 26.390 -17.844 6.476 1.00 75.88 707 ASP A C 1
ATOM 5814 O O . ASP A 1 707 ? 27.237 -18.698 6.763 1.00 75.88 707 ASP A O 1
ATOM 5818 N N . GLU A 1 708 ? 26.634 -16.541 6.612 1.00 66.06 708 GLU A N 1
ATOM 5819 C CA . GLU A 1 708 ? 27.874 -15.987 7.165 1.00 66.06 708 GLU A CA 1
ATOM 5820 C C . GLU A 1 708 ? 28.085 -16.288 8.663 1.00 66.06 708 GLU A C 1
ATOM 5822 O O . GLU A 1 708 ? 29.208 -16.183 9.160 1.00 66.06 708 GLU A O 1
ATOM 5827 N N . TYR A 1 709 ? 27.045 -16.737 9.372 1.00 74.00 709 TYR A N 1
ATOM 5828 C CA . TYR A 1 709 ? 27.090 -17.170 10.771 1.00 74.00 709 TYR A CA 1
ATOM 5829 C C . TYR A 1 709 ? 27.197 -18.696 10.917 1.00 74.00 709 TYR A C 1
ATOM 5831 O O . TYR A 1 709 ? 27.193 -19.216 12.036 1.00 74.00 709 TYR A O 1
ATOM 5839 N N . GLY A 1 710 ? 27.374 -19.418 9.808 1.00 82.25 710 GLY A N 1
ATOM 5840 C CA . GLY A 1 710 ? 27.703 -20.836 9.780 1.00 82.25 710 GLY A CA 1
ATOM 5841 C C . GLY A 1 710 ? 26.610 -21.710 9.172 1.00 82.25 710 GLY A C 1
ATOM 5842 O O . GLY A 1 710 ? 25.778 -21.293 8.374 1.00 82.25 710 GLY A O 1
ATOM 5843 N N . GLU A 1 711 ? 26.672 -22.989 9.504 1.00 90.44 711 GLU A N 1
ATOM 5844 C CA . GLU A 1 711 ? 25.741 -24.020 9.072 1.00 90.44 711 GLU A CA 1
ATOM 5845 C C . GLU A 1 711 ? 24.658 -24.187 10.132 1.00 90.44 711 GLU A C 1
ATOM 5847 O O . GLU A 1 711 ? 24.950 -24.276 11.328 1.00 90.44 711 GLU A O 1
ATOM 5852 N N . TRP A 1 712 ? 23.412 -24.260 9.685 1.00 91.19 712 TRP A N 1
ATOM 5853 C CA . TRP A 1 712 ? 22.232 -24.277 10.534 1.00 91.19 712 TRP A CA 1
ATOM 5854 C C . TRP A 1 712 ? 21.463 -25.575 10.369 1.00 91.19 712 TRP A C 1
ATOM 5856 O O . TRP A 1 712 ? 21.324 -26.103 9.261 1.00 91.19 712 TRP A O 1
ATOM 5866 N N . SER A 1 713 ? 20.914 -26.062 11.476 1.00 91.00 713 SER A N 1
ATOM 5867 C CA . SER A 1 713 ? 19.927 -27.133 11.485 1.00 91.00 713 SER A CA 1
ATOM 5868 C C . SER A 1 713 ? 18.635 -26.675 12.154 1.00 91.00 713 SER A C 1
ATOM 5870 O O . SER A 1 713 ? 18.607 -25.661 12.850 1.00 91.00 713 SER A O 1
ATOM 5872 N N . TYR A 1 714 ? 17.568 -27.446 11.977 1.00 87.44 714 TYR A N 1
ATOM 5873 C CA . TYR A 1 714 ? 16.302 -27.227 12.664 1.00 87.44 714 TYR A CA 1
ATOM 5874 C C . TYR A 1 714 ? 16.001 -28.424 13.570 1.00 87.44 714 TYR A C 1
ATOM 5876 O O . TYR A 1 714 ? 15.900 -29.565 13.105 1.00 87.44 714 TYR A O 1
ATOM 5884 N N . ASP A 1 715 ? 15.877 -28.181 14.875 1.00 87.94 715 ASP A N 1
ATOM 5885 C CA . ASP A 1 715 ? 15.504 -29.204 15.849 1.00 87.94 715 ASP A CA 1
ATOM 5886 C C . ASP A 1 715 ? 13.977 -29.356 15.865 1.00 87.94 715 ASP A C 1
ATOM 5888 O O . ASP A 1 715 ? 13.269 -28.699 16.629 1.00 87.94 715 ASP A O 1
ATOM 5892 N N . PHE A 1 716 ? 13.455 -30.269 15.043 1.00 80.19 716 PHE A N 1
ATOM 5893 C CA . PHE A 1 716 ? 12.017 -30.573 14.973 1.00 80.19 716 PHE A CA 1
ATOM 5894 C C . PHE A 1 716 ? 11.424 -31.122 16.279 1.00 80.19 716 PHE A C 1
ATOM 5896 O O . PHE A 1 716 ? 10.206 -31.180 16.419 1.00 80.19 716 PHE A O 1
ATOM 5903 N N . THR A 1 717 ? 12.246 -31.558 17.241 1.00 82.81 717 THR A N 1
ATOM 5904 C CA . THR A 1 717 ? 11.726 -31.992 18.548 1.00 82.81 717 THR A CA 1
ATOM 5905 C C . THR A 1 717 ? 11.442 -30.813 19.472 1.00 82.81 717 THR A C 1
ATOM 5907 O O . THR A 1 717 ? 10.583 -30.919 20.349 1.00 82.81 717 THR A O 1
ATOM 5910 N N . LYS A 1 718 ? 12.134 -29.689 19.257 1.00 81.19 718 LYS A N 1
ATOM 5911 C CA . LYS A 1 718 ? 11.992 -28.451 20.033 1.00 81.19 718 LYS A CA 1
ATOM 5912 C C . LYS A 1 718 ? 11.342 -27.308 19.252 1.00 81.19 718 LYS A C 1
ATOM 5914 O O . LYS A 1 718 ? 11.001 -26.301 19.861 1.00 81.19 718 LYS A O 1
ATOM 5919 N N . ASN A 1 719 ? 11.124 -27.486 17.949 1.00 83.31 719 ASN A N 1
ATOM 5920 C CA . ASN A 1 719 ? 10.632 -26.471 17.017 1.00 83.31 719 ASN A CA 1
ATOM 5921 C C . ASN A 1 719 ? 11.484 -25.186 17.021 1.00 83.31 719 ASN A C 1
ATOM 5923 O O . ASN A 1 719 ? 10.944 -24.080 17.025 1.00 83.31 719 ASN A O 1
ATOM 5927 N N . GLU A 1 720 ? 12.813 -25.320 17.007 1.00 87.69 720 GLU A N 1
ATOM 5928 C CA . GLU A 1 720 ? 13.743 -24.182 17.002 1.00 87.69 720 GLU A CA 1
ATOM 5929 C C . GLU A 1 720 ? 14.915 -24.381 16.028 1.00 87.69 720 GLU A C 1
ATOM 5931 O O . GLU A 1 720 ? 15.369 -25.504 15.792 1.00 87.69 720 GLU A O 1
ATOM 5936 N N . TRP A 1 721 ? 15.417 -23.275 15.471 1.00 91.94 721 TRP A N 1
ATOM 5937 C CA . TRP A 1 721 ? 16.666 -23.254 14.707 1.00 91.94 721 TRP A CA 1
ATOM 5938 C C . TRP A 1 721 ? 17.870 -23.362 15.642 1.00 91.94 721 TRP A C 1
ATOM 5940 O O . TRP A 1 721 ? 17.865 -22.803 16.739 1.00 91.94 721 TRP A O 1
ATOM 5950 N N . CYS A 1 722 ? 18.914 -24.056 15.197 1.00 92.31 722 CYS A N 1
ATOM 5951 C CA . CYS A 1 722 ? 20.154 -24.214 15.942 1.00 92.31 722 CYS A CA 1
ATOM 5952 C C . CYS A 1 722 ? 21.383 -24.174 15.018 1.00 92.31 722 CYS A C 1
ATOM 5954 O O . CYS A 1 722 ? 21.298 -24.514 13.837 1.00 92.31 722 CYS A O 1
ATOM 5956 N N . GLY A 1 723 ? 22.544 -23.784 15.545 1.00 92.56 723 GLY A N 1
ATOM 5957 C CA . GLY A 1 723 ? 23.799 -23.739 14.785 1.00 92.56 723 GLY A CA 1
ATOM 5958 C C . GLY A 1 723 ? 24.639 -25.004 14.921 1.00 92.56 723 GLY A C 1
ATOM 5959 O O . GLY A 1 723 ? 24.855 -25.513 16.024 1.00 92.56 723 GLY A O 1
ATOM 5960 N N . LEU A 1 724 ? 25.165 -25.489 13.799 1.00 86.56 724 LEU A N 1
ATOM 5961 C CA . LEU A 1 724 ? 26.082 -26.628 13.705 1.00 86.56 724 LEU A CA 1
ATOM 5962 C C . LEU A 1 724 ? 27.556 -26.198 13.757 1.00 86.56 724 LEU A C 1
ATOM 5964 O O . LEU A 1 724 ? 28.411 -26.964 14.210 1.00 86.56 724 LEU A O 1
ATOM 5968 N N . THR A 1 725 ? 27.875 -24.978 13.316 1.00 87.94 725 THR A N 1
ATOM 5969 C CA . THR A 1 725 ? 29.263 -24.499 13.258 1.00 87.94 725 THR A CA 1
ATOM 5970 C C . THR A 1 725 ? 29.773 -24.104 14.640 1.00 87.94 725 THR A C 1
ATOM 5972 O O . THR A 1 725 ? 29.251 -23.197 15.291 1.00 87.94 725 THR A O 1
ATOM 5975 N N . LYS A 1 726 ? 30.826 -24.790 15.094 1.00 83.56 726 LYS A N 1
ATOM 5976 C CA . LYS A 1 726 ? 31.474 -24.526 16.382 1.00 83.56 726 LYS A CA 1
ATOM 5977 C C . LYS A 1 726 ? 32.137 -23.157 16.399 1.00 83.56 726 LYS A C 1
ATOM 5979 O O . LYS A 1 726 ? 32.749 -22.741 15.421 1.00 83.56 726 LYS A O 1
ATOM 5984 N N . PHE A 1 727 ? 32.056 -22.497 17.547 1.00 75.44 727 PHE A N 1
ATOM 5985 C CA . PHE A 1 727 ? 32.736 -21.233 17.768 1.00 75.44 727 PHE A CA 1
ATOM 5986 C C . PHE A 1 727 ? 34.209 -21.513 18.070 1.00 75.44 727 PHE A C 1
ATOM 5988 O O . PHE A 1 727 ? 34.541 -22.083 19.111 1.00 75.44 727 PHE A O 1
ATOM 5995 N N . GLU A 1 728 ? 35.093 -21.140 17.146 1.00 66.38 728 GLU A N 1
ATOM 5996 C CA . GLU A 1 728 ? 36.535 -21.140 17.383 1.00 66.38 728 GLU A CA 1
ATOM 5997 C C . GLU A 1 728 ? 36.979 -19.750 17.854 1.00 66.38 728 GLU A C 1
ATOM 5999 O O . GLU A 1 728 ? 36.892 -18.751 17.128 1.00 66.38 728 GLU A O 1
ATOM 6004 N N . ASP A 1 729 ? 37.433 -19.699 19.108 1.00 55.06 729 ASP A N 1
ATOM 6005 C CA . ASP A 1 729 ? 38.036 -18.520 19.717 1.00 55.06 729 ASP A CA 1
ATOM 6006 C C . ASP A 1 729 ? 39.475 -18.382 19.199 1.00 55.06 729 ASP A C 1
ATOM 6008 O O . ASP A 1 729 ? 40.392 -19.102 19.600 1.00 55.06 729 ASP A O 1
ATOM 6012 N N . SER A 1 730 ? 39.669 -17.480 18.240 1.00 51.00 730 SER A N 1
ATOM 6013 C CA . SER A 1 730 ? 40.955 -17.241 17.583 1.00 51.00 730 SER A CA 1
ATOM 6014 C C . SER A 1 730 ? 41.919 -16.377 18.408 1.00 51.00 730 SER A C 1
ATOM 6016 O O . SER A 1 730 ? 42.950 -15.957 17.887 1.00 51.00 730 SER A O 1
ATOM 6018 N N . SER A 1 731 ? 41.658 -16.161 19.701 1.00 45.62 731 SER A N 1
ATOM 6019 C CA . SER A 1 731 ? 42.565 -15.440 20.609 1.00 45.62 731 SER A CA 1
ATOM 6020 C C . SER A 1 731 ? 43.887 -16.170 20.923 1.00 45.62 731 SER A C 1
ATOM 6022 O O . SER A 1 731 ? 44.720 -15.623 21.638 1.00 45.62 731 SER A O 1
ATOM 6024 N N . ASN A 1 732 ? 44.127 -17.377 20.386 1.00 41.88 732 ASN A N 1
ATOM 6025 C CA . ASN A 1 732 ? 45.355 -18.153 20.632 1.00 41.88 732 ASN A CA 1
ATOM 6026 C C . ASN A 1 732 ? 45.928 -18.888 19.400 1.00 41.88 732 ASN A C 1
ATOM 6028 O O . ASN A 1 732 ? 46.475 -19.984 19.537 1.00 41.88 732 ASN A O 1
ATOM 6032 N N . GLN A 1 733 ? 45.853 -18.309 18.197 1.00 40.06 733 GLN A N 1
ATOM 6033 C CA . GLN A 1 733 ? 46.666 -18.790 17.068 1.00 40.06 733 GLN A CA 1
ATOM 6034 C C . GLN A 1 733 ? 47.736 -17.771 16.671 1.00 40.06 733 GLN A C 1
ATOM 6036 O O . GLN A 1 733 ? 47.485 -16.777 15.996 1.00 40.06 733 GLN A O 1
ATOM 6041 N N . ASP A 1 734 ? 48.952 -18.062 17.123 1.00 45.09 734 ASP A N 1
ATOM 6042 C CA . ASP A 1 734 ? 50.200 -17.391 16.779 1.00 45.09 734 ASP A CA 1
ATOM 6043 C C . ASP A 1 734 ? 50.599 -17.740 15.337 1.00 45.09 734 ASP A C 1
ATOM 6045 O O . ASP A 1 734 ? 51.137 -18.818 15.115 1.00 45.09 734 ASP A O 1
ATOM 6049 N N . HIS A 1 735 ? 50.311 -16.861 14.363 1.00 43.44 735 HIS A N 1
ATOM 6050 C CA . HIS A 1 735 ? 50.967 -16.823 13.044 1.00 43.44 735 HIS A CA 1
ATOM 6051 C C . HIS A 1 735 ? 50.872 -15.424 12.384 1.00 43.44 735 HIS A C 1
ATOM 6053 O O . HIS A 1 735 ? 49.935 -15.101 11.660 1.00 43.44 735 HIS A O 1
ATOM 6059 N N . SER A 1 736 ? 51.889 -14.601 12.668 1.00 47.78 736 SER A N 1
ATOM 6060 C CA . SER A 1 736 ? 52.535 -13.547 11.851 1.00 47.78 736 SER A CA 1
ATOM 6061 C C . SER A 1 736 ? 51.758 -12.851 10.711 1.00 47.78 736 SER A C 1
ATOM 6063 O O . SER A 1 736 ? 52.187 -12.863 9.554 1.00 47.78 736 SER A O 1
ATOM 6065 N N . GLY A 1 737 ? 50.685 -12.150 11.050 1.00 54.31 737 GLY A N 1
ATOM 6066 C CA . GLY A 1 737 ? 50.188 -11.004 10.292 1.00 54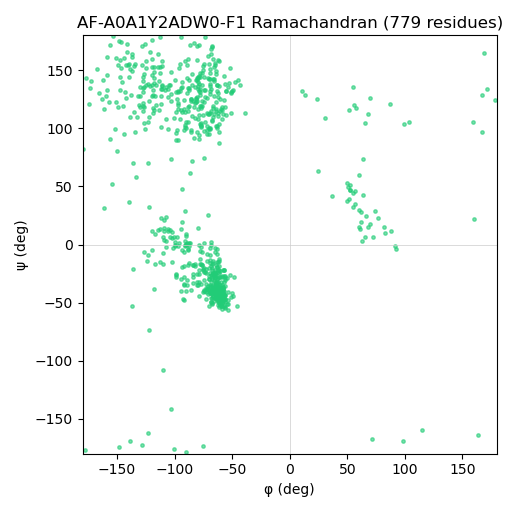.31 737 GLY A CA 1
ATOM 6067 C C . GLY A 1 737 ? 49.479 -10.097 11.280 1.00 54.31 737 GLY A C 1
ATOM 6068 O O . GLY A 1 737 ? 48.372 -10.430 11.690 1.00 54.31 737 GLY A O 1
ATOM 6069 N N . GLU A 1 738 ? 50.148 -9.039 11.746 1.00 64.19 738 GLU A N 1
ATOM 6070 C CA . GLU A 1 738 ? 49.543 -8.089 12.685 1.00 64.19 738 GLU A CA 1
ATOM 6071 C C . GLU A 1 738 ? 48.270 -7.521 12.064 1.00 64.19 738 GLU A C 1
ATOM 6073 O O . GLU A 1 738 ? 48.261 -7.021 10.937 1.00 64.19 738 GLU A O 1
ATOM 6078 N N . CYS A 1 739 ? 47.178 -7.667 12.795 1.00 77.12 739 CYS A N 1
ATOM 6079 C CA . CYS A 1 739 ? 45.889 -7.166 12.393 1.00 77.12 739 CYS A CA 1
ATOM 6080 C C . CYS A 1 739 ? 45.846 -5.662 12.621 1.00 77.12 739 CYS A C 1
ATOM 6082 O O . CYS A 1 739 ? 45.721 -5.188 13.748 1.00 77.12 739 CYS A O 1
ATOM 6084 N N . TRP A 1 740 ? 46.011 -4.912 11.538 1.00 84.44 740 TRP A N 1
ATOM 6085 C CA . TRP A 1 740 ? 46.184 -3.464 11.585 1.00 84.44 740 TRP A CA 1
ATOM 6086 C C . TRP A 1 740 ? 44.975 -2.735 12.200 1.00 84.44 740 TRP A C 1
ATOM 6088 O O . TRP A 1 740 ? 45.156 -1.704 12.846 1.00 84.44 740 TRP A O 1
ATOM 6098 N N . SER A 1 741 ? 43.765 -3.295 12.089 1.00 85.25 741 SER A N 1
ATOM 6099 C CA . SER A 1 741 ? 42.534 -2.683 12.603 1.00 85.25 741 SER A CA 1
ATOM 6100 C C . SER A 1 741 ? 42.407 -2.717 14.128 1.00 85.25 741 SER A C 1
ATOM 6102 O O . SER A 1 741 ? 41.699 -1.883 14.694 1.00 85.25 741 SER A O 1
ATOM 6104 N N . GLU A 1 742 ? 43.116 -3.617 14.824 1.00 79.00 742 GLU A N 1
ATOM 6105 C CA . GLU A 1 742 ? 43.030 -3.723 16.291 1.00 79.00 742 GLU A CA 1
ATOM 6106 C C . GLU A 1 742 ? 43.557 -2.460 16.981 1.00 79.00 742 GLU A C 1
ATOM 6108 O O . GLU A 1 742 ? 43.024 -2.036 18.007 1.00 79.00 742 GLU A O 1
ATOM 6113 N N . ILE A 1 743 ? 44.557 -1.802 16.381 1.00 75.75 743 ILE A N 1
ATOM 6114 C CA . ILE A 1 743 ? 45.103 -0.523 16.863 1.00 75.75 743 ILE A CA 1
ATOM 6115 C C . ILE A 1 743 ? 44.052 0.595 16.768 1.00 75.75 743 ILE A C 1
ATOM 6117 O O . ILE A 1 743 ? 44.071 1.532 17.568 1.00 75.75 743 ILE A O 1
ATOM 6121 N N . LEU A 1 744 ? 43.117 0.474 15.825 1.00 69.88 744 LEU A N 1
ATOM 6122 C CA . LEU A 1 744 ? 42.011 1.406 15.608 1.00 69.88 744 LEU A CA 1
ATOM 6123 C C . LEU A 1 744 ? 40.767 1.051 16.442 1.00 69.88 744 LEU A C 1
ATOM 6125 O O . LEU A 1 744 ? 39.769 1.763 16.383 1.00 69.88 744 LEU A O 1
ATOM 6129 N N . GLY A 1 745 ? 40.830 -0.015 17.249 1.00 70.44 745 GLY A N 1
ATOM 6130 C CA . GLY A 1 745 ? 39.732 -0.468 18.104 1.00 70.44 745 GLY A CA 1
ATOM 6131 C C . GLY A 1 745 ? 38.758 -1.440 17.436 1.00 70.44 745 GLY A C 1
ATOM 6132 O O . GLY A 1 745 ? 37.715 -1.723 18.023 1.00 70.44 745 GLY A O 1
ATOM 6133 N N . TYR A 1 746 ? 39.094 -1.971 16.257 1.00 75.50 746 TYR A N 1
ATOM 6134 C CA . TYR A 1 746 ? 38.246 -2.887 15.493 1.00 75.50 746 TYR A CA 1
ATOM 6135 C C . TYR A 1 746 ? 38.893 -4.275 15.346 1.00 75.50 746 TYR A C 1
ATOM 6137 O O . TYR A 1 746 ? 40.092 -4.370 15.070 1.00 75.50 746 TYR A O 1
ATOM 6145 N N . PRO A 1 747 ? 38.136 -5.374 15.501 1.00 83.50 747 PRO A N 1
ATOM 6146 C CA . PRO A 1 747 ? 38.684 -6.726 15.403 1.00 83.50 747 PRO A CA 1
ATOM 6147 C C . PRO A 1 747 ? 39.137 -7.071 13.979 1.00 83.50 747 PRO A C 1
ATOM 6149 O O . PRO A 1 747 ? 38.856 -6.358 13.023 1.00 83.50 747 PRO A O 1
ATOM 6152 N N . CYS A 1 748 ? 39.811 -8.203 13.817 1.00 83.25 748 CYS A N 1
ATOM 6153 C CA . CYS A 1 748 ? 40.150 -8.738 12.498 1.00 83.25 748 CYS A CA 1
ATOM 6154 C C . CYS A 1 748 ? 38.967 -9.453 11.871 1.00 83.25 748 CYS A C 1
ATOM 6156 O O . CYS A 1 748 ? 38.270 -10.205 12.559 1.00 83.25 748 CYS A O 1
ATOM 6158 N N . CYS A 1 749 ? 38.811 -9.320 10.559 1.00 82.88 749 CYS A N 1
ATOM 6159 C CA . CYS A 1 749 ? 37.859 -10.150 9.842 1.00 82.88 749 CYS A CA 1
ATOM 6160 C C . CYS A 1 749 ? 38.328 -11.603 9.811 1.00 82.88 749 CYS A C 1
ATOM 6162 O O . CYS A 1 749 ? 39.526 -11.905 9.698 1.00 82.88 749 CYS A O 1
ATOM 6164 N N . LYS A 1 750 ? 37.358 -12.505 9.938 1.00 76.69 750 LYS A N 1
ATOM 6165 C CA . LYS A 1 750 ? 37.534 -13.946 9.776 1.00 76.69 750 LYS A CA 1
ATOM 6166 C C . LYS A 1 750 ? 37.314 -14.362 8.321 1.00 76.69 750 LYS A C 1
ATOM 6168 O O . LYS A 1 750 ? 37.952 -15.316 7.881 1.00 76.69 750 LYS A O 1
ATOM 6173 N N . GLY A 1 751 ? 36.456 -13.658 7.589 1.00 72.12 751 GLY A N 1
ATOM 6174 C CA . GLY A 1 751 ? 36.248 -13.792 6.153 1.00 72.12 751 GLY A CA 1
ATOM 6175 C C . GLY A 1 751 ? 37.069 -12.799 5.326 1.00 72.12 751 GLY A C 1
ATOM 6176 O O . GLY A 1 751 ? 37.850 -11.988 5.827 1.00 72.12 751 GLY A O 1
ATOM 6177 N N . CYS A 1 752 ? 36.910 -12.919 4.009 1.00 81.00 752 CYS A N 1
ATOM 6178 C CA . CYS A 1 752 ? 37.697 -12.195 3.008 1.00 81.00 752 CYS A CA 1
ATOM 6179 C C . CYS A 1 752 ? 36.864 -11.250 2.139 1.00 81.00 752 CYS A C 1
ATOM 6181 O O . CYS A 1 752 ? 37.361 -10.715 1.148 1.00 81.00 752 CYS A O 1
ATOM 6183 N N . LYS A 1 753 ? 35.590 -11.053 2.494 1.00 74.50 753 LYS A N 1
ATOM 6184 C CA . LYS A 1 753 ? 34.668 -10.199 1.751 1.00 74.50 753 LYS A CA 1
ATOM 6185 C C . LYS A 1 753 ? 34.931 -8.740 2.106 1.00 74.50 753 LYS A C 1
ATOM 6187 O O . LYS A 1 753 ? 34.619 -8.299 3.206 1.00 74.50 753 LYS A O 1
ATOM 6192 N N . ILE A 1 754 ? 35.505 -8.013 1.155 1.00 84.12 754 ILE A N 1
ATOM 6193 C CA . ILE A 1 754 ? 35.798 -6.588 1.289 1.00 84.12 754 ILE A CA 1
ATOM 6194 C C . ILE A 1 754 ? 34.496 -5.808 1.104 1.00 84.12 754 ILE A C 1
ATOM 6196 O O . ILE A 1 754 ? 33.884 -5.876 0.040 1.00 84.12 754 ILE A O 1
ATOM 6200 N N . TYR A 1 755 ? 34.080 -5.091 2.145 1.00 75.56 755 TYR A N 1
ATOM 6201 C CA . TYR A 1 755 ? 32.960 -4.149 2.093 1.00 75.56 755 TYR A CA 1
ATOM 6202 C C . TYR A 1 755 ? 33.452 -2.743 1.746 1.00 75.56 755 TYR A C 1
ATOM 6204 O O . TYR A 1 755 ? 32.780 -2.022 1.016 1.00 75.56 755 TYR A O 1
ATOM 6212 N N . GLU A 1 756 ? 34.652 -2.390 2.208 1.00 75.25 756 GLU A N 1
ATOM 6213 C CA . GLU A 1 756 ? 35.257 -1.084 1.968 1.00 75.25 756 GLU A CA 1
ATOM 6214 C C . GLU A 1 756 ? 36.790 -1.183 1.963 1.00 75.25 756 GLU A C 1
ATOM 6216 O O . GLU A 1 756 ? 37.375 -2.158 2.433 1.00 75.25 756 GLU A O 1
ATOM 6221 N N . THR A 1 757 ? 37.489 -0.212 1.384 1.00 86.31 757 THR A N 1
ATOM 6222 C CA . THR A 1 757 ? 38.948 -0.095 1.504 1.00 86.31 757 THR A CA 1
ATOM 6223 C C . THR A 1 757 ? 39.326 1.373 1.605 1.00 86.31 757 THR A C 1
ATOM 6225 O O . THR A 1 757 ? 38.965 2.157 0.729 1.00 86.31 757 THR A O 1
ATOM 6228 N N . ASP A 1 758 ? 40.082 1.723 2.642 1.00 81.75 758 ASP A N 1
ATOM 6229 C CA . ASP A 1 758 ? 40.520 3.089 2.922 1.00 81.75 758 ASP A CA 1
ATOM 6230 C C . ASP A 1 758 ? 42.058 3.189 3.009 1.00 81.75 758 ASP A C 1
ATOM 6232 O O . ASP A 1 758 ? 42.793 2.337 2.496 1.00 81.75 758 ASP A O 1
ATOM 6236 N N . SER A 1 759 ? 42.567 4.272 3.610 1.00 81.31 759 SER A N 1
ATOM 6237 C CA . SER A 1 759 ? 44.007 4.484 3.799 1.00 81.31 759 SER A CA 1
ATOM 6238 C C . SER A 1 759 ? 44.661 3.553 4.824 1.00 81.31 759 SER A C 1
ATOM 6240 O O . SER A 1 759 ? 45.887 3.417 4.789 1.00 81.31 759 SER A O 1
ATOM 6242 N N . ASP A 1 760 ? 43.881 2.950 5.722 1.00 79.06 760 ASP A N 1
ATOM 6243 C CA . ASP A 1 760 ? 44.359 2.064 6.784 1.00 79.06 760 ASP A CA 1
ATOM 6244 C C . ASP A 1 760 ? 44.351 0.590 6.333 1.00 79.06 760 ASP A C 1
ATOM 6246 O O . ASP A 1 760 ? 45.283 -0.157 6.653 1.00 79.06 760 ASP A O 1
ATOM 6250 N N . GLY A 1 761 ? 43.381 0.182 5.505 1.00 85.38 761 GLY A N 1
ATOM 6251 C CA . GLY A 1 761 ? 43.381 -1.115 4.826 1.00 85.38 761 GLY A CA 1
ATOM 6252 C C . GLY A 1 761 ? 42.016 -1.532 4.266 1.00 85.38 761 GLY A C 1
ATOM 6253 O O . GLY A 1 761 ? 41.113 -0.722 4.086 1.00 85.38 761 GLY A O 1
ATOM 6254 N N . SER A 1 762 ? 41.859 -2.818 3.930 1.00 89.56 762 SER A N 1
ATOM 6255 C CA . SER A 1 762 ? 40.572 -3.359 3.464 1.00 89.56 762 SER A CA 1
ATOM 6256 C C . SER A 1 762 ? 39.696 -3.765 4.643 1.00 89.56 762 SER A C 1
ATOM 6258 O O . SER A 1 762 ? 40.107 -4.590 5.453 1.00 89.56 762 SER A O 1
ATOM 6260 N N . TRP A 1 763 ? 38.482 -3.243 4.718 1.00 88.25 763 TRP A N 1
ATOM 6261 C CA . TRP A 1 763 ? 37.528 -3.517 5.782 1.00 88.25 763 TRP A CA 1
ATOM 6262 C C . TRP A 1 763 ? 36.499 -4.561 5.359 1.00 88.25 763 TRP A C 1
ATOM 6264 O O . TRP A 1 763 ? 36.016 -4.579 4.222 1.00 88.25 763 TRP A O 1
ATOM 6274 N N . GLY A 1 764 ? 36.152 -5.428 6.299 1.00 84.81 764 GLY A N 1
ATOM 6275 C CA . GLY A 1 764 ? 34.996 -6.304 6.217 1.00 84.81 764 GLY A CA 1
ATOM 6276 C C . GLY A 1 764 ? 33.982 -5.939 7.293 1.00 84.81 764 GLY A C 1
ATOM 6277 O O . GLY A 1 764 ? 34.293 -5.235 8.254 1.00 84.81 764 GLY A O 1
ATOM 6278 N N . TYR A 1 765 ? 32.761 -6.428 7.130 1.00 79.38 765 TYR A N 1
ATOM 6279 C CA . TYR A 1 765 ? 31.699 -6.260 8.108 1.00 79.38 765 TYR A CA 1
ATOM 6280 C C . TYR A 1 765 ? 31.200 -7.644 8.509 1.00 79.38 765 TYR A C 1
ATOM 6282 O O . TYR A 1 765 ? 30.557 -8.335 7.721 1.00 79.38 765 TYR A O 1
ATOM 6290 N N . GLU A 1 766 ? 31.570 -8.076 9.715 1.00 71.94 766 GLU A N 1
ATOM 6291 C CA . GLU A 1 766 ? 31.295 -9.415 10.240 1.00 71.94 766 GLU A CA 1
ATOM 6292 C C . GLU A 1 766 ? 30.913 -9.305 11.717 1.00 71.94 766 GLU A C 1
ATOM 6294 O O . GLU A 1 766 ? 31.454 -8.480 12.452 1.00 71.94 766 GLU A O 1
ATOM 6299 N N . PHE A 1 767 ? 29.991 -10.145 12.192 1.00 69.62 767 PHE A N 1
ATOM 6300 C CA . PHE A 1 767 ? 29.553 -10.131 13.598 1.00 69.62 767 PHE A CA 1
ATOM 6301 C C . PHE A 1 767 ? 29.008 -8.761 14.072 1.00 69.62 767 PHE A C 1
ATOM 6303 O O . PHE A 1 767 ? 29.183 -8.394 15.233 1.00 69.62 767 PHE A O 1
ATOM 6310 N N . ASN A 1 768 ? 28.330 -8.021 13.178 1.00 58.62 768 ASN A N 1
ATOM 6311 C CA . ASN A 1 768 ? 27.703 -6.711 13.431 1.00 58.62 768 ASN A CA 1
ATOM 6312 C C . ASN A 1 768 ? 28.681 -5.607 13.882 1.00 58.62 768 ASN A C 1
ATOM 6314 O O . ASN A 1 768 ? 28.326 -4.699 14.636 1.00 58.62 768 ASN A O 1
ATOM 6318 N N . GLN A 1 769 ? 29.932 -5.704 13.439 1.00 71.81 769 GLN A N 1
ATOM 6319 C CA . GLN A 1 769 ? 30.974 -4.715 13.677 1.00 71.81 769 GLN A CA 1
ATOM 6320 C C . GLN A 1 769 ? 31.923 -4.663 12.479 1.00 71.81 769 GLN A C 1
ATOM 6322 O O . GLN A 1 769 ? 32.126 -5.655 11.776 1.00 71.81 769 GLN A O 1
ATOM 6327 N N . TRP A 1 770 ? 32.521 -3.496 12.263 1.00 83.00 770 TRP A N 1
ATOM 6328 C CA . TRP A 1 770 ? 33.603 -3.352 11.300 1.00 83.00 770 TRP A CA 1
ATOM 6329 C C . TRP A 1 770 ? 34.828 -4.134 11.756 1.00 83.00 770 TRP A C 1
ATOM 6331 O O . TRP A 1 770 ? 35.155 -4.160 12.945 1.00 83.00 770 TRP A O 1
ATOM 6341 N N . CYS A 1 771 ? 35.502 -4.771 10.808 1.00 87.94 771 CYS A N 1
ATOM 6342 C CA . CYS A 1 771 ? 36.708 -5.533 11.057 1.00 87.94 771 CYS A CA 1
ATOM 6343 C C . CYS A 1 771 ? 37.758 -5.292 9.963 1.00 87.94 771 CYS A C 1
ATOM 6345 O O . CYS A 1 771 ? 37.425 -4.998 8.815 1.00 87.94 771 CYS A O 1
ATOM 6347 N N . GLY A 1 772 ? 39.042 -5.407 10.299 1.00 89.00 772 GLY A N 1
ATOM 6348 C CA . GLY A 1 772 ? 40.129 -5.278 9.327 1.00 89.00 772 GLY A CA 1
ATOM 6349 C C . GLY A 1 772 ? 40.425 -6.598 8.628 1.00 89.00 772 GLY A C 1
ATOM 6350 O O . GLY A 1 772 ? 40.727 -7.605 9.277 1.00 89.00 772 GLY A O 1
ATOM 6351 N N . ILE A 1 773 ? 40.394 -6.602 7.299 1.00 86.75 773 ILE A N 1
ATOM 6352 C CA . ILE A 1 773 ? 40.794 -7.744 6.477 1.00 86.75 773 ILE A CA 1
ATOM 6353 C C . ILE A 1 773 ? 42.313 -7.749 6.355 1.00 86.75 773 ILE A C 1
ATOM 6355 O O . ILE A 1 773 ? 42.959 -6.788 5.928 1.00 86.75 773 ILE A O 1
ATOM 6359 N N . ILE A 1 774 ? 42.900 -8.888 6.706 1.00 84.38 774 ILE A N 1
ATOM 6360 C CA . ILE A 1 774 ? 44.332 -9.117 6.566 1.00 84.38 774 ILE A CA 1
ATOM 6361 C C . ILE A 1 774 ? 44.559 -9.727 5.185 1.00 84.38 774 ILE A C 1
ATOM 6363 O O . ILE A 1 774 ? 44.336 -10.920 4.985 1.00 84.38 774 ILE A O 1
ATOM 6367 N N . SER A 1 775 ? 45.030 -8.926 4.227 1.00 69.25 775 SER A N 1
ATOM 6368 C CA . SER A 1 775 ? 45.160 -9.337 2.820 1.00 69.25 775 SER A CA 1
ATOM 6369 C C . SER A 1 775 ? 45.981 -10.621 2.626 1.00 69.25 775 SER A C 1
ATOM 6371 O O . SER A 1 775 ? 45.711 -11.387 1.706 1.00 69.25 775 SER A O 1
ATOM 6373 N N . SER A 1 776 ? 46.942 -10.918 3.511 1.00 67.44 776 SER A N 1
ATOM 6374 C CA . SER A 1 776 ? 47.721 -12.165 3.467 1.00 67.44 776 SER A CA 1
ATOM 6375 C C . SER A 1 776 ? 46.904 -13.431 3.766 1.00 67.44 776 SER A C 1
ATOM 6377 O O . SER A 1 776 ? 47.308 -14.513 3.341 1.00 67.44 776 SER A O 1
ATOM 6379 N N . ARG A 1 777 ? 45.754 -13.318 4.448 1.00 69.56 777 ARG A N 1
ATOM 6380 C CA . ARG A 1 777 ? 44.816 -14.429 4.702 1.00 69.56 777 ARG A CA 1
ATOM 6381 C C . ARG A 1 777 ? 43.880 -14.705 3.526 1.00 69.56 777 ARG A C 1
ATOM 6383 O O . ARG A 1 777 ? 43.345 -15.800 3.437 1.00 69.56 777 ARG A O 1
ATOM 6390 N N . CYS A 1 778 ? 43.739 -13.744 2.616 1.00 70.56 778 CYS A N 1
ATOM 6391 C CA . CYS A 1 778 ? 42.736 -13.756 1.552 1.00 70.56 778 CYS A CA 1
ATOM 6392 C C . CYS A 1 778 ? 43.316 -13.957 0.145 1.00 70.56 778 CYS A C 1
ATOM 6394 O O . CYS A 1 778 ? 42.591 -13.887 -0.838 1.00 70.56 778 CYS A O 1
ATOM 6396 N N . GLN A 1 779 ? 44.621 -14.232 0.027 1.00 57.41 779 GLN A N 1
ATOM 6397 C CA . GLN A 1 779 ? 45.307 -14.455 -1.258 1.00 57.41 779 GLN A CA 1
ATOM 6398 C C . GLN A 1 779 ? 45.346 -15.922 -1.730 1.00 57.41 779 GLN A C 1
ATOM 6400 O O . GLN A 1 779 ? 46.257 -16.323 -2.456 1.00 57.41 779 GLN A O 1
ATOM 6405 N N . LYS A 1 780 ? 44.362 -16.740 -1.359 1.00 48.44 780 LYS A N 1
ATOM 6406 C CA . LYS A 1 780 ? 44.139 -18.040 -2.000 1.00 48.44 780 LYS A CA 1
ATOM 6407 C C . LYS A 1 780 ? 42.651 -18.328 -2.096 1.00 48.44 780 LYS A C 1
ATOM 6409 O O . LYS A 1 780 ? 42.102 -18.895 -1.162 1.00 48.44 780 LYS A O 1
ATOM 6414 N N . GLU A 1 781 ? 42.081 -17.989 -3.242 1.00 34.72 781 GLU A N 1
ATOM 6415 C CA . GLU A 1 781 ? 41.074 -18.783 -3.953 1.00 34.72 781 GLU A CA 1
ATOM 6416 C C . GLU A 1 781 ? 41.050 -18.368 -5.425 1.00 34.72 781 GLU A C 1
ATOM 6418 O O . GLU A 1 781 ? 41.097 -17.146 -5.698 1.00 34.72 781 GLU A O 1
#

Nearest PDB structures (foldseek):
  5jd9-assembly1_A  TM=7.704E-01  e=1.806E-13  Bacillus cereus ATCC 10987

Mean predicted aligned error: 18.95 Å

Radius of gyration: 34.35 Å; Cα contacts (8 Å, |Δi|>4): 952; chains: 1; bounding box: 111×94×106 Å

Foldseek 3Di:
DPFVVVQVVQVCLCPDPVHNVLVVLLVVLPPDCVPDPPPDPSNVVSVVSNLQWDADPVRHIDGHDPLLSVLSVVVVVQQPDQQCVQQPPDDCCVLPVLFQADPSRGTDDDSVLLDDDPVVCCVQVLQDPDSLSSSQVSQCPRPSHNVLVVLQSSLPRPDDPCVPPVNVVVNVSSVSSYPVFWDADPVRGIDGDDDAPDKDKDWDDDVQSQALFTKIKIAGDDPDARSLAGIKIFAPLLQAQALCQQQQLQVLCVLVVHDAKHWDKDFDDDPLAGQFITIIIGDPAQSSCCSPQVDHLDQFKWFAQQAALALVRLVRTDGRNPPNPDCPVSNVRNPQLNPAQAQVSQVLAAVLLSVLLVLLSCLLFVVCQPNVVRHAWMWGQRPVSRHIYIYGHDRSPTLPRPPQCLVCSLQPDPVVSCVRVSCVRYCVVVVVVSLVSSLCSLVRDLACVHVVVVLVVVCVVCVVRVVQQQDADPVRDGRSSPNPVHDSHDHSVLNVQLCACDSNSSRNSVSSLSNSLNSCVVSVHPDDVQSNDPVNPSCPVPPPPPDPDPDDDDDPPPDSDDPDDDDPDDPDDDDDDDDDDDDDDDDDDDDDDDDDDDDDDDDDDDDDDDDDDDDDDDDDDDDDDDDDDDDDDDDDDDDDDDDDDDDDDDDDDDDDDDDDDDDDDDDDDDDDDDDDDDPPPDDDFALCVLVVAAADDPVDDDFPDQDLSGTWDADPVVRGIHHPGTDDDPPDDDDDDPFQCVVVVAAADPDDDFPDADPSGTWDQHSNTIHGYRVVVVPDD

Secondary structure (DSSP, 8-state):
---HHHHHHHHHHHS-SS--HHHHHHHHTTS-GGG--TTSHHHHHHHHHHHTEEE-TT--EEEPPHHHHHHHHHHHHHHHS-HHHHSTT--HHHH-TTS-B-TTS-B---GGGG---HHHHHHHHTT-SSHHHHHHHHHHH-SS--HHHHHHHHHT-S---TTSGGGHHHHHHHHHTSTTTEEE-TTS-EEE----S-EEEEE--SGGGGSSS--EEEEE-TT--BTTBSEEEEE--TTSSSS-HHHHHHHHHHHTT-----EEEEEEEETTEEEEEEEEEE-SSHHHHHHHH--TT-S-EEEESS--SSGGGTTTEEESSTT----HHHHHHHHHHHH-SSGGGTTTTB-HHHHHHHHHHHHHHT--TTTTTT-SEEEEEETTTTEEEEEE---TT-TTTT-S-HHHHHT--HHHHTTSHHHHHHHGGGHHHHHHHHHHHHHHTSSHHHHHHHHHHHHHHHHHHHHHHTS--TTS--TT---TT------HHHHHHHHTT-GGGT-HHHHHHHHHHHHHHHHT----HHHH-TT--TTTTTSS-SS-S--S-------------------------------PPP--------------------------------------PPPP------------------PPPP-PPPP-----------------PPPP--------SBGGGGGTPPBPPTT-----EEETTEEEEEETTTTEEEE-SB---GGG---S---GGGGGT-PBPSS---SEE-SS-EEEEETTEEEEE-GGGS---

InterPro domains:
  IPR002883 CBM10/dockerin domain [PF02013] (685-723)
  IPR002883 CBM10/dockerin domain [PF02013] (738-773)
  IPR002883 CBM10/dockerin domain [PS51763] (685-725)
  IPR002883 CBM10/dockerin domain [PS51763] (738-774)
  IPR009034 Fungal dockerin domain superfamily [G3DSA:3.90.1220.10] (685-727)
  IPR009034 Fungal dockerin domain superfamily [G3DSA:3.90.1220.10] (733-773)
  IPR009034 Fungal dockerin domain superfamily [SSF64571] (685-725)
  IPR009034 Fungal dockerin domain superfamily [SSF64571] (738-778)
  IPR014867 Spore coat protein CotH/Invasin CotH2/3/7 [PF08757] (205-519)
  IPR014867 Spore coat protein CotH/Invasin CotH2/3/7 [PTHR40050] (206-397)

pLDDT: mean 75.58, std 25.37, range [21.83, 98.56]

Organism: NCBI:txid1754190